Protein AF-0000000078981268 (afdb_homodimer)

Organism: Ruegeria pomeroyi (strain ATCC 700808 / DSM 15171 / DSS-3) (NCBI:txid246200)

Radius of gyration: 31.89 Å; Cα contacts (8 Å, |Δi|>4): 2009; chains: 2; bounding box: 50×105×68 Å

Foldseek 3Di:
DAALVVQQVLLLVLAAAFDKDKDFLVPQAQFWFDFKDWQAAAVVNAKWFQAFAKFAAPVQDFAFQKAFADEEWEAVRADADAADPRHIHGYHGNTHRHHPGQAGQHHVQWDDDVRMIGGHDGRDPDRSIDGIRNPHGTGDIDGDGDRQHPVNSVVCVSSVNRIGIGGDAFEEEEEEEEPQEDDPPDDGDPRHDYQDQLVLLCVVSVSLRHHYHYDDHFYLDLVSLVVSVVVCPPGQEYEYAALQDPDPRSSNVVSQVVQPWDKDDAAYQEPPWGGKIWTDGPSHTYIYTYNQRQNSNVCSLSHVSLSSCNNRVHRSDADKDKAFEQAKDAWDAQGWYFFFWADDPRYIYGDPDRDSNCVVSNVVGQKTWIDHGRGHIDDGGDMTIIGGD/DAALVVQQVLLLVLAAAFDKDKDFLVPQAQFWFDFKDWFAAAVVNAKWFQAWAKFAAPVQDFAFQKAFADEEWEAVRADPDAADPRHIHGYHGNTHRHHPGQAGQHHVQWDDDVRMIGGHDGRDPDRSIDGIRNVHGTGDIDGDGDRQHPVNSVVCVSSVNRMGIGGDAFEEEEEEEEPQEDDPPDDGDPRHDYQDQLVLLCVVSVSLRHHYHYDDHFYQDLVSLVVSVVVCPPGQEYEYEALQDDDPRSSNVVSQVVQPWDKDDAAYQEPPWGGKIWTDGPSHTYIYTYNQRQNSNVCSLSHVSLSSCNNRVHRSDADKDKAFEQAKDAWDAQGWYFFFWADDPRYIYGDPDRDSNCVVSNVVGQKTWIDHGRGHIDDGGDMTIIGGD

Structure (mmCIF, N/CA/C/O backbone):
data_AF-0000000078981268-model_v1
#
loop_
_entity.id
_entity.type
_entity.pdbx_description
1 polymer 'Molybdopterin molybdenumtransferase'
#
loop_
_atom_site.group_PDB
_atom_site.id
_atom_site.type_symbol
_atom_site.label_atom_id
_atom_site.label_alt_id
_atom_site.label_comp_id
_atom_site.label_asym_id
_atom_site.label_entity_id
_atom_site.label_seq_id
_atom_site.pdbx_PDB_ins_code
_atom_site.Cartn_x
_atom_site.Cartn_y
_atom_site.Cartn_z
_atom_site.occupancy
_atom_site.B_iso_or_equiv
_atom_site.auth_seq_id
_atom_site.auth_comp_id
_atom_site.auth_asym_id
_atom_site.auth_atom_id
_atom_site.pdbx_PDB_model_num
ATOM 1 N N . MET A 1 1 ? -15.375 20.984 24.359 1 88.44 1 MET A N 1
ATOM 2 C CA . MET A 1 1 ? -14.734 20.188 23.328 1 88.44 1 MET A CA 1
ATOM 3 C C . MET A 1 1 ? -15.164 18.734 23.406 1 88.44 1 MET A C 1
ATOM 5 O O . MET A 1 1 ? -15.266 18.172 24.5 1 88.44 1 MET A O 1
ATOM 9 N N . ILE A 1 2 ? -15.438 18.141 22.281 1 93.19 2 ILE A N 1
ATOM 10 C CA . ILE A 1 2 ? -15.852 16.75 22.266 1 93.19 2 ILE A CA 1
ATOM 11 C C . ILE A 1 2 ? -14.625 15.844 22.203 1 93.19 2 ILE A C 1
ATOM 13 O O . ILE A 1 2 ? -13.523 16.297 21.875 1 93.19 2 ILE A O 1
ATOM 17 N N . THR A 1 3 ? -14.836 14.594 22.547 1 95.81 3 THR A N 1
ATOM 18 C CA . THR A 1 3 ? -13.742 13.625 22.531 1 95.81 3 THR A CA 1
ATOM 19 C C . THR A 1 3 ? -13.445 13.188 21.094 1 95.81 3 THR A C 1
ATOM 21 O O . THR A 1 3 ? -14.25 13.422 20.188 1 95.81 3 THR A O 1
ATOM 24 N N . VAL A 1 4 ? -12.312 12.57 20.906 1 96.69 4 VAL A N 1
ATOM 25 C CA . VAL A 1 4 ? -11.938 12.039 19.609 1 96.69 4 VAL A CA 1
ATOM 26 C C . VAL A 1 4 ? -12.953 10.992 19.156 1 96.69 4 VAL A C 1
ATOM 28 O O . VAL A 1 4 ? -13.383 10.984 18 1 96.69 4 VAL A O 1
ATOM 31 N N . GLU A 1 5 ? -13.336 10.125 20.078 1 95.75 5 GLU A N 1
ATOM 32 C CA . GLU A 1 5 ? -14.305 9.07 19.781 1 95.75 5 GLU A CA 1
ATOM 33 C C . GLU A 1 5 ? -15.648 9.656 19.344 1 95.75 5 GLU A C 1
ATOM 35 O O . GLU A 1 5 ? -16.25 9.188 18.375 1 95.75 5 GLU A O 1
ATOM 40 N N . GLU A 1 6 ? -16.078 10.656 20.062 1 96.06 6 GLU A N 1
ATOM 41 C CA . GLU A 1 6 ? -17.328 11.32 19.719 1 96.06 6 GLU A CA 1
ATOM 42 C C . GLU A 1 6 ? -17.25 11.992 18.344 1 96.06 6 GLU A C 1
ATOM 44 O O . GLU A 1 6 ? -18.172 11.891 17.547 1 96.06 6 GLU A O 1
ATOM 49 N N . ALA A 1 7 ? -16.141 12.703 18.141 1 96.44 7 ALA A N 1
ATOM 50 C CA . ALA A 1 7 ? -15.938 13.359 16.844 1 96.44 7 ALA A CA 1
ATOM 51 C C . ALA A 1 7 ? -15.969 12.344 15.711 1 96.44 7 ALA A C 1
ATOM 53 O O . ALA A 1 7 ? -16.625 12.57 14.688 1 96.44 7 ALA A O 1
ATOM 54 N N . ARG A 1 8 ? -15.312 11.219 15.859 1 96.38 8 ARG A N 1
ATOM 55 C CA . ARG A 1 8 ? -15.273 10.18 14.836 1 96.38 8 ARG A CA 1
ATOM 56 C C . ARG A 1 8 ? -16.672 9.648 14.547 1 96.38 8 ARG A C 1
ATOM 58 O O . ARG A 1 8 ? -17.031 9.438 13.391 1 96.38 8 ARG A O 1
ATOM 65 N N . SER A 1 9 ? -17.422 9.367 15.609 1 96.38 9 SER A N 1
ATOM 66 C CA . SER A 1 9 ? -18.781 8.883 15.445 1 96.38 9 SER A CA 1
ATOM 67 C C . SER A 1 9 ? -19.625 9.859 14.617 1 96.38 9 SER A C 1
ATOM 69 O O . SER A 1 9 ? -20.328 9.445 13.695 1 96.38 9 SER A O 1
ATOM 71 N N . LEU A 1 10 ? -19.5 11.117 14.961 1 95.69 10 LEU A N 1
ATOM 72 C CA . LEU A 1 10 ? -20.25 12.148 14.25 1 95.69 10 LEU A CA 1
ATOM 73 C C . LEU A 1 10 ? -19.812 12.227 12.789 1 95.69 10 LEU A C 1
ATOM 75 O O . LEU A 1 10 ? -20.656 12.398 11.898 1 95.69 10 LEU A O 1
ATOM 79 N N . LEU A 1 11 ? -18.562 12.156 12.562 1 96.94 11 LEU A N 1
ATOM 80 C CA . LEU A 1 11 ? -18.047 12.203 11.203 1 96.94 11 LEU A CA 1
ATOM 81 C C . LEU A 1 11 ? -18.516 11 10.391 1 96.94 11 LEU A C 1
ATOM 83 O O . LEU A 1 11 ? -18.891 11.148 9.227 1 96.94 11 LEU A O 1
ATOM 87 N N . LEU A 1 12 ? -18.484 9.805 11.016 1 97.69 12 LEU A N 1
ATOM 88 C CA . LEU A 1 12 ? -18.906 8.586 10.328 1 97.69 12 LEU A CA 1
ATOM 89 C C . LEU A 1 12 ? -20.391 8.664 9.969 1 97.69 12 LEU A C 1
ATOM 91 O O . LEU A 1 12 ? -20.812 8.086 8.969 1 97.69 12 LEU A O 1
ATOM 95 N N . ASP A 1 13 ? -21.172 9.438 10.742 1 96.5 13 ASP A N 1
ATOM 96 C CA . ASP A 1 13 ? -22.594 9.609 10.484 1 96.5 13 ASP A CA 1
ATOM 97 C C . ASP A 1 13 ? -22.828 10.438 9.227 1 96.5 13 ASP A C 1
ATOM 99 O O . ASP A 1 13 ? -23.922 10.438 8.672 1 96.5 13 ASP A O 1
ATOM 103 N N . LEU A 1 14 ? -21.812 11.125 8.75 1 96.12 14 LEU A N 1
ATOM 104 C CA . LEU A 1 14 ? -21.969 12.016 7.609 1 96.12 14 LEU A CA 1
ATOM 105 C C . LEU A 1 14 ? -21.859 11.242 6.301 1 96.12 14 LEU A C 1
ATOM 107 O O . LEU A 1 14 ? -22.188 11.766 5.23 1 96.12 14 LEU A O 1
ATOM 111 N N . VAL A 1 15 ? -21.406 9.977 6.34 1 97.75 15 VAL A N 1
ATOM 112 C CA . VAL A 1 15 ? -21.109 9.266 5.098 1 97.75 15 VAL A CA 1
ATOM 113 C C . VAL A 1 15 ? -21.734 7.875 5.133 1 97.75 15 VAL A C 1
ATOM 115 O O . VAL A 1 15 ? -22.109 7.387 6.199 1 97.75 15 VAL A O 1
ATOM 118 N N . GLU A 1 16 ? -21.875 7.281 4.016 1 97.75 16 GLU A N 1
ATOM 119 C CA . GLU A 1 16 ? -22.391 5.934 3.807 1 97.75 16 GLU A CA 1
ATOM 120 C C . GLU A 1 16 ? -21.641 5.215 2.691 1 97.75 16 GLU A C 1
ATOM 122 O O . GLU A 1 16 ? -20.984 5.852 1.871 1 97.75 16 GLU A O 1
ATOM 127 N N . PRO A 1 17 ? -21.688 3.869 2.707 1 98.44 17 PRO A N 1
ATOM 128 C CA . PRO A 1 17 ? -21.031 3.15 1.606 1 98.44 17 PRO A CA 1
ATOM 129 C C . PRO A 1 17 ? -21.531 3.609 0.234 1 98.44 17 PRO A C 1
ATOM 131 O O . PRO A 1 17 ? -22.719 3.828 0.042 1 98.44 17 PRO A O 1
ATOM 134 N N . LEU A 1 18 ? -20.609 3.793 -0.643 1 98.56 18 LEU A N 1
ATOM 135 C CA . LEU A 1 18 ? -20.938 4.246 -1.992 1 98.56 18 LEU A CA 1
ATOM 136 C C . LEU A 1 18 ? -21.422 3.086 -2.855 1 98.56 18 LEU A C 1
ATOM 138 O O . LEU A 1 18 ? -21.359 1.929 -2.438 1 98.56 18 LEU A O 1
ATOM 142 N N . GLY A 1 19 ? -21.891 3.449 -4.016 1 98.44 19 GLY A N 1
ATOM 143 C CA . GLY A 1 19 ? -22.391 2.445 -4.938 1 98.44 19 GLY A CA 1
ATOM 144 C C . GLY A 1 19 ? -21.297 1.583 -5.535 1 98.44 19 GLY A C 1
ATOM 145 O O . GLY A 1 19 ? -20.109 1.821 -5.297 1 98.44 19 GLY A O 1
ATOM 146 N N . ALA A 1 20 ? -21.703 0.53 -6.223 1 98.31 20 ALA A N 1
ATOM 147 C CA . ALA A 1 20 ? -20.781 -0.404 -6.867 1 98.31 20 ALA A CA 1
ATOM 148 C C . ALA A 1 20 ? -20.609 -0.078 -8.344 1 98.31 20 ALA A C 1
ATOM 150 O O . ALA A 1 20 ? -21.484 0.565 -8.945 1 98.31 20 ALA A O 1
ATOM 151 N N . GLU A 1 21 ? -19.484 -0.415 -8.828 1 98.56 21 GLU A N 1
ATOM 152 C CA . GLU A 1 21 ? -19.203 -0.387 -10.258 1 98.56 21 GLU A CA 1
ATOM 153 C C . GLU A 1 21 ? -18.438 -1.633 -10.695 1 98.56 21 GLU A C 1
ATOM 155 O O . GLU A 1 21 ? -17.953 -2.402 -9.859 1 98.56 21 GLU A O 1
ATOM 160 N N . GLU A 1 22 ? -18.391 -1.881 -12.031 1 98.5 22 GLU A N 1
ATOM 161 C CA . GLU A 1 22 ? -17.625 -2.998 -12.57 1 98.5 22 GLU A CA 1
ATOM 162 C C . GLU A 1 22 ? -16.234 -2.551 -13.008 1 98.5 22 GLU A C 1
ATOM 164 O O . GLU A 1 22 ? -16.094 -1.56 -13.727 1 98.5 22 GLU A O 1
ATOM 169 N N . ALA A 1 23 ? -15.297 -3.201 -12.523 1 98.62 23 ALA A N 1
ATOM 170 C CA . ALA A 1 23 ? -13.93 -2.961 -12.977 1 98.62 23 ALA A CA 1
ATOM 171 C C . ALA A 1 23 ? -13.375 -4.184 -13.703 1 98.62 23 ALA A C 1
ATOM 173 O O . ALA A 1 23 ? -13.625 -5.32 -13.297 1 98.62 23 ALA A O 1
ATOM 174 N N . PRO A 1 24 ? -12.609 -3.918 -14.867 1 98.75 24 PRO A N 1
ATOM 175 C CA . PRO A 1 24 ? -11.875 -5.062 -15.406 1 98.75 24 PRO A 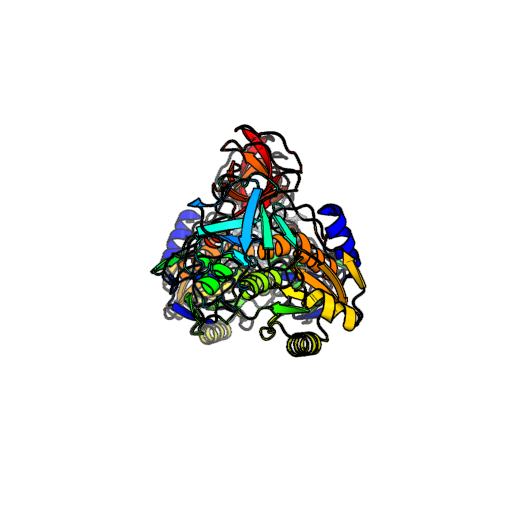CA 1
ATOM 176 C C . PRO A 1 24 ? -10.992 -5.742 -14.367 1 98.75 24 PRO A C 1
ATOM 178 O O . PRO A 1 24 ? -10.398 -5.066 -13.516 1 98.75 24 PRO A O 1
ATOM 181 N N . LEU A 1 25 ? -10.891 -7.027 -14.398 1 98.81 25 LEU 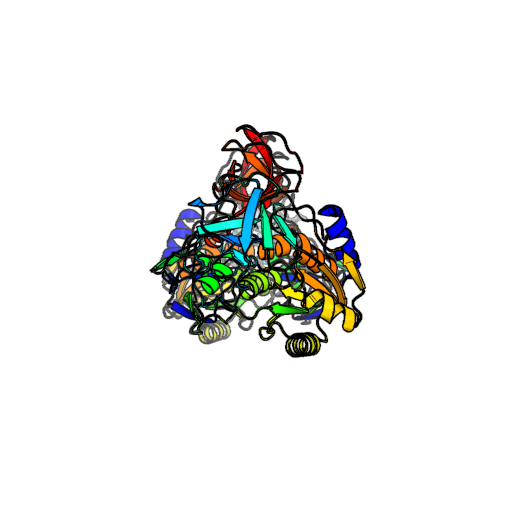A N 1
ATOM 182 C CA . LEU A 1 25 ? -10.086 -7.809 -13.469 1 98.81 25 LEU A CA 1
ATOM 183 C C . LEU A 1 25 ? -8.672 -7.246 -13.367 1 98.81 25 LEU A C 1
ATOM 185 O O . LEU A 1 25 ? -8.133 -7.09 -12.266 1 98.81 25 LEU A O 1
ATOM 189 N N . ALA A 1 26 ? -8.117 -6.824 -14.477 1 98.25 26 ALA A N 1
ATOM 190 C CA . ALA A 1 26 ? -6.734 -6.355 -14.562 1 98.25 26 ALA A CA 1
ATOM 191 C C . ALA A 1 26 ? -6.551 -5.047 -13.797 1 98.25 26 ALA A C 1
ATOM 193 O O . ALA A 1 26 ? -5.422 -4.641 -13.508 1 98.25 26 ALA A O 1
ATOM 194 N N . GLU A 1 27 ? -7.66 -4.379 -13.445 1 98.06 27 GLU A N 1
ATOM 195 C CA . GLU A 1 27 ? -7.613 -3.09 -12.766 1 98.06 27 GLU A CA 1
ATOM 196 C C . GLU A 1 27 ? -8.242 -3.174 -11.383 1 98.06 27 GLU A C 1
ATOM 198 O O . GLU A 1 27 ? -8.547 -2.148 -10.766 1 98.06 27 GLU A O 1
ATOM 203 N N . SER A 1 28 ? -8.43 -4.371 -10.898 1 98.62 28 SER A N 1
ATOM 204 C CA . SER A 1 28 ? -9.227 -4.539 -9.695 1 98.62 28 SER A CA 1
ATOM 205 C C . SER A 1 28 ? -8.352 -4.555 -8.445 1 98.62 28 SER A C 1
ATOM 207 O O . SER A 1 28 ? -8.852 -4.418 -7.328 1 98.62 28 SER A O 1
ATOM 209 N N . ALA A 1 29 ? -7.023 -4.715 -8.625 1 98.62 29 ALA A N 1
ATOM 210 C CA . ALA A 1 29 ? -6.129 -4.773 -7.469 1 98.62 29 ALA A CA 1
ATOM 211 C C . ALA A 1 29 ? -6.223 -3.496 -6.637 1 98.62 29 ALA A C 1
ATOM 213 O O . ALA A 1 29 ? -6.227 -2.391 -7.184 1 98.62 29 ALA A O 1
ATOM 214 N N . GLY A 1 30 ? -6.328 -3.623 -5.289 1 98.25 30 GLY A N 1
ATOM 215 C CA . GLY A 1 30 ? -6.387 -2.48 -4.395 1 98.25 30 GLY A CA 1
ATOM 216 C C . GLY A 1 30 ? -7.777 -1.888 -4.27 1 98.25 30 GLY A C 1
ATOM 217 O O . GLY A 1 30 ? -8.031 -1.065 -3.385 1 98.25 30 GLY A O 1
ATOM 218 N N . ARG A 1 31 ? -8.68 -2.297 -5.152 1 98.75 31 ARG A N 1
ATOM 219 C CA . ARG A 1 31 ? -10.078 -1.877 -5.047 1 98.75 31 ARG A CA 1
ATOM 220 C C . ARG A 1 31 ? -10.82 -2.701 -4 1 98.75 31 ARG A C 1
ATOM 222 O O . ARG A 1 31 ? -10.305 -3.715 -3.521 1 98.75 31 ARG A O 1
ATOM 229 N N . VAL A 1 32 ? -11.992 -2.246 -3.574 1 98.88 32 VAL A N 1
ATOM 230 C CA . VAL A 1 32 ? -12.773 -2.939 -2.555 1 98.88 32 VAL A CA 1
ATOM 231 C C . VAL A 1 32 ? -13.914 -3.711 -3.209 1 98.88 32 VAL A C 1
ATOM 233 O O . VAL A 1 32 ? -14.742 -3.127 -3.908 1 98.88 32 VAL A O 1
ATOM 236 N N . LEU A 1 33 ? -13.891 -5.043 -3.057 1 98.88 33 LEU A N 1
ATOM 237 C CA . LEU A 1 33 ? -14.984 -5.875 -3.551 1 98.88 33 LEU A CA 1
ATOM 238 C C . LEU A 1 33 ? -16.328 -5.418 -2.977 1 98.88 33 LEU A C 1
ATOM 240 O O . LEU A 1 33 ? -16.469 -5.277 -1.76 1 98.88 33 LEU A O 1
ATOM 244 N N . ALA A 1 34 ? -17.359 -5.18 -3.777 1 98.62 34 ALA A N 1
ATOM 245 C CA . ALA A 1 34 ? -18.609 -4.543 -3.357 1 98.62 34 ALA A CA 1
ATOM 246 C C . ALA A 1 34 ? -19.672 -5.582 -3.021 1 98.62 34 ALA A C 1
ATOM 248 O O . ALA A 1 34 ? -20.594 -5.309 -2.252 1 98.62 34 ALA A O 1
ATOM 249 N N . ARG A 1 35 ? -19.641 -6.711 -3.646 1 98.31 35 ARG A N 1
ATOM 250 C CA . ARG A 1 35 ? -20.562 -7.82 -3.387 1 98.31 35 ARG A CA 1
ATOM 251 C C . ARG A 1 35 ? -19.875 -9.164 -3.604 1 98.31 35 ARG A C 1
ATOM 253 O O . ARG A 1 35 ? -18.875 -9.25 -4.336 1 98.31 35 ARG A O 1
ATOM 260 N N . ASP A 1 36 ? -20.406 -10.18 -3.004 1 98.62 36 ASP A N 1
ATOM 261 C CA . ASP A 1 36 ? -19.859 -11.523 -3.15 1 98.62 36 ASP A CA 1
ATOM 262 C C . ASP A 1 36 ? -19.75 -11.914 -4.621 1 98.62 36 ASP A C 1
ATOM 264 O O . ASP A 1 36 ? -20.625 -11.578 -5.422 1 98.62 36 ASP A O 1
ATOM 268 N N . VAL A 1 37 ? -18.703 -12.555 -4.953 1 98.62 37 VAL A N 1
ATOM 269 C CA . VAL A 1 37 ? -18.5 -13.078 -6.301 1 98.62 37 VAL A CA 1
ATOM 270 C C . VAL A 1 37 ? -18.375 -14.602 -6.246 1 98.62 37 VAL A C 1
ATOM 272 O O . VAL A 1 37 ? -17.672 -15.141 -5.387 1 98.62 37 VAL A O 1
ATOM 275 N N . ALA A 1 38 ? -19.031 -15.273 -7.098 1 98.69 38 ALA A N 1
ATOM 276 C CA . ALA A 1 38 ? -19.062 -16.734 -7.105 1 98.69 38 ALA A CA 1
ATOM 277 C C . ALA A 1 38 ? -18.281 -17.281 -8.289 1 98.69 38 ALA A C 1
ATOM 279 O O . ALA A 1 38 ? -18.344 -16.75 -9.398 1 98.69 38 ALA A O 1
ATOM 280 N N . ALA A 1 39 ? -17.578 -18.375 -8.016 1 98.62 39 ALA A N 1
ATOM 281 C CA . ALA A 1 39 ? -16.828 -19.078 -9.07 1 98.62 39 ALA A CA 1
ATOM 282 C C . ALA A 1 39 ? -17.781 -19.562 -10.164 1 98.62 39 ALA A C 1
ATOM 284 O O . ALA A 1 39 ? -18.875 -20.062 -9.875 1 98.62 39 ALA A O 1
ATOM 285 N N . THR A 1 40 ? -17.391 -19.5 -11.398 1 98 40 THR A N 1
ATOM 286 C CA . THR A 1 40 ? -18.219 -19.922 -12.516 1 98 40 THR A CA 1
ATOM 287 C C . THR A 1 40 ? -17.719 -21.219 -13.109 1 98 40 THR A C 1
ATOM 289 O O . THR A 1 40 ? -18.219 -21.688 -14.133 1 98 40 THR A O 1
ATOM 292 N N . ARG A 1 41 ? -16.766 -21.797 -12.492 1 97 41 ARG A N 1
ATOM 293 C CA . ARG A 1 41 ? -16.203 -23.078 -12.898 1 97 41 ARG A CA 1
ATOM 294 C C . ARG A 1 41 ? -15.5 -23.781 -11.734 1 97 41 ARG A C 1
ATOM 296 O O . ARG A 1 41 ? -15.156 -23.125 -10.742 1 97 41 ARG A O 1
ATOM 303 N N . ASP A 1 42 ? -15.234 -25.047 -11.914 1 97.75 42 ASP A N 1
ATOM 304 C CA . ASP A 1 42 ? -14.43 -25.797 -10.953 1 97.75 42 ASP A CA 1
ATOM 305 C C . ASP A 1 42 ? -12.938 -25.547 -11.18 1 97.75 42 ASP A C 1
ATOM 307 O O . ASP A 1 42 ? -12.523 -25.203 -12.281 1 97.75 42 ASP A O 1
ATOM 311 N N . GLN A 1 43 ? -12.125 -25.672 -10.133 1 97.69 43 GLN A N 1
ATOM 312 C CA . GLN A 1 43 ? -10.672 -25.594 -10.258 1 97.69 43 GLN A CA 1
ATOM 313 C C . GLN A 1 43 ? -9.992 -26.734 -9.516 1 97.69 43 GLN A C 1
ATOM 315 O O . GLN A 1 43 ? -10.102 -26.844 -8.289 1 97.69 43 GLN A O 1
ATOM 320 N N . PRO A 1 44 ? -9.273 -27.625 -10.258 1 97.38 44 PRO A N 1
ATOM 321 C CA . PRO A 1 44 ? -9.281 -27.688 -11.727 1 97.38 44 PRO A CA 1
ATOM 322 C C . PRO A 1 44 ? -10.609 -28.203 -12.281 1 97.38 44 PRO A C 1
ATOM 324 O O . PRO A 1 44 ? -11.406 -28.781 -11.539 1 97.38 44 PRO A O 1
ATOM 327 N N . PRO A 1 45 ? -10.875 -27.938 -13.5 1 97.69 45 PRO A N 1
ATOM 328 C CA . PRO A 1 45 ? -12.156 -28.344 -14.086 1 97.69 45 PRO A CA 1
ATOM 329 C C . PRO A 1 45 ? -12.211 -29.828 -14.406 1 97.69 45 PRO A C 1
ATOM 331 O O . PRO A 1 45 ? -13.266 -30.359 -14.781 1 97.69 45 PRO A O 1
ATOM 334 N N . PHE A 1 46 ? -11.164 -30.578 -14.305 1 97.44 46 PHE A N 1
ATOM 335 C CA . PHE A 1 46 ? -11 -32.031 -14.508 1 97.44 46 PHE A CA 1
ATOM 336 C C . PHE A 1 46 ? -9.961 -32.594 -13.547 1 97.44 46 PHE A C 1
ATOM 338 O O . PHE A 1 46 ? -9.18 -31.844 -12.961 1 97.44 46 PHE A O 1
ATOM 345 N N . ALA A 1 47 ? -10.062 -33.875 -13.375 1 97.75 47 ALA A N 1
ATOM 346 C CA . ALA A 1 47 ? -8.977 -34.5 -12.641 1 97.75 47 ALA A CA 1
ATOM 347 C C . ALA A 1 47 ? -7.656 -34.375 -13.398 1 97.75 47 ALA A C 1
ATOM 349 O O . ALA A 1 47 ? -7.578 -34.719 -14.578 1 97.75 47 ALA A O 1
ATOM 350 N N . ALA A 1 48 ? -6.668 -33.844 -12.695 1 97.19 48 ALA A N 1
ATOM 351 C CA . ALA A 1 48 ? -5.414 -33.531 -13.375 1 97.19 48 ALA A CA 1
ATOM 352 C C . ALA A 1 48 ? -4.238 -34.219 -12.703 1 97.19 48 ALA A C 1
ATOM 354 O O . ALA A 1 48 ? -4.227 -34.406 -11.484 1 97.19 48 ALA A O 1
ATOM 355 N N . ALA A 1 49 ? -3.275 -34.594 -13.547 1 96.38 49 ALA A N 1
ATOM 356 C CA . ALA A 1 49 ? -2.045 -35.188 -13 1 96.38 49 ALA A CA 1
ATOM 357 C C . ALA A 1 49 ? -1.283 -34.156 -12.172 1 96.38 49 ALA A C 1
ATOM 359 O O . ALA A 1 49 ? -1.13 -33 -12.586 1 96.38 49 ALA A O 1
ATOM 360 N N . SER A 1 50 ? -0.79 -34.531 -11.008 1 94.38 50 SER A N 1
ATOM 361 C CA . SER A 1 50 ? -0.023 -33.625 -10.164 1 94.38 50 SER A CA 1
ATOM 362 C C . SER A 1 50 ? 1.477 -33.844 -10.32 1 94.38 50 SER A C 1
ATOM 364 O O . SER A 1 50 ? 2.287 -33.094 -9.773 1 94.38 50 SER A O 1
ATOM 366 N N . MET A 1 51 ? 1.82 -34.844 -11.07 1 92.56 51 MET A N 1
ATOM 367 C CA . MET A 1 51 ? 3.203 -35.219 -11.352 1 92.56 51 MET A CA 1
ATOM 368 C C . MET A 1 51 ? 3.346 -35.75 -12.781 1 92.56 51 MET A C 1
ATOM 370 O O . MET A 1 51 ? 2.377 -36.25 -13.359 1 92.56 51 MET A O 1
ATOM 374 N N . ASP A 1 52 ? 4.57 -35.625 -13.266 1 93.06 52 ASP A N 1
ATOM 375 C CA . ASP A 1 52 ? 4.875 -36.312 -14.516 1 93.06 52 ASP A CA 1
ATOM 376 C C . ASP A 1 52 ? 4.977 -37.844 -14.297 1 93.06 52 ASP A C 1
ATOM 378 O O . ASP A 1 52 ? 5.539 -38.281 -13.297 1 93.06 52 ASP A O 1
ATOM 382 N N . GLY A 1 53 ? 4.418 -38.594 -15.234 1 96.62 53 GLY A N 1
ATOM 383 C CA . GLY A 1 53 ? 4.488 -40.031 -15.094 1 96.62 53 GLY A CA 1
ATOM 384 C C . GLY A 1 53 ? 3.615 -40.781 -16.094 1 96.62 53 GLY A C 1
ATOM 385 O O . GLY A 1 53 ? 3.648 -40.5 -17.281 1 96.62 53 GLY A O 1
ATOM 386 N N . TYR A 1 54 ? 3.016 -41.781 -15.57 1 97.88 54 TYR A N 1
ATOM 387 C CA . TYR A 1 54 ? 2.184 -42.656 -16.391 1 97.88 54 TYR A CA 1
ATOM 388 C C . TYR A 1 54 ? 0.855 -42.938 -15.703 1 97.88 54 TYR A C 1
ATOM 390 O O . TYR A 1 54 ? 0.83 -43.406 -14.555 1 97.88 54 TYR A O 1
ATOM 398 N N . ALA A 1 55 ? -0.226 -42.656 -16.438 1 98.56 55 ALA A N 1
ATOM 399 C CA . ALA A 1 55 ? -1.57 -42.938 -15.922 1 98.56 55 ALA A CA 1
ATOM 400 C C . ALA A 1 55 ? -1.954 -44.375 -16.125 1 98.56 55 ALA A C 1
ATOM 402 O O . ALA A 1 55 ? -1.875 -44.906 -17.25 1 98.56 55 ALA A O 1
ATOM 403 N N . VAL A 1 56 ? -2.377 -45.031 -15.047 1 98.25 56 VAL A N 1
ATOM 404 C CA . VAL A 1 56 ? -2.693 -46.438 -15.055 1 98.25 56 VAL A CA 1
ATOM 405 C C . VAL A 1 56 ? -3.891 -46.719 -14.148 1 98.25 56 VAL A C 1
ATOM 407 O O . VAL A 1 56 ? -4.402 -45.812 -13.5 1 98.25 56 VAL A O 1
ATOM 410 N N . LYS A 1 57 ? -4.375 -48 -14.266 1 97.62 57 LYS A N 1
ATOM 411 C CA . LYS A 1 57 ? -5.371 -48.438 -13.305 1 97.62 57 LYS A CA 1
ATOM 412 C C . LYS A 1 57 ? -4.727 -48.781 -11.961 1 97.62 57 LYS A C 1
ATOM 414 O O . LYS A 1 57 ? -3.803 -49.594 -11.906 1 97.62 57 LYS A O 1
ATOM 419 N N . SER A 1 58 ? -5.207 -48.219 -10.945 1 96.69 58 SER A N 1
ATOM 420 C CA . SER A 1 58 ? -4.613 -48.344 -9.617 1 96.69 58 SER A CA 1
ATOM 421 C C . SER A 1 58 ? -4.543 -49.812 -9.195 1 96.69 58 SER A C 1
ATOM 423 O O . SER A 1 58 ? -3.598 -50.219 -8.516 1 96.69 58 SER A O 1
ATOM 425 N N . ALA A 1 59 ? -5.523 -50.594 -9.578 1 95.5 59 ALA A N 1
ATOM 426 C CA . ALA A 1 59 ? -5.641 -51.969 -9.18 1 95.5 59 ALA A CA 1
ATOM 427 C C . ALA A 1 59 ? -4.453 -52.781 -9.672 1 95.5 59 ALA A C 1
ATOM 429 O O . ALA A 1 59 ? -4.191 -53.875 -9.172 1 95.5 59 ALA A O 1
ATOM 430 N N . GLU A 1 60 ? -3.752 -52.25 -10.633 1 96 60 GLU A N 1
ATOM 431 C CA . GLU A 1 60 ? -2.67 -53 -11.266 1 96 60 GLU A CA 1
ATOM 432 C C . GLU A 1 60 ? -1.306 -52.5 -10.828 1 96 60 GLU A C 1
ATOM 434 O O . GLU A 1 60 ? -0.271 -52.969 -11.297 1 96 60 GLU A O 1
ATOM 439 N N . VAL A 1 61 ? -1.294 -51.531 -10.023 1 95.62 61 VAL A N 1
ATOM 440 C CA . VAL A 1 61 ? -0.057 -50.844 -9.656 1 95.62 61 VAL A CA 1
ATOM 441 C C . VAL A 1 61 ? 0.691 -51.656 -8.602 1 95.62 61 VAL A C 1
ATOM 443 O O . VAL A 1 61 ? 0.246 -51.75 -7.457 1 95.62 61 VAL A O 1
ATOM 446 N N . GLU A 1 62 ? 1.73 -52.25 -8.883 1 94.31 62 GLU A N 1
ATOM 447 C CA . GLU A 1 62 ? 2.662 -52.938 -8.008 1 94.31 62 GLU A CA 1
ATOM 448 C C . GLU A 1 62 ? 4.07 -52.969 -8.594 1 94.31 62 GLU A C 1
ATOM 450 O O . GLU A 1 62 ? 4.242 -52.812 -9.805 1 94.31 62 GLU A O 1
ATOM 455 N N . ARG A 1 63 ? 4.965 -53.156 -7.738 1 95.06 63 ARG A N 1
ATOM 456 C CA . ARG A 1 63 ? 6.344 -53.219 -8.211 1 95.06 63 ARG A CA 1
ATOM 457 C C . ARG A 1 63 ? 6.504 -54.312 -9.273 1 95.06 63 ARG A C 1
ATOM 459 O O . ARG A 1 63 ? 5.957 -55.406 -9.141 1 95.06 63 ARG A O 1
ATOM 466 N N . HIS A 1 64 ? 7.203 -53.969 -10.32 1 95.38 64 HIS A N 1
ATOM 467 C CA . HIS A 1 64 ? 7.586 -54.844 -11.43 1 95.38 64 HIS A CA 1
ATOM 468 C C . HIS A 1 64 ? 6.422 -55.062 -12.391 1 95.38 64 HIS A C 1
ATOM 470 O O . HIS A 1 64 ? 6.562 -55.75 -13.398 1 95.38 64 HIS A O 1
ATOM 476 N N . ALA A 1 65 ? 5.238 -54.469 -12.094 1 96.69 65 ALA A N 1
ATOM 477 C CA . ALA A 1 65 ? 4.148 -54.531 -13.062 1 96.69 65 ALA A CA 1
ATOM 478 C C . ALA A 1 65 ? 4.555 -53.844 -14.375 1 96.69 65 ALA A C 1
ATOM 480 O O . ALA A 1 65 ? 5.301 -52.875 -14.367 1 96.69 65 ALA A O 1
ATOM 481 N N . MET A 1 66 ? 4.055 -54.375 -15.469 1 97.88 66 MET A N 1
ATOM 482 C CA . MET A 1 66 ? 4.371 -53.844 -16.797 1 97.88 66 MET A CA 1
ATOM 483 C C . MET A 1 66 ? 3.117 -53.344 -17.5 1 97.88 66 MET A C 1
ATOM 485 O O . MET A 1 66 ? 2.039 -53.906 -17.344 1 97.88 66 MET A O 1
ATOM 489 N N . PHE A 1 67 ? 3.277 -52.281 -18.188 1 98.44 67 PHE A N 1
ATOM 490 C CA . PHE A 1 67 ? 2.168 -51.688 -18.922 1 98.44 67 PHE A CA 1
ATOM 491 C C . PHE A 1 67 ? 2.596 -51.312 -20.328 1 98.44 67 PHE A C 1
ATOM 493 O O . PHE A 1 67 ? 3.73 -50.875 -20.547 1 98.44 67 PHE A O 1
ATOM 500 N N . LYS A 1 68 ? 1.729 -51.406 -21.312 1 98.56 68 LYS A N 1
ATOM 501 C CA . LYS A 1 68 ? 1.929 -50.906 -22.656 1 98.56 68 LYS A CA 1
ATOM 502 C C . LYS A 1 68 ? 1.485 -49.438 -22.75 1 98.56 68 LYS A C 1
ATOM 504 O O . LYS A 1 68 ? 0.332 -49.125 -22.453 1 98.56 68 LYS A O 1
ATOM 509 N N . VAL A 1 69 ? 2.346 -48.594 -23.109 1 98.69 69 VAL A N 1
ATOM 510 C CA . VAL A 1 69 ? 2.016 -47.156 -23.281 1 98.69 69 VAL A CA 1
ATOM 511 C C . VAL A 1 69 ? 1.235 -46.969 -24.578 1 98.69 69 VAL A C 1
ATOM 513 O O . VAL A 1 69 ? 1.743 -47.25 -25.656 1 98.69 69 VAL A O 1
ATOM 516 N N . ILE A 1 70 ? 0 -46.438 -24.484 1 98.44 70 ILE A N 1
ATOM 517 C CA . ILE A 1 70 ? -0.882 -46.406 -25.641 1 98.44 70 ILE A CA 1
ATOM 518 C C . ILE A 1 70 ? -1.075 -45 -26.125 1 98.44 70 ILE A C 1
ATOM 520 O O . ILE A 1 70 ? -1.745 -44.75 -27.141 1 98.44 70 ILE A O 1
ATOM 524 N N . GLY A 1 71 ? -0.508 -44.031 -25.484 1 97.69 71 GLY A N 1
ATOM 525 C CA . GLY A 1 71 ? -0.642 -42.656 -25.875 1 97.69 71 GLY A CA 1
ATOM 526 C C . GLY A 1 71 ? -0.01 -41.688 -24.875 1 97.69 71 GLY A C 1
ATOM 527 O O . GLY A 1 71 ? 0.83 -42.094 -24.062 1 97.69 71 GLY A O 1
ATOM 528 N N . GLU A 1 72 ? -0.296 -40.406 -25.062 1 96.75 72 GLU A N 1
ATOM 529 C CA . GLU A 1 72 ? 0.256 -39.312 -24.234 1 96.75 72 GLU A CA 1
ATOM 530 C C . GLU A 1 72 ? -0.801 -38.281 -23.922 1 96.75 72 GLU A C 1
ATOM 532 O O . GLU A 1 72 ? -1.705 -38.031 -24.719 1 96.75 72 GLU A O 1
ATOM 537 N N . ALA A 1 73 ? -0.758 -37.75 -22.797 1 96.44 73 ALA A N 1
ATOM 538 C CA . ALA A 1 73 ? -1.601 -36.625 -22.359 1 96.44 73 ALA A CA 1
ATOM 539 C C . ALA A 1 73 ? -0.758 -35.5 -21.797 1 96.44 73 ALA A C 1
ATOM 541 O O . ALA A 1 73 ? 0.165 -35.719 -21 1 96.44 73 ALA A O 1
ATOM 542 N N . ALA A 1 74 ? -1.021 -34.312 -22.219 1 93.81 74 ALA A N 1
ATOM 543 C CA . ALA A 1 74 ? -0.357 -33.094 -21.75 1 93.81 74 ALA A CA 1
ATOM 544 C C . ALA A 1 74 ? -1.372 -32 -21.453 1 93.81 74 ALA A C 1
ATOM 546 O O . ALA A 1 74 ? -2.555 -32.125 -21.766 1 93.81 74 ALA A O 1
ATOM 547 N N . ALA A 1 75 ? -0.909 -30.984 -20.766 1 91.81 75 ALA A N 1
ATOM 548 C CA . ALA A 1 75 ? -1.773 -29.844 -20.516 1 91.81 75 ALA A CA 1
ATOM 549 C C . ALA A 1 75 ? -2.33 -29.281 -21.812 1 91.81 75 ALA A C 1
ATOM 551 O O . ALA A 1 75 ? -1.575 -29 -22.75 1 91.81 75 ALA A O 1
ATOM 552 N N . GLY A 1 76 ? -3.605 -29.234 -21.906 1 94.19 76 GLY A N 1
ATOM 553 C CA . GLY A 1 76 ? -4.266 -28.734 -23.094 1 94.19 76 GLY A CA 1
ATOM 554 C C . GLY A 1 76 ? -4.48 -29.797 -24.156 1 94.19 76 GLY A C 1
ATOM 555 O O . GLY A 1 76 ? -5.105 -29.547 -25.188 1 94.19 76 GLY A O 1
ATOM 556 N N . HIS A 1 77 ? -3.939 -30.984 -23.875 1 94.81 77 HIS A N 1
ATOM 557 C CA . HIS A 1 77 ? -4.016 -32.094 -24.828 1 94.81 77 HIS A CA 1
ATOM 558 C C . HIS A 1 77 ? -4.402 -33.375 -24.125 1 94.81 77 HIS A C 1
ATOM 560 O O . HIS A 1 77 ? -3.549 -34.219 -23.859 1 94.81 77 HIS A O 1
ATOM 566 N N . ARG A 1 78 ? -5.66 -33.594 -24 1 96 78 ARG A N 1
ATOM 567 C CA . ARG A 1 78 ? -6.152 -34.812 -23.359 1 96 78 ARG A CA 1
ATOM 568 C C . ARG A 1 78 ? -5.934 -36.031 -24.234 1 96 78 ARG A C 1
ATOM 570 O O . ARG A 1 78 ? -5.82 -35.906 -25.453 1 96 78 ARG A O 1
ATOM 577 N N . PHE A 1 79 ? -5.766 -37.156 -23.547 1 97 79 PHE A N 1
ATOM 578 C CA . PHE A 1 79 ? -5.824 -38.406 -24.266 1 97 79 PHE A CA 1
ATOM 579 C C . PHE A 1 79 ? -7.27 -38.844 -24.484 1 97 79 PHE A C 1
ATOM 581 O O . PHE A 1 79 ? -8.023 -39.031 -23.531 1 97 79 PHE A O 1
ATOM 588 N N . ASP A 1 80 ? -7.715 -39.031 -25.719 1 94.62 80 ASP A N 1
ATOM 589 C CA . ASP A 1 80 ? -9.109 -39.281 -26.047 1 94.62 80 ASP A CA 1
ATOM 590 C C . ASP A 1 80 ? -9.445 -40.75 -25.875 1 94.62 80 ASP A C 1
ATOM 592 O O . ASP A 1 80 ? -10.617 -41.125 -25.719 1 94.62 80 ASP A O 1
ATOM 596 N N . GLY A 1 81 ? -8.539 -41.562 -25.672 1 95.5 81 GLY A N 1
ATOM 597 C CA . GLY A 1 81 ? -8.805 -42.969 -25.516 1 95.5 81 GLY A CA 1
ATOM 598 C C . GLY A 1 81 ? -9.086 -43.375 -24.078 1 95.5 81 GLY A C 1
ATOM 599 O O . GLY A 1 81 ? -9.25 -42.531 -23.219 1 95.5 81 GLY A O 1
ATOM 600 N N . GLN A 1 82 ? -9.336 -44.656 -23.922 1 97.31 82 GLN A N 1
ATOM 601 C CA . GLN A 1 82 ? -9.555 -45.281 -22.609 1 97.31 82 GLN A CA 1
ATOM 602 C C . GLN A 1 82 ? -8.398 -46.188 -22.219 1 97.31 82 GLN A C 1
ATOM 604 O O . GLN A 1 82 ? -7.93 -46.969 -23.047 1 97.31 82 GLN A O 1
ATOM 609 N N . VAL A 1 83 ? -7.969 -46 -21.047 1 98.31 83 VAL A N 1
ATOM 610 C CA . VAL A 1 83 ? -6.906 -46.875 -20.531 1 98.31 83 VAL A CA 1
ATOM 611 C C . VAL A 1 83 ? -7.5 -48.188 -20.062 1 98.31 83 VAL A C 1
ATOM 613 O O . VAL A 1 83 ? -8.32 -48.219 -19.141 1 98.31 83 VAL A O 1
ATOM 616 N N . GLY A 1 84 ? -7.125 -49.219 -20.719 1 97.56 84 GLY A N 1
ATOM 617 C CA . GLY A 1 84 ? -7.551 -50.562 -20.344 1 97.56 84 GLY A CA 1
ATOM 618 C C . GLY A 1 84 ? -6.543 -51.281 -19.453 1 97.56 84 GLY A C 1
ATOM 619 O O . GLY A 1 84 ? -5.512 -50.688 -19.094 1 97.56 84 GLY A O 1
ATOM 620 N N . PRO A 1 85 ? -6.934 -52.562 -19.078 1 97.31 85 PRO A N 1
ATOM 621 C CA . PRO A 1 85 ? -5.98 -53.375 -18.312 1 97.31 85 PRO A CA 1
ATOM 622 C C . PRO A 1 85 ? -4.633 -53.531 -19.016 1 97.31 85 PRO A C 1
ATOM 624 O O . PRO A 1 85 ? -4.586 -53.719 -20.234 1 97.31 85 PRO A O 1
ATOM 627 N N . GLY A 1 86 ? -3.607 -53.375 -18.234 1 98.06 86 GLY A N 1
ATOM 628 C CA . GLY A 1 86 ? -2.268 -53.562 -18.766 1 98.06 86 GLY A CA 1
ATOM 629 C C . GLY A 1 86 ? -1.805 -52.375 -19.625 1 98.06 86 GLY A C 1
ATOM 630 O O . GLY A 1 86 ? -0.768 -52.469 -20.281 1 98.06 86 GLY A O 1
ATOM 631 N N . GLN A 1 87 ? -2.545 -51.281 -19.672 1 98.5 87 GLN A N 1
ATOM 632 C CA . GLN A 1 87 ? -2.219 -50.125 -20.5 1 98.5 87 GLN A CA 1
ATOM 633 C C . GLN A 1 87 ? -1.884 -48.906 -19.656 1 98.5 87 GLN A C 1
ATOM 635 O O . GLN A 1 87 ? -2.275 -48.844 -18.484 1 98.5 87 GLN A O 1
ATOM 640 N N . ALA A 1 88 ? -1.126 -48.031 -20.203 1 98.62 88 ALA A N 1
ATOM 641 C CA . ALA A 1 88 ? -0.738 -46.781 -19.578 1 98.62 88 ALA A CA 1
ATOM 642 C C . ALA A 1 88 ? -0.746 -45.625 -20.578 1 98.62 88 ALA A C 1
ATOM 644 O O . ALA A 1 88 ? -0.621 -45.875 -21.781 1 98.62 88 ALA A O 1
ATOM 645 N N . VAL A 1 89 ? -0.968 -44.5 -20.156 1 98.56 89 VAL A N 1
ATOM 646 C CA . VAL A 1 89 ? -0.804 -43.25 -20.938 1 98.56 89 VAL A CA 1
ATOM 647 C C . VAL A 1 89 ? 0.288 -42.406 -20.312 1 98.56 89 VAL A C 1
ATOM 649 O O . VAL A 1 89 ? 0.267 -42.125 -19.109 1 98.56 89 VAL A O 1
ATOM 652 N N . ARG A 1 90 ? 1.35 -42.062 -21.156 1 97.75 90 ARG A N 1
ATOM 653 C CA . ARG A 1 90 ? 2.293 -41.062 -20.688 1 97.75 90 ARG A CA 1
ATOM 654 C C . ARG A 1 90 ? 1.576 -39.75 -20.359 1 97.75 90 ARG A C 1
ATOM 656 O O . ARG A 1 90 ? 0.796 -39.25 -21.172 1 97.75 90 ARG A O 1
ATOM 663 N N . ILE A 1 91 ? 1.771 -39.219 -19.141 1 97.12 91 ILE A N 1
ATOM 664 C CA . ILE A 1 91 ? 0.998 -38.031 -18.734 1 97.12 91 ILE A CA 1
ATOM 665 C C . ILE A 1 91 ? 1.914 -37.031 -18.062 1 97.12 91 ILE A C 1
ATOM 667 O O . ILE A 1 91 ? 2.809 -37.406 -17.297 1 97.12 91 ILE A O 1
ATOM 671 N N . PHE A 1 92 ? 1.686 -35.75 -18.328 1 93.5 92 PHE A N 1
ATOM 672 C CA . PHE A 1 92 ? 2.459 -34.656 -17.75 1 93.5 92 PHE A CA 1
ATOM 673 C C . PHE A 1 92 ? 1.625 -33.875 -16.734 1 93.5 92 PHE A C 1
ATOM 675 O O . PHE A 1 92 ? 0.394 -33.938 -16.766 1 93.5 92 PHE A O 1
ATOM 682 N N . THR A 1 93 ? 2.355 -33.188 -15.852 1 92.12 93 THR A N 1
ATOM 683 C CA . THR A 1 93 ? 1.71 -32.406 -14.805 1 92.12 93 THR A CA 1
ATOM 684 C C . THR A 1 93 ? 0.687 -31.438 -15.406 1 92.12 93 THR A C 1
ATOM 686 O O . THR A 1 93 ? 0.967 -30.766 -16.406 1 92.12 93 THR A O 1
ATOM 689 N N . GLY A 1 94 ? -0.468 -31.484 -14.844 1 92.88 94 GLY A N 1
ATOM 690 C CA . GLY A 1 94 ? -1.504 -30.547 -15.266 1 92.88 94 GLY A CA 1
ATOM 691 C C . GLY A 1 94 ? -2.432 -31.141 -16.312 1 92.88 94 GLY A C 1
ATOM 692 O O . GLY A 1 94 ? -3.506 -30.594 -16.578 1 92.88 94 GLY A O 1
ATOM 693 N N . ALA A 1 95 ? -2.072 -32.25 -16.922 1 95.56 95 ALA A N 1
ATOM 694 C CA . ALA A 1 95 ? -2.881 -32.875 -17.953 1 95.56 95 ALA A CA 1
ATOM 695 C C . ALA A 1 95 ? -4.113 -33.562 -17.375 1 95.56 95 ALA A C 1
ATOM 697 O O . ALA A 1 95 ? -4.051 -34.125 -16.281 1 95.56 95 ALA A O 1
ATOM 698 N N . PRO A 1 96 ? -5.219 -33.562 -18.125 1 97.75 96 PRO A N 1
ATOM 699 C CA . PRO A 1 96 ? -6.371 -34.344 -17.688 1 97.75 96 PRO A CA 1
ATOM 700 C C . PRO A 1 96 ? -6.07 -35.844 -17.609 1 97.75 96 PRO A C 1
ATOM 702 O O . PRO A 1 96 ? -5.465 -36.406 -18.531 1 97.75 96 PRO A O 1
ATOM 705 N N . VAL A 1 97 ? -6.5 -36.438 -16.547 1 98.31 97 VAL A N 1
ATOM 706 C CA . VAL A 1 97 ? -6.328 -37.875 -16.406 1 98.31 97 VAL A CA 1
ATOM 707 C C . VAL A 1 97 ? -7.219 -38.594 -17.406 1 98.31 97 VAL A C 1
ATOM 709 O O . VAL A 1 97 ? -8.414 -38.312 -17.516 1 98.31 97 VAL A O 1
ATOM 712 N N . PRO A 1 98 ? -6.656 -39.531 -18.109 1 98.19 98 PRO A N 1
ATOM 713 C CA . PRO A 1 98 ? -7.453 -40.25 -19.094 1 98.19 98 PRO A CA 1
ATOM 714 C C . PRO A 1 98 ? -8.539 -41.125 -18.469 1 98.19 98 PRO A C 1
ATOM 716 O O . PRO A 1 98 ? -8.383 -41.594 -17.344 1 98.19 98 PRO A O 1
ATOM 719 N N . ASP A 1 99 ? -9.609 -41.312 -19.281 1 97.56 99 ASP A N 1
ATOM 720 C CA . ASP A 1 99 ? -10.641 -42.25 -18.844 1 97.56 99 ASP A CA 1
ATOM 721 C C . ASP A 1 99 ? -10.047 -43.656 -18.594 1 97.56 99 ASP A C 1
ATOM 723 O O . ASP A 1 99 ? -9.203 -44.125 -19.359 1 97.56 99 ASP A O 1
ATOM 727 N N . GLY A 1 100 ? -10.453 -44.188 -17.484 1 97.81 100 GLY A N 1
ATOM 728 C CA . GLY A 1 100 ? -10.008 -45.531 -17.156 1 97.81 100 GLY A CA 1
ATOM 729 C C . GLY A 1 100 ? -8.828 -45.562 -16.219 1 97.81 100 GLY A C 1
ATOM 730 O O . GLY A 1 100 ? -8.523 -46.594 -15.625 1 97.81 100 GLY A O 1
ATOM 731 N N . ALA A 1 101 ? -8.102 -44.531 -16.109 1 98.19 101 ALA A N 1
ATOM 732 C CA . ALA A 1 101 ? -6.965 -44.438 -15.203 1 98.19 101 ALA A CA 1
ATOM 733 C C . ALA A 1 101 ? -7.348 -43.719 -13.914 1 98.19 101 ALA A C 1
ATOM 735 O O . ALA A 1 101 ? -8.172 -42.812 -13.93 1 98.19 101 ALA A O 1
ATOM 736 N N . ASP A 1 102 ? -6.75 -44.156 -12.805 1 98 102 ASP A N 1
ATOM 737 C CA . ASP A 1 102 ? -7.023 -43.5 -11.523 1 98 102 ASP A CA 1
ATOM 738 C C . ASP A 1 102 ? -5.762 -43.438 -10.664 1 98 102 ASP A C 1
ATOM 740 O O . ASP A 1 102 ? -5.844 -43.281 -9.445 1 98 102 ASP A O 1
ATOM 744 N N . PHE A 1 103 ? -4.668 -43.625 -11.297 1 98 103 PHE A N 1
ATOM 745 C CA . PHE A 1 103 ? -3.371 -43.562 -10.641 1 98 103 PHE A CA 1
ATOM 746 C C . PHE A 1 103 ? -2.295 -43.094 -11.617 1 98 103 PHE A C 1
ATOM 748 O O . PHE A 1 103 ? -2.279 -43.5 -12.773 1 98 103 PHE A O 1
ATOM 755 N N . VAL A 1 104 ? -1.418 -42.25 -11.188 1 98.19 104 VAL A N 1
ATOM 756 C CA . VAL A 1 104 ? -0.255 -41.844 -11.969 1 98.19 104 VAL A CA 1
ATOM 757 C C . VAL A 1 104 ? 1.023 -42.312 -11.273 1 98.19 104 VAL A C 1
ATOM 759 O O . VAL A 1 104 ? 1.355 -41.844 -10.188 1 98.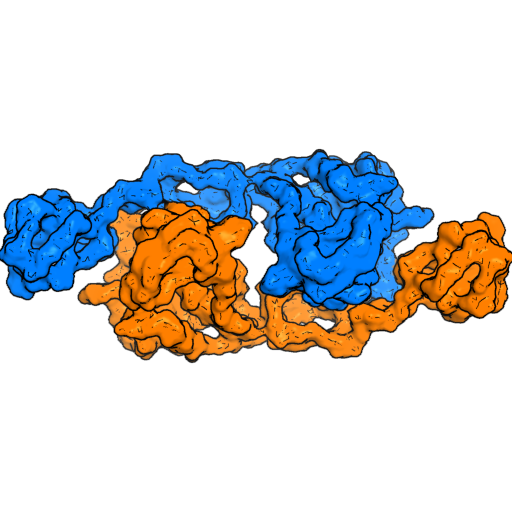19 104 VAL A O 1
ATOM 762 N N . VAL A 1 105 ? 1.693 -43.219 -11.859 1 97.62 105 VAL A N 1
ATOM 763 C CA . VAL A 1 105 ? 3.018 -43.625 -11.391 1 97.62 105 VAL A CA 1
ATOM 764 C C . VAL A 1 105 ? 4.051 -42.594 -11.844 1 97.62 105 VAL A C 1
ATOM 766 O O . VAL A 1 105 ? 4.184 -42.312 -13.039 1 97.62 105 VAL A O 1
ATOM 769 N N . ILE A 1 106 ? 4.73 -42.094 -10.906 1 96.06 106 ILE A N 1
ATOM 770 C CA . ILE A 1 106 ? 5.645 -41 -11.242 1 96.06 106 ILE A CA 1
ATOM 771 C C . ILE A 1 106 ? 6.773 -41.531 -12.125 1 96.06 106 ILE A C 1
ATOM 773 O O . ILE A 1 106 ? 7.191 -42.688 -11.984 1 96.06 106 ILE A O 1
ATOM 777 N N . GLN A 1 107 ? 7.27 -40.719 -13.008 1 94.5 107 GLN A N 1
ATOM 778 C CA . GLN A 1 107 ? 8.234 -41.156 -14.016 1 94.5 107 GLN A CA 1
ATOM 779 C C . GLN A 1 107 ? 9.516 -41.688 -13.359 1 94.5 107 GLN A C 1
ATOM 781 O O . GLN A 1 107 ? 10.172 -42.562 -13.906 1 94.5 107 GLN A O 1
ATOM 786 N N . GLU A 1 108 ? 9.852 -41.156 -12.141 1 92.81 108 GLU A N 1
ATOM 787 C CA . GLU A 1 108 ? 11.062 -41.594 -11.438 1 92.81 108 GLU A CA 1
ATOM 788 C C . GLU A 1 108 ? 10.977 -43.062 -11.016 1 92.81 108 GLU A C 1
ATOM 790 O O . GLU A 1 108 ? 12 -43.688 -10.789 1 92.81 108 GLU A O 1
ATOM 795 N N . ASP A 1 109 ? 9.836 -43.594 -10.984 1 95.56 109 ASP A N 1
ATOM 796 C CA . ASP A 1 109 ? 9.625 -44.938 -10.484 1 95.56 109 ASP A CA 1
ATOM 797 C C . ASP A 1 109 ? 9.383 -45.906 -11.641 1 95.56 109 ASP A C 1
ATOM 799 O O . ASP A 1 109 ? 8.875 -47 -11.43 1 95.56 109 ASP A O 1
ATOM 803 N N . VAL A 1 110 ? 9.695 -45.5 -12.836 1 96.69 110 VAL A N 1
ATOM 804 C CA . VAL A 1 110 ? 9.375 -46.344 -13.992 1 96.69 110 VAL A CA 1
ATOM 805 C C . VAL A 1 110 ? 10.586 -46.438 -14.922 1 96.69 110 VAL A C 1
ATOM 807 O O . VAL A 1 110 ? 11.352 -45.469 -15.039 1 96.69 110 VAL A O 1
ATOM 810 N N . SER A 1 111 ? 10.789 -47.531 -15.422 1 96.88 111 SER A N 1
ATOM 811 C CA . SER A 1 111 ? 11.68 -47.688 -16.562 1 96.88 111 SER A CA 1
ATOM 812 C C . SER A 1 111 ? 10.898 -47.906 -17.859 1 96.88 111 SER A C 1
ATOM 814 O O . SER A 1 111 ? 9.859 -48.562 -17.844 1 96.88 111 SER A O 1
ATOM 816 N N . ARG A 1 112 ? 11.352 -47.312 -18.922 1 96.88 112 ARG A N 1
ATOM 817 C CA . ARG A 1 112 ? 10.633 -47.469 -20.203 1 96.88 112 ARG A CA 1
ATOM 818 C C . ARG A 1 112 ? 11.555 -48 -21.281 1 96.88 112 ARG A C 1
ATOM 820 O O . ARG A 1 112 ? 12.695 -47.562 -21.422 1 96.88 112 ARG A O 1
ATOM 827 N N . SER A 1 113 ? 11.141 -49 -21.953 1 96 113 SER A N 1
ATOM 828 C CA . SER A 1 113 ? 11.742 -49.531 -23.172 1 96 113 SER A CA 1
ATOM 829 C C . SER A 1 113 ? 10.727 -49.594 -24.312 1 96 113 SER A C 1
ATOM 831 O O . SER A 1 113 ? 9.852 -50.469 -24.328 1 96 113 SER A O 1
ATOM 833 N N . GLY A 1 114 ? 10.883 -48.625 -25.25 1 95.81 114 GLY A N 1
ATOM 834 C CA . GLY A 1 114 ? 9.867 -48.531 -26.281 1 95.81 114 GLY A CA 1
ATOM 835 C C . GLY A 1 114 ? 8.5 -48.125 -25.75 1 95.81 114 GLY A C 1
ATOM 836 O O . GLY A 1 114 ? 8.359 -47.125 -25.062 1 95.81 114 GLY A O 1
ATOM 837 N N . ASP A 1 115 ? 7.543 -49.031 -25.984 1 97.31 115 ASP A N 1
ATOM 838 C CA . ASP A 1 115 ? 6.18 -48.719 -25.547 1 97.31 115 ASP A CA 1
ATOM 839 C C . ASP A 1 115 ? 5.836 -49.531 -24.281 1 97.31 115 ASP A C 1
ATOM 841 O O . ASP A 1 115 ? 4.668 -49.625 -23.906 1 97.31 115 ASP A O 1
ATOM 845 N N . LEU A 1 116 ? 6.82 -50.062 -23.75 1 97.88 116 LEU A N 1
ATOM 846 C CA . LEU A 1 116 ? 6.605 -50.844 -22.531 1 97.88 116 LEU A CA 1
ATOM 847 C C . LEU A 1 116 ? 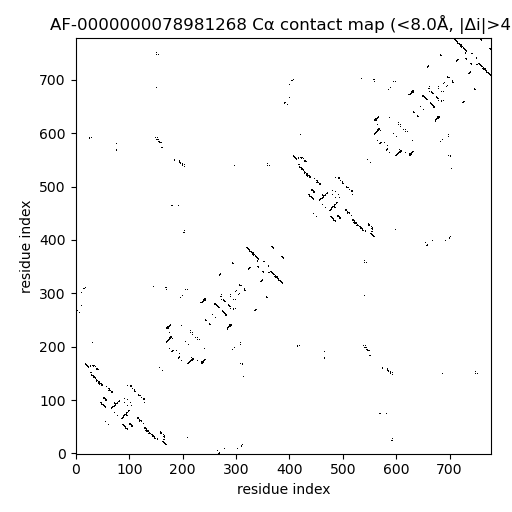7.262 -50.188 -21.328 1 97.88 116 LEU A C 1
ATOM 849 O O . LEU A 1 116 ? 8.43 -49.812 -21.391 1 97.88 116 LEU A O 1
ATOM 853 N N . ILE A 1 117 ? 6.484 -49.969 -20.266 1 98 117 ILE A N 1
ATOM 854 C CA . ILE A 1 117 ? 7.047 -49.438 -19.031 1 98 117 ILE A CA 1
ATOM 855 C C . ILE A 1 117 ? 6.977 -50.5 -17.922 1 98 117 ILE A C 1
ATOM 857 O O . ILE A 1 117 ? 6.094 -51.344 -17.938 1 98 117 ILE A O 1
ATOM 861 N N . THR A 1 118 ? 7.898 -50.469 -17.031 1 98 118 THR A N 1
ATOM 862 C CA . THR A 1 118 ? 7.945 -51.312 -15.844 1 98 118 THR A CA 1
ATOM 863 C C . THR A 1 118 ? 8.07 -50.469 -14.586 1 98 118 THR A C 1
ATOM 865 O O . THR A 1 118 ? 8.891 -49.531 -14.531 1 98 118 THR A O 1
ATOM 868 N N . ILE A 1 119 ? 7.238 -50.656 -13.641 1 97.5 119 ILE A N 1
ATOM 869 C CA . ILE A 1 119 ? 7.352 -49.969 -12.359 1 97.5 119 ILE A CA 1
ATOM 870 C C . ILE A 1 119 ? 8.547 -50.531 -11.586 1 97.5 119 ILE A C 1
ATOM 872 O O . ILE A 1 119 ? 8.594 -51.719 -11.25 1 97.5 119 ILE A O 1
ATOM 876 N N . THR A 1 120 ? 9.477 -49.656 -11.281 1 96.75 120 THR A N 1
ATOM 877 C CA . THR A 1 120 ? 10.734 -50.125 -10.703 1 96.75 120 THR A CA 1
ATOM 878 C C . THR A 1 120 ? 10.711 -50 -9.188 1 96.75 120 THR A C 1
ATOM 880 O O . THR A 1 120 ? 11.32 -50.812 -8.484 1 96.75 120 THR A O 1
ATOM 883 N N . ASP A 1 121 ? 10.117 -48.969 -8.734 1 92.56 121 ASP A N 1
ATOM 884 C CA . ASP A 1 121 ? 10.086 -48.688 -7.301 1 92.56 121 ASP A CA 1
ATOM 885 C C . ASP A 1 121 ? 8.656 -48.781 -6.762 1 92.56 121 ASP A C 1
ATOM 887 O O . ASP A 1 121 ? 7.691 -48.688 -7.527 1 92.56 121 ASP A O 1
ATOM 891 N N . ALA A 1 122 ? 8.5 -49.094 -5.465 1 86.12 122 ALA A N 1
ATOM 892 C CA . ALA A 1 122 ? 7.172 -49.156 -4.859 1 86.12 122 ALA A CA 1
ATOM 893 C C . ALA A 1 122 ? 6.457 -47.812 -4.969 1 86.12 122 ALA A C 1
ATOM 895 O O . ALA A 1 122 ? 6.941 -46.812 -4.461 1 86.12 122 ALA A O 1
ATOM 896 N N . PRO A 1 123 ? 5.387 -47.969 -5.719 1 83.62 123 PRO A N 1
ATOM 897 C CA . PRO A 1 123 ? 4.645 -46.719 -5.82 1 83.62 123 PRO A CA 1
ATOM 898 C C . PRO A 1 123 ? 3.939 -46.344 -4.523 1 83.62 123 PRO A C 1
ATOM 900 O O . PRO A 1 123 ? 3.523 -47.219 -3.764 1 83.62 123 PRO A O 1
ATOM 903 N N . GLY A 1 124 ? 4.199 -45.406 -3.799 1 82.69 124 GLY A N 1
ATOM 904 C CA . GLY A 1 124 ? 3.549 -44.906 -2.594 1 82.69 124 GLY A CA 1
ATOM 905 C C . GLY A 1 124 ? 2.037 -44.875 -2.697 1 82.69 124 GLY A C 1
ATOM 906 O O . GLY A 1 124 ? 1.464 -45.469 -3.613 1 82.69 124 GLY A O 1
ATOM 907 N N . ASP A 1 125 ? 1.236 -44.469 -1.671 1 87.69 125 ASP A N 1
ATOM 908 C CA . ASP A 1 125 ? -0.219 -44.5 -1.554 1 87.69 125 ASP A CA 1
ATOM 909 C C . ASP A 1 125 ? -0.835 -43.281 -2.234 1 87.69 125 ASP A C 1
ATOM 911 O O . ASP A 1 125 ? -2.049 -43.219 -2.445 1 87.69 125 ASP A O 1
ATOM 915 N N . LYS A 1 126 ? -0.084 -42.375 -2.691 1 93.19 126 LYS A N 1
ATOM 916 C CA . LYS A 1 126 ? -0.604 -41.156 -3.34 1 93.19 126 LYS A CA 1
ATOM 917 C C . LYS A 1 126 ? -0.958 -41.438 -4.797 1 93.19 126 LYS A C 1
ATOM 919 O O . LYS A 1 126 ? -0.157 -42 -5.543 1 93.19 126 LYS A O 1
ATOM 924 N N . THR A 1 127 ? -2.115 -41.062 -5.16 1 96.19 127 THR A N 1
ATOM 925 C CA . THR A 1 127 ? -2.57 -41.344 -6.523 1 96.19 127 THR A CA 1
ATOM 926 C C . THR A 1 127 ? -1.867 -40.406 -7.516 1 96.19 127 THR A C 1
ATOM 928 O O . THR A 1 127 ? -1.898 -40.656 -8.727 1 96.19 127 THR A O 1
ATOM 931 N N . ASN A 1 128 ? -1.301 -39.219 -7.016 1 96.62 128 ASN A N 1
ATOM 932 C CA . ASN A 1 128 ? -0.668 -38.188 -7.828 1 96.62 128 ASN A CA 1
ATOM 933 C C . ASN A 1 128 ? -1.655 -37.562 -8.812 1 96.62 128 ASN A C 1
ATOM 935 O O . ASN A 1 128 ? -1.289 -37.25 -9.945 1 96.62 128 ASN A O 1
ATOM 939 N N . ILE A 1 129 ? -2.877 -37.531 -8.414 1 97.56 129 ILE A N 1
ATOM 940 C CA . ILE A 1 129 ? -3.971 -36.938 -9.156 1 97.56 129 ILE A CA 1
ATOM 941 C C . ILE A 1 129 ? -4.625 -35.844 -8.297 1 97.56 129 ILE A C 1
ATOM 943 O O . ILE A 1 129 ? -4.895 -36.062 -7.113 1 97.56 129 ILE A O 1
ATOM 947 N N . ARG A 1 130 ? -4.75 -34.656 -8.828 1 96.62 130 ARG A N 1
ATOM 948 C CA . ARG A 1 130 ? -5.57 -33.594 -8.234 1 96.62 130 ARG A CA 1
ATOM 949 C C . ARG A 1 130 ? -7.023 -33.719 -8.68 1 96.62 130 ARG A C 1
ATOM 951 O O . ARG A 1 130 ? -7.332 -33.562 -9.867 1 96.62 130 ARG A O 1
ATOM 958 N N . PRO A 1 131 ? -7.879 -34.031 -7.727 1 97.06 131 PRO A N 1
ATOM 959 C CA . PRO A 1 131 ? -9.281 -34.156 -8.117 1 97.06 131 PRO A CA 1
ATOM 960 C C . PRO A 1 131 ? -9.867 -32.875 -8.672 1 97.06 131 PRO A C 1
ATOM 962 O O . PRO A 1 131 ? -9.445 -31.781 -8.273 1 97.06 131 PRO A O 1
ATOM 965 N N . ALA A 1 132 ? -10.828 -33.062 -9.602 1 97.25 132 ALA A N 1
ATOM 966 C CA . ALA A 1 132 ? -11.57 -31.875 -10.062 1 97.25 132 ALA A CA 1
ATOM 967 C C . ALA A 1 132 ? -12.195 -31.125 -8.883 1 97.25 132 ALA A C 1
ATOM 969 O O . ALA A 1 132 ? -12.727 -31.75 -7.961 1 97.25 132 ALA A O 1
ATOM 970 N N . GLY A 1 133 ? -12.031 -29.812 -8.875 1 98.12 133 GLY A N 1
ATOM 971 C CA . GLY A 1 133 ? -12.695 -28.984 -7.887 1 98.12 133 GLY A CA 1
ATOM 972 C C . GLY A 1 133 ? -12 -28.969 -6.539 1 98.12 133 GLY A C 1
ATOM 973 O O . GLY A 1 133 ? -12.547 -28.469 -5.555 1 98.12 133 GLY A O 1
ATOM 974 N N . VAL A 1 134 ? -10.859 -29.516 -6.48 1 97.69 134 VAL A N 1
ATOM 975 C CA . VAL A 1 134 ? -10.188 -29.641 -5.188 1 97.69 134 VAL A CA 1
ATOM 976 C C . VAL A 1 134 ? -9.891 -28.25 -4.621 1 97.69 134 VAL A C 1
ATOM 978 O O . VAL A 1 134 ? -9.914 -28.062 -3.406 1 97.69 134 VAL A O 1
ATOM 981 N N . ASP A 1 135 ? -9.586 -27.297 -5.461 1 98.25 135 ASP A N 1
ATOM 982 C CA . ASP A 1 135 ? -9.359 -25.938 -4.984 1 98.25 135 ASP A CA 1
ATOM 983 C C . ASP A 1 135 ? -10.672 -25.234 -4.641 1 98.25 135 ASP A C 1
ATOM 985 O O . ASP A 1 135 ? -10.844 -24.734 -3.525 1 98.25 135 ASP A O 1
ATOM 989 N N . PHE A 1 136 ? -11.484 -25.172 -5.621 1 98.31 136 PHE A N 1
ATOM 990 C CA . PHE A 1 136 ? -12.828 -24.656 -5.391 1 98.31 136 PHE A CA 1
ATOM 991 C C . PHE A 1 136 ? -13.797 -25.188 -6.434 1 98.31 136 PHE A C 1
ATOM 993 O O . PHE A 1 136 ? -13.383 -25.719 -7.469 1 98.31 136 PHE A O 1
ATOM 1000 N N . ARG A 1 137 ? -15.07 -25.094 -6.145 1 98.25 137 ARG A N 1
ATOM 1001 C CA . ARG A 1 137 ? -16.141 -25.547 -7.035 1 98.25 137 ARG A CA 1
ATOM 1002 C C . ARG A 1 137 ? -17 -24.375 -7.496 1 98.25 137 ARG A C 1
ATOM 1004 O O . ARG A 1 137 ? -16.969 -23.297 -6.891 1 98.25 137 ARG A O 1
ATOM 1011 N N . ILE A 1 138 ? -17.688 -24.641 -8.57 1 98 138 ILE A N 1
ATOM 1012 C CA . ILE A 1 138 ? -18.656 -23.672 -9.062 1 98 138 ILE A CA 1
ATOM 1013 C C . ILE A 1 138 ? -19.562 -23.219 -7.914 1 98 138 ILE A C 1
ATOM 1015 O O . ILE A 1 138 ? -20.016 -24.031 -7.113 1 98 138 ILE A O 1
ATOM 1019 N N . GLY A 1 139 ? -19.688 -21.922 -7.766 1 98.19 139 GLY A N 1
ATOM 1020 C CA . GLY A 1 139 ? -20.594 -21.391 -6.754 1 98.19 139 GLY A CA 1
ATOM 1021 C C . GLY A 1 139 ? -19.875 -20.969 -5.48 1 98.19 139 GLY A C 1
ATOM 1022 O O . GLY A 1 139 ? -20.422 -20.234 -4.664 1 98.19 139 GLY A O 1
ATOM 1023 N N . GLN A 1 140 ? -18.672 -21.453 -5.305 1 97.94 140 GLN A N 1
ATOM 1024 C CA . GLN A 1 140 ? -17.922 -20.969 -4.156 1 97.94 140 GLN A CA 1
ATOM 1025 C C . GLN A 1 140 ? -17.688 -19.469 -4.238 1 97.94 140 GLN A C 1
ATOM 1027 O O . GLN A 1 140 ? -17.328 -18.938 -5.297 1 97.94 140 GLN A O 1
ATOM 1032 N N . THR A 1 141 ? -17.828 -18.781 -3.111 1 98.12 141 THR A N 1
ATOM 1033 C CA . THR A 1 141 ? -17.859 -17.328 -3.18 1 98.12 141 THR A CA 1
ATOM 1034 C C . THR A 1 141 ? -16.609 -16.719 -2.537 1 98.12 141 THR A C 1
ATOM 1036 O O . THR A 1 141 ? -16.016 -17.328 -1.641 1 98.12 141 THR A O 1
ATOM 1039 N N . LEU A 1 142 ? -16.109 -15.688 -3.068 1 98.31 142 LEU A N 1
ATOM 1040 C CA . LEU A 1 142 ? -15.273 -14.711 -2.369 1 98.31 142 LEU A CA 1
ATOM 1041 C C . LEU A 1 142 ? -16.125 -13.594 -1.771 1 98.31 142 LEU A C 1
ATOM 1043 O O . LEU A 1 142 ? -16.844 -12.898 -2.496 1 98.31 142 LEU A O 1
ATOM 1047 N N . SER A 1 143 ? -16 -13.422 -0.468 1 98.31 143 SER A N 1
ATOM 1048 C CA . SER A 1 143 ? -16.953 -12.57 0.238 1 98.31 143 SER A CA 1
ATOM 1049 C C . SER A 1 143 ? -16.5 -11.109 0.215 1 98.31 143 SER A C 1
ATOM 1051 O O . SER A 1 143 ? -15.305 -10.82 0.251 1 98.31 143 SER A O 1
ATOM 1053 N N . ALA A 1 144 ? -17.391 -10.219 0.152 1 98.19 144 ALA A N 1
ATOM 1054 C CA . ALA A 1 144 ? -17.234 -8.773 0.29 1 98.19 144 ALA A CA 1
ATOM 1055 C C . ALA A 1 144 ? -17.656 -8.305 1.678 1 98.19 144 ALA A C 1
ATOM 1057 O O . ALA A 1 144 ? -18.406 -9 2.373 1 98.19 144 ALA A O 1
ATOM 1058 N N . PRO A 1 145 ? -17.266 -7.184 2.113 1 98.38 145 PRO A N 1
ATOM 1059 C CA . PRO A 1 145 ? -16.312 -6.309 1.439 1 98.38 145 PRO A CA 1
ATOM 1060 C C . PRO A 1 145 ? -14.859 -6.664 1.769 1 98.38 145 PRO A C 1
ATOM 1062 O O . PRO A 1 145 ? -14.57 -7.133 2.873 1 98.38 145 PRO A O 1
ATOM 1065 N N . ARG A 1 146 ? -13.961 -6.473 0.855 1 97.94 146 ARG A N 1
ATOM 1066 C CA . ARG A 1 146 ? -12.539 -6.648 1.123 1 97.94 146 ARG A CA 1
ATOM 1067 C C . ARG A 1 146 ? -11.695 -5.914 0.089 1 97.94 146 ARG A C 1
ATOM 1069 O O . ARG A 1 146 ? -12.094 -5.785 -1.07 1 97.94 146 ARG A O 1
ATOM 1076 N N . VAL A 1 147 ? -10.586 -5.43 0.496 1 98.31 147 VAL A N 1
ATOM 1077 C CA . VAL A 1 147 ? -9.602 -4.922 -0.448 1 98.31 147 VAL A CA 1
ATOM 1078 C C . VAL A 1 147 ? -8.984 -6.082 -1.225 1 98.31 147 VAL A C 1
ATOM 1080 O O . VAL A 1 147 ? -8.539 -7.07 -0.632 1 98.31 147 VAL A O 1
ATOM 1083 N N . LEU A 1 148 ? -8.914 -5.984 -2.486 1 98.75 148 LEU A N 1
ATOM 1084 C CA . LEU A 1 148 ? -8.43 -7.086 -3.316 1 98.75 148 LEU A CA 1
ATOM 1085 C C . LEU A 1 148 ? -6.91 -7.082 -3.391 1 98.75 148 LEU A C 1
ATOM 1087 O O . LEU A 1 148 ? -6.316 -6.191 -4 1 98.75 148 LEU A O 1
ATOM 1091 N N . ARG A 1 149 ? -6.32 -8.023 -2.785 1 98.44 149 ARG A N 1
ATOM 1092 C CA . ARG A 1 149 ? -4.887 -8.289 -2.855 1 98.44 149 ARG A CA 1
ATOM 1093 C C . ARG A 1 149 ? -4.531 -9.055 -4.125 1 98.44 149 ARG A C 1
ATOM 1095 O O . ARG A 1 149 ? -5.414 -9.586 -4.805 1 98.44 149 ARG A O 1
ATOM 1102 N N . PRO A 1 150 ? -3.232 -9.125 -4.461 1 98.81 150 PRO A N 1
ATOM 1103 C CA . PRO A 1 150 ? -2.799 -9.883 -5.637 1 98.81 150 PRO A CA 1
ATOM 1104 C C . PRO A 1 150 ? -3.311 -11.32 -5.637 1 98.81 150 PRO A C 1
ATOM 1106 O O . PRO A 1 150 ? -3.744 -11.828 -6.676 1 98.81 150 PRO A O 1
ATOM 1109 N N . GLU A 1 151 ? -3.332 -11.969 -4.473 1 98.56 151 GLU A N 1
ATOM 1110 C CA . GLU A 1 151 ? -3.771 -13.352 -4.344 1 98.56 151 GLU A CA 1
ATOM 1111 C C . GLU A 1 151 ? -5.258 -13.492 -4.652 1 98.56 151 GLU A C 1
ATOM 1113 O O . GLU A 1 151 ? -5.68 -14.461 -5.289 1 98.56 151 GLU A O 1
ATOM 1118 N N . GLU A 1 152 ? -6.02 -12.531 -4.219 1 98.75 152 GLU A N 1
ATOM 1119 C CA . GLU A 1 152 ? -7.453 -12.562 -4.488 1 98.75 152 GLU A CA 1
ATOM 1120 C C . GLU A 1 152 ? -7.746 -12.258 -5.953 1 98.75 152 GLU A C 1
ATOM 1122 O O . GLU A 1 152 ? -8.688 -12.812 -6.531 1 98.75 152 GLU A O 1
ATOM 1127 N N . VAL A 1 153 ? -6.957 -11.383 -6.551 1 98.88 153 VAL A N 1
ATOM 1128 C CA . VAL A 1 153 ? -7.098 -11.109 -7.977 1 98.88 153 VAL A CA 1
ATOM 1129 C C . VAL A 1 153 ? -6.828 -12.375 -8.781 1 98.88 153 VAL A C 1
ATOM 1131 O O . VAL A 1 153 ? -7.574 -12.703 -9.703 1 98.88 153 VAL A O 1
ATOM 1134 N N . ALA A 1 154 ? -5.777 -13.117 -8.398 1 98.81 154 ALA A N 1
ATOM 1135 C CA . ALA A 1 154 ? -5.48 -14.391 -9.047 1 98.81 154 ALA A CA 1
ATOM 1136 C C . ALA A 1 154 ? -6.633 -15.375 -8.875 1 98.81 154 ALA A C 1
ATOM 1138 O O . ALA A 1 154 ? -6.996 -16.078 -9.82 1 98.81 154 ALA A O 1
ATOM 1139 N N . LEU A 1 155 ? -7.156 -15.43 -7.68 1 98.81 155 LEU A N 1
ATOM 1140 C CA . LEU A 1 155 ? -8.273 -16.328 -7.398 1 98.81 155 LEU A CA 1
ATOM 1141 C C . LEU A 1 155 ? -9.477 -15.977 -8.258 1 98.81 155 LEU A C 1
ATOM 1143 O O . LEU A 1 155 ? -10.094 -16.859 -8.867 1 98.81 155 LEU A O 1
ATOM 1147 N N . LEU A 1 156 ? -9.805 -14.688 -8.336 1 98.88 156 LEU A N 1
ATOM 1148 C CA . LEU A 1 156 ? -10.93 -14.242 -9.156 1 98.88 156 LEU A CA 1
ATOM 1149 C C . LEU A 1 156 ? -10.719 -14.625 -10.617 1 98.88 156 LEU A C 1
ATOM 1151 O O . LEU A 1 156 ? -11.664 -15.023 -11.297 1 98.88 156 LEU A O 1
ATOM 1155 N N . ALA A 1 157 ? -9.5 -14.461 -11.086 1 98.81 157 ALA A N 1
ATOM 1156 C CA . ALA A 1 157 ? -9.18 -14.906 -12.445 1 98.81 157 ALA A CA 1
ATOM 1157 C C . ALA A 1 157 ? -9.484 -16.391 -12.617 1 98.81 157 ALA A C 1
ATOM 1159 O O . ALA A 1 157 ? -10.188 -16.781 -13.555 1 98.81 157 ALA A O 1
ATOM 1160 N N . SER A 1 158 ? -8.992 -17.188 -11.695 1 98.44 158 SER A N 1
ATOM 1161 C CA . SER A 1 158 ? -9.18 -18.641 -11.758 1 98.44 158 SER A CA 1
ATOM 1162 C C . SER A 1 158 ? -10.664 -19 -11.703 1 98.44 158 SER A C 1
ATOM 1164 O O . SER A 1 158 ? -11.07 -20.031 -12.25 1 98.44 158 SER A O 1
ATOM 1166 N N . MET A 1 159 ? -11.445 -18.172 -11.055 1 98.62 159 MET A N 1
ATOM 1167 C CA . MET A 1 159 ? -12.891 -18.359 -10.945 1 98.62 159 MET A CA 1
ATOM 1168 C C . MET A 1 159 ? -13.586 -17.922 -12.234 1 98.62 159 MET A C 1
ATOM 1170 O O . MET A 1 159 ? -14.812 -18.031 -12.352 1 98.62 159 MET A O 1
ATOM 1174 N N . ASN A 1 160 ? -12.836 -17.422 -13.188 1 98.62 160 ASN A N 1
ATOM 1175 C CA . ASN A 1 160 ? -13.289 -16.969 -14.492 1 98.62 160 ASN A CA 1
ATOM 1176 C C . ASN A 1 160 ? -14.172 -15.727 -14.375 1 98.62 160 ASN A C 1
ATOM 1178 O O . ASN A 1 160 ? -15.234 -15.656 -14.992 1 98.62 160 ASN A O 1
ATOM 1182 N N . ILE A 1 161 ? -13.695 -14.797 -13.578 1 98.69 161 ILE A N 1
ATOM 1183 C CA . ILE A 1 161 ? -14.375 -13.523 -13.375 1 98.69 161 ILE A CA 1
ATOM 1184 C C . ILE A 1 161 ? -13.625 -12.414 -14.109 1 98.69 161 ILE A C 1
ATOM 1186 O O . ILE A 1 161 ? -12.617 -11.906 -13.625 1 98.69 161 ILE A O 1
ATOM 1190 N N . PRO A 1 162 ? -14.086 -11.984 -15.289 1 98.5 162 PRO A N 1
ATOM 1191 C CA . PRO A 1 162 ? -13.344 -10.984 -16.062 1 98.5 162 PRO A CA 1
ATOM 1192 C C . PRO A 1 162 ? -13.594 -9.562 -15.586 1 98.5 162 PRO A C 1
ATOM 1194 O O . PRO A 1 162 ? -12.797 -8.664 -15.859 1 98.5 162 PRO A O 1
ATOM 1197 N N . ARG A 1 163 ? -14.75 -9.367 -14.992 1 98.69 163 ARG A N 1
ATOM 1198 C CA . ARG A 1 163 ? -15.133 -8.078 -14.406 1 98.69 163 ARG A CA 1
ATOM 1199 C C . ARG A 1 163 ? -15.555 -8.242 -12.953 1 98.69 163 ARG A C 1
ATOM 1201 O O . ARG A 1 163 ? -16.281 -9.172 -12.609 1 98.69 163 ARG A O 1
ATOM 1208 N N . VAL A 1 164 ? -15.117 -7.398 -12.117 1 98.81 164 VAL A N 1
ATOM 1209 C CA . VAL A 1 164 ? -15.273 -7.531 -10.672 1 98.81 164 VAL A CA 1
ATOM 1210 C C . VAL A 1 164 ? -16.125 -6.379 -10.141 1 98.81 164 VAL A C 1
ATOM 1212 O O . VAL A 1 164 ? -15.859 -5.211 -10.445 1 98.81 164 VAL A O 1
ATOM 1215 N N . PRO A 1 165 ? -17.188 -6.703 -9.406 1 98.88 165 PRO A N 1
ATOM 1216 C CA . PRO A 1 165 ? -17.922 -5.617 -8.734 1 98.88 165 PRO A CA 1
ATOM 1217 C C . PRO A 1 165 ? -17.125 -4.988 -7.594 1 98.88 165 PRO A C 1
ATOM 1219 O O . PRO A 1 165 ? -16.844 -5.656 -6.594 1 98.88 165 PRO A O 1
ATOM 1222 N N . VAL A 1 166 ? -16.797 -3.729 -7.746 1 98.88 166 VAL A N 1
ATOM 1223 C CA . VAL A 1 166 ? -16 -3.033 -6.734 1 98.88 166 VAL A CA 1
ATOM 1224 C C . VAL A 1 166 ? -16.734 -1.765 -6.297 1 98.88 166 VAL A C 1
ATOM 1226 O O . VAL A 1 166 ? -17.609 -1.273 -7 1 98.88 166 VAL A O 1
ATOM 1229 N N . ARG A 1 167 ? -16.391 -1.284 -5.125 1 98.81 167 ARG A N 1
ATOM 1230 C CA . ARG A 1 167 ? -16.938 -0.019 -4.637 1 98.81 167 ARG A CA 1
ATOM 1231 C C . ARG A 1 167 ? -16.375 1.156 -5.438 1 98.81 167 ARG A C 1
ATOM 1233 O O . ARG A 1 167 ? -15.188 1.205 -5.73 1 98.81 167 ARG A O 1
ATOM 1240 N N . ARG A 1 168 ? -17.312 2.035 -5.809 1 98.5 168 ARG A N 1
ATOM 1241 C CA . ARG A 1 168 ? -16.828 3.281 -6.395 1 98.5 168 ARG A CA 1
ATOM 1242 C C . ARG A 1 168 ? -15.836 3.975 -5.465 1 98.5 168 ARG A C 1
ATOM 1244 O O . ARG A 1 168 ? -16.031 4.008 -4.25 1 98.5 168 ARG A O 1
ATOM 1251 N N . GLN A 1 169 ? -14.773 4.473 -6.023 1 98.75 169 GLN A N 1
ATOM 1252 C CA . GLN A 1 169 ? -13.812 5.215 -5.219 1 98.75 169 GLN A CA 1
ATOM 1253 C C . GLN A 1 169 ? -14.367 6.574 -4.805 1 98.75 169 GLN A C 1
ATOM 1255 O O . GLN A 1 169 ? -14.852 7.336 -5.645 1 98.75 169 GLN A O 1
ATOM 1260 N N . PRO A 1 170 ? -14.305 6.902 -3.498 1 98.88 170 PRO A N 1
ATOM 1261 C CA . PRO A 1 170 ? -14.773 8.227 -3.078 1 98.88 170 PRO A CA 1
ATOM 1262 C C . PRO A 1 170 ? -13.984 9.359 -3.725 1 98.88 170 PRO A C 1
ATOM 1264 O O . PRO A 1 170 ? -12.75 9.32 -3.76 1 98.88 170 PRO A O 1
ATOM 1267 N N . VAL A 1 171 ? -14.703 10.289 -4.25 1 98.81 171 VAL A N 1
ATOM 1268 C CA . VAL A 1 171 ? -14.086 11.508 -4.766 1 98.81 171 VAL A CA 1
ATOM 1269 C C . VAL A 1 171 ? -13.969 12.539 -3.648 1 98.81 171 VAL A C 1
ATOM 1271 O O . VAL A 1 171 ? -14.984 12.992 -3.105 1 98.81 171 VAL A O 1
ATOM 1274 N N . VAL A 1 172 ? -12.742 12.922 -3.266 1 98.88 172 VAL A N 1
ATOM 1275 C CA . VAL A 1 172 ? -12.469 13.898 -2.213 1 98.88 172 VAL A CA 1
ATOM 1276 C C . VAL A 1 172 ? -11.977 15.203 -2.832 1 98.88 172 VAL A C 1
ATOM 1278 O O . VAL A 1 172 ? -10.984 15.219 -3.561 1 98.88 172 VAL A O 1
ATOM 1281 N N . ALA A 1 173 ? -12.68 16.297 -2.584 1 98.75 173 ALA A N 1
ATOM 1282 C CA . ALA A 1 173 ? -12.227 17.625 -3.002 1 98.75 173 ALA A CA 1
ATOM 1283 C C . ALA A 1 173 ? -11.438 18.312 -1.89 1 98.75 173 ALA A C 1
ATOM 1285 O O . ALA A 1 173 ? -11.93 18.453 -0.77 1 98.75 173 ALA A O 1
ATOM 1286 N N . LEU A 1 174 ? -10.234 18.688 -2.17 1 98.62 174 LEU A N 1
ATOM 1287 C CA . LEU A 1 174 ? -9.398 19.391 -1.212 1 98.62 174 LEU A CA 1
ATOM 1288 C C . LEU A 1 174 ? -9.328 20.875 -1.539 1 98.62 174 LEU A C 1
ATOM 1290 O O . LEU A 1 174 ? -8.969 21.266 -2.654 1 98.62 174 LEU A O 1
ATOM 1294 N N . ILE A 1 175 ? -9.656 21.703 -0.564 1 97.56 175 ILE A N 1
ATOM 1295 C CA . ILE A 1 175 ? -9.602 23.156 -0.692 1 97.56 175 ILE A CA 1
ATOM 1296 C C . ILE A 1 175 ? -8.641 23.734 0.344 1 97.56 175 ILE A C 1
ATOM 1298 O O . ILE A 1 175 ? -8.938 23.75 1.541 1 97.56 175 ILE A O 1
ATOM 1302 N N . SER A 1 176 ? -7.527 24.141 -0.159 1 97 176 SER A N 1
ATOM 1303 C CA . SER A 1 176 ? -6.641 24.906 0.714 1 97 176 SER A CA 1
ATOM 1304 C C . SER A 1 176 ? -7.094 26.359 0.826 1 97 176 SER A C 1
ATOM 1306 O O . SER A 1 176 ? -7.43 26.984 -0.179 1 97 176 SER A O 1
ATOM 1308 N N . THR A 1 177 ? -7.113 26.812 2.066 1 94.44 177 THR A N 1
ATOM 1309 C CA . THR A 1 177 ? -7.531 28.203 2.281 1 94.44 177 THR A CA 1
ATOM 1310 C C . THR A 1 177 ? -6.43 29 2.98 1 94.44 177 THR A C 1
ATOM 1312 O O . THR A 1 177 ? -5.766 28.484 3.883 1 94.44 177 THR A O 1
ATOM 1315 N N . GLY A 1 178 ? -6.32 30.25 2.459 1 93.69 178 GLY A N 1
ATOM 1316 C CA . GLY A 1 178 ? -5.379 31.125 3.125 1 93.69 178 GLY A CA 1
ATOM 1317 C C . GLY A 1 178 ? -4.688 32.094 2.174 1 93.69 178 GLY A C 1
ATOM 1318 O O . GLY A 1 178 ? -4.227 31.688 1.103 1 93.69 178 GLY A O 1
ATOM 1319 N N . ASP A 1 179 ? -4.562 33.344 2.611 1 94.06 179 ASP A N 1
ATOM 1320 C CA . ASP A 1 179 ? -3.863 34.375 1.832 1 94.06 179 ASP A CA 1
ATOM 1321 C C . ASP A 1 179 ? -2.361 34.094 1.791 1 94.06 179 ASP A C 1
ATOM 1323 O O . ASP A 1 179 ? -1.663 34.562 0.889 1 94.06 179 ASP A O 1
ATOM 1327 N N . GLU A 1 180 ? -1.955 33.344 2.768 1 96.19 180 GLU A N 1
ATOM 1328 C CA . GLU A 1 180 ? -0.521 33.125 2.922 1 96.19 180 GLU A CA 1
ATOM 1329 C C . GLU A 1 180 ? -0.033 32.031 1.979 1 96.19 180 GLU A C 1
ATOM 1331 O O . GLU A 1 180 ? 1.173 31.859 1.787 1 96.19 180 GLU A O 1
ATOM 1336 N N . LEU A 1 181 ? -0.881 31.297 1.337 1 97.5 181 LEU A N 1
ATOM 1337 C CA . LEU A 1 181 ? -0.499 30.062 0.668 1 97.5 181 LEU A CA 1
ATOM 1338 C C . LEU A 1 181 ? -0.188 30.312 -0.804 1 97.5 181 LEU A C 1
ATOM 1340 O O . LEU A 1 181 ? -0.874 31.094 -1.463 1 97.5 181 LEU A O 1
ATOM 1344 N N . VAL A 1 182 ? 0.838 29.688 -1.26 1 98.06 182 VAL A N 1
ATOM 1345 C CA . VAL A 1 182 ? 1.129 29.578 -2.684 1 98.06 182 VAL A CA 1
ATOM 1346 C C . VAL A 1 182 ? 1.46 28.125 -3.023 1 98.06 182 VAL A C 1
ATOM 1348 O O . VAL A 1 182 ? 1.721 27.312 -2.131 1 98.06 182 VAL A O 1
ATOM 1351 N N . MET A 1 183 ? 1.369 27.719 -4.312 1 98.19 183 MET A N 1
ATOM 1352 C CA . MET A 1 183 ? 1.6 26.344 -4.746 1 98.19 183 MET A CA 1
ATOM 1353 C C . MET A 1 183 ? 3.092 26.047 -4.828 1 98.19 183 MET A C 1
ATOM 1355 O O . MET A 1 183 ? 3.898 26.938 -5.082 1 98.19 183 MET A O 1
ATOM 1359 N N . PRO A 1 184 ? 3.451 24.766 -4.586 1 98.31 184 PRO A N 1
ATOM 1360 C CA . PRO A 1 184 ? 4.848 24.391 -4.828 1 98.31 184 PRO A CA 1
ATOM 1361 C C . PRO A 1 184 ? 5.332 24.797 -6.223 1 98.31 184 PRO A C 1
ATOM 1363 O O . PRO A 1 184 ? 4.629 24.562 -7.211 1 98.31 184 PRO A O 1
ATOM 1366 N N . GLY A 1 185 ? 6.496 25.344 -6.27 1 98.06 185 GLY A N 1
ATOM 1367 C CA . GLY A 1 185 ? 7.051 25.781 -7.543 1 98.06 185 GLY A CA 1
ATOM 1368 C C . GLY A 1 185 ? 6.891 27.281 -7.781 1 98.06 185 GLY A C 1
ATOM 1369 O O . GLY A 1 185 ? 7.574 27.844 -8.633 1 98.06 185 GLY A O 1
ATOM 1370 N N . GLU A 1 186 ? 5.996 27.953 -7.043 1 97.62 186 GLU A N 1
ATOM 1371 C CA . GLU A 1 186 ? 5.816 29.391 -7.141 1 97.62 186 GLU A CA 1
ATOM 1372 C C . GLU A 1 186 ? 6.871 30.141 -6.324 1 97.62 186 GLU A C 1
ATOM 1374 O O . GLU A 1 186 ? 7.637 29.516 -5.582 1 97.62 186 GLU A O 1
ATOM 1379 N N . THR A 1 187 ? 6.914 31.453 -6.52 1 97.5 187 THR A N 1
ATOM 1380 C CA . THR A 1 187 ? 7.762 32.344 -5.73 1 97.5 187 THR A CA 1
ATOM 1381 C C . THR A 1 187 ? 6.957 33.031 -4.629 1 97.5 187 THR A C 1
ATOM 1383 O O . THR A 1 187 ? 6.203 33.969 -4.891 1 97.5 187 THR A O 1
ATOM 1386 N N . PRO A 1 188 ? 7.137 32.562 -3.434 1 97.56 188 PRO A N 1
ATOM 1387 C CA . PRO A 1 188 ? 6.336 33.156 -2.348 1 97.56 188 PRO A CA 1
ATOM 1388 C C . PRO A 1 188 ? 6.723 34.594 -2.025 1 97.56 188 PRO A C 1
ATOM 1390 O O . PRO A 1 188 ? 7.898 34.938 -2.092 1 97.56 188 PRO A O 1
ATOM 1393 N N . GLY A 1 189 ? 5.68 35.438 -1.712 1 95.62 189 GLY A N 1
ATOM 1394 C CA . GLY A 1 189 ? 5.938 36.719 -1.135 1 95.62 189 GLY A CA 1
ATOM 1395 C C . GLY A 1 189 ? 6.52 36.656 0.263 1 95.62 189 GLY A C 1
ATOM 1396 O O . GLY A 1 189 ? 6.746 35.562 0.795 1 95.62 189 GLY A O 1
ATOM 1397 N N . PRO A 1 190 ? 6.797 37.812 0.88 1 94.12 190 PRO A N 1
ATOM 1398 C CA . PRO A 1 190 ? 7.512 37.844 2.158 1 94.12 190 PRO A CA 1
ATOM 1399 C C . PRO A 1 190 ? 6.699 37.281 3.312 1 94.12 190 PRO A C 1
ATOM 1401 O O . PRO A 1 190 ? 7.262 36.906 4.348 1 94.12 190 PRO A O 1
ATOM 1404 N N . ASP A 1 191 ? 5.418 37.219 3.18 1 95.69 191 ASP A N 1
ATOM 1405 C CA . ASP A 1 191 ? 4.59 36.719 4.266 1 95.69 191 ASP A CA 1
ATOM 1406 C C . ASP A 1 191 ? 3.82 35.469 3.834 1 95.69 191 ASP A C 1
ATOM 1408 O O . ASP A 1 191 ? 2.746 35.188 4.363 1 95.69 191 ASP A O 1
ATOM 1412 N N . GLN A 1 192 ? 4.348 34.781 2.779 1 97 192 GLN A N 1
ATOM 1413 C CA . GLN A 1 192 ? 3.652 33.625 2.234 1 97 192 GLN A CA 1
ATOM 1414 C C . GLN A 1 192 ? 4.449 32.344 2.469 1 97 192 GLN A C 1
ATOM 1416 O O . GLN A 1 192 ? 5.66 32.406 2.701 1 97 192 GLN A O 1
ATOM 1421 N N . ILE A 1 193 ? 3.74 31.25 2.508 1 97.19 193 ILE A N 1
ATOM 1422 C CA . ILE A 1 193 ? 4.309 29.922 2.68 1 97.19 193 ILE A CA 1
ATOM 1423 C C . ILE A 1 193 ? 3.756 28.984 1.61 1 97.19 193 ILE A C 1
ATOM 1425 O O . ILE A 1 193 ? 2.807 29.328 0.903 1 97.19 193 ILE A O 1
ATOM 1429 N N . ILE A 1 194 ? 4.398 27.812 1.443 1 98 194 ILE A N 1
ATOM 1430 C CA . ILE A 1 194 ? 4.031 26.844 0.412 1 98 194 ILE A CA 1
ATOM 1431 C C . ILE A 1 194 ? 2.9 25.953 0.918 1 98 194 ILE A C 1
ATOM 1433 O O . ILE A 1 194 ? 2.922 25.5 2.066 1 98 194 ILE A O 1
ATOM 1437 N N . ALA A 1 195 ? 1.884 25.75 0.084 1 97.5 195 ALA A N 1
ATOM 1438 C CA . ALA A 1 195 ? 0.833 24.781 0.389 1 97.5 195 ALA A CA 1
ATOM 1439 C C . ALA A 1 195 ? 1.382 23.359 0.382 1 97.5 195 ALA A C 1
ATOM 1441 O O . ALA A 1 195 ? 1.729 22.828 -0.674 1 97.5 195 ALA A O 1
ATOM 1442 N N . SER A 1 196 ? 1.483 22.75 1.532 1 98.06 196 SER A N 1
ATOM 1443 C CA . SER A 1 196 ? 2.068 21.406 1.638 1 98.06 196 SER A CA 1
ATOM 1444 C C . SER A 1 196 ? 1.013 20.375 1.998 1 98.06 196 SER A C 1
ATOM 1446 O O . SER A 1 196 ? 1.024 19.266 1.469 1 98.06 196 SER A O 1
ATOM 1448 N N . ASN A 1 197 ? 0.024 20.766 2.807 1 97.5 197 ASN A N 1
ATOM 1449 C CA . ASN A 1 197 ? -0.982 19.844 3.332 1 97.5 197 ASN A CA 1
ATOM 1450 C C . ASN A 1 197 ? -1.743 19.141 2.209 1 97.5 197 ASN A C 1
ATOM 1452 O O . ASN A 1 197 ? -1.998 17.938 2.281 1 97.5 197 ASN A O 1
ATOM 1456 N N . THR A 1 198 ? -2.043 19.922 1.232 1 98 198 THR A N 1
ATOM 1457 C CA . THR A 1 198 ? -2.842 19.453 0.107 1 98 198 THR A CA 1
ATOM 1458 C C . THR A 1 198 ? -2.189 18.234 -0.542 1 98 198 THR A C 1
ATOM 1460 O O . THR A 1 198 ? -2.863 17.234 -0.83 1 98 198 THR A O 1
ATOM 1463 N N . PHE A 1 199 ? -0.938 18.234 -0.675 1 98.69 199 PHE A N 1
ATOM 1464 C CA . PHE A 1 199 ? -0.223 17.172 -1.388 1 98.69 199 PHE A CA 1
ATOM 1465 C C . PHE A 1 199 ? -0.054 15.945 -0.506 1 98.69 199 PHE A C 1
ATOM 1467 O O . PHE A 1 199 ? -0.164 14.812 -0.984 1 98.69 199 PHE A O 1
ATOM 1474 N N . GLY A 1 200 ? 0.245 16.141 0.787 1 98.81 200 GLY A N 1
ATOM 1475 C CA . GLY A 1 200 ? 0.307 15.023 1.719 1 98.81 200 GLY A CA 1
ATOM 1476 C C . GLY A 1 200 ? -1.016 14.289 1.865 1 98.81 200 GLY A C 1
ATOM 1477 O O . GLY A 1 200 ? -1.06 13.062 1.823 1 98.81 200 GLY A O 1
ATOM 1478 N N . LEU A 1 201 ? -2.057 15.086 2 1 98.94 201 LEU A N 1
ATOM 1479 C CA . LEU A 1 201 ? -3.387 14.508 2.174 1 98.94 201 LEU A CA 1
ATOM 1480 C C . LEU A 1 201 ? -3.842 13.797 0.905 1 98.94 201 LEU A C 1
ATOM 1482 O O . LEU A 1 201 ? -4.453 12.734 0.973 1 98.94 201 LEU A O 1
ATOM 1486 N N . LYS A 1 202 ? -3.564 14.445 -0.268 1 98.88 202 LYS A N 1
ATOM 1487 C CA . LYS A 1 202 ? -3.867 13.773 -1.528 1 98.88 202 LYS A CA 1
ATOM 1488 C C . LYS A 1 202 ? -3.219 12.391 -1.584 1 98.88 202 LYS A C 1
ATOM 1490 O O . LYS A 1 202 ? -3.883 11.398 -1.886 1 98.88 202 LYS A O 1
ATOM 1495 N N . ALA A 1 203 ? -1.938 12.352 -1.304 1 98.88 203 ALA A N 1
ATOM 1496 C CA . ALA A 1 203 ? -1.195 11.094 -1.324 1 98.88 203 ALA A CA 1
ATOM 1497 C C . ALA A 1 203 ? -1.804 10.078 -0.358 1 98.88 203 ALA A C 1
ATOM 1499 O O . ALA A 1 203 ? -1.979 8.914 -0.705 1 98.88 203 ALA A O 1
ATOM 1500 N N . LEU A 1 204 ? -2.135 10.531 0.871 1 98.81 204 LEU A N 1
ATOM 1501 C CA . LEU A 1 204 ? -2.686 9.68 1.919 1 98.81 204 LEU A CA 1
ATOM 1502 C C . LEU A 1 204 ? -4.023 9.086 1.49 1 98.81 204 LEU A C 1
ATOM 1504 O O . LEU A 1 204 ? -4.242 7.879 1.618 1 98.81 204 LEU A O 1
ATOM 1508 N N . PHE A 1 205 ? -4.898 9.938 0.92 1 98.88 205 PHE A N 1
ATOM 1509 C CA . PHE A 1 205 ? -6.25 9.516 0.585 1 98.88 205 PHE A CA 1
ATOM 1510 C C . PHE A 1 205 ? -6.242 8.594 -0.634 1 98.88 205 PHE A C 1
ATOM 1512 O O . PHE A 1 205 ? -6.973 7.605 -0.676 1 98.88 205 PHE A O 1
ATOM 1519 N N . GLU A 1 206 ? -5.398 8.93 -1.607 1 98.75 206 GLU A N 1
ATOM 1520 C CA . GLU A 1 206 ? -5.324 8.086 -2.797 1 98.75 206 GLU A CA 1
ATOM 1521 C C . GLU A 1 206 ? -4.75 6.711 -2.463 1 98.75 206 GLU A C 1
ATOM 1523 O O . GLU A 1 206 ? -5.184 5.699 -3.018 1 98.75 206 GLU A O 1
ATOM 1528 N N . ALA A 1 207 ? -3.826 6.672 -1.545 1 97.94 207 ALA A N 1
ATOM 1529 C CA . ALA A 1 207 ? -3.264 5.398 -1.103 1 97.94 207 ALA A CA 1
ATOM 1530 C C . ALA A 1 207 ? -4.312 4.555 -0.388 1 97.94 207 ALA A C 1
ATOM 1532 O O . ALA A 1 207 ? -4.113 3.357 -0.172 1 97.94 207 ALA A O 1
ATOM 1533 N N . ASN A 1 208 ? -5.41 5.18 0.002 1 97.94 208 ASN A N 1
ATOM 1534 C CA . ASN A 1 208 ? -6.441 4.477 0.754 1 97.94 208 ASN A CA 1
ATOM 1535 C C . ASN A 1 208 ? -7.754 4.418 -0.02 1 97.94 208 ASN A C 1
ATOM 1537 O O . ASN A 1 208 ? -8.828 4.367 0.578 1 97.94 208 ASN A O 1
ATOM 1541 N N . GLY A 1 209 ? -7.68 4.484 -1.336 1 98.12 209 GLY A N 1
ATOM 1542 C CA . GLY A 1 209 ? -8.766 4.059 -2.203 1 98.12 209 GLY A CA 1
ATOM 1543 C C . GLY A 1 209 ? -9.617 5.211 -2.695 1 98.12 209 GLY A C 1
ATOM 1544 O O . GLY A 1 209 ? -10.656 4.996 -3.328 1 98.12 209 GLY A O 1
ATOM 1545 N N . ALA A 1 210 ? -9.195 6.496 -2.457 1 98.75 210 ALA A N 1
ATOM 1546 C CA . ALA A 1 210 ? -9.977 7.648 -2.904 1 98.75 210 ALA A CA 1
ATOM 1547 C C . ALA A 1 210 ? -9.422 8.211 -4.211 1 98.75 210 ALA A C 1
ATOM 1549 O O . ALA A 1 210 ? -8.305 7.879 -4.613 1 98.75 210 ALA A O 1
ATOM 1550 N N . ARG A 1 211 ? -10.227 8.922 -4.926 1 98.62 211 ARG A N 1
ATOM 1551 C CA . ARG A 1 211 ? -9.812 9.859 -5.965 1 98.62 211 ARG A CA 1
ATOM 1552 C C . ARG A 1 211 ? -9.859 11.297 -5.453 1 98.62 211 ARG A C 1
ATOM 1554 O O . ARG A 1 211 ? -10.867 11.734 -4.902 1 98.62 211 ARG A O 1
ATOM 1561 N N . VAL A 1 212 ? -8.75 12.031 -5.652 1 98.81 212 VAL A N 1
ATOM 1562 C CA . VAL A 1 212 ? -8.672 13.352 -5.023 1 98.81 212 VAL A CA 1
ATOM 1563 C C . VAL A 1 212 ? -8.68 14.438 -6.098 1 98.81 212 VAL A C 1
ATOM 1565 O O . VAL A 1 212 ? -7.941 14.352 -7.078 1 98.81 212 VAL A O 1
ATOM 1568 N N . ARG A 1 213 ? -9.531 15.398 -5.977 1 98.5 213 ARG A N 1
ATOM 1569 C CA . ARG A 1 213 ? -9.531 16.641 -6.734 1 98.5 213 ARG A CA 1
ATOM 1570 C C . ARG A 1 213 ? -8.875 17.766 -5.945 1 98.5 213 ARG A C 1
ATOM 1572 O O . ARG A 1 213 ? -9.414 18.234 -4.938 1 98.5 213 ARG A O 1
ATOM 1579 N N . VAL A 1 214 ? -7.766 18.109 -6.375 1 98.5 214 VAL A N 1
ATOM 1580 C CA . VAL A 1 214 ? -7.117 19.281 -5.77 1 98.5 214 VAL A CA 1
ATOM 1581 C C . VAL A 1 214 ? -7.66 20.562 -6.395 1 98.5 214 VAL A C 1
ATOM 1583 O O . VAL A 1 214 ? -7.473 20.797 -7.59 1 98.5 214 VAL A O 1
ATOM 1586 N N . LEU A 1 215 ? -8.32 21.375 -5.617 1 98.31 215 LEU A N 1
ATOM 1587 C CA . LEU A 1 215 ? -8.914 22.609 -6.117 1 98.31 215 LEU A CA 1
ATOM 1588 C C . LEU A 1 215 ? -7.965 23.781 -5.91 1 98.31 215 LEU A C 1
ATOM 1590 O O . LEU A 1 215 ? -7 23.688 -5.148 1 98.31 215 LEU A O 1
ATOM 1594 N N . PRO A 1 216 ? -8.195 24.922 -6.602 1 96.94 216 PRO A N 1
ATOM 1595 C CA . PRO A 1 216 ? -7.359 26.094 -6.406 1 96.94 216 PRO A CA 1
ATOM 1596 C C . PRO A 1 216 ? -7.402 26.625 -4.973 1 96.94 216 PRO A C 1
ATOM 1598 O O . PRO A 1 216 ? -8.414 26.453 -4.281 1 96.94 216 PRO A O 1
ATOM 1601 N N . ILE A 1 217 ? -6.328 27.203 -4.566 1 97.31 217 ILE A N 1
ATOM 1602 C CA . ILE A 1 217 ? -6.277 27.812 -3.25 1 97.31 217 ILE A CA 1
ATOM 1603 C C . ILE A 1 217 ? -7.344 28.906 -3.154 1 97.31 217 ILE A C 1
ATOM 1605 O O . ILE A 1 217 ? -7.465 29.75 -4.047 1 97.31 217 ILE A O 1
ATOM 1609 N N . ALA A 1 218 ? -8.148 28.859 -2.123 1 96 218 ALA A N 1
ATOM 1610 C CA . ALA A 1 218 ? -9.133 29.906 -1.852 1 96 218 ALA A CA 1
ATOM 1611 C C . ALA A 1 218 ? -8.547 30.969 -0.929 1 96 218 ALA A C 1
ATOM 1613 O O . ALA A 1 218 ? -8.203 30.688 0.219 1 96 218 ALA A O 1
ATOM 1614 N N . ARG A 1 219 ? -8.539 32.188 -1.439 1 93.44 219 ARG A N 1
ATOM 1615 C CA . ARG A 1 219 ? -8.133 33.312 -0.599 1 93.44 219 ARG A CA 1
ATOM 1616 C C . ARG A 1 219 ? -9.125 33.531 0.537 1 93.44 219 ARG A C 1
ATOM 1618 O O . ARG A 1 219 ? -10.195 32.906 0.558 1 93.44 219 ARG A O 1
ATOM 1625 N N . ASP A 1 220 ? -8.727 34.375 1.508 1 90.62 220 ASP A N 1
ATOM 1626 C CA . ASP A 1 220 ? -9.578 34.594 2.674 1 90.62 220 ASP A CA 1
ATOM 1627 C C . ASP A 1 220 ? -10.648 35.625 2.377 1 90.62 220 ASP A C 1
ATOM 1629 O O . ASP A 1 220 ? -10.742 36.656 3.066 1 90.62 220 ASP A O 1
ATOM 1633 N N . THR A 1 221 ? -11.414 35.344 1.377 1 92 221 THR A N 1
ATOM 1634 C CA . THR A 1 221 ? -12.57 36.156 1.016 1 92 221 THR A CA 1
ATOM 1635 C C . THR A 1 221 ? -13.805 35.312 0.81 1 92 221 THR A C 1
ATOM 1637 O O . THR A 1 221 ? -13.688 34.125 0.44 1 92 221 THR A O 1
ATOM 1640 N N . ARG A 1 222 ? -14.891 35.906 1.115 1 93.06 222 ARG A N 1
ATOM 1641 C CA . ARG A 1 222 ? -16.156 35.188 0.899 1 93.06 222 ARG A CA 1
ATOM 1642 C C . ARG A 1 222 ? -16.281 34.719 -0.544 1 93.06 222 ARG A C 1
ATOM 1644 O O . ARG A 1 222 ? -16.641 33.562 -0.795 1 93.06 222 ARG A O 1
ATOM 1651 N N . ALA A 1 223 ? -15.969 35.562 -1.505 1 95.81 223 ALA A N 1
ATOM 1652 C CA . ALA A 1 223 ? -16.109 35.25 -2.924 1 95.81 223 ALA A CA 1
ATOM 1653 C C . ALA A 1 223 ? -15.242 34.062 -3.309 1 95.81 223 ALA A C 1
ATOM 1655 O O . ALA A 1 223 ? -15.695 33.156 -4.027 1 95.81 223 ALA A O 1
ATOM 1656 N N . ALA A 1 224 ? -14.055 34 -2.883 1 95.19 224 ALA A N 1
ATOM 1657 C CA . ALA A 1 224 ? -13.133 32.906 -3.189 1 95.19 224 ALA A CA 1
ATOM 1658 C C . ALA A 1 224 ? -13.641 31.594 -2.605 1 95.19 224 ALA A C 1
ATOM 1660 O O . ALA A 1 224 ? -13.578 30.547 -3.264 1 95.19 224 ALA A O 1
ATOM 1661 N N . LEU A 1 225 ? -14.148 31.641 -1.437 1 93.75 225 LEU A N 1
ATOM 1662 C CA . LEU A 1 225 ? -14.633 30.438 -0.774 1 93.75 225 LEU A CA 1
ATOM 1663 C C . LEU A 1 225 ? -15.898 29.922 -1.449 1 93.75 225 LEU A C 1
ATOM 1665 O O . LEU A 1 225 ? -16.062 28.703 -1.645 1 93.75 225 LEU A O 1
ATOM 1669 N N . VAL A 1 226 ? -16.781 30.828 -1.749 1 94.81 226 VAL A N 1
ATOM 1670 C CA . VAL A 1 226 ? -18 30.453 -2.449 1 94.81 226 VAL A CA 1
ATOM 1671 C C . VAL A 1 226 ? -17.641 29.75 -3.766 1 94.81 226 VAL A C 1
ATOM 1673 O O . VAL A 1 226 ? -18.188 28.703 -4.094 1 94.81 226 VAL A O 1
ATOM 1676 N N . THR A 1 227 ? -16.703 30.344 -4.496 1 96.75 227 THR A N 1
ATOM 1677 C CA . THR A 1 227 ? -16.25 29.766 -5.754 1 96.75 227 THR A CA 1
ATOM 1678 C C . THR A 1 227 ? -15.656 28.375 -5.523 1 96.75 227 THR A C 1
ATOM 1680 O O . THR A 1 227 ? -15.93 27.438 -6.285 1 96.75 227 THR A O 1
ATOM 1683 N N . ALA A 1 228 ? -14.844 28.219 -4.531 1 96 228 ALA A N 1
ATOM 1684 C CA . ALA A 1 228 ? -14.219 26.938 -4.219 1 96 228 ALA A CA 1
ATOM 1685 C C . ALA A 1 228 ? -15.266 25.875 -3.918 1 96 228 ALA A C 1
ATOM 1687 O O . ALA A 1 228 ? -15.164 24.734 -4.387 1 96 228 ALA A O 1
ATOM 1688 N N . PHE A 1 229 ? -16.266 26.234 -3.178 1 94.62 229 PHE A N 1
ATOM 1689 C CA . PHE A 1 229 ? -17.328 25.297 -2.842 1 94.62 229 PHE A CA 1
ATOM 1690 C C . PHE A 1 229 ? -18.109 24.906 -4.082 1 94.62 229 PHE A C 1
ATOM 1692 O O . PHE A 1 229 ? -18.578 23.766 -4.203 1 94.62 229 PHE A O 1
ATOM 1699 N N . GLU A 1 230 ? -18.281 25.859 -4.957 1 95.75 230 GLU A N 1
ATOM 1700 C CA . GLU A 1 230 ? -18.938 25.562 -6.227 1 95.75 230 GLU A CA 1
ATOM 1701 C C . GLU A 1 230 ? -18.141 24.547 -7.043 1 95.75 230 GLU A C 1
ATOM 1703 O O . GLU A 1 230 ? -18.688 23.609 -7.602 1 95.75 230 GLU A O 1
ATOM 1708 N N . LEU A 1 231 ? -16.875 24.734 -7.09 1 97.31 231 LEU A N 1
ATOM 1709 C CA . LEU A 1 231 ? -16 23.844 -7.832 1 97.31 231 LEU A CA 1
ATOM 1710 C C . LEU A 1 231 ? -15.977 22.453 -7.203 1 97.31 231 LEU A C 1
ATOM 1712 O O . LEU A 1 231 ? -15.648 21.469 -7.867 1 97.31 231 LEU A O 1
ATOM 1716 N N . ALA A 1 232 ? -16.266 22.359 -5.879 1 97.06 232 ALA A N 1
ATOM 1717 C CA . ALA A 1 232 ? -16.219 21.094 -5.137 1 97.06 232 ALA A CA 1
ATOM 1718 C C . ALA A 1 232 ? -17.484 20.281 -5.367 1 97.06 232 ALA A C 1
ATOM 1720 O O . ALA A 1 232 ? -17.562 19.125 -4.945 1 97.06 232 ALA A O 1
ATOM 1721 N N . ARG A 1 233 ? -18.469 20.844 -6.016 1 95.56 233 ARG A N 1
ATOM 1722 C CA . ARG A 1 233 ? -19.734 20.141 -6.227 1 95.56 233 ARG A CA 1
ATOM 1723 C C . ARG A 1 233 ? -19.516 18.797 -6.891 1 95.56 233 ARG A C 1
ATOM 1725 O O . ARG A 1 233 ? -18.656 18.656 -7.766 1 95.56 233 ARG A O 1
ATOM 1732 N N . GLY A 1 234 ? -20.297 17.797 -6.461 1 96.06 234 GLY A N 1
ATOM 1733 C CA . GLY A 1 234 ? -20.203 16.453 -7.016 1 96.06 234 GLY A CA 1
ATOM 1734 C C . GLY A 1 234 ? -19.234 15.562 -6.266 1 96.06 234 GLY A C 1
ATOM 1735 O O . GLY A 1 234 ? -19.203 14.352 -6.48 1 96.06 234 GLY A O 1
ATOM 1736 N N . ALA A 1 235 ? -18.391 16.125 -5.371 1 98.06 235 ALA A N 1
ATOM 1737 C CA . ALA A 1 235 ? -17.5 15.312 -4.547 1 98.06 235 ALA A CA 1
ATOM 1738 C C . ALA A 1 235 ? -18.281 14.531 -3.5 1 98.06 235 ALA A C 1
ATOM 1740 O O . ALA A 1 235 ? -19.391 14.93 -3.107 1 98.06 235 ALA A O 1
ATOM 1741 N N . ASP A 1 236 ? -17.734 13.414 -3.096 1 98.62 236 ASP A N 1
ATOM 1742 C CA . ASP A 1 236 ? -18.344 12.617 -2.035 1 98.62 236 ASP A CA 1
ATOM 1743 C C . ASP A 1 236 ? -17.969 13.156 -0.657 1 98.62 236 ASP A C 1
ATOM 1745 O O . ASP A 1 236 ? -18.641 12.859 0.336 1 98.62 236 ASP A O 1
ATOM 1749 N N . LEU A 1 237 ? -16.891 13.938 -0.582 1 98.5 237 LEU A N 1
ATOM 1750 C CA . LEU A 1 237 ? -16.391 14.57 0.631 1 98.5 237 LEU A CA 1
ATOM 1751 C C . LEU A 1 237 ? -15.594 15.828 0.295 1 98.5 237 LEU A C 1
ATOM 1753 O O . LEU A 1 237 ? -14.727 15.805 -0.584 1 98.5 237 LEU A O 1
ATOM 1757 N N . VAL A 1 238 ? -15.938 16.922 0.925 1 97.75 238 VAL A N 1
ATOM 1758 C CA . VAL A 1 238 ? -15.211 18.188 0.771 1 97.75 238 VAL A CA 1
ATOM 1759 C C . VAL A 1 238 ? -14.359 18.438 2.01 1 97.75 238 VAL A C 1
ATOM 1761 O O . VAL A 1 238 ? -14.852 18.359 3.139 1 97.75 238 VAL A O 1
ATOM 1764 N N . ILE A 1 239 ? -13.102 18.688 1.794 1 97.94 239 ILE A N 1
ATOM 1765 C CA . ILE A 1 239 ? -12.188 18.984 2.896 1 97.94 239 ILE A CA 1
ATOM 1766 C C . ILE A 1 239 ? -11.57 20.359 2.703 1 97.94 239 ILE A C 1
ATOM 1768 O O . ILE A 1 239 ? -10.961 20.641 1.666 1 97.94 239 ILE A O 1
ATOM 1772 N N . THR A 1 240 ? -11.766 21.188 3.643 1 96 240 THR A N 1
ATOM 1773 C CA . THR A 1 240 ? -11.031 22.453 3.684 1 96 240 THR A CA 1
ATOM 1774 C C . THR A 1 240 ? -9.828 22.344 4.617 1 96 240 THR A C 1
ATOM 1776 O O . THR A 1 240 ? -9.898 21.688 5.656 1 96 240 THR A O 1
ATOM 1779 N N . ILE A 1 241 ? -8.781 22.875 4.199 1 95.5 241 ILE A N 1
ATOM 1780 C CA . ILE A 1 241 ? -7.539 22.859 4.969 1 95.5 241 ILE A CA 1
ATOM 1781 C C . ILE A 1 241 ? -7.172 24.297 5.367 1 95.5 241 ILE A C 1
ATOM 1783 O O . ILE A 1 241 ? -6.879 25.125 4.508 1 95.5 241 ILE A O 1
ATOM 1787 N N . GLY A 1 242 ? -7.129 24.453 6.578 1 88.38 242 GLY A N 1
ATOM 1788 C CA . GLY A 1 242 ? -6.93 25.812 7.07 1 88.38 242 GLY A CA 1
ATOM 1789 C C . GLY A 1 242 ? -8.227 26.547 7.336 1 88.38 242 GLY A C 1
ATOM 1790 O O . GLY A 1 242 ? -9.305 26.062 6.969 1 88.38 242 GLY A O 1
ATOM 1791 N N . GLY A 1 243 ? -8.266 27.609 8.008 1 70.31 243 GLY A N 1
ATOM 1792 C CA . GLY A 1 243 ? -9.422 28.469 8.234 1 70.31 243 GLY A CA 1
ATOM 1793 C C . GLY A 1 243 ? -10.312 27.984 9.359 1 70.31 243 GLY A C 1
ATOM 1794 O O . GLY A 1 243 ? -11.406 28.531 9.562 1 70.31 243 GLY A O 1
ATOM 1795 N N . ALA A 1 244 ? -9.914 26.891 10 1 57.97 244 ALA A N 1
ATOM 1796 C CA . ALA A 1 244 ? -10.781 26.328 11.031 1 57.97 244 ALA A CA 1
ATOM 1797 C C . ALA A 1 244 ? -10.508 26.969 12.391 1 57.97 244 ALA A C 1
ATOM 1799 O O . ALA A 1 244 ? -11.102 26.594 13.398 1 57.97 244 ALA A O 1
ATOM 1800 N N . SER A 1 245 ? -9.578 27.828 12.539 1 58.62 245 SER A N 1
ATOM 1801 C CA . SER A 1 245 ? -9.219 28.328 13.867 1 58.62 245 SER A CA 1
ATOM 1802 C C . SER A 1 245 ? -10.07 29.531 14.258 1 58.62 245 SER A C 1
ATOM 1804 O O . SER A 1 245 ? -10.688 30.172 13.398 1 58.62 245 SER A O 1
ATOM 1806 N N . VAL A 1 246 ? -10.398 29.562 15.617 1 48.38 246 VAL A N 1
ATOM 1807 C CA . VAL A 1 246 ? -11.344 30.25 16.484 1 48.38 246 VAL A CA 1
ATOM 1808 C C . VAL A 1 246 ? -11.406 31.734 16.109 1 48.38 246 VAL A C 1
ATOM 1810 O O . VAL A 1 246 ? -12.328 32.438 16.516 1 48.38 246 VAL A O 1
ATOM 1813 N N . GLY A 1 247 ? -10.336 32.344 15.836 1 47.5 247 GLY A N 1
ATOM 1814 C CA . GLY A 1 247 ? -10.57 33.75 16.062 1 47.5 247 GLY A CA 1
ATOM 1815 C C . GLY A 1 247 ? -11.656 34.344 15.188 1 47.5 247 GLY A C 1
ATOM 1816 O O . GLY A 1 247 ? -12.484 33.594 14.641 1 47.5 247 GLY A O 1
ATOM 1817 N N . ASP A 1 248 ? -11.938 35.625 15.211 1 44.94 248 ASP A N 1
ATOM 1818 C CA . ASP A 1 248 ? -12.867 36.469 14.438 1 44.94 248 ASP A CA 1
ATOM 1819 C C . ASP A 1 248 ? -12.836 36.062 12.961 1 44.94 248 ASP A C 1
ATOM 1821 O O . ASP A 1 248 ? -13.641 36.562 12.164 1 44.94 248 ASP A O 1
ATOM 1825 N N . HIS A 1 249 ? -11.984 35.156 12.539 1 52.44 249 HIS A N 1
ATOM 1826 C CA . HIS A 1 249 ? -11.727 35.031 11.109 1 52.44 249 HIS A CA 1
ATOM 1827 C C . HIS A 1 249 ? -12.062 33.625 10.625 1 52.44 249 HIS A C 1
ATOM 1829 O O . HIS A 1 249 ? -11.508 33.156 9.633 1 52.44 249 HIS A O 1
ATOM 1835 N N . ASP A 1 250 ? -12.984 32.906 11.336 1 73.06 250 ASP A N 1
ATOM 1836 C CA . ASP A 1 250 ? -13.266 31.609 10.711 1 73.06 250 ASP A CA 1
ATOM 1837 C C . ASP A 1 250 ? -14.156 31.781 9.484 1 73.06 250 ASP A C 1
ATOM 1839 O O . ASP A 1 250 ? -15.359 31.5 9.539 1 73.06 250 ASP A O 1
ATOM 1843 N N . LEU A 1 251 ? -13.648 32.344 8.586 1 81.06 251 LEU A N 1
ATOM 1844 C CA . LEU A 1 251 ? -14.312 32.688 7.332 1 81.06 251 LEU A CA 1
ATOM 1845 C C . LEU A 1 251 ? -14.914 31.453 6.684 1 81.06 251 LEU A C 1
ATOM 1847 O O . LEU A 1 251 ? -16 31.516 6.098 1 81.06 251 LEU A O 1
ATOM 1851 N N . VAL A 1 252 ? -14.312 30.344 6.918 1 85.5 252 VAL A N 1
ATOM 1852 C CA . VAL A 1 252 ? -14.797 29.094 6.316 1 85.5 252 VAL A CA 1
ATOM 1853 C C . VAL A 1 252 ? -16.125 28.703 6.961 1 85.5 252 VAL A C 1
ATOM 1855 O O . VAL A 1 252 ? -17.094 28.375 6.262 1 85.5 252 VAL A O 1
ATOM 1858 N N . ALA A 1 253 ? -16.109 28.719 8.273 1 84.25 253 ALA A N 1
ATOM 1859 C CA . ALA A 1 253 ? -17.344 28.375 8.984 1 84.25 253 ALA A CA 1
ATOM 1860 C C . ALA A 1 253 ? -18.484 29.328 8.625 1 84.25 253 ALA A C 1
ATOM 1862 O O . ALA A 1 253 ? -19.609 28.891 8.422 1 84.25 253 ALA A O 1
ATOM 1863 N N . GLN A 1 254 ? -18.141 30.547 8.562 1 85.44 254 GLN A N 1
ATOM 1864 C CA . GLN A 1 254 ? -19.141 31.547 8.242 1 85.44 254 GLN A CA 1
ATOM 1865 C C . GLN A 1 254 ? -19.719 31.328 6.844 1 85.44 254 GLN A C 1
ATOM 1867 O O . GLN A 1 254 ? -20.938 31.297 6.664 1 85.44 254 GLN A O 1
ATOM 1872 N N . VAL A 1 255 ? -18.828 31.188 5.898 1 86.94 255 VAL A N 1
ATOM 1873 C CA . VAL A 1 255 ? -19.25 31.031 4.512 1 86.94 255 VAL A CA 1
ATOM 1874 C C . VAL A 1 255 ? -20 29.719 4.34 1 86.94 255 VAL A C 1
ATOM 1876 O O . VAL A 1 255 ? -21.031 29.672 3.672 1 86.94 255 VAL A O 1
ATOM 1879 N N . ALA A 1 256 ? -19.531 28.703 4.965 1 85.56 256 ALA A N 1
ATOM 1880 C CA . ALA A 1 256 ? -20.219 27.422 4.918 1 85.56 256 ALA A CA 1
ATOM 1881 C C . ALA A 1 256 ? -21.625 27.516 5.508 1 85.56 256 ALA A C 1
ATOM 1883 O O . ALA A 1 256 ? -22.562 26.938 4.973 1 85.56 256 ALA A O 1
ATOM 1884 N N . GLY A 1 257 ? -21.719 28.203 6.586 1 84.19 257 GLY A N 1
ATOM 1885 C CA . GLY A 1 257 ? -23.016 28.438 7.199 1 84.19 257 GLY A CA 1
ATOM 1886 C C . GLY A 1 257 ? -23.984 29.172 6.281 1 84.19 257 GLY A C 1
ATOM 1887 O O . GLY A 1 257 ? -25.156 28.797 6.184 1 84.19 257 GLY A O 1
ATOM 1888 N N . GLU A 1 258 ? -23.469 30.141 5.645 1 85.94 258 GLU A N 1
ATOM 1889 C CA . GLU A 1 258 ? -24.266 30.891 4.695 1 85.94 258 GLU A CA 1
ATOM 1890 C C . GLU A 1 258 ? -24.75 30.016 3.547 1 85.94 258 GLU A C 1
ATOM 1892 O O . GLU A 1 258 ? -25.812 30.25 2.973 1 85.94 258 GLU A O 1
ATOM 1897 N N . LEU A 1 259 ? -23.953 29.062 3.299 1 86.62 259 LEU A N 1
ATOM 1898 C CA . LEU A 1 259 ? -24.281 28.156 2.205 1 86.62 259 LEU A CA 1
ATOM 1899 C C . LEU A 1 259 ? -25.141 27 2.697 1 86.62 259 LEU A C 1
ATOM 1901 O O . LEU A 1 259 ? -25.422 26.062 1.947 1 86.62 259 LEU A O 1
ATOM 1905 N N . GLY A 1 260 ? -25.453 27.016 4.07 1 82.44 260 GLY A N 1
ATOM 1906 C CA . GLY A 1 260 ? -26.438 26.062 4.586 1 82.44 260 GLY A CA 1
ATOM 1907 C C . GLY A 1 260 ? -25.797 24.906 5.332 1 82.44 260 GLY A C 1
ATOM 1908 O O . GLY A 1 260 ? -26.453 23.875 5.551 1 82.44 260 GLY A O 1
ATOM 1909 N N . MET A 1 261 ? -24.562 25.141 5.668 1 81.81 261 MET A N 1
ATOM 1910 C CA . MET A 1 261 ? -23.938 24.047 6.402 1 81.81 261 MET A CA 1
ATOM 1911 C C . MET A 1 261 ? -24.547 23.906 7.789 1 81.81 261 MET A C 1
ATOM 1913 O O . MET A 1 261 ? -24.703 24.891 8.508 1 81.81 261 MET A O 1
ATOM 1917 N N . GLU A 1 262 ? -24.969 22.672 8.086 1 77.56 262 GLU A N 1
ATOM 1918 C CA . GLU A 1 262 ? -25.312 22.266 9.453 1 77.56 262 GLU A CA 1
ATOM 1919 C C . GLU A 1 262 ? -24.078 21.734 10.18 1 77.56 262 GLU A C 1
ATOM 1921 O O . GLU A 1 262 ? -23.625 20.625 9.93 1 77.56 262 GLU A O 1
ATOM 1926 N N . GLN A 1 263 ? -23.469 22.656 10.969 1 74.31 263 GLN A N 1
ATOM 1927 C CA . GLN A 1 263 ? -22.234 22.297 11.664 1 74.31 263 GLN A CA 1
ATOM 1928 C C . GLN A 1 263 ? -22.516 21.25 12.742 1 74.31 263 GLN A C 1
ATOM 1930 O O . GLN A 1 263 ? -23.438 21.391 13.539 1 74.31 263 GLN A O 1
ATOM 1935 N N . SER A 1 264 ? -21.688 20.25 12.703 1 69.56 264 SER A N 1
ATOM 1936 C CA . SER A 1 264 ? -21.844 19.172 13.688 1 69.56 264 SER A CA 1
ATOM 1937 C C . SER A 1 264 ? -21.078 19.484 14.961 1 69.56 264 SER A C 1
ATOM 1939 O O . SER A 1 264 ? -21.594 19.328 16.062 1 69.56 264 SER A O 1
ATOM 1941 N N . PHE A 1 265 ? -19.875 19.875 14.859 1 72.38 265 PHE A N 1
ATOM 1942 C CA . PHE A 1 265 ? -19.047 20.266 16 1 72.38 265 PHE A CA 1
ATOM 1943 C C . PHE A 1 265 ? -17.859 21.125 15.547 1 72.38 265 PHE A C 1
ATOM 1945 O O . PHE A 1 265 ? -17.625 21.266 14.352 1 72.38 265 PHE A O 1
ATOM 1952 N N . TYR A 1 266 ? -17.375 21.891 16.656 1 75.94 266 TYR A N 1
ATOM 1953 C CA . TYR A 1 266 ? -16.25 22.75 16.297 1 75.94 266 TYR A CA 1
ATOM 1954 C C . TYR A 1 266 ? -15.117 22.594 17.312 1 75.94 266 TYR A C 1
ATOM 1956 O O . TYR A 1 266 ? -15.266 22.969 18.484 1 75.94 266 TYR A O 1
ATOM 1964 N N . LYS A 1 267 ? -14.359 21.641 17.516 1 88.44 267 LYS A N 1
ATOM 1965 C CA . LYS A 1 267 ? -13.18 21.438 18.359 1 88.44 267 LYS A CA 1
ATOM 1966 C C . LYS A 1 267 ? -13.188 20.047 18.984 1 88.44 267 LYS A C 1
ATOM 1968 O O . LYS A 1 267 ? -14.203 19.609 19.531 1 88.44 267 LYS A O 1
ATOM 1973 N N . VAL A 1 268 ? -12.055 19.469 18.828 1 94.12 268 VAL A N 1
ATOM 1974 C CA . VAL A 1 268 ? -11.883 18.125 19.359 1 94.12 268 VAL A CA 1
ATOM 1975 C C . VAL A 1 268 ? -10.812 18.141 20.453 1 94.12 268 VAL A C 1
ATOM 1977 O O . VAL A 1 268 ? -9.797 18.828 20.328 1 94.12 268 VAL A O 1
ATOM 1980 N N . ARG A 1 269 ? -11.039 17.422 21.516 1 95.31 269 ARG A N 1
ATOM 1981 C CA . ARG A 1 269 ? -10.117 17.344 22.641 1 95.31 269 ARG A CA 1
ATOM 1982 C C . ARG A 1 269 ? -8.914 16.469 22.297 1 95.31 269 ARG A C 1
ATOM 1984 O O . ARG A 1 269 ? -8.742 15.398 22.875 1 95.31 269 ARG A O 1
ATOM 1991 N N . MET A 1 270 ? -8.078 16.984 21.344 1 96.69 270 MET A N 1
ATOM 1992 C CA . MET A 1 270 ? -6.898 16.234 20.922 1 96.69 270 MET A CA 1
ATOM 1993 C C . MET A 1 270 ? -5.742 17.172 20.594 1 96.69 270 MET A C 1
ATOM 1995 O O . MET A 1 270 ? -5.938 18.391 20.484 1 96.69 270 MET A O 1
ATOM 1999 N N . ARG A 1 271 ? -4.609 16.641 20.531 1 96.12 271 ARG A N 1
ATOM 2000 C CA . ARG A 1 271 ? -3.43 17.328 20.031 1 96.12 271 ARG A CA 1
ATOM 2001 C C . ARG A 1 271 ? -2.531 16.375 19.25 1 96.12 271 ARG A C 1
ATOM 2003 O O . ARG A 1 271 ? -2.312 15.242 19.672 1 96.12 271 ARG A O 1
ATOM 2010 N N . PRO A 1 272 ? -1.989 16.797 18.203 1 96.12 272 PRO A N 1
ATOM 2011 C CA . PRO A 1 272 ? -2.457 17.984 17.484 1 96.12 272 PRO A CA 1
ATOM 2012 C C . PRO A 1 272 ? -3.824 17.781 16.844 1 96.12 272 PRO A C 1
ATOM 2014 O O . PRO A 1 272 ? -4.34 16.656 16.812 1 96.12 272 PRO A O 1
ATOM 2017 N N . GLY A 1 273 ? -4.461 18.859 16.375 1 93.38 273 GLY A N 1
ATOM 2018 C CA . GLY A 1 273 ? -5.668 18.703 15.586 1 93.38 273 GLY A CA 1
ATOM 2019 C C . GLY A 1 273 ? -6.914 19.219 16.281 1 93.38 273 GLY A C 1
ATOM 2020 O O . GLY A 1 273 ? -8.031 18.812 15.945 1 93.38 273 GLY A O 1
ATOM 2021 N N . LYS A 1 274 ? -6.746 20.078 17.234 1 91.56 274 LYS A N 1
ATOM 2022 C CA . LYS A 1 274 ? -7.848 20.609 18.031 1 91.56 274 LYS A CA 1
ATOM 2023 C C . LYS A 1 274 ? -8.914 21.25 17.141 1 91.56 274 LYS A C 1
ATOM 2025 O O . LYS A 1 274 ? -10.094 20.922 17.25 1 91.56 274 LYS A O 1
ATOM 2030 N N . PRO A 1 275 ? -8.508 22.172 16.312 1 89.06 275 PRO A N 1
ATOM 2031 C CA . PRO A 1 275 ? -9.547 22.766 15.469 1 89.06 275 PRO A CA 1
ATOM 2032 C C . PRO A 1 275 ? -10.023 21.828 14.367 1 89.06 275 PRO A C 1
ATOM 2034 O O . PRO A 1 275 ? -9.219 21.391 13.531 1 89.06 275 PRO A O 1
ATOM 2037 N N . LEU A 1 276 ? -11.227 21.391 14.359 1 90.94 276 LEU A N 1
ATOM 2038 C CA . LEU A 1 276 ? -11.875 20.516 13.383 1 90.94 276 LEU A CA 1
ATOM 2039 C C . LEU A 1 276 ? -13.375 20.797 13.312 1 90.94 276 LEU A C 1
ATOM 2041 O O . LEU A 1 276 ? -14.039 20.891 14.344 1 90.94 276 LEU A O 1
ATOM 2045 N N . MET A 1 277 ? -13.844 21.062 12.188 1 89.56 277 MET A N 1
ATOM 2046 C CA . MET A 1 277 ? -15.281 21.25 12.016 1 89.56 277 MET A CA 1
ATOM 2047 C C . MET A 1 277 ? -15.844 20.266 11 1 89.56 277 MET A C 1
ATOM 2049 O O . MET A 1 277 ? -15.109 19.75 10.156 1 89.56 277 MET A O 1
ATOM 2053 N N . ALA A 1 278 ? -17.094 19.953 11.141 1 92.12 278 ALA A N 1
ATOM 2054 C CA . ALA A 1 278 ? -17.719 19.031 10.211 1 92.12 278 ALA A CA 1
ATOM 2055 C C . ALA A 1 278 ? -19.203 19.359 10.023 1 92.12 278 ALA A C 1
ATOM 2057 O O . ALA A 1 278 ? -19.828 19.938 10.914 1 92.12 278 ALA A O 1
ATOM 2058 N N . GLY A 1 279 ? -19.688 19 8.906 1 91.56 279 GLY A N 1
ATOM 2059 C CA . GLY A 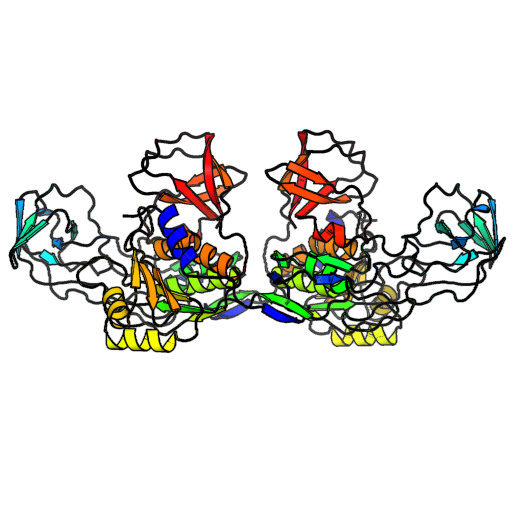1 279 ? -21.094 19.156 8.57 1 91.56 279 GLY A CA 1
ATOM 2060 C C . GLY A 1 279 ? -21.406 18.797 7.133 1 91.56 279 GLY A C 1
ATOM 2061 O O . GLY A 1 279 ? -20.797 17.906 6.562 1 91.56 279 GLY A O 1
ATOM 2062 N N . ARG A 1 280 ? -22.5 19.375 6.66 1 92.38 280 ARG A N 1
ATOM 2063 C CA . ARG A 1 280 ? -22.906 19.203 5.266 1 92.38 280 ARG A CA 1
ATOM 2064 C C . ARG A 1 280 ? -23.094 20.562 4.578 1 92.38 280 ARG A C 1
ATOM 2066 O O . ARG A 1 280 ? -23.609 21.5 5.172 1 92.38 280 ARG A O 1
ATOM 2073 N N . ILE A 1 281 ? -22.578 20.578 3.404 1 88.62 281 ILE A N 1
ATOM 2074 C CA . ILE A 1 281 ? -22.781 21.766 2.576 1 88.62 281 ILE A CA 1
ATOM 2075 C C . ILE A 1 281 ? -23.406 21.344 1.242 1 88.62 281 ILE A C 1
ATOM 2077 O O . ILE A 1 281 ? -22.812 20.578 0.49 1 88.62 281 ILE A O 1
ATOM 2081 N N . GLY A 1 282 ? -24.594 21.844 0.887 1 85.31 282 GLY A N 1
ATOM 2082 C CA . GLY A 1 282 ? -25.281 21.406 -0.316 1 85.31 282 GLY A CA 1
ATOM 2083 C C . GLY A 1 282 ? -25.453 19.906 -0.388 1 85.31 282 GLY A C 1
ATOM 2084 O O . GLY A 1 282 ? -25.266 19.297 -1.445 1 85.31 282 GLY A O 1
ATOM 2085 N N . GLY A 1 283 ? -25.594 19.312 0.768 1 88.5 283 GLY A N 1
ATOM 2086 C CA . GLY A 1 283 ? -25.797 17.875 0.83 1 88.5 283 GLY A CA 1
ATOM 2087 C C . GLY A 1 283 ? -24.5 17.078 0.896 1 88.5 283 GLY A C 1
ATOM 2088 O O . GLY A 1 283 ? -24.5 15.891 1.21 1 88.5 283 GLY A O 1
ATOM 2089 N N . MET A 1 284 ? -23.406 17.75 0.665 1 92.81 284 MET A N 1
ATOM 2090 C CA . MET A 1 284 ? -22.125 17.062 0.674 1 92.81 284 MET A CA 1
ATOM 2091 C C . MET A 1 284 ? -21.5 17.109 2.064 1 92.81 284 MET A C 1
ATOM 2093 O O . MET A 1 284 ? -21.469 18.156 2.713 1 92.81 284 MET A O 1
ATOM 2097 N N . PRO A 1 285 ? -21 15.969 2.508 1 96.06 285 PRO A N 1
ATOM 2098 C CA . PRO A 1 285 ? -20.219 16.031 3.746 1 96.06 285 PRO A CA 1
ATOM 2099 C C . PRO A 1 285 ? -18.984 16.922 3.621 1 96.06 285 PRO A C 1
ATOM 2101 O O . PRO A 1 285 ? -18.312 16.906 2.582 1 96.06 285 PRO A O 1
ATOM 2104 N N . MET A 1 286 ? -18.766 17.672 4.66 1 95.12 286 MET A N 1
ATOM 2105 C CA . MET A 1 286 ? -17.625 18.578 4.68 1 95.12 286 MET A CA 1
ATOM 2106 C C . MET A 1 286 ? -16.859 18.484 6 1 95.12 286 MET A C 1
ATOM 2108 O O . MET A 1 286 ? -17.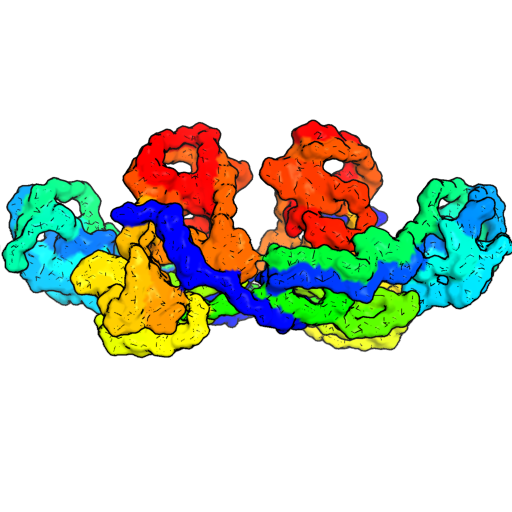484 18.375 7.062 1 95.12 286 MET A O 1
ATOM 2112 N N . VAL A 1 287 ? -15.57 18.438 5.922 1 96.06 287 VAL A N 1
ATOM 2113 C CA . VAL A 1 287 ? -14.703 18.484 7.094 1 96.06 287 VAL A CA 1
ATOM 2114 C C . VAL A 1 287 ? -13.695 19.625 6.941 1 96.06 287 VAL A C 1
ATOM 2116 O O . VAL A 1 287 ? -13.055 19.75 5.895 1 96.06 287 VAL A O 1
ATOM 2119 N N . GLY A 1 288 ? -13.633 20.484 7.926 1 95 288 GLY A N 1
ATOM 2120 C CA . GLY A 1 288 ? -12.602 21.5 8 1 95 288 GLY A CA 1
ATOM 2121 C C . GLY A 1 288 ? -11.43 21.109 8.883 1 95 288 GLY A C 1
ATOM 2122 O O . GLY A 1 288 ? -11.586 20.953 10.094 1 95 288 GLY A O 1
ATOM 2123 N N . LEU A 1 289 ? -10.258 20.969 8.258 1 95.88 289 LEU A N 1
ATOM 2124 C CA . LEU A 1 289 ? -9.055 20.547 8.977 1 95.88 289 LEU A CA 1
ATOM 2125 C C . LEU A 1 289 ? -8.211 21.766 9.375 1 95.88 289 LEU A C 1
ATOM 2127 O O . LEU A 1 289 ? -8.328 22.828 8.781 1 95.88 289 LEU A O 1
ATOM 2131 N N . PRO A 1 290 ? -7.352 21.562 10.422 1 93.31 290 PRO A N 1
ATOM 2132 C CA . PRO A 1 290 ? -6.41 22.625 10.766 1 93.31 290 PRO A CA 1
ATOM 2133 C C . PRO A 1 290 ? -5.418 22.922 9.641 1 93.31 290 PRO A C 1
ATOM 2135 O O . PRO A 1 290 ? -5.191 22.078 8.773 1 93.31 290 PRO A O 1
ATOM 2138 N N . GLY A 1 291 ? -4.863 24.094 9.75 1 92.75 291 GLY A N 1
ATOM 2139 C CA . GLY A 1 291 ? -3.9 24.5 8.734 1 92.75 291 GLY A CA 1
ATOM 2140 C C . GLY A 1 291 ? -2.488 24.031 9.039 1 92.75 291 GLY A C 1
ATOM 2141 O O . GLY A 1 291 ? -1.646 23.969 8.141 1 92.75 291 GLY A O 1
ATOM 2142 N N . ASN A 1 292 ? -2.203 23.812 10.367 1 93.25 292 ASN A N 1
ATOM 2143 C CA . ASN A 1 292 ? -0.88 23.297 10.711 1 93.25 292 ASN A CA 1
ATOM 2144 C C . ASN A 1 292 ? -0.611 21.953 10.047 1 93.25 292 ASN A C 1
ATOM 2146 O O . ASN A 1 292 ? -1.451 21.062 10.094 1 93.25 292 ASN A O 1
ATOM 2150 N N . PRO A 1 293 ? 0.544 21.828 9.477 1 95.62 293 PRO A N 1
ATOM 2151 C CA . PRO A 1 293 ? 0.793 20.672 8.602 1 95.62 293 PRO A CA 1
ATOM 2152 C C . PRO A 1 293 ? 0.644 19.344 9.32 1 95.62 293 PRO A C 1
ATOM 2154 O O . PRO A 1 293 ? -0.06 18.453 8.844 1 95.62 293 PRO A O 1
ATOM 2157 N N . VAL A 1 294 ? 1.29 19.188 10.469 1 97.56 294 VAL A N 1
ATOM 2158 C CA . VAL A 1 294 ? 1.229 17.922 11.195 1 97.56 294 VAL A CA 1
ATOM 2159 C C . VAL A 1 294 ? -0.195 17.672 11.688 1 97.56 294 VAL A C 1
ATOM 2161 O O . VAL A 1 294 ? -0.692 16.547 11.633 1 97.56 294 VAL A O 1
ATOM 2164 N N . SER A 1 295 ? -0.846 18.75 12.125 1 96.81 295 SER A N 1
ATOM 2165 C CA . SER A 1 295 ? -2.23 18.625 12.578 1 96.81 295 SER A CA 1
ATOM 2166 C C . SER A 1 295 ? -3.129 18.109 11.461 1 96.81 295 SER A C 1
ATOM 2168 O O . SER A 1 295 ? -3.951 17.219 11.68 1 96.81 295 SER A O 1
ATOM 2170 N N . ALA A 1 296 ? -2.959 18.656 10.281 1 97.31 296 ALA A N 1
ATOM 2171 C CA . ALA A 1 296 ? -3.777 18.25 9.141 1 97.31 296 ALA A CA 1
ATOM 2172 C C . ALA A 1 296 ? -3.572 16.781 8.82 1 97.31 296 ALA A C 1
ATOM 2174 O O . ALA A 1 296 ? -4.539 16.047 8.625 1 97.31 296 ALA A O 1
ATOM 2175 N N . MET A 1 297 ? -2.338 16.344 8.797 1 98.56 297 MET A N 1
ATOM 2176 C CA . MET A 1 297 ? -2.016 14.953 8.469 1 98.56 297 MET A CA 1
ATOM 2177 C C . MET A 1 297 ? -2.557 14.008 9.531 1 98.56 297 MET A C 1
ATOM 2179 O O . MET A 1 297 ? -3.15 12.977 9.203 1 98.56 297 MET A O 1
ATOM 2183 N N . VAL A 1 298 ? -2.375 14.367 10.789 1 98.5 298 VAL A N 1
ATOM 2184 C CA . VAL A 1 298 ? -2.85 13.531 11.883 1 98.5 298 VAL A CA 1
ATOM 2185 C C . VAL A 1 298 ? -4.371 13.406 11.82 1 98.5 298 VAL A C 1
ATOM 2187 O O . VAL A 1 298 ? -4.918 12.312 11.969 1 98.5 298 VAL A O 1
ATOM 2190 N N . CYS A 1 299 ? -5.035 14.531 11.547 1 98.06 299 CYS A N 1
ATOM 2191 C CA . CYS A 1 299 ? -6.488 14.484 11.406 1 98.06 299 CYS A CA 1
ATOM 2192 C C . CYS A 1 299 ? -6.887 13.633 10.203 1 98.06 299 CYS A C 1
ATOM 2194 O O . CYS A 1 299 ? -7.926 12.969 10.234 1 98.06 299 CYS A O 1
ATOM 2196 N N . GLY A 1 300 ? -6.07 13.68 9.133 1 98.5 300 GLY A N 1
ATOM 2197 C CA . GLY A 1 300 ? -6.289 12.781 8.008 1 98.5 300 GLY A CA 1
ATOM 2198 C C . GLY A 1 300 ? -6.328 11.312 8.414 1 98.5 300 GLY A C 1
ATOM 2199 O O . GLY A 1 300 ? -7.227 10.578 8.008 1 98.5 300 GLY A O 1
ATOM 2200 N N . TYR A 1 301 ? -5.406 10.922 9.242 1 98.5 301 TYR A N 1
ATOM 2201 C CA . TYR A 1 301 ? -5.305 9.539 9.695 1 98.5 301 TYR A CA 1
ATOM 2202 C C . TYR A 1 301 ? -6.453 9.188 10.633 1 98.5 301 TYR A C 1
ATOM 2204 O O . TYR A 1 301 ? -7.062 8.125 10.508 1 98.5 301 TYR A O 1
ATOM 2212 N N . ILE A 1 302 ? -6.766 10.117 11.547 1 98.25 302 ILE A N 1
ATOM 2213 C CA . ILE A 1 302 ? -7.613 9.797 12.688 1 98.25 302 ILE A CA 1
ATOM 2214 C C . ILE A 1 302 ? -9.086 9.93 12.297 1 98.25 302 ILE A C 1
ATOM 2216 O O . ILE A 1 302 ? -9.938 9.203 12.812 1 98.25 302 ILE A O 1
ATOM 2220 N N . PHE A 1 303 ? -9.359 10.82 11.352 1 98.12 303 PHE A N 1
ATOM 2221 C CA . PHE A 1 303 ? -10.766 11.133 11.109 1 98.12 303 PHE A CA 1
ATOM 2222 C C . PHE A 1 303 ? -11.141 10.836 9.656 1 98.12 303 PHE A C 1
ATOM 2224 O O . PHE A 1 303 ? -12.164 10.203 9.398 1 98.12 303 PHE A O 1
ATOM 2231 N N . ILE A 1 304 ? -10.344 11.234 8.68 1 98.75 304 ILE A N 1
ATOM 2232 C CA . ILE A 1 304 ? -10.75 11.156 7.277 1 98.75 304 ILE A CA 1
ATOM 2233 C C . ILE A 1 304 ? -10.633 9.711 6.789 1 98.75 304 ILE A C 1
ATOM 2235 O O . ILE A 1 304 ? -11.516 9.219 6.086 1 98.75 304 ILE A O 1
ATOM 2239 N N . LEU A 1 305 ? -9.516 9.008 7.121 1 98.75 305 LEU A N 1
ATOM 2240 C CA . LEU A 1 305 ? -9.359 7.625 6.68 1 98.75 305 LEU A CA 1
ATOM 2241 C C . LEU A 1 305 ? -10.523 6.766 7.148 1 98.75 305 LEU A C 1
ATOM 2243 O O . LEU A 1 305 ? -11.086 5.992 6.371 1 98.75 305 LEU A O 1
ATOM 2247 N N . PRO A 1 306 ? -10.961 6.879 8.414 1 98.75 306 PRO A N 1
ATOM 2248 C CA . PRO A 1 306 ? -12.148 6.137 8.828 1 98.75 306 PRO A CA 1
ATOM 2249 C C . PRO A 1 306 ? -13.375 6.457 7.977 1 98.75 306 PRO A C 1
ATOM 2251 O O . PRO A 1 306 ? -14.156 5.559 7.652 1 98.75 306 PRO A O 1
ATOM 2254 N N . MET A 1 307 ? -13.539 7.73 7.637 1 98.75 307 MET A N 1
ATOM 2255 C CA . MET A 1 307 ? -14.656 8.109 6.773 1 98.75 307 MET A CA 1
ATOM 2256 C C . MET A 1 307 ? -14.547 7.43 5.414 1 98.75 307 MET A C 1
ATOM 2258 O O . MET A 1 307 ? -15.539 6.926 4.883 1 98.75 307 MET A O 1
ATOM 2262 N N . LEU A 1 308 ? -13.359 7.441 4.836 1 98.81 308 LEU A N 1
ATOM 2263 C CA . LEU A 1 308 ? -13.133 6.789 3.553 1 98.81 308 LEU A CA 1
ATOM 2264 C C . LEU A 1 308 ? -13.438 5.297 3.641 1 98.81 308 LEU A C 1
ATOM 2266 O O . LEU A 1 308 ? -14.07 4.738 2.744 1 98.81 308 LEU A O 1
ATOM 2270 N N . ARG A 1 309 ? -12.945 4.66 4.715 1 98.75 309 ARG A N 1
ATOM 2271 C CA . ARG A 1 309 ? -13.211 3.236 4.902 1 98.75 309 ARG A CA 1
ATOM 2272 C C . ARG A 1 309 ? -14.719 2.967 4.945 1 98.75 309 ARG A C 1
ATOM 2274 O O . ARG A 1 309 ? -15.195 2.01 4.332 1 98.75 309 ARG A O 1
ATOM 2281 N N . ARG A 1 310 ? -15.438 3.818 5.648 1 98.75 310 ARG A N 1
ATOM 2282 C CA . ARG A 1 310 ? -16.891 3.684 5.695 1 98.75 310 ARG A CA 1
ATOM 2283 C C . ARG A 1 310 ? -17.5 3.801 4.301 1 98.75 310 ARG A C 1
ATOM 2285 O O . ARG A 1 310 ? -18.344 2.996 3.922 1 98.75 310 ARG A O 1
ATOM 2292 N N . MET A 1 311 ? -17.078 4.758 3.539 1 98.81 311 MET A N 1
ATOM 2293 C CA . MET A 1 311 ? -17.594 4.969 2.188 1 98.81 311 MET A CA 1
ATOM 2294 C C . MET A 1 311 ? -17.297 3.771 1.297 1 98.81 311 MET A C 1
ATOM 2296 O O . MET A 1 311 ? -18.016 3.504 0.338 1 98.81 311 MET A O 1
ATOM 2300 N N . LEU A 1 312 ? -16.281 3.014 1.617 1 98.81 312 LEU A N 1
ATOM 2301 C CA . LEU A 1 312 ? -15.859 1.848 0.846 1 98.81 312 LEU A CA 1
ATOM 2302 C C . LEU A 1 312 ? -16.453 0.569 1.435 1 98.81 312 LEU A C 1
ATOM 2304 O O . LEU A 1 312 ? -16.109 -0.533 1.002 1 98.81 312 LEU A O 1
ATOM 2308 N N . ASP A 1 313 ? -17.219 0.714 2.471 1 98.5 313 ASP A N 1
ATOM 2309 C CA . ASP A 1 313 ? -17.906 -0.382 3.141 1 98.5 313 ASP A CA 1
ATOM 2310 C C . ASP A 1 313 ? -16.938 -1.256 3.922 1 98.5 313 ASP A C 1
ATOM 2312 O O . ASP A 1 313 ? -17.109 -2.473 4.004 1 98.5 313 ASP A O 1
ATOM 2316 N N . LEU A 1 314 ? -15.867 -0.71 4.324 1 98.5 314 LEU A N 1
ATOM 2317 C CA . LEU A 1 314 ? -14.883 -1.376 5.172 1 98.5 314 LEU A CA 1
ATOM 2318 C C . LEU A 1 314 ? -15.07 -0.984 6.633 1 98.5 314 LEU A C 1
ATOM 2320 O O . LEU A 1 314 ? -15.766 -0.007 6.938 1 98.5 314 LEU A O 1
ATOM 2324 N N . ASP A 1 315 ? -14.516 -1.776 7.535 1 97.88 315 ASP A N 1
ATOM 2325 C CA . ASP A 1 315 ? -14.508 -1.411 8.945 1 97.88 315 ASP A CA 1
ATOM 2326 C C . ASP A 1 315 ? -13.805 -0.075 9.164 1 97.88 315 ASP A C 1
ATOM 2328 O O . ASP A 1 315 ? -12.617 0.061 8.867 1 97.88 315 ASP A O 1
ATOM 2332 N N . PRO A 1 316 ? -14.492 0.914 9.664 1 98 316 PRO A N 1
ATOM 2333 C CA . PRO A 1 316 ? -13.906 2.246 9.82 1 98 316 PRO A CA 1
ATOM 2334 C C . PRO A 1 316 ? -12.969 2.344 11.023 1 98 316 PRO A C 1
ATOM 2336 O O . PRO A 1 316 ? -12.273 3.35 11.188 1 98 316 PRO A O 1
ATOM 2339 N N . GLU A 1 317 ? -12.898 1.397 11.828 1 95.12 317 GLU A N 1
ATOM 2340 C CA . GLU A 1 317 ? -12.07 1.453 13.031 1 95.12 317 GLU A CA 1
ATOM 2341 C C . GLU A 1 317 ? -10.586 1.483 12.672 1 95.12 317 GLU A C 1
ATOM 2343 O O . GLU A 1 317 ? -10.141 0.746 11.789 1 95.12 317 GLU A O 1
ATOM 2348 N N . ILE A 1 318 ? -9.891 2.371 13.328 1 90.69 318 ILE A N 1
ATOM 2349 C CA . ILE A 1 318 ? -8.445 2.424 13.133 1 90.69 318 ILE A CA 1
ATOM 2350 C C . ILE A 1 318 ? -7.781 1.239 13.828 1 90.69 318 ILE A C 1
ATOM 2352 O O . ILE A 1 318 ? -8.188 0.854 14.93 1 90.69 318 ILE A O 1
ATOM 2356 N N . ALA A 1 319 ? -6.793 0.691 13.242 1 89.62 319 ALA A N 1
ATOM 2357 C CA . ALA A 1 319 ? -6.105 -0.475 13.789 1 89.62 319 ALA A CA 1
ATOM 2358 C C . ALA A 1 319 ? -4.879 -0.06 14.594 1 89.62 319 ALA A C 1
ATOM 2360 O O . ALA A 1 319 ? -3.779 0.06 14.047 1 89.62 319 ALA A O 1
ATOM 2361 N N . LEU A 1 320 ? -5.141 0.128 15.891 1 95.06 320 LEU A N 1
ATOM 2362 C CA . LEU A 1 320 ? -4.02 0.435 16.781 1 95.06 320 LEU A CA 1
ATOM 2363 C C . LEU A 1 320 ? -3.203 -0.818 17.078 1 95.06 320 LEU A C 1
ATOM 2365 O O . LEU A 1 320 ? -3.756 -1.916 17.172 1 95.06 320 LEU A O 1
ATOM 2369 N N . ARG A 1 321 ? -1.915 -0.657 17.156 1 95 321 ARG A N 1
ATOM 2370 C CA . ARG A 1 321 ? -0.991 -1.714 17.547 1 95 321 ARG A CA 1
ATOM 2371 C C . ARG A 1 321 ? -0.325 -1.385 18.875 1 95 321 ARG A C 1
ATOM 2373 O O . ARG A 1 321 ? -0.494 -0.284 19.406 1 95 321 ARG A O 1
ATOM 2380 N N . GLU A 1 322 ? 0.316 -2.352 19.438 1 95.94 322 GLU A N 1
ATOM 2381 C CA . GLU A 1 322 ? 1.005 -2.156 20.703 1 95.94 322 GLU A CA 1
ATOM 2382 C C . GLU A 1 322 ? 2.516 -2.303 20.547 1 95.94 322 GLU A C 1
ATOM 2384 O O . GLU A 1 322 ? 2.982 -3.023 19.656 1 95.94 322 GLU A O 1
ATOM 2389 N N . ALA A 1 323 ? 3.219 -1.625 21.25 1 96.62 323 ALA A N 1
ATOM 2390 C CA . ALA A 1 323 ? 4.676 -1.709 21.328 1 96.62 323 ALA A CA 1
ATOM 2391 C C . ALA A 1 323 ? 5.168 -1.374 22.734 1 96.62 323 ALA A C 1
ATOM 2393 O O . ALA A 1 323 ? 4.406 -0.872 23.562 1 96.62 323 ALA A O 1
ATOM 2394 N N . VAL A 1 324 ? 6.422 -1.65 22.953 1 97.75 324 VAL A N 1
ATOM 2395 C CA . VAL A 1 324 ? 7.035 -1.408 24.25 1 97.75 324 VAL A CA 1
ATOM 2396 C C . VAL A 1 324 ? 7.832 -0.108 24.219 1 97.75 324 VAL A C 1
ATOM 2398 O O . VAL A 1 324 ? 8.648 0.1 23.312 1 97.75 324 VAL A O 1
ATOM 2401 N N . LEU A 1 325 ? 7.656 0.702 25.203 1 98.38 325 LEU A N 1
ATOM 2402 C CA . LEU A 1 325 ? 8.344 1.988 25.25 1 98.38 325 LEU A CA 1
ATOM 2403 C C . LEU A 1 325 ? 9.844 1.798 25.469 1 98.38 325 LEU A C 1
ATOM 2405 O O . LEU A 1 325 ? 10.258 1.06 26.359 1 98.38 325 LEU A O 1
ATOM 2409 N N . SER A 1 326 ? 10.617 2.439 24.672 1 98.31 326 SER A N 1
ATOM 2410 C CA . SER A 1 326 ? 12.07 2.355 24.812 1 98.31 326 SER A CA 1
ATOM 2411 C C . SER A 1 326 ? 12.641 3.625 25.438 1 98.31 326 SER A C 1
ATOM 2413 O O . SER A 1 326 ? 13.844 3.721 25.672 1 98.31 326 SER A O 1
ATOM 2415 N N . ALA A 1 327 ? 11.852 4.68 25.656 1 97.94 327 ALA A N 1
ATOM 2416 C CA . ALA A 1 327 ? 12.172 5.906 26.375 1 97.94 327 ALA A CA 1
ATOM 2417 C C . ALA A 1 327 ? 10.992 6.359 27.234 1 97.94 327 ALA A C 1
ATOM 2419 O O . ALA A 1 327 ? 9.836 6.188 26.859 1 97.94 327 ALA A O 1
ATOM 2420 N N . PRO A 1 328 ? 11.266 6.926 28.359 1 97.56 328 PRO A N 1
ATOM 2421 C CA . PRO A 1 328 ? 10.164 7.324 29.234 1 97.56 328 PRO A CA 1
ATOM 2422 C C . PRO A 1 328 ? 9.359 8.5 28.688 1 97.56 328 PRO A C 1
ATOM 2424 O O . PRO A 1 328 ? 9.852 9.242 27.828 1 97.56 328 PRO A O 1
ATOM 2427 N N . LEU A 1 329 ? 8.133 8.617 29.094 1 97.56 329 LEU A N 1
ATOM 2428 C CA . LEU A 1 329 ? 7.27 9.742 28.766 1 97.56 329 LEU A CA 1
ATOM 2429 C C . LEU A 1 329 ? 6.777 10.43 30.031 1 97.56 329 LEU A C 1
ATOM 2431 O O . LEU A 1 329 ? 6.445 9.766 31.016 1 97.56 329 LEU A O 1
ATOM 2435 N N . GLY A 1 330 ? 6.762 11.703 30.047 1 97.44 330 GLY A N 1
ATOM 2436 C CA . GLY A 1 330 ? 6.125 12.43 31.141 1 97.44 330 GLY A CA 1
ATOM 2437 C C . GLY A 1 330 ? 4.613 12.336 31.109 1 97.44 330 GLY A C 1
ATOM 2438 O O . GLY A 1 330 ? 4.039 11.734 30.203 1 97.44 330 GLY A O 1
ATOM 2439 N N . PRO A 1 331 ? 3.994 12.867 32.125 1 97.62 331 PRO A N 1
ATOM 2440 C CA . PRO A 1 331 ? 2.529 12.859 32.125 1 97.62 331 PRO A CA 1
ATOM 2441 C C . PRO A 1 331 ? 1.929 13.625 30.953 1 97.62 331 PRO A C 1
ATOM 2443 O O . PRO A 1 331 ? 2.543 14.57 30.438 1 97.62 331 PRO A O 1
ATOM 2446 N N . ASN A 1 332 ? 0.818 13.141 30.531 1 97.06 332 ASN A N 1
ATOM 2447 C CA . ASN A 1 332 ? 0.114 13.805 29.453 1 97.06 332 ASN A CA 1
ATOM 2448 C C . ASN A 1 332 ? -0.847 14.867 29.969 1 97.06 332 ASN A C 1
ATOM 2450 O O . ASN A 1 332 ? -1.217 14.852 31.141 1 97.06 332 ASN A O 1
ATOM 2454 N N . GLY A 1 333 ? -1.196 15.797 29.125 1 95.38 333 GLY A N 1
ATOM 2455 C CA . GLY A 1 333 ? -2.18 16.828 29.438 1 95.38 333 GLY A CA 1
ATOM 2456 C C . GLY A 1 333 ? -3.609 16.359 29.234 1 95.38 333 GLY A C 1
ATOM 2457 O O . GLY A 1 333 ? -3.869 15.156 29.141 1 95.38 333 GLY A O 1
ATOM 2458 N N . PRO A 1 334 ? -4.551 17.328 29.188 1 95.44 334 PRO A N 1
ATOM 2459 C CA . PRO A 1 334 ? -5.98 17.016 29.188 1 95.44 334 PRO A CA 1
ATOM 2460 C C . PRO A 1 334 ? -6.488 16.562 27.828 1 95.44 334 PRO A C 1
ATOM 2462 O O . PRO A 1 334 ? -7.645 16.156 27.703 1 95.44 334 PRO A O 1
ATOM 2465 N N . ARG A 1 335 ? -5.699 16.609 26.844 1 97 335 ARG A N 1
ATOM 2466 C CA . ARG A 1 335 ? -6.137 16.234 25.5 1 97 335 ARG A CA 1
ATOM 2467 C C . ARG A 1 335 ? -5.504 14.922 25.078 1 97 335 ARG A C 1
ATOM 2469 O O . ARG A 1 335 ? -4.363 14.625 25.438 1 97 335 ARG A O 1
ATOM 2476 N N . GLU A 1 336 ? -6.32 14.125 24.312 1 97.69 336 GLU A N 1
ATOM 2477 C CA . GLU A 1 336 ? -5.727 12.945 23.672 1 97.69 336 GLU A CA 1
ATOM 2478 C C . GLU A 1 336 ? -4.59 13.336 22.734 1 97.69 336 GLU A C 1
ATOM 2480 O O . GLU A 1 336 ? -4.734 14.258 21.938 1 97.69 336 GLU A O 1
ATOM 2485 N N . HIS A 1 337 ? -3.441 12.695 22.984 1 98.31 337 HIS A N 1
ATOM 2486 C CA . HIS A 1 337 ? -2.244 13.125 22.266 1 98.31 337 HIS A CA 1
ATOM 2487 C C . HIS A 1 337 ? -1.784 12.062 21.266 1 98.31 337 HIS A C 1
ATOM 2489 O O . HIS A 1 337 ? -1.677 10.883 21.625 1 98.31 337 HIS A O 1
ATOM 2495 N N . TYR A 1 338 ? -1.602 12.398 20.047 1 98.5 338 TYR A N 1
ATOM 2496 C CA . TYR A 1 338 ? -0.998 11.562 19.016 1 98.5 338 TYR A CA 1
ATOM 2497 C C . TYR A 1 338 ? 0.43 12.008 18.719 1 98.5 338 TYR A C 1
ATOM 2499 O O . TYR A 1 338 ? 0.653 12.883 17.891 1 98.5 338 TYR A O 1
ATOM 2507 N N . MET A 1 339 ? 1.352 11.344 19.328 1 98.69 339 MET A N 1
ATOM 2508 C CA . MET A 1 339 ? 2.748 11.766 19.312 1 98.69 339 MET A CA 1
ATOM 2509 C C . MET A 1 339 ? 3.506 11.117 18.156 1 98.69 339 MET A C 1
ATOM 2511 O O . MET A 1 339 ? 3.404 9.906 17.953 1 98.69 339 MET A O 1
ATOM 2515 N N . ARG A 1 340 ? 4.254 11.93 17.438 1 98.75 340 ARG A N 1
ATOM 2516 C CA . ARG A 1 340 ? 5.141 11.359 16.422 1 98.75 340 ARG A CA 1
ATOM 2517 C C . ARG A 1 340 ? 6.188 10.453 17.062 1 98.75 340 ARG A C 1
ATOM 2519 O O . ARG A 1 340 ? 6.895 10.867 17.984 1 98.75 340 ARG A O 1
ATOM 2526 N N . ALA A 1 341 ? 6.258 9.281 16.547 1 98.81 341 ALA A N 1
ATOM 2527 C CA . ALA A 1 341 ? 7.133 8.281 17.156 1 98.81 341 ALA A CA 1
ATOM 2528 C C . ALA A 1 341 ? 7.754 7.371 16.094 1 98.81 341 ALA A C 1
ATOM 2530 O O . ALA A 1 341 ? 7.418 7.465 14.914 1 98.81 341 ALA A O 1
ATOM 2531 N N . GLN A 1 342 ? 8.719 6.715 16.516 1 98.31 342 GLN A N 1
ATOM 2532 C CA . GLN A 1 342 ? 9.359 5.676 15.719 1 98.31 342 GLN A CA 1
ATOM 2533 C C . GLN A 1 342 ? 9.242 4.312 16.391 1 98.31 342 GLN A C 1
ATOM 2535 O O . GLN A 1 342 ? 9.547 4.176 17.578 1 98.31 342 GLN A O 1
ATOM 2540 N N . VAL A 1 343 ? 8.773 3.355 15.664 1 97.56 343 VAL A N 1
ATOM 2541 C CA . VAL A 1 343 ? 8.656 1.993 16.172 1 97.56 343 VAL A CA 1
ATOM 2542 C C . VAL A 1 343 ? 9.57 1.062 15.383 1 97.56 343 VAL A C 1
ATOM 2544 O O . VAL A 1 343 ? 9.617 1.134 14.156 1 97.56 343 VAL A O 1
ATOM 2547 N N . GLU A 1 344 ? 10.32 0.315 16 1 93.62 344 GLU A N 1
ATOM 2548 C CA . GLU A 1 344 ? 11.211 -0.683 15.422 1 93.62 344 GLU A CA 1
ATOM 2549 C C . GLU A 1 344 ? 11.312 -1.92 16.312 1 93.62 344 GLU A C 1
ATOM 2551 O O . GLU A 1 344 ? 11.586 -1.812 17.516 1 93.62 344 GLU A O 1
ATOM 2556 N N . ASN A 1 345 ? 11.086 -3.113 15.758 1 88.88 345 ASN A N 1
ATOM 2557 C CA . ASN A 1 345 ? 11.227 -4.391 16.453 1 88.88 345 ASN A CA 1
ATOM 2558 C C . ASN A 1 345 ? 10.414 -4.418 17.75 1 88.88 345 AS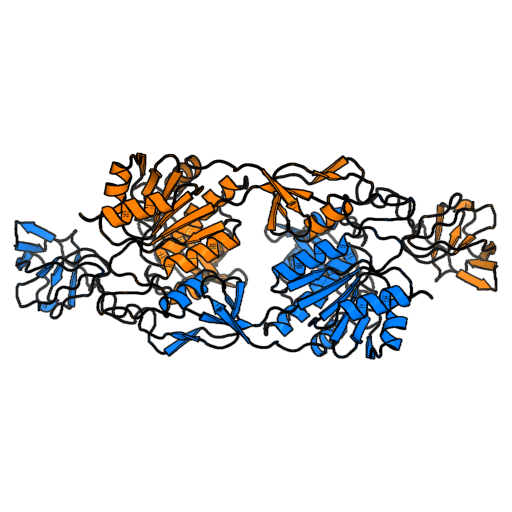N A C 1
ATOM 2560 O O . ASN A 1 345 ? 10.93 -4.809 18.797 1 88.88 345 ASN A O 1
ATOM 2564 N N . GLY A 1 346 ? 9.289 -3.84 17.688 1 91.12 346 GLY A N 1
ATOM 2565 C CA . GLY A 1 346 ? 8.367 -3.906 18.812 1 91.12 346 GLY A CA 1
ATOM 2566 C C . GLY A 1 346 ? 8.641 -2.854 19.859 1 91.12 346 GLY A C 1
ATOM 2567 O O . GLY A 1 346 ? 7.949 -2.793 20.875 1 91.12 346 GLY A O 1
ATOM 2568 N N . GLN A 1 347 ? 9.625 -2.023 19.625 1 97.12 347 GLN A N 1
ATOM 2569 C CA . GLN A 1 347 ? 9.961 -0.935 20.531 1 97.12 347 GLN A CA 1
ATOM 2570 C C . GLN A 1 347 ? 9.586 0.419 19.938 1 97.12 347 GLN A C 1
ATOM 2572 O O . GLN A 1 347 ? 9.742 0.636 18.734 1 97.12 347 GLN A O 1
ATOM 2577 N N . ILE A 1 348 ? 9.125 1.347 20.828 1 98.38 348 ILE A N 1
ATOM 2578 C CA . ILE A 1 348 ? 8.656 2.629 20.312 1 98.38 348 ILE A CA 1
ATOM 2579 C C . ILE A 1 348 ? 9.203 3.762 21.172 1 98.38 348 ILE A C 1
ATOM 2581 O O . ILE A 1 348 ? 9.289 3.633 22.406 1 98.38 348 ILE A O 1
ATOM 2585 N N . ALA A 1 349 ? 9.602 4.801 20.578 1 98.62 349 ALA A N 1
ATOM 2586 C CA . ALA A 1 349 ? 10.023 6.043 21.219 1 98.62 349 ALA A CA 1
ATOM 2587 C C . ALA A 1 349 ? 9.477 7.262 20.484 1 98.62 349 ALA A C 1
ATOM 2589 O O . ALA A 1 349 ? 9.414 7.273 19.25 1 98.62 349 ALA A O 1
ATOM 2590 N N . THR A 1 350 ? 9.133 8.258 21.203 1 98.44 350 THR A N 1
ATOM 2591 C CA . THR A 1 350 ? 8.625 9.484 20.609 1 98.44 350 THR A CA 1
ATOM 2592 C C . THR A 1 350 ? 9.773 10.422 20.234 1 98.44 350 THR A C 1
ATOM 2594 O O . THR A 1 350 ? 10.867 10.32 20.797 1 98.44 350 THR A O 1
ATOM 2597 N N . PHE A 1 351 ? 9.523 11.219 19.266 1 98 351 PHE A N 1
ATOM 2598 C CA . PHE A 1 351 ? 10.438 12.328 19 1 98 351 PHE A CA 1
ATOM 2599 C C . PHE A 1 351 ? 10.352 13.367 20.109 1 98 351 PHE A C 1
ATOM 2601 O O . PHE A 1 351 ? 9.297 13.531 20.734 1 98 351 PHE A O 1
ATOM 2608 N N . GLY A 1 352 ? 11.422 14.047 20.328 1 95.25 352 GLY A N 1
ATOM 2609 C CA . GLY A 1 352 ? 11.484 15.031 21.406 1 95.25 352 GLY A CA 1
ATOM 2610 C C . GLY A 1 352 ? 10.609 16.234 21.156 1 95.25 352 GLY A C 1
ATOM 2611 O O . GLY A 1 352 ? 9.93 16.719 22.062 1 95.25 352 GLY A O 1
ATOM 2612 N N . ASP A 1 353 ? 10.68 16.734 19.969 1 94.88 353 ASP A N 1
ATOM 2613 C CA . ASP A 1 353 ? 9.883 17.906 19.609 1 94.88 353 ASP A CA 1
ATOM 2614 C C . ASP A 1 353 ? 8.562 17.484 18.969 1 94.88 353 ASP A C 1
ATOM 2616 O O . ASP A 1 353 ? 8.539 16.828 17.938 1 94.88 353 ASP A O 1
ATOM 2620 N N . GLN A 1 354 ? 7.484 17.859 19.625 1 95.44 354 GLN A N 1
ATOM 2621 C CA . GLN A 1 354 ? 6.148 17.453 19.203 1 95.44 354 GLN A CA 1
ATOM 2622 C C . GLN A 1 354 ? 5.348 18.641 18.688 1 95.44 354 GLN A C 1
ATOM 2624 O O . GLN A 1 354 ? 4.117 18.609 18.672 1 95.44 354 GLN A O 1
ATOM 2629 N N . ASP A 1 355 ? 6.066 19.672 18.281 1 94.38 355 ASP A N 1
ATOM 2630 C CA . ASP A 1 355 ? 5.375 20.812 17.719 1 94.38 355 ASP A CA 1
ATOM 2631 C C . ASP A 1 355 ? 4.609 20.422 16.453 1 94.38 355 ASP A C 1
ATOM 2633 O O . ASP A 1 355 ? 5.121 19.672 15.617 1 94.38 355 ASP A O 1
ATOM 2637 N N . SER A 1 356 ? 3.396 20.938 16.281 1 92.81 356 SER A N 1
ATOM 2638 C CA . SER A 1 356 ? 2.459 20.5 15.25 1 92.81 356 SER A CA 1
ATOM 2639 C C . SER A 1 356 ? 2.822 21.078 13.891 1 92.81 356 SER A C 1
ATOM 2641 O O . SER A 1 356 ? 2.123 20.828 12.898 1 92.81 356 SER A O 1
ATOM 2643 N N . SER A 1 357 ? 3.908 21.781 13.742 1 93.62 357 SER A N 1
ATOM 2644 C CA . SER A 1 357 ? 4.297 22.375 12.469 1 93.62 357 SER A CA 1
ATOM 2645 C C . SER A 1 357 ? 5.488 21.656 11.852 1 93.62 357 SER A C 1
ATOM 2647 O O . SER A 1 357 ? 5.867 21.922 10.711 1 93.62 357 SER A O 1
ATOM 2649 N N . LEU A 1 358 ? 6.047 20.719 12.586 1 97 358 LEU A N 1
ATOM 2650 C CA . LEU A 1 358 ? 7.324 20.156 12.172 1 97 358 LEU A CA 1
ATOM 2651 C C . LEU A 1 358 ? 7.113 18.953 11.25 1 97 358 LEU A C 1
ATOM 2653 O O . LEU A 1 358 ? 7.172 17.812 11.695 1 97 358 LEU A O 1
ATOM 2657 N N . LEU A 1 359 ? 7.012 19.266 9.961 1 97.56 359 LEU A N 1
ATOM 2658 C CA . LEU A 1 359 ? 6.812 18.25 8.938 1 97.56 359 LEU A CA 1
ATOM 2659 C C . LEU A 1 359 ? 8.039 17.344 8.82 1 97.56 359 LEU A C 1
ATOM 2661 O O . LEU A 1 359 ? 7.914 16.156 8.523 1 97.56 359 LEU A O 1
ATOM 2665 N N . SER A 1 360 ? 9.203 17.906 9.055 1 98.12 360 SER A N 1
ATOM 2666 C CA . SER A 1 360 ? 10.43 17.125 8.984 1 98.12 360 SER A CA 1
ATOM 2667 C C . SER A 1 360 ? 10.422 15.977 9.984 1 98.12 360 SER A C 1
ATOM 2669 O O . SER A 1 360 ? 10.898 14.883 9.688 1 98.12 360 SER A O 1
ATOM 2671 N N . ILE A 1 361 ? 9.828 16.25 11.133 1 98.25 361 ILE A N 1
ATOM 2672 C CA . ILE A 1 361 ? 9.727 15.219 12.156 1 98.25 361 ILE A CA 1
ATOM 2673 C C . ILE A 1 361 ? 8.672 14.195 11.75 1 98.25 361 ILE A C 1
ATOM 2675 O O . ILE A 1 361 ? 8.891 12.984 11.883 1 98.25 361 ILE A O 1
ATOM 2679 N N . LEU A 1 362 ? 7.57 14.68 11.266 1 98.5 362 LEU A N 1
ATOM 2680 C CA . LEU A 1 362 ? 6.527 13.766 10.812 1 98.5 362 LEU A CA 1
ATOM 2681 C C . LEU A 1 362 ? 7.047 12.844 9.719 1 98.5 362 LEU A C 1
ATOM 2683 O O . LEU A 1 362 ? 6.73 11.656 9.695 1 98.5 362 LEU A O 1
ATOM 2687 N N . ALA A 1 363 ? 7.844 13.367 8.812 1 98.12 363 ALA A N 1
ATOM 2688 C CA . ALA A 1 363 ? 8.391 12.594 7.699 1 98.12 363 ALA A CA 1
ATOM 2689 C C . ALA A 1 363 ? 9.32 11.492 8.203 1 98.12 363 ALA A C 1
ATOM 2691 O O . ALA A 1 363 ? 9.516 10.477 7.527 1 98.12 363 ALA A O 1
ATOM 2692 N N . GLN A 1 364 ? 9.875 11.688 9.352 1 97.81 364 GLN A N 1
ATOM 2693 C CA . GLN A 1 364 ? 10.766 10.695 9.945 1 97.81 364 GLN A CA 1
ATOM 2694 C C . GLN A 1 364 ? 9.977 9.656 10.734 1 97.81 364 GLN A C 1
ATOM 2696 O O . GLN A 1 364 ? 10.453 8.539 10.961 1 97.81 364 GLN A O 1
ATOM 2701 N N . ALA A 1 365 ? 8.82 10 11.188 1 98.5 365 ALA A N 1
ATOM 2702 C CA . ALA A 1 365 ? 8 9.141 12.039 1 98.5 365 ALA A CA 1
ATOM 2703 C C . ALA A 1 365 ? 7.367 8.008 11.234 1 98.5 365 ALA A C 1
ATOM 2705 O O . ALA A 1 365 ? 7.105 8.164 10.039 1 98.5 365 ALA A O 1
ATOM 2706 N N . ASN A 1 366 ? 7.156 6.887 11.867 1 98.12 366 ASN A N 1
ATOM 2707 C CA . ASN A 1 366 ? 6.387 5.805 11.258 1 98.12 366 ASN A CA 1
ATOM 2708 C C . ASN A 1 366 ? 5.246 5.355 12.164 1 98.12 366 ASN A C 1
ATOM 2710 O O . ASN A 1 366 ? 4.641 4.309 11.938 1 98.12 366 ASN A O 1
ATOM 2714 N N . ALA A 1 367 ? 5.02 6.141 13.195 1 98.5 367 ALA A N 1
ATOM 2715 C CA . ALA A 1 367 ? 3.969 5.828 14.156 1 98.5 367 ALA A CA 1
ATOM 2716 C C . ALA A 1 367 ? 3.438 7.094 14.828 1 98.5 367 ALA A C 1
ATOM 2718 O O . ALA A 1 367 ? 4.164 8.086 14.961 1 98.5 367 ALA A O 1
ATOM 2719 N N . LEU A 1 368 ? 2.168 7.082 15.172 1 98.75 368 LEU A N 1
ATOM 2720 C CA . LEU A 1 368 ? 1.571 8.023 16.125 1 98.75 368 LEU A CA 1
ATOM 2721 C C . LEU A 1 368 ? 1.257 7.332 17.438 1 98.75 368 LEU A C 1
ATOM 2723 O O . LEU A 1 368 ? 0.302 6.555 17.531 1 98.75 368 LEU A O 1
ATOM 2727 N N . LEU A 1 369 ? 2.076 7.535 18.438 1 98.69 369 LEU A N 1
ATOM 2728 C CA . LEU A 1 369 ? 1.813 6.996 19.766 1 98.69 369 LEU A CA 1
ATOM 2729 C C . LEU A 1 369 ? 0.618 7.688 20.406 1 98.69 369 LEU A C 1
ATOM 2731 O O . LEU A 1 369 ? 0.589 8.914 20.516 1 98.69 369 LEU A O 1
ATOM 2735 N N . MET A 1 370 ? -0.333 6.965 20.797 1 98.31 370 MET A N 1
ATOM 2736 C CA . MET A 1 370 ? -1.568 7.516 21.344 1 98.31 370 MET A CA 1
ATOM 2737 C C . MET A 1 370 ? -1.512 7.582 22.875 1 98.31 370 MET A C 1
ATOM 2739 O O . MET A 1 370 ? -1.248 6.574 23.531 1 98.31 370 MET A O 1
ATOM 2743 N N . ARG A 1 371 ? -1.707 8.797 23.391 1 97.69 371 ARG A N 1
ATOM 2744 C CA . ARG A 1 371 ? -1.809 9.031 24.828 1 97.69 371 ARG A CA 1
ATOM 2745 C C . ARG A 1 371 ? -3.213 9.484 25.219 1 97.69 371 ARG A C 1
ATOM 2747 O O . ARG A 1 371 ? -3.699 10.5 24.719 1 97.69 371 ARG A O 1
ATOM 2754 N N . PRO A 1 372 ? -3.85 8.703 26.094 1 96.81 372 PRO A N 1
ATOM 2755 C CA . PRO A 1 372 ? -5.145 9.195 26.562 1 96.81 372 PRO A CA 1
ATOM 2756 C C . PRO A 1 372 ? -5.031 10.492 27.359 1 96.81 372 PRO A C 1
ATOM 2758 O O . PRO A 1 372 ? -3.941 10.844 27.828 1 96.81 372 PRO A O 1
ATOM 2761 N N . PRO A 1 373 ? -6.195 11.195 27.422 1 97.12 373 PRO A N 1
ATOM 2762 C CA . PRO A 1 373 ? -6.191 12.383 28.266 1 97.12 373 PRO A CA 1
ATOM 2763 C C . PRO A 1 373 ? -5.773 12.078 29.703 1 97.12 373 PRO A C 1
ATOM 2765 O O . PRO A 1 373 ? -6.184 11.055 30.266 1 97.12 373 PRO A O 1
ATOM 2768 N N . GLU A 1 374 ? -4.855 12.906 30.25 1 97.31 374 GLU A N 1
ATOM 2769 C CA . GLU A 1 374 ? -4.418 12.836 31.641 1 97.31 374 GLU A CA 1
ATOM 2770 C C . GLU A 1 374 ? -3.66 11.547 31.922 1 97.31 374 GLU A C 1
ATOM 2772 O O . GLU A 1 374 ? -3.686 11.039 33.062 1 97.31 374 GLU A O 1
ATOM 2777 N N . ASP A 1 375 ? -3.133 10.992 30.891 1 96.69 375 ASP A N 1
ATOM 2778 C CA . ASP A 1 375 ? -2.316 9.797 31.062 1 96.69 375 ASP A CA 1
ATOM 2779 C C . ASP A 1 375 ? -1.142 10.055 32 1 96.69 375 ASP A C 1
ATOM 2781 O O . ASP A 1 375 ? -0.494 11.102 31.922 1 96.69 375 ASP A O 1
ATOM 2785 N N . SER A 1 376 ? -0.9 9.102 32.938 1 97.44 376 SER A N 1
ATOM 2786 C CA . SER A 1 376 ? 0.23 9.227 33.844 1 97.44 376 SER A CA 1
ATOM 2787 C C . SER A 1 376 ? 1.556 9.039 33.125 1 97.44 376 SER A C 1
ATOM 2789 O O . SER A 1 376 ? 1.578 8.641 31.953 1 97.44 376 SER A O 1
ATOM 2791 N N . ALA A 1 377 ? 2.6 9.461 33.781 1 98.12 377 ALA A N 1
ATOM 2792 C CA . ALA A 1 377 ? 3.926 9.172 33.25 1 98.12 377 ALA A CA 1
ATOM 2793 C C . ALA A 1 377 ? 4.078 7.684 32.938 1 98.12 377 ALA A C 1
ATOM 2795 O O . ALA A 1 377 ? 3.512 6.84 33.656 1 98.12 377 ALA A O 1
ATOM 2796 N N . ARG A 1 378 ? 4.766 7.406 31.906 1 97.69 378 ARG A N 1
ATOM 2797 C CA . ARG A 1 378 ? 4.992 6.023 31.5 1 97.69 378 ARG A CA 1
ATOM 2798 C C . ARG A 1 378 ? 6.477 5.676 31.531 1 97.69 378 ARG A C 1
ATOM 2800 O O . ARG A 1 378 ? 7.32 6.469 31.109 1 97.69 378 ARG A O 1
ATOM 2807 N N . ALA A 1 379 ? 6.77 4.488 32 1 98.06 379 ALA A N 1
ATOM 2808 C CA . ALA A 1 379 ? 8.156 4.051 32.156 1 98.06 379 ALA A CA 1
ATOM 2809 C C . ALA A 1 379 ? 8.594 3.184 30.984 1 98.06 379 ALA A C 1
ATOM 2811 O O . ALA A 1 379 ? 7.754 2.658 30.25 1 98.06 379 ALA A O 1
ATOM 2812 N N . ILE A 1 380 ? 9.875 3.154 30.828 1 97.88 380 ILE A N 1
ATOM 2813 C CA . ILE A 1 380 ? 10.469 2.221 29.875 1 97.88 380 ILE A CA 1
ATOM 2814 C C . ILE A 1 380 ? 9.945 0.812 30.141 1 97.88 380 ILE A C 1
ATOM 2816 O O . ILE A 1 380 ? 9.844 0.389 31.297 1 97.88 380 ILE A O 1
ATOM 2820 N N . GLY A 1 381 ? 9.578 0.104 29.078 1 97.94 381 GLY A N 1
ATOM 2821 C CA . GLY A 1 381 ? 9.125 -1.269 29.219 1 97.94 381 GLY A CA 1
ATOM 2822 C C . GLY A 1 381 ? 7.613 -1.403 29.203 1 97.94 381 GLY A C 1
ATOM 2823 O O . GLY A 1 381 ? 7.086 -2.502 29.031 1 97.94 381 GLY A O 1
ATOM 2824 N N . GLU A 1 382 ? 6.918 -0.346 29.438 1 97.88 382 GLU A N 1
ATOM 2825 C CA . GLU A 1 382 ? 5.457 -0.389 29.422 1 97.88 382 GLU A CA 1
ATOM 2826 C C . GLU A 1 382 ? 4.926 -0.508 28 1 97.88 382 GLU A C 1
ATOM 2828 O O . GLU A 1 382 ? 5.539 -0.001 27.047 1 97.88 382 GLU A O 1
ATOM 2833 N N . ARG A 1 383 ? 3.807 -1.161 27.891 1 96.94 383 ARG A N 1
ATOM 2834 C CA . ARG A 1 383 ? 3.139 -1.278 26.594 1 96.94 383 ARG A CA 1
ATOM 2835 C C . ARG A 1 383 ? 2.277 -0.053 26.312 1 96.94 383 ARG A C 1
ATOM 2837 O O . ARG A 1 383 ? 1.59 0.45 27.203 1 96.94 383 ARG A O 1
ATOM 2844 N N . VAL A 1 384 ? 2.395 0.459 25.156 1 97.75 384 VAL A N 1
ATOM 2845 C CA . VAL A 1 384 ? 1.596 1.598 24.703 1 97.75 384 VAL A CA 1
ATOM 2846 C C . VAL A 1 384 ? 0.964 1.292 23.359 1 97.75 384 VAL A C 1
ATOM 2848 O O . VAL A 1 384 ? 1.377 0.354 22.672 1 97.75 384 VAL A O 1
ATOM 2851 N N . ARG A 1 385 ? -0.085 2.016 23.125 1 97.62 385 ARG A N 1
ATOM 2852 C CA . ARG A 1 385 ? -0.781 1.849 21.844 1 97.62 385 ARG A CA 1
ATOM 2853 C C . ARG A 1 385 ? -0.328 2.895 20.828 1 97.62 385 ARG A C 1
ATOM 2855 O O . ARG A 1 385 ? -0.054 4.039 21.203 1 97.62 385 ARG A O 1
ATOM 2862 N N . TYR A 1 386 ? -0.23 2.461 19.531 1 98.31 386 TYR A N 1
ATOM 2863 C CA . TYR A 1 386 ? 0.172 3.395 18.484 1 98.31 386 TYR A CA 1
ATOM 2864 C C . TYR A 1 386 ? -0.526 3.07 17.172 1 98.31 386 TYR A C 1
ATOM 2866 O O . TYR A 1 386 ? -1.025 1.958 16.984 1 98.31 386 TYR A O 1
ATOM 2874 N N . LEU A 1 387 ? -0.671 4.07 16.359 1 98.19 387 LEU A N 1
ATOM 2875 C CA . LEU A 1 387 ? -1.133 3.943 14.984 1 98.19 387 LEU A CA 1
ATOM 2876 C C . LEU A 1 387 ? 0.044 3.939 14.016 1 98.19 387 LEU A C 1
ATOM 2878 O O . LEU A 1 387 ? 0.794 4.914 13.938 1 98.19 387 LEU A O 1
ATOM 2882 N N . PRO A 1 388 ? 0.251 2.838 13.289 1 97.38 388 PRO A N 1
ATOM 2883 C CA . PRO A 1 388 ? 1.286 2.887 12.258 1 97.38 388 PRO A CA 1
ATOM 2884 C C . PRO A 1 388 ? 0.958 3.877 11.141 1 97.38 388 PRO A C 1
ATOM 2886 O O . PRO A 1 388 ? -0.196 3.975 10.711 1 97.38 388 PRO A O 1
ATOM 2889 N N . ILE A 1 389 ? 1.953 4.629 10.734 1 97.19 389 ILE A N 1
ATOM 2890 C CA . ILE A 1 389 ? 1.73 5.547 9.625 1 97.19 389 ILE A CA 1
ATOM 2891 C C . ILE A 1 389 ? 2.842 5.383 8.586 1 97.19 389 ILE A C 1
ATOM 2893 O O . ILE A 1 389 ? 3.943 4.934 8.914 1 97.19 389 ILE A O 1
ATOM 2897 N N . MET B 1 1 ? 20.547 -28.844 -7.859 1 88.5 1 MET B N 1
ATOM 2898 C CA . MET B 1 1 ? 19.672 -27.703 -7.609 1 88.5 1 MET B CA 1
ATOM 2899 C C . MET B 1 1 ? 20.375 -26.672 -6.73 1 88.5 1 MET B C 1
ATOM 2901 O O . MET B 1 1 ? 21.047 -27.031 -5.766 1 88.5 1 MET B O 1
ATOM 2905 N N . ILE B 1 2 ? 20.234 -25.422 -7.082 1 93.12 2 ILE B N 1
ATOM 2906 C CA . ILE B 1 2 ? 20.875 -24.375 -6.297 1 93.12 2 ILE B CA 1
ATOM 2907 C C . ILE B 1 2 ? 19.938 -23.938 -5.168 1 93.12 2 ILE B C 1
ATOM 2909 O O . ILE B 1 2 ? 18.75 -24.234 -5.184 1 93.12 2 ILE B O 1
ATOM 2913 N N . THR B 1 3 ? 20.531 -23.281 -4.184 1 95.75 3 THR B N 1
ATOM 2914 C CA . THR B 1 3 ? 19.75 -22.797 -3.045 1 95.75 3 THR B CA 1
ATOM 2915 C C . THR B 1 3 ? 18.953 -21.562 -3.42 1 95.75 3 THR B C 1
ATOM 2917 O O . THR B 1 3 ? 19.203 -20.922 -4.449 1 95.75 3 THR B O 1
ATOM 2920 N N . VAL B 1 4 ? 18 -21.219 -2.605 1 96.69 4 VAL B N 1
ATOM 2921 C CA . VAL B 1 4 ? 17.203 -20.016 -2.805 1 96.69 4 VAL B CA 1
ATOM 2922 C C . VAL B 1 4 ? 18.094 -18.781 -2.779 1 96.69 4 VAL B C 1
ATOM 2924 O O . VAL B 1 4 ? 17.969 -17.891 -3.617 1 96.69 4 VAL B O 1
ATOM 2927 N N . GLU B 1 5 ? 19.016 -18.75 -1.817 1 95.75 5 GLU B N 1
ATOM 2928 C CA . GLU B 1 5 ? 19.938 -17.641 -1.675 1 95.75 5 GLU B CA 1
ATOM 2929 C C . GLU B 1 5 ? 20.812 -17.469 -2.922 1 95.75 5 GLU B C 1
ATOM 2931 O O . GLU B 1 5 ? 21 -16.359 -3.408 1 95.75 5 GLU B O 1
ATOM 2936 N N . GLU B 1 6 ? 21.312 -18.578 -3.402 1 96 6 GLU B N 1
ATOM 2937 C CA . GLU B 1 6 ? 22.125 -18.562 -4.613 1 96 6 GLU B CA 1
ATOM 2938 C C . GLU B 1 6 ? 21.312 -18.078 -5.816 1 96 6 GLU B C 1
ATOM 2940 O O . GLU B 1 6 ? 21.781 -17.266 -6.609 1 96 6 GLU B O 1
ATOM 2945 N N . ALA B 1 7 ? 20.125 -18.625 -5.945 1 96.38 7 ALA B N 1
ATOM 2946 C CA . ALA B 1 7 ? 19.234 -18.219 -7.043 1 96.38 7 ALA B CA 1
ATOM 2947 C C . ALA B 1 7 ? 18.969 -16.719 -6.996 1 96.38 7 ALA B C 1
ATOM 2949 O O . ALA B 1 7 ? 19.047 -16.047 -8.023 1 96.38 7 ALA B O 1
ATOM 2950 N N . ARG B 1 8 ? 18.688 -16.188 -5.84 1 96.38 8 ARG B N 1
ATOM 2951 C CA . ARG B 1 8 ? 18.406 -14.766 -5.684 1 96.38 8 ARG B CA 1
ATOM 2952 C C . ARG B 1 8 ? 19.609 -13.922 -6.09 1 96.38 8 ARG B C 1
ATOM 2954 O O . ARG B 1 8 ? 19.469 -12.898 -6.766 1 96.38 8 ARG B O 1
ATOM 2961 N N . SER B 1 9 ? 20.781 -14.328 -5.617 1 96.31 9 SER B N 1
ATOM 2962 C CA . SER B 1 9 ? 22 -13.609 -5.977 1 96.31 9 SER B CA 1
ATOM 2963 C C . SER B 1 9 ? 22.188 -13.547 -7.492 1 96.31 9 SER B C 1
ATOM 2965 O O . SER B 1 9 ? 22.469 -12.484 -8.039 1 96.31 9 SER B O 1
ATOM 2967 N N . LEU B 1 10 ? 21.984 -14.68 -8.133 1 95.69 10 LEU B N 1
ATOM 2968 C CA . LEU B 1 10 ? 22.125 -14.75 -9.586 1 95.69 10 LEU B CA 1
ATOM 2969 C C . LEU B 1 10 ? 21.078 -13.875 -10.273 1 95.69 10 LEU B C 1
ATOM 2971 O O . LEU B 1 10 ? 21.391 -13.203 -11.266 1 95.69 10 LEU B O 1
ATOM 2975 N N . LEU B 1 11 ? 19.906 -13.906 -9.797 1 96.94 11 LEU B N 1
ATOM 2976 C CA . LEU B 1 11 ? 18.828 -13.094 -10.367 1 96.94 11 LEU B CA 1
ATOM 2977 C C . LEU B 1 11 ? 19.125 -11.609 -10.211 1 96.94 11 LEU B C 1
ATOM 2979 O O . LEU B 1 11 ? 18.906 -10.82 -11.133 1 96.94 11 LEU B O 1
ATOM 2983 N N . LEU B 1 12 ? 19.609 -11.219 -8.992 1 97.69 12 LEU B N 1
ATOM 2984 C CA . LEU B 1 12 ? 19.922 -9.82 -8.727 1 97.69 12 LEU B CA 1
ATOM 2985 C C . LEU B 1 12 ? 21.047 -9.328 -9.633 1 97.69 12 LEU B C 1
ATOM 2987 O O . LEU B 1 12 ? 21.094 -8.148 -9.984 1 97.69 12 LEU B O 1
ATOM 2991 N N . ASP B 1 13 ? 21.906 -10.242 -10.086 1 96.44 13 ASP B N 1
ATOM 2992 C CA . ASP B 1 13 ? 23.016 -9.906 -10.977 1 96.44 13 ASP B CA 1
ATOM 2993 C C . ASP B 1 13 ? 22.5 -9.555 -12.375 1 96.44 13 ASP B C 1
ATOM 2995 O O . ASP B 1 13 ? 23.234 -8.961 -13.172 1 96.44 13 ASP B O 1
ATOM 2999 N N . LEU B 1 14 ? 21.281 -9.898 -12.672 1 96.06 14 LEU B N 1
ATOM 3000 C CA . LEU B 1 14 ? 20.734 -9.688 -14.008 1 96.06 14 LEU B CA 1
ATOM 3001 C C . LEU B 1 14 ? 20.219 -8.266 -14.164 1 96.06 14 LEU B C 1
ATOM 3003 O O . LEU B 1 14 ? 19.922 -7.82 -15.273 1 96.06 14 LEU B O 1
ATOM 3007 N N . VAL B 1 15 ? 20.078 -7.508 -13.047 1 97.75 15 VAL B N 1
ATOM 3008 C CA . VAL B 1 15 ? 19.406 -6.211 -13.125 1 97.75 15 VAL B CA 1
ATOM 3009 C C . VAL B 1 15 ? 20.25 -5.152 -12.414 1 97.75 15 VAL B C 1
ATOM 3011 O O . VAL B 1 15 ? 21.141 -5.484 -11.633 1 97.75 15 VAL B O 1
ATOM 3014 N N . GLU B 1 16 ? 20 -3.939 -12.703 1 97.81 16 GLU B N 1
ATOM 3015 C CA . GLU B 1 16 ? 20.641 -2.764 -12.117 1 97.81 16 GLU B CA 1
ATOM 3016 C C . GLU B 1 16 ? 19.625 -1.634 -11.914 1 97.81 16 GLU B C 1
ATOM 3018 O O . GLU B 1 16 ? 18.562 -1.634 -12.531 1 97.81 16 GLU B O 1
ATOM 3023 N N . PRO B 1 17 ? 19.922 -0.701 -10.992 1 98.44 17 PRO B N 1
ATOM 3024 C CA . PRO B 1 17 ? 19.016 0.434 -10.828 1 98.44 17 PRO B CA 1
ATOM 3025 C C . PRO B 1 17 ? 18.75 1.167 -12.141 1 98.44 17 PRO B C 1
ATOM 3027 O O . PRO B 1 17 ? 19.672 1.384 -12.93 1 98.44 17 PRO B O 1
ATOM 3030 N N . LEU B 1 18 ? 17.531 1.478 -12.359 1 98.56 18 LEU B N 1
ATOM 3031 C CA . LEU B 1 18 ? 17.125 2.168 -13.586 1 98.56 18 LEU B CA 1
ATOM 3032 C C . LEU B 1 18 ? 17.406 3.664 -13.477 1 98.56 18 LEU B C 1
ATOM 3034 O O . LEU B 1 18 ? 17.75 4.16 -12.406 1 98.56 18 LEU B O 1
ATOM 3038 N N . GLY B 1 19 ? 17.219 4.316 -14.594 1 98.44 19 GLY B N 1
ATOM 3039 C CA . GLY B 1 19 ? 17.453 5.75 -14.641 1 98.44 19 GLY B CA 1
ATOM 3040 C C . GLY B 1 19 ? 16.406 6.551 -13.898 1 98.44 19 GLY B C 1
ATOM 3041 O O . GLY B 1 19 ? 15.414 5.988 -13.414 1 98.44 19 GLY B O 1
ATOM 3042 N N . ALA B 1 20 ? 16.656 7.832 -13.734 1 98.38 20 ALA B N 1
ATOM 3043 C CA . ALA B 1 20 ? 15.75 8.75 -13.047 1 98.38 20 ALA B CA 1
ATOM 3044 C C . ALA B 1 20 ? 14.891 9.516 -14.039 1 98.38 20 ALA B C 1
ATOM 3046 O O . ALA B 1 20 ? 15.25 9.656 -15.211 1 98.38 20 ALA B O 1
ATOM 3047 N N . GLU B 1 21 ? 13.75 9.867 -13.578 1 98.56 21 GLU B N 1
ATOM 3048 C CA . GLU B 1 21 ? 12.875 10.789 -14.289 1 98.56 21 GLU B CA 1
ATOM 3049 C C . GLU B 1 21 ? 12.25 11.805 -13.336 1 98.56 21 GLU B C 1
ATOM 3051 O O . GLU B 1 21 ? 12.344 11.656 -12.117 1 98.56 21 GLU B O 1
ATOM 3056 N N . GLU B 1 22 ? 11.688 12.898 -13.898 1 98.56 22 GLU B N 1
ATOM 3057 C CA . GLU B 1 22 ? 10.992 13.898 -13.094 1 98.56 22 GLU B CA 1
ATOM 3058 C C . GLU B 1 22 ? 9.492 13.625 -13.047 1 98.56 22 GLU B C 1
ATOM 3060 O O . GLU B 1 22 ? 8.859 13.414 -14.078 1 98.56 22 GLU B O 1
ATOM 3065 N N . ALA B 1 23 ? 9.016 13.555 -11.898 1 98.62 23 ALA B N 1
ATOM 3066 C CA . ALA B 1 23 ? 7.566 13.445 -11.727 1 98.62 23 ALA B CA 1
ATOM 3067 C C . ALA B 1 23 ? 7.004 14.688 -11.039 1 98.62 23 ALA B C 1
ATOM 3069 O O . ALA B 1 23 ? 7.625 15.242 -10.133 1 98.62 23 ALA B O 1
ATOM 3070 N N . PRO B 1 24 ? 5.777 15.156 -11.547 1 98.75 24 PRO B N 1
ATOM 3071 C CA . PRO B 1 24 ? 5.117 16.188 -10.734 1 98.75 24 PRO B CA 1
ATOM 3072 C C . PRO B 1 24 ? 4.93 15.75 -9.281 1 98.75 24 PRO B C 1
ATOM 3074 O O . PRO B 1 24 ? 4.656 14.578 -9.008 1 98.75 24 PRO B O 1
ATOM 3077 N N . LEU B 1 25 ? 5.066 16.641 -8.359 1 98.81 25 LEU B N 1
ATOM 3078 C CA . LEU B 1 25 ? 4.93 16.375 -6.934 1 98.81 25 LEU B CA 1
ATOM 3079 C C . LEU B 1 25 ? 3.623 15.641 -6.645 1 98.81 25 LEU B C 1
ATOM 3081 O O . LEU B 1 25 ? 3.607 14.664 -5.891 1 98.81 25 LEU B O 1
ATOM 3085 N N . ALA B 1 26 ? 2.568 16.016 -7.328 1 98.31 26 ALA B N 1
ATOM 3086 C CA . ALA B 1 26 ? 1.231 15.484 -7.09 1 98.31 26 ALA B CA 1
ATOM 3087 C C . ALA B 1 26 ? 1.152 14.008 -7.488 1 98.31 26 ALA B C 1
ATOM 3089 O O . ALA B 1 26 ? 0.208 13.312 -7.113 1 98.31 26 ALA B O 1
ATOM 3090 N N . GLU B 1 27 ? 2.146 13.523 -8.242 1 98.06 27 GLU B N 1
ATOM 3091 C CA . GLU B 1 27 ? 2.152 12.148 -8.734 1 98.06 27 GLU B CA 1
ATOM 3092 C C . GLU B 1 27 ? 3.332 11.359 -8.164 1 98.06 27 GLU B C 1
ATOM 3094 O O . GLU B 1 27 ? 3.664 10.281 -8.664 1 98.06 27 GLU B O 1
ATOM 3099 N N . SER B 1 28 ? 3.939 11.891 -7.141 1 98.62 28 SER B N 1
ATOM 3100 C CA . SER B 1 28 ? 5.203 11.32 -6.691 1 98.62 28 SER B CA 1
ATOM 3101 C C . SER B 1 28 ? 4.984 10.289 -5.59 1 98.62 28 SER B C 1
ATOM 3103 O O . SER B 1 28 ? 5.887 9.508 -5.27 1 98.62 28 SER B O 1
ATOM 3105 N N . ALA B 1 29 ? 3.771 10.258 -4.992 1 98.62 29 ALA B N 1
ATOM 3106 C CA . ALA B 1 29 ? 3.508 9.32 -3.906 1 98.62 29 ALA B CA 1
ATOM 3107 C C . ALA B 1 29 ? 3.699 7.879 -4.367 1 98.62 29 ALA B C 1
ATOM 3109 O O . ALA B 1 29 ? 3.242 7.5 -5.449 1 98.62 29 ALA B O 1
ATOM 3110 N N . GLY B 1 30 ? 4.418 7.051 -3.561 1 98.25 30 GLY B N 1
ATOM 3111 C CA . GLY B 1 30 ? 4.637 5.648 -3.875 1 98.25 30 GLY B CA 1
ATOM 3112 C C . GLY B 1 30 ? 5.797 5.422 -4.828 1 98.25 30 GLY B C 1
ATOM 3113 O O . GLY B 1 30 ? 6.242 4.289 -5.012 1 98.25 30 GLY B O 1
ATOM 3114 N N . ARG B 1 31 ? 6.277 6.504 -5.445 1 98.75 31 ARG B N 1
ATOM 3115 C CA . ARG B 1 31 ? 7.465 6.41 -6.289 1 98.75 31 ARG B CA 1
ATOM 3116 C C . ARG B 1 31 ? 8.734 6.395 -5.445 1 98.75 31 ARG B C 1
ATOM 3118 O O . ARG B 1 31 ? 8.695 6.66 -4.242 1 98.75 31 ARG B O 1
ATOM 3125 N N . VAL B 1 32 ? 9.867 6.008 -6.031 1 98.88 32 VAL B N 1
ATOM 3126 C CA . VAL B 1 32 ? 11.133 5.926 -5.312 1 98.88 32 VAL B CA 1
ATOM 3127 C C . VAL B 1 32 ? 11.992 7.141 -5.648 1 98.88 32 VAL B C 1
ATOM 3129 O O . VAL B 1 32 ? 12.305 7.387 -6.816 1 98.88 32 VAL B O 1
ATOM 3132 N N . LEU B 1 33 ? 12.305 7.961 -4.629 1 98.88 33 LEU B N 1
ATOM 3133 C CA . LEU B 1 33 ? 13.203 9.094 -4.809 1 98.88 33 LEU B CA 1
ATOM 3134 C C . LEU B 1 33 ? 14.539 8.641 -5.387 1 98.88 33 LEU B C 1
ATOM 3136 O O . LEU B 1 33 ? 15.172 7.723 -4.859 1 98.88 33 LEU B O 1
ATOM 3140 N N . ALA B 1 34 ? 15.062 9.234 -6.457 1 98.62 34 ALA B N 1
ATOM 3141 C CA . ALA B 1 34 ? 16.203 8.742 -7.215 1 98.62 34 ALA B CA 1
ATOM 3142 C C . ALA B 1 34 ? 17.5 9.438 -6.77 1 98.62 34 ALA B C 1
ATOM 3144 O O . ALA B 1 34 ? 18.594 8.898 -6.934 1 98.62 34 ALA B O 1
ATOM 3145 N N . ARG B 1 35 ? 17.406 10.648 -6.32 1 98.31 35 ARG B N 1
ATOM 3146 C CA . ARG B 1 35 ? 18.531 11.406 -5.805 1 98.31 35 ARG B CA 1
ATOM 3147 C C . ARG B 1 35 ? 18.094 12.352 -4.688 1 98.31 35 ARG B C 1
ATOM 3149 O O . ARG B 1 35 ? 16.922 12.734 -4.613 1 98.31 35 ARG B O 1
ATOM 3156 N N . ASP B 1 36 ? 19.031 12.727 -3.875 1 98.62 36 ASP B N 1
ATOM 3157 C CA . ASP B 1 36 ? 18.75 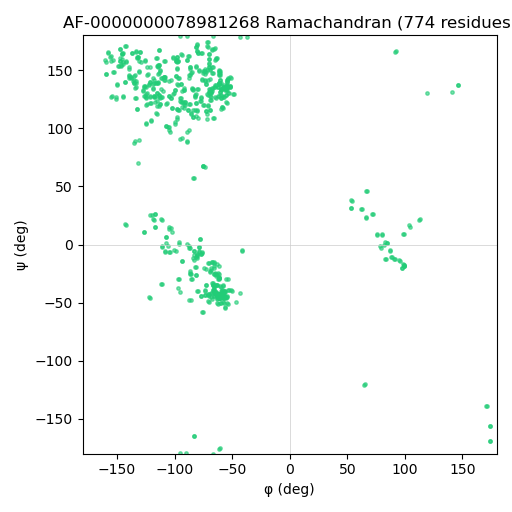13.656 -2.781 1 98.62 36 ASP B CA 1
ATOM 3158 C C . ASP B 1 36 ? 18.094 14.93 -3.297 1 98.62 36 ASP B C 1
ATOM 3160 O O . ASP B 1 36 ? 18.438 15.43 -4.371 1 98.62 36 ASP B O 1
ATOM 3164 N N . VAL B 1 37 ? 17.141 15.406 -2.57 1 98.69 37 VAL B N 1
ATOM 3165 C CA . VAL B 1 37 ? 16.484 16.672 -2.881 1 98.69 37 VAL B CA 1
ATOM 3166 C C . VAL B 1 37 ? 16.688 17.656 -1.736 1 98.69 37 VAL B C 1
ATOM 3168 O O . VAL B 1 37 ? 16.562 17.297 -0.564 1 98.69 37 VAL B O 1
ATOM 3171 N N . ALA B 1 38 ? 17.031 18.844 -2.045 1 98.69 38 ALA B N 1
ATOM 3172 C CA . ALA B 1 38 ? 17.328 19.859 -1.043 1 98.69 38 ALA B CA 1
ATOM 3173 C C . ALA B 1 38 ? 16.234 20.906 -0.983 1 98.69 38 ALA B C 1
ATOM 3175 O O . ALA B 1 38 ? 15.711 21.328 -2.018 1 98.69 38 ALA B O 1
ATOM 3176 N N . ALA B 1 39 ? 15.945 21.328 0.243 1 98.62 39 ALA B N 1
ATOM 3177 C CA . ALA B 1 39 ? 14.969 22.406 0.45 1 98.62 39 ALA B CA 1
ATOM 3178 C C . ALA B 1 39 ? 15.414 23.688 -0.242 1 98.62 39 ALA B C 1
ATOM 3180 O O . ALA B 1 39 ? 16.594 24.047 -0.211 1 98.62 39 ALA B O 1
ATOM 3181 N N . THR B 1 40 ? 14.516 24.422 -0.814 1 98 40 THR B N 1
ATOM 3182 C CA . THR B 1 40 ? 14.836 25.656 -1.524 1 98 40 THR B CA 1
ATOM 3183 C C . THR B 1 40 ? 14.391 26.875 -0.723 1 98 40 THR B C 1
ATOM 3185 O O . THR B 1 40 ? 14.469 28 -1.208 1 98 40 THR B O 1
ATOM 3188 N N . ARG B 1 41 ? 13.938 26.641 0.455 1 97.06 41 ARG B N 1
ATOM 3189 C CA . ARG B 1 41 ? 13.523 27.719 1.361 1 97.06 41 ARG B CA 1
ATOM 3190 C C . ARG B 1 41 ? 13.555 27.25 2.811 1 97.06 41 ARG B C 1
ATOM 3192 O O . ARG B 1 41 ? 13.57 26.031 3.078 1 97.06 41 ARG B O 1
ATOM 3199 N N . ASP B 1 42 ? 13.492 28.203 3.709 1 97.81 42 ASP B N 1
ATOM 3200 C CA . ASP B 1 42 ? 13.344 27.875 5.125 1 97.81 42 ASP B CA 1
ATOM 3201 C C . ASP B 1 42 ? 11.891 27.578 5.477 1 97.81 42 ASP B C 1
ATOM 3203 O O . ASP B 1 42 ? 10.977 28.031 4.781 1 97.81 42 ASP B O 1
ATOM 3207 N N . GLN B 1 43 ? 11.656 26.781 6.512 1 97.62 43 GLN B N 1
ATOM 3208 C CA . GLN B 1 43 ? 10.312 26.531 7.027 1 97.62 43 GLN B CA 1
ATOM 3209 C C . GLN B 1 43 ? 10.273 26.672 8.547 1 97.62 43 GLN B C 1
ATOM 3211 O O . GLN B 1 43 ? 10.922 25.922 9.266 1 97.62 43 GLN B O 1
ATOM 3216 N N . PRO B 1 44 ? 9.477 27.672 9.055 1 97.38 44 PRO B N 1
ATOM 3217 C CA . PRO B 1 44 ? 8.859 28.734 8.266 1 97.38 44 PRO B CA 1
ATOM 3218 C C . PRO B 1 44 ? 9.883 29.734 7.727 1 97.38 44 PRO B C 1
ATOM 3220 O O . PRO B 1 44 ? 11.023 29.766 8.195 1 97.38 44 PRO B O 1
ATOM 3223 N N . PRO B 1 45 ? 9.523 30.453 6.719 1 97.69 45 PRO B N 1
ATOM 3224 C CA . PRO B 1 45 ? 10.469 31.391 6.109 1 97.69 45 PRO B CA 1
ATOM 3225 C C . PRO B 1 45 ? 10.664 32.656 6.945 1 97.69 45 PRO B C 1
ATOM 3227 O O . PRO B 1 45 ? 11.531 33.469 6.637 1 97.69 45 PRO B O 1
ATOM 3230 N N . PHE B 1 46 ? 9.945 32.875 7.984 1 97.44 46 PHE B N 1
ATOM 3231 C CA . PHE B 1 46 ? 10 34 8.938 1 97.44 46 PHE B CA 1
ATOM 3232 C C . PHE B 1 46 ? 9.617 33.5 10.336 1 97.44 46 PHE B C 1
ATOM 3234 O O . PHE B 1 46 ? 9.039 32.438 10.492 1 97.44 46 PHE B O 1
ATOM 3241 N N . ALA B 1 47 ? 10.031 34.312 11.281 1 97.75 47 ALA B N 1
ATOM 3242 C CA . ALA B 1 47 ? 9.516 34 12.625 1 97.75 47 ALA B CA 1
ATOM 3243 C C . ALA B 1 47 ? 8.008 34.188 12.68 1 97.75 47 ALA B C 1
ATOM 3245 O O . ALA B 1 47 ? 7.48 35.219 12.273 1 97.75 47 ALA B O 1
ATOM 3246 N N . ALA B 1 48 ? 7.344 33.125 13.141 1 97.12 48 ALA B N 1
ATOM 3247 C CA . ALA B 1 48 ? 5.883 33.156 13.086 1 97.12 48 ALA B CA 1
ATOM 3248 C C . ALA B 1 48 ? 5.281 32.938 14.477 1 97.12 48 ALA B C 1
ATOM 3250 O O . ALA B 1 48 ? 5.848 32.219 15.297 1 97.12 48 ALA B O 1
ATOM 3251 N N . ALA B 1 49 ? 4.145 33.594 14.68 1 96.38 49 ALA B N 1
ATOM 3252 C CA . ALA B 1 49 ? 3.412 33.344 15.93 1 96.38 49 ALA B CA 1
ATOM 3253 C C . ALA B 1 49 ? 2.914 31.922 16.016 1 96.38 49 ALA B C 1
ATOM 3255 O O . ALA B 1 49 ? 2.379 31.375 15.047 1 96.38 49 ALA B O 1
ATOM 3256 N N . SER B 1 50 ? 3.062 31.281 17.156 1 94.31 50 SER B N 1
ATOM 3257 C CA . SER B 1 50 ? 2.588 29.906 17.328 1 94.31 50 SER B CA 1
ATOM 3258 C C . SER B 1 50 ? 1.249 29.875 18.062 1 94.31 50 SER B C 1
ATOM 3260 O O . SER B 1 50 ? 0.638 28.812 18.203 1 94.31 50 SER B O 1
ATOM 3262 N N . MET B 1 51 ? 0.81 31.031 18.484 1 92.5 51 MET B N 1
ATOM 3263 C CA . MET B 1 51 ? -0.456 31.203 19.188 1 92.5 51 MET B CA 1
ATOM 3264 C C . MET B 1 51 ? -1.102 32.531 18.812 1 92.5 51 MET B C 1
ATOM 3266 O O . MET B 1 51 ? -0.411 33.469 18.422 1 92.5 51 MET B O 1
ATOM 3270 N N . ASP B 1 52 ? -2.422 32.562 19 1 93 52 ASP B N 1
ATOM 3271 C CA . ASP B 1 52 ? -3.102 33.844 18.906 1 93 52 ASP B CA 1
ATOM 3272 C C . ASP B 1 52 ? -2.803 34.719 20.125 1 93 52 ASP B C 1
ATOM 3274 O O . ASP B 1 52 ? -2.764 34.219 21.25 1 93 52 ASP B O 1
ATOM 3278 N N . GLY B 1 53 ? -2.568 36 19.875 1 96.62 53 GLY B N 1
ATOM 3279 C CA . GLY B 1 53 ? -2.289 36.875 20.984 1 96.62 53 GLY B CA 1
ATOM 3280 C C . GLY B 1 53 ? -1.819 38.281 20.562 1 96.62 53 GLY B C 1
ATOM 3281 O O . GLY B 1 53 ? -2.43 38.906 19.688 1 96.62 53 GLY B O 1
ATOM 3282 N N . TYR B 1 54 ? -0.873 38.719 21.281 1 97.88 54 TYR B N 1
ATOM 3283 C CA . TYR B 1 54 ? -0.337 40.062 21.062 1 97.88 54 TYR B CA 1
ATOM 3284 C C . TYR B 1 54 ? 1.188 40.031 21.078 1 97.88 54 TYR B C 1
ATOM 3286 O O . TYR B 1 54 ? 1.799 39.562 22.031 1 97.88 54 TYR B O 1
ATOM 3294 N N . ALA B 1 55 ? 1.76 40.562 19.984 1 98.56 55 ALA B N 1
ATOM 3295 C CA . ALA B 1 55 ? 3.213 40.656 19.875 1 98.56 55 ALA B CA 1
ATOM 3296 C C . ALA B 1 55 ? 3.744 41.875 20.609 1 98.56 55 ALA B C 1
ATOM 3298 O O . ALA B 1 55 ? 3.285 43 20.375 1 98.56 55 ALA B O 1
ATOM 3299 N N . VAL B 1 56 ? 4.711 41.656 21.484 1 98.25 56 VAL B N 1
ATOM 3300 C CA . VAL B 1 56 ? 5.262 42.688 22.328 1 98.25 56 VAL B CA 1
ATOM 3301 C C . VAL B 1 56 ? 6.766 42.5 22.5 1 98.25 56 VAL B C 1
ATOM 3303 O O . VAL B 1 56 ? 7.32 41.5 22.016 1 98.25 56 VAL B O 1
ATOM 3306 N N . LYS B 1 57 ? 7.375 43.531 23.109 1 97.62 57 LYS B N 1
ATOM 3307 C CA . LYS B 1 57 ? 8.766 43.375 23.547 1 97.62 57 LYS B CA 1
ATOM 3308 C C . LYS B 1 57 ? 8.852 42.562 24.828 1 97.62 57 LYS B C 1
ATOM 3310 O O . LYS B 1 57 ? 8.227 42.906 25.828 1 97.62 57 LYS B O 1
ATOM 3315 N N . SER B 1 58 ? 9.617 41.562 24.797 1 96.62 58 SER B N 1
ATOM 3316 C CA . SER B 1 58 ? 9.703 40.594 25.906 1 96.62 58 SER B CA 1
ATOM 3317 C C . SER B 1 58 ? 10.109 41.312 27.188 1 96.62 58 SER B C 1
ATOM 3319 O O . SER B 1 58 ? 9.656 40.938 28.281 1 96.62 58 SER B O 1
ATOM 3321 N N . ALA B 1 59 ? 10.953 42.312 27.062 1 95.5 59 ALA B N 1
ATOM 3322 C CA . ALA B 1 59 ? 11.5 43 28.219 1 95.5 59 ALA B CA 1
ATOM 3323 C C . ALA B 1 59 ? 10.398 43.688 29.031 1 95.5 59 ALA B C 1
ATOM 3325 O O . ALA B 1 59 ? 10.602 44.031 30.188 1 95.5 59 ALA B O 1
ATOM 3326 N N . GLU B 1 60 ? 9.258 43.844 28.422 1 95.94 60 GLU B N 1
ATOM 3327 C CA . GLU B 1 60 ? 8.172 44.594 29.062 1 95.94 60 GLU B CA 1
ATOM 3328 C C . GLU B 1 60 ? 7.062 43.656 29.531 1 95.94 60 GLU B C 1
ATOM 3330 O O . GLU B 1 60 ? 6.043 44.125 30.062 1 95.94 60 GLU B O 1
ATOM 3335 N N . VAL B 1 61 ? 7.227 42.438 29.344 1 95.56 61 VAL B N 1
ATOM 3336 C CA . VAL B 1 61 ? 6.168 41.469 29.609 1 95.56 61 VAL B CA 1
ATOM 3337 C C . VAL B 1 61 ? 6.133 41.156 31.094 1 95.56 61 VAL B C 1
ATOM 3339 O O . VAL B 1 61 ? 7.043 40.5 31.625 1 95.56 61 VAL B O 1
ATOM 3342 N N . GLU B 1 62 ? 5.199 41.531 31.797 1 94.25 62 GLU B N 1
ATOM 3343 C CA . GLU B 1 62 ? 4.902 41.219 33.188 1 94.25 62 GLU B CA 1
ATOM 3344 C C . GLU B 1 62 ? 3.41 41.375 33.5 1 94.25 62 GLU B C 1
ATOM 3346 O O . GLU B 1 62 ? 2.697 42.094 32.75 1 94.25 62 GLU B O 1
ATOM 3351 N N . ARG B 1 63 ? 3.039 40.719 34.5 1 94.94 63 ARG B N 1
ATOM 3352 C CA . ARG B 1 63 ? 1.636 40.844 34.875 1 94.94 63 ARG B CA 1
ATOM 3353 C C . ARG B 1 63 ? 1.236 42.281 35.094 1 94.94 63 ARG B C 1
ATOM 3355 O O . ARG B 1 63 ? 1.987 43.062 35.719 1 94.94 63 ARG B O 1
ATOM 3362 N N . HIS B 1 64 ? 0.105 42.656 34.594 1 95.25 64 HIS B N 1
ATOM 3363 C CA . HIS B 1 64 ? -0.55 43.938 34.75 1 95.25 64 HIS B CA 1
ATOM 3364 C C . HIS B 1 64 ? 0.086 45 33.812 1 95.25 64 HIS B C 1
ATOM 3366 O O . HIS B 1 64 ? -0.349 46.156 33.781 1 95.25 64 HIS B O 1
ATOM 3372 N N . ALA B 1 65 ? 1.143 44.625 33.062 1 96.69 65 ALA B N 1
ATOM 3373 C CA . ALA B 1 65 ? 1.682 45.562 32.062 1 96.69 65 ALA B CA 1
ATOM 3374 C C . ALA B 1 65 ? 0.622 45.906 31.031 1 96.69 65 ALA B C 1
ATOM 3376 O O . ALA B 1 65 ? -0.216 45.094 30.672 1 96.69 65 ALA B O 1
ATOM 3377 N N . MET B 1 66 ? 0.678 47.156 30.562 1 97.88 66 MET B N 1
ATOM 3378 C CA . MET B 1 66 ? -0.285 47.625 29.594 1 97.88 66 MET B CA 1
ATOM 3379 C C . MET B 1 66 ? 0.411 48.031 28.281 1 97.88 66 MET B C 1
ATOM 3381 O O . MET B 1 66 ? 1.538 48.531 28.312 1 97.88 66 MET B O 1
ATOM 3385 N N . PHE B 1 67 ? -0.242 47.75 27.234 1 98.44 67 PHE B N 1
ATOM 3386 C CA . PHE B 1 67 ? 0.296 48.062 25.906 1 98.44 67 PHE B CA 1
ATOM 3387 C C . PHE B 1 67 ? -0.774 48.688 25.031 1 98.44 67 PHE B C 1
ATOM 3389 O O . PHE B 1 67 ? -1.947 48.312 25.109 1 98.44 67 PHE B O 1
ATOM 3396 N N . LYS B 1 68 ? -0.414 49.625 24.172 1 98.56 68 LYS B N 1
ATOM 3397 C CA . LYS B 1 68 ? -1.284 50.156 23.141 1 98.56 68 LYS B CA 1
ATOM 3398 C C . LYS B 1 68 ? -1.218 49.312 21.875 1 98.56 68 LYS B C 1
ATOM 3400 O O . LYS B 1 68 ? -0.139 49.094 21.312 1 98.56 68 LYS B O 1
ATOM 3405 N N . VAL B 1 69 ? -2.305 48.781 21.438 1 98.69 69 VAL B N 1
ATOM 3406 C CA . VAL B 1 69 ? -2.359 48 20.219 1 98.69 69 VAL B CA 1
ATOM 3407 C C . VAL B 1 69 ? -2.279 48.906 19 1 98.69 69 VAL B C 1
ATOM 3409 O O . VAL B 1 69 ? -3.145 49.781 18.797 1 98.69 69 VAL B O 1
ATOM 3412 N N . ILE B 1 70 ? -1.243 48.719 18.141 1 98.44 70 ILE B N 1
ATOM 3413 C CA . ILE B 1 70 ? -0.978 49.688 17.094 1 98.44 70 ILE B CA 1
ATOM 3414 C C . ILE B 1 70 ? -1.299 49.062 15.727 1 98.44 70 ILE B C 1
ATOM 3416 O O . ILE B 1 70 ? -1.197 49.75 14.703 1 98.44 70 ILE B O 1
ATOM 3420 N N . GLY B 1 71 ? -1.702 47.844 15.688 1 97.69 71 GLY B N 1
ATOM 3421 C CA . GLY B 1 71 ? -2.023 47.188 14.43 1 97.69 71 GLY B CA 1
ATOM 3422 C C . GLY B 1 71 ? -2.33 45.719 14.602 1 97.69 71 GLY B C 1
ATOM 3423 O O . GLY B 1 71 ? -2.633 45.25 15.711 1 97.69 71 GLY B O 1
ATOM 3424 N N . GLU B 1 72 ? -2.41 45 13.484 1 96.75 72 GLU B N 1
ATOM 3425 C CA . GLU B 1 72 ? -2.738 43.594 13.445 1 96.75 72 GLU B CA 1
ATOM 3426 C C . GLU B 1 72 ? -1.882 42.844 12.422 1 96.75 72 GLU B C 1
ATOM 3428 O O . GLU B 1 72 ? -1.49 43.406 11.406 1 96.75 72 GLU B O 1
ATOM 3433 N N . ALA B 1 73 ? -1.518 41.688 12.719 1 96.44 73 ALA B N 1
ATOM 3434 C CA . ALA B 1 73 ? -0.809 40.781 11.812 1 96.44 73 ALA B CA 1
ATOM 3435 C C . ALA B 1 73 ? -1.518 39.438 11.719 1 96.44 73 ALA B C 1
ATOM 3437 O O . ALA B 1 73 ? -1.943 38.875 12.727 1 96.44 73 ALA B O 1
ATOM 3438 N N . ALA B 1 74 ? -1.701 38.969 10.531 1 93.81 74 ALA B N 1
ATOM 3439 C CA . ALA B 1 74 ? -2.312 37.656 10.242 1 93.81 74 ALA B CA 1
ATOM 3440 C C . ALA B 1 74 ? -1.504 36.906 9.203 1 93.81 74 ALA B C 1
ATOM 3442 O O . ALA B 1 74 ? -0.584 37.469 8.594 1 93.81 74 ALA B O 1
ATOM 3443 N N . ALA B 1 75 ? -1.805 35.656 9.094 1 91.69 75 ALA B N 1
ATOM 3444 C CA . ALA B 1 75 ? -1.159 34.844 8.047 1 91.69 75 ALA B CA 1
ATOM 3445 C C . ALA B 1 75 ? -1.354 35.469 6.676 1 91.69 75 ALA B C 1
ATOM 3447 O O . ALA B 1 75 ? -2.48 35.781 6.277 1 91.69 75 ALA B O 1
ATOM 3448 N N . GLY B 1 76 ? -0.274 35.75 6.047 1 94.19 76 GLY B N 1
ATOM 3449 C CA . GLY B 1 76 ? -0.317 36.375 4.73 1 94.19 76 GLY B CA 1
ATOM 3450 C C . GLY B 1 76 ? -0.383 37.875 4.785 1 94.19 76 GLY B C 1
ATOM 3451 O O . GLY B 1 76 ? -0.331 38.562 3.748 1 94.19 76 GLY B O 1
ATOM 3452 N N . HIS B 1 77 ? -0.517 38.406 5.992 1 94.81 77 HIS B N 1
ATOM 3453 C CA . HIS B 1 77 ? -0.651 39.844 6.191 1 94.81 77 HIS B CA 1
ATOM 3454 C C . HIS B 1 77 ? 0.25 40.312 7.324 1 94.81 77 HIS B C 1
ATOM 3456 O O . HIS B 1 77 ? -0.217 40.562 8.445 1 94.81 77 HIS B O 1
ATOM 3462 N N . ARG B 1 78 ? 1.438 40.656 7 1 96 78 ARG B N 1
ATOM 3463 C CA . ARG B 1 78 ? 2.391 41.125 7.996 1 96 78 ARG B CA 1
ATOM 3464 C C . ARG B 1 78 ? 2.043 42.531 8.445 1 96 78 ARG B C 1
ATOM 3466 O O . ARG B 1 78 ? 1.378 43.281 7.723 1 96 78 ARG B O 1
ATOM 3473 N N . PHE B 1 79 ? 2.418 42.781 9.688 1 97 79 PHE B N 1
ATOM 3474 C CA . PHE B 1 79 ? 2.404 44.188 10.141 1 97 79 PHE B CA 1
ATOM 3475 C C . PHE B 1 79 ? 3.656 44.906 9.672 1 97 79 PHE B C 1
ATOM 3477 O O . PHE B 1 79 ? 4.773 44.531 10.023 1 97 79 PHE B O 1
ATOM 3484 N N . ASP B 1 80 ? 3.539 45.969 8.914 1 94.69 80 ASP B N 1
ATOM 3485 C CA . ASP B 1 80 ? 4.66 46.688 8.289 1 94.69 80 ASP B CA 1
ATOM 3486 C C . ASP B 1 80 ? 5.328 47.625 9.273 1 94.69 80 ASP B C 1
ATOM 3488 O O . ASP B 1 80 ? 6.492 48 9.094 1 94.69 80 ASP B O 1
ATOM 3492 N N . GLY B 1 81 ? 4.773 47.844 10.344 1 95.62 81 GLY B N 1
ATOM 3493 C CA . GLY B 1 81 ? 5.359 48.781 11.297 1 95.62 81 GLY B CA 1
ATOM 3494 C C . GLY B 1 81 ? 6.309 48.125 12.273 1 95.62 81 GLY B C 1
ATOM 3495 O O . GLY B 1 81 ? 6.676 46.938 12.094 1 95.62 81 GLY B O 1
ATOM 3496 N N . GLN B 1 82 ? 6.844 48.938 13.148 1 97.31 82 GLN B N 1
ATOM 3497 C CA . GLN B 1 82 ? 7.727 48.469 14.219 1 97.31 82 GLN B CA 1
ATOM 3498 C C . GLN B 1 82 ? 7.066 48.625 15.586 1 97.31 82 GLN B C 1
ATOM 3500 O O . GLN B 1 82 ? 6.445 49.656 15.875 1 97.31 82 GLN B O 1
ATOM 3505 N N . VAL B 1 83 ? 7.176 47.594 16.328 1 98.31 83 VAL B N 1
ATOM 3506 C CA . VAL B 1 83 ? 6.633 47.625 17.672 1 98.31 83 VAL B CA 1
ATOM 3507 C C . VAL B 1 83 ? 7.617 48.344 18.609 1 98.31 83 VAL B C 1
ATOM 3509 O O . VAL B 1 83 ? 8.75 47.875 18.797 1 98.31 83 VAL B O 1
ATOM 3512 N N . GLY B 1 84 ? 7.191 49.438 19.109 1 97.56 84 GLY B N 1
ATOM 3513 C CA . GLY B 1 84 ? 7.992 50.188 20.062 1 97.56 84 GLY B CA 1
ATOM 3514 C C . GLY B 1 84 ? 7.633 49.875 21.5 1 97.56 84 GLY B C 1
ATOM 3515 O O . GLY B 1 84 ? 6.777 49.031 21.766 1 97.56 84 GLY B O 1
ATOM 3516 N N . PRO B 1 85 ? 8.391 50.594 22.453 1 97.31 85 PRO B N 1
ATOM 3517 C CA . PRO B 1 85 ? 8.047 50.406 23.859 1 97.31 85 PRO B CA 1
ATOM 3518 C C . PRO B 1 85 ? 6.586 50.75 24.156 1 97.31 85 PRO B C 1
ATOM 3520 O O . PRO B 1 85 ? 6.051 51.719 23.625 1 97.31 85 PRO B O 1
ATOM 3523 N N . GLY B 1 86 ? 6.004 49.906 24.938 1 98 86 GLY B N 1
ATOM 3524 C CA . GLY B 1 86 ? 4.629 50.125 25.344 1 98 86 GLY B CA 1
ATOM 3525 C C . GLY B 1 86 ? 3.623 49.812 24.25 1 98 86 GLY B C 1
ATOM 3526 O O . GLY B 1 86 ? 2.438 50.125 24.391 1 98 86 GLY B O 1
ATOM 3527 N N . GLN B 1 87 ? 4.035 49.219 23.141 1 98.5 87 GLN B N 1
ATOM 3528 C CA . GLN B 1 87 ? 3.162 48.938 22 1 98.5 87 GLN B CA 1
ATOM 3529 C C . GLN B 1 87 ? 3.004 47.438 21.781 1 98.5 87 GLN B C 1
ATOM 3531 O O . GLN B 1 87 ? 3.848 46.656 22.219 1 98.5 87 GLN B O 1
ATOM 3536 N N . ALA B 1 88 ? 1.926 47.094 21.203 1 98.62 88 ALA B N 1
ATOM 3537 C CA . ALA B 1 88 ? 1.619 45.688 20.859 1 98.62 88 ALA B CA 1
ATOM 3538 C C . ALA B 1 88 ? 0.962 45.625 19.484 1 98.62 88 ALA B C 1
ATOM 3540 O O . ALA B 1 88 ? 0.363 46.594 19.016 1 98.62 88 ALA B O 1
ATOM 3541 N N . VAL B 1 89 ? 1.119 44.562 18.828 1 98.56 89 VAL B N 1
ATOM 3542 C CA . VAL B 1 89 ? 0.399 44.219 17.594 1 98.56 89 VAL B CA 1
ATOM 3543 C C . VAL B 1 89 ? -0.452 42.969 17.828 1 98.56 89 VAL B C 1
ATOM 3545 O O . VAL B 1 89 ? 0.045 41.938 18.312 1 98.56 89 VAL B O 1
ATOM 3548 N N . ARG B 1 90 ? -1.81 43.125 17.578 1 97.69 90 ARG B N 1
ATOM 3549 C CA . ARG B 1 90 ? -2.627 41.906 17.547 1 97.69 90 ARG B CA 1
ATOM 3550 C C . ARG B 1 90 ? -2.107 40.906 16.516 1 97.69 90 ARG B C 1
ATOM 3552 O O . ARG B 1 90 ? -1.871 41.281 15.359 1 97.69 90 ARG B O 1
ATOM 3559 N N . ILE B 1 91 ? -1.848 39.656 16.906 1 97.12 91 ILE B N 1
ATOM 3560 C CA . ILE B 1 91 ? -1.221 38.719 15.984 1 97.12 91 ILE B CA 1
ATOM 3561 C C . ILE B 1 91 ? -1.921 37.375 16.078 1 97.12 91 ILE B C 1
ATOM 3563 O O . ILE B 1 91 ? -2.297 36.906 17.156 1 97.12 91 ILE B O 1
ATOM 3567 N N . PHE B 1 92 ? -2.094 36.719 14.922 1 93.5 92 PHE B N 1
ATOM 3568 C CA . PHE B 1 92 ? -2.725 35.406 14.828 1 93.5 92 PHE B CA 1
ATOM 3569 C C . PHE B 1 92 ? -1.696 34.344 14.5 1 93.5 92 PHE B C 1
ATOM 3571 O O . PHE B 1 92 ? -0.618 34.656 13.984 1 93.5 92 PHE B O 1
ATOM 3578 N N . THR B 1 93 ? -2.084 33.094 14.852 1 92.06 93 THR B N 1
ATOM 3579 C CA . THR B 1 93 ? -1.211 31.969 14.609 1 92.06 93 THR B CA 1
ATOM 3580 C C . THR B 1 93 ? -0.768 31.922 13.148 1 92.06 93 THR B C 1
ATOM 3582 O O . THR B 1 93 ? -1.583 32.094 12.242 1 92.06 93 THR B O 1
ATOM 3585 N N . GLY B 1 94 ? 0.502 31.781 12.992 1 92.88 94 GLY B N 1
ATOM 3586 C CA . GLY B 1 94 ? 1.039 31.641 11.648 1 92.88 94 GLY B CA 1
ATOM 3587 C C . GLY B 1 94 ? 1.507 32.969 11.047 1 92.88 94 GLY B C 1
ATOM 3588 O O . GLY B 1 94 ? 2.227 32.969 10.047 1 92.88 94 GLY B O 1
ATOM 3589 N N . ALA B 1 95 ? 1.147 34.062 11.648 1 95.5 95 ALA B N 1
ATOM 3590 C CA . ALA B 1 95 ? 1.518 35.375 11.133 1 95.5 95 ALA B CA 1
ATOM 3591 C C . ALA B 1 95 ? 2.99 35.688 11.406 1 95.5 95 ALA B C 1
ATOM 3593 O O . ALA B 1 95 ? 3.525 35.312 12.445 1 95.5 95 ALA B O 1
ATOM 3594 N N . PRO B 1 96 ? 3.625 36.438 10.5 1 97.69 96 PRO B N 1
ATOM 3595 C CA . PRO B 1 96 ? 4.984 36.906 10.797 1 97.69 96 PRO B CA 1
ATOM 3596 C C . PRO B 1 96 ? 5.043 37.812 12.016 1 97.69 96 PRO B C 1
ATOM 3598 O O . PRO B 1 96 ? 4.211 38.719 12.148 1 97.69 96 PRO B O 1
ATOM 3601 N N . VAL B 1 97 ? 6.004 37.562 12.828 1 98.31 97 VAL B N 1
ATOM 3602 C CA . VAL B 1 97 ? 6.199 38.438 13.992 1 98.31 97 VAL B CA 1
ATOM 3603 C C . VAL B 1 97 ? 6.68 39.812 13.547 1 98.31 97 VAL B C 1
ATOM 3605 O O . VAL B 1 97 ? 7.617 39.906 12.758 1 98.31 97 VAL B O 1
ATOM 3608 N N . PRO B 1 98 ? 6.055 40.844 14.047 1 98.19 98 PRO B N 1
ATOM 3609 C CA . PRO B 1 98 ? 6.457 42.188 13.641 1 98.19 98 PRO B CA 1
ATOM 3610 C C . PRO B 1 98 ? 7.859 42.562 14.125 1 98.19 98 PRO B C 1
ATOM 3612 O O . PRO B 1 98 ? 8.305 42.062 15.164 1 98.19 98 PRO B O 1
ATOM 3615 N N . ASP B 1 99 ? 8.477 43.469 13.328 1 97.56 99 ASP B N 1
ATOM 3616 C CA . ASP B 1 99 ? 9.75 44 13.773 1 97.56 99 ASP B CA 1
ATOM 3617 C C . ASP B 1 99 ? 9.617 44.656 15.141 1 97.56 99 ASP B C 1
ATOM 3619 O O . ASP B 1 99 ? 8.633 45.344 15.414 1 97.56 99 ASP B O 1
ATOM 3623 N N . GLY B 1 100 ? 10.562 44.344 15.977 1 97.81 100 GLY B N 1
ATOM 3624 C CA . GLY B 1 100 ? 10.578 44.969 17.297 1 97.81 100 GLY B CA 1
ATOM 3625 C C . GLY B 1 100 ? 9.961 44.094 18.375 1 97.81 100 GLY B C 1
ATOM 3626 O O . GLY B 1 100 ? 10.156 44.344 19.562 1 97.81 100 GLY B O 1
ATOM 3627 N N . ALA B 1 101 ? 9.172 43.156 18.016 1 98.19 101 ALA B N 1
ATOM 3628 C CA . ALA B 1 101 ? 8.555 42.25 18.969 1 98.19 101 ALA B CA 1
ATOM 3629 C C . ALA B 1 101 ? 9.312 40.938 19.031 1 98.19 101 ALA B C 1
ATOM 3631 O O . ALA B 1 101 ? 9.852 40.469 18.016 1 98.19 101 ALA B O 1
ATOM 3632 N N . ASP B 1 102 ? 9.367 40.344 20.234 1 98 102 ASP B N 1
ATOM 3633 C CA . ASP B 1 102 ? 10.047 39.062 20.391 1 98 102 ASP B CA 1
ATOM 3634 C C . ASP B 1 102 ? 9.305 38.156 21.391 1 98 102 ASP B C 1
ATOM 3636 O O . ASP B 1 102 ? 9.875 37.219 21.922 1 98 102 ASP B O 1
ATOM 3640 N N . PHE B 1 103 ? 8.102 38.531 21.625 1 98 103 PHE B N 1
ATOM 3641 C CA . PHE B 1 103 ? 7.238 37.781 22.531 1 98 103 PHE B CA 1
ATOM 3642 C C . PHE B 1 103 ? 5.773 37.906 22.125 1 98 103 PHE B C 1
ATOM 3644 O O . PHE B 1 103 ? 5.332 39 21.766 1 98 103 PHE B O 1
ATOM 3651 N N . VAL B 1 104 ? 5.031 36.844 22.156 1 98.19 104 VAL B N 1
ATOM 3652 C CA . VAL B 1 104 ? 3.59 36.906 21.938 1 98.19 104 VAL B CA 1
ATOM 3653 C C . VAL B 1 104 ? 2.863 36.469 23.219 1 98.19 104 VAL B C 1
ATOM 3655 O O . VAL B 1 104 ? 2.957 35.312 23.641 1 98.19 104 VAL B O 1
ATOM 3658 N N . VAL B 1 105 ? 2.191 37.406 23.812 1 97.69 105 VAL B N 1
ATOM 3659 C CA . VAL B 1 105 ? 1.312 37.094 24.938 1 97.69 105 VAL B CA 1
ATOM 3660 C C . VAL B 1 105 ? 0.008 36.469 24.422 1 97.69 105 VAL B C 1
ATOM 3662 O O . VAL B 1 105 ? -0.687 37.094 23.609 1 97.69 105 VAL B O 1
ATOM 3665 N N . ILE B 1 106 ? -0.273 35.344 24.891 1 96.06 106 ILE B N 1
ATOM 3666 C CA . ILE B 1 106 ? -1.432 34.656 24.344 1 96.06 106 ILE B CA 1
ATOM 3667 C C . ILE B 1 106 ? -2.707 35.406 24.703 1 96.06 106 ILE B C 1
ATOM 3669 O O . ILE B 1 106 ? -2.789 36.031 25.766 1 96.06 106 ILE B O 1
ATOM 3673 N N . GLN B 1 107 ? -3.678 35.375 23.859 1 94.5 107 GLN B N 1
ATOM 3674 C CA . GLN B 1 107 ? -4.891 36.188 24 1 94.5 107 GLN B CA 1
ATOM 3675 C C . GLN B 1 107 ? -5.617 35.812 25.297 1 94.5 107 GLN B C 1
ATOM 3677 O O . GLN B 1 107 ? -6.27 36.688 25.906 1 94.5 107 GLN B O 1
ATOM 3682 N N . GLU B 1 108 ? -5.477 34.562 25.781 1 92.75 108 GLU B N 1
ATOM 3683 C CA . GLU B 1 108 ? -6.148 34.094 27 1 92.75 108 GLU B CA 1
ATOM 3684 C C . GLU B 1 108 ? -5.613 34.844 28.219 1 92.75 108 GLU B C 1
ATOM 3686 O O . GLU B 1 108 ? -6.289 34.938 29.25 1 92.75 108 GLU B O 1
ATOM 3691 N N . ASP B 1 109 ? -4.5 35.406 28.125 1 95.56 109 ASP B N 1
ATOM 3692 C CA . ASP B 1 109 ? -3.834 36.062 29.25 1 95.56 109 ASP B CA 1
ATOM 3693 C C . ASP B 1 109 ? -3.945 37.562 29.172 1 95.56 109 ASP B C 1
ATOM 3695 O O . ASP B 1 109 ? -3.193 38.281 29.844 1 95.56 109 ASP B O 1
ATOM 3699 N N . VAL B 1 110 ? -4.816 38.062 28.344 1 96.69 110 VAL B N 1
ATOM 3700 C CA . VAL B 1 110 ? -4.887 39.5 28.125 1 96.69 110 VAL B CA 1
ATOM 3701 C C . VAL B 1 110 ? -6.34 39.969 28.188 1 96.69 110 VAL B C 1
ATOM 3703 O O . VAL B 1 110 ? -7.25 39.25 27.797 1 96.69 110 VAL B O 1
ATOM 3706 N N . SER B 1 111 ? -6.52 41.031 28.781 1 96.88 111 SER B N 1
ATOM 3707 C CA . SER B 1 111 ? -7.777 41.781 28.609 1 96.88 111 SER B CA 1
ATOM 3708 C C . SER B 1 111 ? -7.605 42.969 27.703 1 96.88 111 SER B C 1
ATOM 3710 O O . SER B 1 111 ? -6.562 43.625 27.703 1 96.88 111 SER B O 1
ATOM 3712 N N . ARG B 1 112 ? -8.594 43.219 26.891 1 96.81 112 ARG B N 1
ATOM 3713 C CA . ARG B 1 112 ? -8.5 44.344 25.953 1 96.81 112 ARG B CA 1
ATOM 3714 C C . ARG B 1 112 ? -9.68 45.312 26.109 1 96.81 112 ARG B C 1
ATOM 3716 O O . ARG B 1 112 ? -10.828 44.875 26.219 1 96.81 112 ARG B O 1
ATOM 3723 N N . SER B 1 113 ? -9.414 46.531 26.234 1 95.94 113 SER B N 1
ATOM 3724 C CA . SER B 1 113 ? -10.367 47.625 26.172 1 95.94 113 SER B CA 1
ATOM 3725 C C . SER B 1 113 ? -9.969 48.656 25.125 1 95.94 113 SER B C 1
ATOM 3727 O O . SER B 1 113 ? -9.055 49.438 25.344 1 95.94 113 SER B O 1
ATOM 3729 N N . GLY B 1 114 ? -10.703 48.594 23.984 1 95.81 114 GLY B N 1
ATOM 3730 C CA . GLY B 1 114 ? -10.297 49.438 22.875 1 95.81 114 GLY B CA 1
ATOM 3731 C C . GLY B 1 114 ? -8.93 49.062 22.328 1 95.81 114 GLY B C 1
ATOM 3732 O O . GLY B 1 114 ? -8.695 47.938 21.938 1 95.81 114 GLY B O 1
ATOM 3733 N N . ASP B 1 115 ? -8.039 50.031 22.375 1 97.31 115 ASP B N 1
ATOM 3734 C CA . ASP B 1 115 ? -6.703 49.812 21.844 1 97.31 115 ASP B CA 1
ATOM 3735 C C . ASP B 1 115 ? -5.695 49.562 22.953 1 97.31 115 ASP B C 1
ATOM 3737 O O . ASP B 1 115 ? -4.484 49.594 22.734 1 97.31 115 ASP B O 1
ATOM 3741 N N . LEU B 1 116 ? -6.211 49.375 24.078 1 97.88 116 LEU B N 1
ATOM 3742 C CA . LEU B 1 116 ? -5.34 49.125 25.219 1 97.88 116 LEU B CA 1
ATOM 3743 C C . LEU B 1 116 ? -5.516 47.688 25.719 1 97.88 116 LEU B C 1
ATOM 3745 O O . LEU B 1 116 ? -6.641 47.219 25.922 1 97.88 116 LEU B O 1
ATOM 3749 N N . ILE B 1 117 ? -4.402 46.938 25.828 1 97.94 117 ILE B N 1
ATOM 3750 C CA . ILE B 1 117 ? -4.461 45.594 26.406 1 97.94 117 ILE B CA 1
ATOM 3751 C C . ILE B 1 117 ? -3.713 45.594 27.734 1 97.94 117 ILE B C 1
ATOM 3753 O O . ILE B 1 117 ? -2.777 46.344 27.938 1 97.94 117 ILE B O 1
ATOM 3757 N N . THR B 1 118 ? -4.133 44.75 28.625 1 98 118 THR B N 1
ATOM 3758 C CA . THR B 1 118 ? -3.494 44.5 29.906 1 98 118 THR B CA 1
ATOM 3759 C C . THR B 1 118 ? -3.211 43.031 30.094 1 98 118 THR B C 1
ATOM 3761 O O . THR B 1 118 ? -4.082 42.188 29.859 1 98 118 THR B O 1
ATOM 3764 N N . ILE B 1 119 ? -2.031 42.656 30.406 1 97.44 119 ILE B N 1
ATOM 3765 C CA . ILE B 1 119 ? -1.697 41.281 30.703 1 97.44 119 ILE B CA 1
ATOM 3766 C C . ILE B 1 119 ? -2.301 40.875 32.062 1 97.44 119 ILE B C 1
ATOM 3768 O O . ILE B 1 119 ? -1.963 41.469 33.094 1 97.44 119 ILE B O 1
ATOM 3772 N N . THR B 1 120 ? -3.141 39.906 32.031 1 96.75 120 THR B N 1
ATOM 3773 C CA . THR B 1 120 ? -3.902 39.562 33.219 1 96.75 120 THR B CA 1
ATOM 3774 C C . THR B 1 120 ? -3.23 38.438 34 1 96.75 120 THR B C 1
ATOM 3776 O O . THR B 1 120 ? -3.289 38.375 35.219 1 96.75 120 THR B O 1
ATOM 3779 N N . ASP B 1 121 ? -2.734 37.5 33.25 1 92.69 121 ASP B N 1
ATOM 3780 C CA . ASP B 1 121 ? -2.125 36.344 33.875 1 92.69 121 ASP B CA 1
ATOM 3781 C C . ASP B 1 121 ? -0.623 36.281 33.594 1 92.69 121 ASP B C 1
ATOM 3783 O O . ASP B 1 121 ? -0.136 36.938 32.688 1 92.69 121 ASP B O 1
ATOM 3787 N N . ALA B 1 122 ? 0.15 35.656 34.5 1 86.31 122 ALA B N 1
ATOM 3788 C CA . ALA B 1 122 ? 1.592 35.531 34.281 1 86.31 122 ALA B CA 1
ATOM 3789 C C . ALA B 1 122 ? 1.907 34.812 32.969 1 86.31 122 ALA B C 1
ATOM 3791 O O . ALA B 1 122 ? 1.492 33.688 32.75 1 86.31 122 ALA B O 1
ATOM 3792 N N . PRO B 1 123 ? 2.564 35.688 32.188 1 83.31 123 PRO B N 1
ATOM 3793 C CA . PRO B 1 123 ? 2.924 35.031 30.938 1 83.31 123 PRO B CA 1
ATOM 3794 C C . PRO B 1 123 ? 4.043 34 31.078 1 83.31 123 PRO B C 1
ATOM 3796 O O . PRO B 1 123 ? 4.914 34.156 31.938 1 83.31 123 PRO B O 1
ATOM 3799 N N . GLY B 1 124 ? 3.928 32.812 31.016 1 82.81 124 GLY B N 1
ATOM 3800 C CA . GLY B 1 124 ? 4.922 31.734 31.062 1 82.81 124 GLY B CA 1
ATOM 3801 C C . GLY B 1 124 ? 6.207 32.094 30.344 1 82.81 124 GLY B C 1
ATOM 3802 O O . GLY B 1 124 ? 6.434 33.25 30 1 82.81 124 GLY B O 1
ATOM 3803 N N . ASP B 1 125 ? 7.289 31.25 30.281 1 87.69 125 ASP B N 1
ATOM 3804 C CA . ASP B 1 125 ? 8.625 31.453 29.719 1 87.69 125 ASP B CA 1
ATOM 3805 C C . ASP B 1 125 ? 8.633 31.203 28.219 1 87.69 125 ASP B C 1
ATOM 3807 O O . ASP B 1 125 ? 9.594 31.562 27.531 1 87.69 125 ASP B O 1
ATOM 3811 N N . LYS B 1 126 ? 7.59 30.766 27.641 1 93.25 126 LYS B N 1
ATOM 3812 C CA . LYS B 1 126 ? 7.531 30.484 26.203 1 93.25 126 LYS B CA 1
ATOM 3813 C C . LYS B 1 126 ? 7.262 31.766 25.406 1 93.25 126 LYS B C 1
ATOM 3815 O O . LYS B 1 126 ? 6.34 32.5 25.734 1 93.25 126 LYS B O 1
ATOM 3820 N N . THR B 1 127 ? 8.055 31.984 24.453 1 96.19 127 THR B N 1
ATOM 3821 C CA . THR B 1 127 ? 7.906 33.219 23.656 1 96.19 127 THR B CA 1
ATOM 3822 C C . THR B 1 127 ? 6.676 33.125 22.766 1 96.19 127 THR B C 1
ATOM 3824 O O . THR B 1 127 ? 6.219 34.125 22.234 1 96.19 127 THR B O 1
ATOM 3827 N N . ASN B 1 128 ? 6.172 31.844 22.469 1 96.62 128 ASN B N 1
ATOM 3828 C CA . ASN B 1 128 ? 5.059 31.578 21.578 1 96.62 128 ASN B CA 1
ATOM 3829 C C . ASN B 1 128 ? 5.371 32.031 20.141 1 96.62 128 ASN B C 1
ATOM 3831 O O . ASN B 1 128 ? 4.488 32.5 19.438 1 96.62 128 ASN B O 1
ATOM 3835 N N . ILE B 1 129 ? 6.613 31.969 19.812 1 97.56 129 ILE B N 1
ATOM 3836 C CA . ILE B 1 129 ? 7.125 32.281 18.484 1 97.56 129 ILE B CA 1
ATOM 3837 C C . ILE B 1 129 ? 7.863 31.047 17.922 1 97.56 129 ILE B C 1
ATOM 3839 O O . ILE B 1 129 ? 8.664 30.422 18.625 1 97.56 129 ILE B O 1
ATOM 3843 N N . ARG B 1 130 ? 7.508 30.625 16.734 1 96.62 130 ARG B N 1
ATOM 3844 C CA . ARG B 1 130 ? 8.281 29.656 15.984 1 96.62 130 ARG B CA 1
ATOM 3845 C C . ARG B 1 130 ? 9.391 30.328 15.18 1 96.62 130 ARG B C 1
ATOM 3847 O O . ARG B 1 130 ? 9.109 31.109 14.266 1 96.62 130 ARG B O 1
ATOM 3854 N N . PRO B 1 131 ? 10.625 30.062 15.57 1 97 131 PRO B N 1
ATOM 3855 C CA . PRO B 1 131 ? 11.703 30.703 14.828 1 97 131 PRO B CA 1
ATOM 3856 C C . PRO B 1 131 ? 11.727 30.297 13.352 1 97 131 PRO B C 1
ATOM 3858 O O . PRO B 1 131 ? 11.328 29.188 13.008 1 97 131 PRO B O 1
ATOM 3861 N N . ALA B 1 132 ? 12.188 31.25 12.523 1 97.25 132 ALA B N 1
ATOM 3862 C CA . ALA B 1 132 ? 12.406 30.906 11.125 1 97.25 132 ALA B CA 1
ATOM 3863 C C . ALA B 1 132 ? 13.328 29.688 11 1 97.25 132 ALA B C 1
ATOM 3865 O O . ALA B 1 132 ? 14.32 29.578 11.719 1 97.25 132 ALA B O 1
ATOM 3866 N N . GLY B 1 133 ? 12.945 28.734 10.164 1 98.12 133 GLY B N 1
ATOM 3867 C CA . GLY B 1 133 ? 13.797 27.609 9.852 1 98.12 133 GLY B CA 1
ATOM 3868 C C . GLY B 1 133 ? 13.773 26.516 10.914 1 98.12 133 GLY B C 1
ATOM 3869 O O . GLY B 1 133 ? 14.578 25.594 10.875 1 98.12 133 GLY B O 1
ATOM 3870 N N . VAL B 1 134 ? 12.906 26.641 11.828 1 97.69 134 VAL B N 1
ATOM 3871 C CA . VAL B 1 134 ? 12.906 25.688 12.938 1 97.69 134 VAL B CA 1
ATOM 3872 C C . VAL B 1 134 ? 12.617 24.281 12.422 1 97.69 134 VAL B C 1
ATOM 3874 O O . VAL B 1 134 ? 13.133 23.297 12.953 1 97.69 134 VAL B O 1
ATOM 3877 N N . ASP B 1 135 ? 11.797 24.141 11.414 1 98.25 135 ASP B N 1
ATOM 3878 C CA . ASP B 1 135 ? 11.531 22.828 10.836 1 98.25 135 ASP B CA 1
ATOM 3879 C C . ASP B 1 135 ? 12.703 22.359 9.969 1 98.25 135 ASP B C 1
ATOM 3881 O O . ASP B 1 135 ? 13.234 21.266 10.172 1 98.25 135 ASP B O 1
ATOM 3885 N N . PHE B 1 136 ? 12.977 23.172 9.016 1 98.31 136 PHE B N 1
ATOM 3886 C CA . PHE B 1 136 ? 14.156 22.906 8.195 1 98.31 136 PHE B CA 1
ATOM 3887 C C . PHE B 1 136 ? 14.656 24.188 7.543 1 98.31 136 PHE B C 1
ATOM 3889 O O . PHE B 1 136 ? 13.945 25.188 7.504 1 98.31 136 PHE B O 1
ATOM 3896 N N . ARG B 1 137 ? 15.891 24.172 7.094 1 98.31 137 ARG B N 1
ATOM 3897 C CA . ARG B 1 137 ? 16.516 25.312 6.434 1 98.31 137 ARG B CA 1
ATOM 3898 C C . ARG B 1 137 ? 16.844 25 4.98 1 98.31 137 ARG B C 1
ATOM 3900 O O . ARG B 1 137 ? 16.859 23.828 4.582 1 98.31 137 ARG B O 1
ATOM 3907 N N . ILE B 1 138 ? 17.016 26.062 4.266 1 97.94 138 ILE B N 1
ATOM 3908 C CA . ILE B 1 138 ? 17.453 25.938 2.881 1 97.94 138 ILE B CA 1
ATOM 3909 C C . ILE B 1 138 ? 18.656 25 2.811 1 97.94 138 ILE B C 1
ATOM 3911 O O . ILE B 1 138 ? 19.578 25.094 3.631 1 97.94 138 ILE B O 1
ATOM 3915 N N . GLY B 1 139 ? 18.594 24.031 1.934 1 98.19 139 GLY B N 1
ATOM 3916 C CA . GLY B 1 139 ? 19.719 23.125 1.731 1 98.19 139 GLY B CA 1
ATOM 3917 C C . GLY B 1 139 ? 19.578 21.812 2.477 1 98.19 139 GLY B C 1
ATOM 3918 O O . GLY B 1 139 ? 20.266 20.844 2.18 1 98.19 139 GLY B O 1
ATOM 3919 N N . GLN B 1 140 ? 18.688 21.781 3.436 1 97.94 140 GLN B N 1
ATOM 3920 C CA . GLN B 1 140 ? 18.438 20.5 4.086 1 97.94 140 GLN B CA 1
ATOM 3921 C C . GLN B 1 140 ? 17.906 19.469 3.09 1 97.94 140 GLN B C 1
ATOM 3923 O O . GLN B 1 140 ? 17.016 19.781 2.283 1 97.94 140 GLN B O 1
ATOM 3928 N N . THR B 1 141 ? 18.406 18.25 3.189 1 98.12 141 THR B N 1
ATOM 3929 C CA . THR B 1 141 ? 18.125 17.297 2.121 1 98.12 141 THR B CA 1
ATOM 3930 C C . THR B 1 141 ? 17.188 16.188 2.611 1 98.12 141 THR B C 1
ATOM 3932 O O . THR B 1 141 ? 17.188 15.859 3.799 1 98.12 141 THR B O 1
ATOM 3935 N N . LEU B 1 142 ? 16.312 15.742 1.806 1 98.38 142 LEU B N 1
ATOM 3936 C CA . LEU B 1 142 ? 15.688 14.422 1.891 1 98.38 142 LEU B CA 1
ATOM 3937 C C . LEU B 1 142 ? 16.484 13.406 1.078 1 98.38 142 LEU B C 1
ATOM 3939 O O . LEU B 1 142 ? 16.656 13.562 -0.132 1 98.38 142 LEU B O 1
ATOM 3943 N N . SER B 1 143 ? 16.922 12.352 1.752 1 98.31 143 SER B N 1
ATOM 3944 C CA . SER B 1 143 ? 17.891 11.453 1.14 1 98.31 143 SER B CA 1
ATOM 3945 C C . SER B 1 143 ? 17.203 10.383 0.306 1 98.31 143 SER B C 1
ATOM 3947 O O . SER B 1 143 ? 16.109 9.922 0.653 1 98.31 143 SER B O 1
ATOM 3949 N N . ALA B 1 144 ? 17.781 9.984 -0.742 1 98.19 144 ALA B N 1
ATOM 3950 C CA . ALA B 1 144 ? 17.422 8.859 -1.602 1 98.19 144 ALA B CA 1
ATOM 3951 C C . ALA B 1 144 ? 18.312 7.652 -1.328 1 98.19 144 ALA B C 1
ATOM 3953 O O . ALA B 1 144 ? 19.406 7.793 -0.78 1 98.19 144 ALA B O 1
ATOM 3954 N N . PRO B 1 145 ? 17.953 6.492 -1.692 1 98.38 145 PRO B N 1
ATOM 3955 C CA . PRO B 1 145 ? 16.625 6.172 -2.258 1 98.38 145 PRO B CA 1
ATOM 3956 C C . PRO B 1 145 ? 15.578 5.906 -1.186 1 98.38 145 PRO B C 1
ATOM 3958 O O . PRO B 1 145 ? 15.906 5.402 -0.107 1 98.38 145 PRO B O 1
ATOM 3961 N N . ARG B 1 146 ? 14.359 6.23 -1.444 1 97.94 146 ARG B N 1
ATOM 3962 C CA . ARG B 1 146 ? 13.258 5.891 -0.544 1 97.94 146 ARG B CA 1
ATOM 3963 C C . ARG B 1 146 ? 11.922 5.934 -1.27 1 97.94 146 ARG B C 1
ATOM 3965 O O . ARG B 1 146 ? 11.734 6.727 -2.193 1 97.94 146 ARG B O 1
ATOM 3972 N N . VAL B 1 147 ? 11.039 5.094 -0.89 1 98.38 147 VAL B N 1
ATOM 3973 C CA . VAL B 1 147 ? 9.656 5.207 -1.343 1 98.38 147 VAL B CA 1
ATOM 3974 C C . VAL B 1 147 ? 9 6.43 -0.704 1 98.38 147 VAL B C 1
ATOM 3976 O O . VAL B 1 147 ? 9.062 6.609 0.514 1 98.38 147 VAL B O 1
ATOM 3979 N N . LEU B 1 148 ? 8.367 7.234 -1.462 1 98.75 148 LEU B N 1
ATOM 3980 C CA . LEU B 1 148 ? 7.797 8.477 -0.954 1 98.75 148 LEU B CA 1
ATOM 3981 C C . LEU B 1 148 ? 6.426 8.234 -0.331 1 98.75 148 LEU B C 1
ATOM 3983 O O . LEU B 1 148 ? 5.465 7.918 -1.037 1 98.75 148 LEU B O 1
ATOM 3987 N N . ARG B 1 149 ? 6.359 8.344 0.93 1 98.44 149 ARG B N 1
ATOM 3988 C CA . ARG B 1 149 ? 5.125 8.305 1.704 1 98.44 149 ARG B CA 1
ATOM 3989 C C . ARG B 1 149 ? 4.41 9.648 1.672 1 98.44 149 ARG B C 1
ATOM 3991 O O . ARG B 1 149 ? 4.992 10.656 1.268 1 98.44 149 ARG B O 1
ATOM 3998 N N . PRO B 1 150 ? 3.137 9.688 2.104 1 98.81 150 PRO B N 1
ATOM 3999 C CA . PRO B 1 150 ? 2.389 10.945 2.154 1 98.81 150 PRO B CA 1
ATOM 4000 C C . PRO B 1 150 ? 3.119 12.031 2.932 1 98.81 150 PRO B C 1
ATOM 4002 O O . PRO B 1 150 ? 3.141 13.195 2.506 1 98.81 150 PRO B O 1
ATOM 4005 N N . GLU B 1 151 ? 3.775 11.672 4.027 1 98.56 151 GLU B N 1
ATOM 4006 C CA . GLU B 1 151 ? 4.492 12.617 4.875 1 98.56 151 GLU B CA 1
ATOM 4007 C C . GLU B 1 151 ? 5.688 13.219 4.141 1 98.56 151 GLU B C 1
ATOM 4009 O O . GLU B 1 151 ? 5.965 14.414 4.273 1 98.56 151 GLU B O 1
ATOM 4014 N N . GLU B 1 152 ? 6.352 12.398 3.383 1 98.75 152 GLU B N 1
ATOM 4015 C CA . GLU B 1 152 ? 7.496 12.883 2.619 1 98.75 152 GLU B CA 1
ATOM 4016 C C . GLU B 1 152 ? 7.047 13.758 1.45 1 98.75 152 GLU B C 1
ATOM 4018 O O . GLU B 1 152 ? 7.727 14.719 1.091 1 98.75 152 GLU B O 1
ATOM 4023 N N . VAL B 1 153 ? 5.922 13.422 0.851 1 98.88 153 VAL B N 1
ATOM 4024 C CA . VAL B 1 153 ? 5.363 14.25 -0.214 1 98.88 153 VAL B CA 1
ATOM 4025 C C . VAL B 1 153 ? 5.023 15.633 0.333 1 98.88 153 VAL B C 1
ATOM 4027 O O . VAL B 1 153 ? 5.332 16.641 -0.294 1 98.88 153 VAL B O 1
ATOM 4030 N N . ALA B 1 154 ? 4.418 15.672 1.527 1 98.81 154 ALA B N 1
ATOM 4031 C CA . ALA B 1 154 ? 4.121 16.938 2.182 1 98.81 154 ALA B CA 1
ATOM 4032 C C . ALA B 1 154 ? 5.398 17.734 2.457 1 98.81 154 ALA B C 1
ATOM 4034 O O . ALA B 1 154 ? 5.441 18.938 2.258 1 98.81 154 ALA B O 1
ATOM 4035 N N . LEU B 1 155 ? 6.395 17.047 2.939 1 98.81 155 LEU B N 1
ATOM 4036 C CA . LEU B 1 155 ? 7.672 17.688 3.232 1 98.81 155 LEU B CA 1
ATOM 4037 C C . LEU B 1 155 ? 8.281 18.281 1.969 1 98.81 155 LEU B C 1
ATOM 4039 O O . LEU B 1 155 ? 8.727 19.422 1.972 1 98.81 155 LEU B O 1
ATOM 4043 N N . LEU B 1 156 ? 8.273 17.5 0.887 1 98.88 156 LEU B N 1
ATOM 4044 C CA . LEU B 1 156 ? 8.812 17.984 -0.382 1 98.88 156 LEU B CA 1
ATOM 4045 C C . LEU B 1 156 ? 8.062 19.219 -0.857 1 98.88 156 LEU B C 1
ATOM 4047 O O . LEU B 1 156 ? 8.672 20.156 -1.377 1 98.88 156 LEU B O 1
ATOM 4051 N N . ALA B 1 157 ? 6.758 19.203 -0.688 1 98.81 157 ALA B N 1
ATOM 4052 C CA . ALA B 1 157 ? 5.969 20.391 -1.005 1 98.81 157 ALA B CA 1
ATOM 4053 C C . ALA B 1 157 ? 6.445 21.594 -0.201 1 98.81 157 ALA B C 1
ATOM 4055 O O . ALA B 1 157 ? 6.73 22.656 -0.767 1 98.81 157 ALA B O 1
ATOM 4056 N N . SER B 1 158 ? 6.574 21.406 1.083 1 98.44 158 SER B N 1
ATOM 4057 C CA . SER B 1 158 ? 6.992 22.484 1.974 1 98.44 158 SER B CA 1
ATOM 4058 C C . SER B 1 158 ? 8.383 22.984 1.614 1 98.44 158 SER B C 1
ATOM 4060 O O . SER B 1 158 ? 8.703 24.156 1.833 1 98.44 158 SER B O 1
ATOM 4062 N N . MET B 1 159 ? 9.195 22.109 1.052 1 98.62 159 MET B N 1
ATOM 4063 C CA . MET B 1 159 ? 10.539 22.453 0.604 1 98.62 159 MET B CA 1
ATOM 4064 C C . MET B 1 159 ? 10.508 23.188 -0.731 1 98.62 159 MET B C 1
ATOM 4066 O O . MET B 1 159 ? 11.547 23.578 -1.261 1 98.62 159 MET B O 1
ATOM 4070 N N . ASN B 1 160 ? 9.336 23.359 -1.28 1 98.69 160 ASN B N 1
ATOM 4071 C CA . ASN B 1 160 ? 9.062 24.031 -2.543 1 98.69 160 ASN B CA 1
ATOM 4072 C C . ASN B 1 160 ? 9.641 23.266 -3.727 1 98.69 160 ASN B C 1
ATOM 4074 O O . ASN B 1 160 ? 10.289 23.859 -4.594 1 98.69 160 ASN B O 1
ATOM 4078 N N . ILE B 1 161 ? 9.406 21.984 -3.707 1 98.69 161 ILE B N 1
ATOM 4079 C CA . ILE B 1 161 ? 9.836 21.109 -4.777 1 98.69 161 ILE B CA 1
ATOM 4080 C C . ILE B 1 161 ? 8.641 20.703 -5.641 1 98.69 161 ILE B C 1
ATOM 4082 O O . ILE B 1 161 ? 7.863 19.828 -5.27 1 98.69 161 ILE B O 1
ATOM 4086 N N . PRO B 1 162 ? 8.445 21.312 -6.805 1 98.5 162 PRO B N 1
ATOM 4087 C CA . PRO B 1 162 ? 7.262 21.016 -7.613 1 98.5 162 PRO B CA 1
ATOM 4088 C C . PRO B 1 162 ? 7.418 19.75 -8.445 1 98.5 162 PRO B C 1
ATOM 4090 O O . PRO B 1 162 ? 6.418 19.172 -8.883 1 98.5 162 PRO B O 1
ATOM 4093 N N . ARG B 1 163 ? 8.648 19.422 -8.758 1 98.69 163 ARG B N 1
ATOM 4094 C CA . ARG B 1 163 ? 8.977 18.203 -9.492 1 98.69 163 ARG B CA 1
ATOM 4095 C C . ARG B 1 163 ? 10.023 17.375 -8.734 1 98.69 163 ARG B C 1
ATOM 4097 O O . ARG B 1 163 ? 10.992 17.938 -8.211 1 98.69 163 ARG B O 1
ATOM 4104 N N . VAL B 1 164 ? 9.852 16.125 -8.664 1 98.81 164 VAL B N 1
ATOM 4105 C CA . VAL B 1 164 ? 10.648 15.25 -7.82 1 98.81 164 VAL B CA 1
ATOM 4106 C C . VAL B 1 164 ? 11.398 14.242 -8.695 1 98.81 164 VAL B C 1
ATOM 4108 O O . VAL B 1 164 ? 10.805 13.602 -9.562 1 98.81 164 VAL B O 1
ATOM 4111 N N . PRO B 1 165 ? 12.734 14.164 -8.523 1 98.88 165 PRO B N 1
ATOM 4112 C CA . PRO B 1 165 ? 13.453 13.094 -9.219 1 98.88 165 PRO B CA 1
ATOM 4113 C C . PRO B 1 165 ? 13.133 11.711 -8.656 1 98.88 165 PRO B C 1
ATOM 4115 O O . PRO B 1 165 ? 13.445 11.422 -7.5 1 98.88 165 PRO B O 1
ATOM 4118 N N . VAL B 1 166 ? 12.523 10.875 -9.484 1 98.88 166 VAL B N 1
ATOM 4119 C CA . VAL B 1 166 ? 12.148 9.531 -9.047 1 98.88 166 VAL B CA 1
ATOM 4120 C C . VAL B 1 166 ? 12.734 8.492 -10 1 98.88 166 VAL B C 1
ATOM 4122 O O . VAL B 1 166 ? 13.102 8.82 -11.125 1 98.88 166 VAL B O 1
ATOM 4125 N N . ARG B 1 167 ? 12.859 7.281 -9.516 1 98.81 167 ARG B N 1
ATOM 4126 C CA . ARG B 1 167 ? 13.297 6.172 -10.359 1 98.81 167 ARG B CA 1
ATOM 4127 C C . ARG B 1 167 ? 12.234 5.809 -11.383 1 98.81 167 ARG B C 1
ATOM 4129 O O . ARG B 1 167 ? 11.047 5.746 -11.055 1 98.81 167 ARG B O 1
ATOM 4136 N N . ARG B 1 168 ? 12.719 5.645 -12.625 1 98.5 168 ARG B N 1
ATOM 4137 C CA . ARG B 1 168 ? 11.797 5.098 -13.617 1 98.5 168 ARG B CA 1
ATOM 4138 C C . ARG B 1 168 ? 11.195 3.775 -13.133 1 98.5 168 ARG B C 1
ATOM 4140 O O . ARG B 1 168 ? 11.906 2.945 -12.555 1 98.5 168 ARG B O 1
ATOM 4147 N N . GLN B 1 169 ? 9.914 3.611 -13.32 1 98.75 169 GLN B N 1
ATOM 4148 C CA . GLN B 1 169 ? 9.281 2.348 -12.961 1 98.75 169 GLN B CA 1
ATOM 4149 C C . GLN B 1 169 ? 9.688 1.231 -13.922 1 98.75 169 GLN B C 1
ATOM 4151 O O . GLN B 1 169 ? 9.594 1.389 -15.141 1 98.75 169 GLN B O 1
ATOM 4156 N N . PRO B 1 170 ? 10.148 0.085 -13.383 1 98.88 170 PRO B N 1
ATOM 4157 C CA . PRO B 1 170 ? 10.484 -1.031 -14.266 1 98.88 170 PRO B CA 1
ATOM 4158 C C . PRO B 1 170 ? 9.281 -1.517 -15.078 1 98.88 170 PRO B C 1
ATOM 4160 O O . PRO B 1 170 ? 8.195 -1.699 -14.531 1 98.88 170 PRO B O 1
ATOM 4163 N N . VAL B 1 171 ? 9.5 -1.653 -16.344 1 98.81 171 VAL B N 1
ATOM 4164 C CA . VAL B 1 171 ? 8.492 -2.254 -17.219 1 98.81 171 VAL B CA 1
ATOM 4165 C C . VAL B 1 171 ? 8.68 -3.77 -17.25 1 98.81 171 VAL B C 1
ATOM 4167 O O . VAL B 1 171 ? 9.711 -4.262 -17.703 1 98.81 171 VAL B O 1
ATOM 4170 N N . VAL B 1 172 ? 7.688 -4.543 -16.75 1 98.88 172 VAL B N 1
ATOM 4171 C CA . VAL B 1 172 ? 7.723 -6 -16.719 1 98.88 172 VAL B CA 1
ATOM 4172 C C . VAL B 1 172 ? 6.766 -6.566 -17.766 1 98.88 172 VAL B C 1
ATOM 4174 O O . VAL B 1 172 ? 5.57 -6.266 -17.75 1 98.88 172 VAL B O 1
ATOM 4177 N N . ALA B 1 173 ? 7.281 -7.363 -18.688 1 98.75 173 ALA B N 1
ATOM 4178 C CA . ALA B 1 173 ? 6.441 -8.078 -19.656 1 98.75 173 ALA B CA 1
ATOM 4179 C C . ALA B 1 173 ? 6.105 -9.477 -19.156 1 98.75 173 ALA B C 1
ATOM 4181 O O . ALA B 1 173 ? 7.004 -10.258 -18.844 1 98.75 173 ALA B O 1
ATOM 4182 N N . LEU B 1 174 ? 4.855 -9.781 -19.047 1 98.62 174 LEU B N 1
ATOM 4183 C CA . LEU B 1 174 ? 4.398 -11.102 -18.625 1 98.62 174 LEU B CA 1
ATOM 4184 C C . LEU B 1 174 ? 3.906 -11.914 -19.828 1 98.62 174 LEU B C 1
ATOM 4186 O O . LEU B 1 174 ? 3.027 -11.469 -20.562 1 98.62 174 LEU B O 1
ATOM 4190 N N . ILE B 1 175 ? 4.457 -13.094 -19.984 1 97.56 175 ILE B N 1
ATOM 4191 C CA . ILE B 1 175 ? 4.066 -14.016 -21.031 1 97.56 175 ILE B CA 1
ATOM 4192 C C . ILE B 1 175 ? 3.566 -15.32 -20.422 1 97.56 175 ILE B C 1
ATOM 4194 O O . ILE B 1 175 ? 4.352 -16.094 -19.875 1 97.56 175 ILE B O 1
ATOM 4198 N N . SER B 1 176 ? 2.291 -15.477 -20.516 1 97 176 SER B N 1
ATOM 4199 C CA . SER B 1 176 ? 1.75 -16.781 -20.156 1 97 176 SER B CA 1
ATOM 4200 C C . SER B 1 176 ? 1.911 -17.781 -21.312 1 97 176 SER B C 1
ATOM 4202 O O . SER B 1 176 ? 1.644 -17.453 -22.469 1 97 176 SER B O 1
ATOM 4204 N N . THR B 1 177 ? 2.383 -18.953 -20.922 1 94.5 177 THR B N 1
ATOM 4205 C CA . THR B 1 177 ? 2.574 -19.969 -21.953 1 94.5 177 THR B CA 1
ATOM 4206 C C . THR B 1 177 ? 1.76 -21.219 -21.625 1 94.5 177 THR B C 1
ATOM 4208 O O . THR B 1 177 ? 1.669 -21.625 -20.469 1 94.5 177 THR B O 1
ATOM 4211 N N . GLY B 1 178 ? 1.193 -21.75 -22.75 1 93.75 178 GLY B N 1
ATOM 4212 C CA . GLY B 1 178 ? 0.486 -23 -22.578 1 93.75 178 GLY B CA 1
ATOM 4213 C C . GLY B 1 178 ? -0.727 -23.141 -23.484 1 93.75 178 GLY B C 1
ATOM 4214 O O . GLY B 1 178 ? -1.519 -22.203 -23.609 1 93.75 178 GLY B O 1
ATOM 4215 N N . ASP B 1 179 ? -0.9 -24.344 -24.062 1 94.12 179 ASP B N 1
ATOM 4216 C CA . ASP B 1 179 ? -2.057 -24.641 -24.906 1 94.12 179 ASP B CA 1
ATOM 4217 C C . ASP B 1 179 ? -3.336 -24.703 -24.078 1 94.12 179 ASP B C 1
ATOM 4219 O O . ASP B 1 179 ? -4.438 -24.547 -24.609 1 94.12 179 ASP B O 1
ATOM 4223 N N . GLU B 1 180 ? -3.115 -24.969 -22.828 1 96.25 180 GLU B N 1
ATOM 4224 C CA . GLU B 1 180 ? -4.258 -25.188 -21.953 1 96.25 180 GLU B CA 1
ATOM 4225 C C . GLU B 1 180 ? -4.887 -23.875 -21.5 1 96.25 180 GLU B C 1
ATOM 4227 O O . GLU B 1 180 ? -5.996 -23.859 -20.969 1 96.25 180 GLU B O 1
ATOM 4232 N N . LEU B 1 181 ? -4.281 -22.766 -21.734 1 97.5 181 LEU B N 1
ATOM 4233 C CA . LEU B 1 181 ? -4.672 -21.516 -21.078 1 97.5 181 LEU B CA 1
ATOM 4234 C C . LEU B 1 181 ? -5.637 -20.719 -21.953 1 97.5 181 LEU B C 1
ATOM 4236 O O . LEU B 1 181 ? -5.48 -20.672 -23.172 1 97.5 181 LEU B O 1
ATOM 4240 N N . VAL B 1 182 ? -6.617 -20.172 -21.328 1 98.06 182 VAL B N 1
ATOM 4241 C CA . VAL B 1 182 ? -7.473 -19.141 -21.922 1 98.06 182 VAL B CA 1
ATOM 4242 C C . VAL B 1 182 ? -7.621 -17.969 -20.953 1 98.06 182 VAL B C 1
ATOM 4244 O O . VAL B 1 182 ? -7.297 -18.078 -19.781 1 98.06 182 VAL B O 1
ATOM 4247 N N . MET B 1 183 ? -8.031 -16.781 -21.453 1 98.19 183 MET B N 1
ATOM 4248 C CA . MET B 1 183 ? -8.156 -15.586 -20.641 1 98.19 183 MET B CA 1
ATOM 4249 C C . MET B 1 183 ? -9.438 -15.609 -19.812 1 98.19 183 MET B C 1
ATOM 4251 O O . MET B 1 183 ? -10.438 -16.203 -20.234 1 98.19 183 MET B O 1
ATOM 4255 N N . PRO B 1 184 ? -9.398 -14.961 -18.625 1 98.31 184 PRO B N 1
ATOM 4256 C CA . PRO B 1 184 ? -10.664 -14.805 -17.906 1 98.31 184 PRO B CA 1
ATOM 4257 C C . PRO B 1 184 ? -11.766 -14.203 -18.766 1 98.31 184 PRO B C 1
ATOM 4259 O O . PRO B 1 184 ? -11.539 -13.227 -19.469 1 98.31 184 PRO B O 1
ATOM 4262 N N . GLY B 1 185 ? -12.938 -14.773 -18.656 1 98.06 185 GLY B N 1
ATOM 4263 C CA . GLY B 1 185 ? -14.062 -14.289 -19.438 1 98.06 185 GLY B CA 1
ATOM 4264 C C . GLY B 1 185 ? -14.32 -15.125 -20.688 1 98.06 185 GLY B C 1
ATOM 4265 O O . GLY B 1 185 ? -15.406 -15.062 -21.266 1 98.06 185 GLY B O 1
ATOM 4266 N N . GLU B 1 186 ? -13.336 -15.93 -21.125 1 97.56 186 GLU B N 1
ATOM 4267 C CA . GLU B 1 186 ? -13.508 -16.828 -22.266 1 97.56 186 GLU B CA 1
ATOM 4268 C C . GLU B 1 186 ? -14.219 -18.109 -21.859 1 97.56 186 GLU B C 1
ATOM 4270 O O . GLU B 1 186 ? -14.422 -18.359 -20.656 1 97.56 186 GLU B O 1
ATOM 4275 N N . THR B 1 187 ? -14.602 -18.906 -22.859 1 97.44 187 THR B N 1
ATOM 4276 C CA . THR B 1 187 ? -15.172 -20.234 -22.656 1 97.44 187 THR B CA 1
ATOM 4277 C C . THR B 1 187 ? -14.109 -21.312 -22.859 1 97.44 187 THR B C 1
ATOM 4279 O O . THR B 1 187 ? -13.734 -21.609 -24 1 97.44 187 THR B O 1
ATOM 4282 N N . PRO B 1 188 ? -13.672 -21.875 -21.797 1 97.56 188 PRO B N 1
ATOM 4283 C CA . PRO B 1 188 ? -12.602 -22.875 -21.938 1 97.56 188 PRO B CA 1
ATOM 4284 C C . PRO B 1 188 ? -13.078 -24.172 -22.578 1 97.56 188 PRO B C 1
ATOM 4286 O O . PRO B 1 188 ? -14.211 -24.594 -22.359 1 97.56 188 PRO B O 1
ATOM 4289 N N . GLY B 1 189 ? -12.188 -24.75 -23.438 1 95.62 189 GLY B N 1
ATOM 4290 C CA . GLY B 1 189 ? -12.414 -26.109 -23.906 1 95.62 189 GLY B CA 1
ATOM 4291 C C . GLY B 1 189 ? -12.297 -27.156 -22.812 1 95.62 189 GLY B C 1
ATOM 4292 O O . GLY B 1 189 ? -12.047 -26.812 -21.656 1 95.62 189 GLY B O 1
ATOM 4293 N N . PRO B 1 190 ? -12.484 -28.422 -23.141 1 94.12 190 PRO B N 1
ATOM 4294 C CA . PRO B 1 190 ? -12.555 -29.484 -22.141 1 94.12 190 PRO B CA 1
ATOM 4295 C C . PRO B 1 190 ? -11.219 -29.734 -21.438 1 94.12 190 PRO B C 1
ATOM 4297 O O . PRO B 1 190 ? -11.188 -30.312 -20.359 1 94.12 190 PRO B O 1
ATOM 4300 N N . ASP B 1 191 ? -10.156 -29.359 -22.047 1 95.69 191 ASP B N 1
ATOM 4301 C CA . ASP B 1 191 ? -8.852 -29.609 -21.453 1 95.69 191 ASP B CA 1
ATOM 4302 C C . ASP B 1 191 ? -8.125 -28.297 -21.156 1 95.69 191 ASP B C 1
ATOM 4304 O O . ASP B 1 191 ? -6.891 -28.25 -21.125 1 95.69 191 ASP B O 1
ATOM 4308 N N . GLN B 1 192 ? -8.914 -27.188 -21.047 1 97 192 GLN B N 1
ATOM 4309 C CA . GLN B 1 192 ? -8.32 -25.875 -20.859 1 97 192 GLN B CA 1
ATOM 4310 C C . GLN B 1 192 ? -8.664 -25.312 -19.469 1 97 192 GLN B C 1
ATOM 4312 O O . GLN B 1 192 ? -9.625 -25.75 -18.844 1 97 192 GLN B O 1
ATOM 4317 N N . ILE B 1 193 ? -7.805 -24.438 -19 1 97.19 193 ILE B N 1
ATOM 4318 C CA . ILE B 1 193 ? -7.969 -23.75 -17.719 1 97.19 193 ILE B CA 1
ATOM 4319 C C . ILE B 1 193 ? -7.77 -22.25 -17.922 1 97.19 193 ILE B C 1
ATOM 4321 O O . ILE B 1 193 ? -7.316 -21.812 -18.969 1 97.19 193 ILE B O 1
ATOM 4325 N N . ILE B 1 194 ? -8.18 -21.438 -16.922 1 98 194 ILE B N 1
ATOM 4326 C CA . ILE B 1 194 ? -8.117 -19.984 -16.984 1 98 194 ILE B CA 1
ATOM 4327 C C . ILE B 1 194 ? -6.73 -19.5 -16.578 1 98 194 ILE B C 1
ATOM 4329 O O . ILE B 1 194 ? -6.164 -19.984 -15.594 1 98 194 ILE B O 1
ATOM 4333 N N . ALA B 1 195 ? -6.164 -18.594 -17.344 1 97.56 195 ALA B N 1
ATOM 4334 C CA . ALA B 1 195 ? -4.922 -17.922 -16.969 1 97.56 195 ALA B CA 1
ATOM 4335 C C . ALA B 1 195 ? -5.129 -17.047 -15.734 1 97.56 195 ALA B C 1
ATOM 4337 O O . ALA B 1 195 ? -5.797 -16.016 -15.812 1 97.56 195 ALA B O 1
ATOM 4338 N N . SER B 1 196 ? -4.582 -17.438 -14.617 1 98.06 196 SER B N 1
ATOM 4339 C CA . SER B 1 196 ? -4.789 -16.703 -13.375 1 98.06 196 SER B CA 1
ATOM 4340 C C . SER B 1 196 ? -3.502 -16.031 -12.906 1 98.06 196 SER B C 1
ATOM 4342 O O . SER B 1 196 ? -3.525 -14.898 -12.43 1 98.06 196 SER B O 1
ATOM 4344 N N . ASN B 1 197 ? -2.357 -16.672 -13.148 1 97.5 197 ASN B N 1
ATOM 4345 C CA . ASN B 1 197 ? -1.063 -16.219 -12.656 1 97.5 197 ASN B CA 1
ATOM 4346 C C . ASN B 1 197 ? -0.753 -14.797 -13.141 1 97.5 197 ASN B C 1
ATOM 4348 O O . ASN B 1 197 ? -0.264 -13.969 -12.367 1 97.5 197 ASN B O 1
ATOM 4352 N N . THR B 1 198 ? -1.069 -14.594 -14.367 1 98 198 THR B N 1
ATOM 4353 C CA . THR B 1 198 ? -0.768 -13.328 -15.023 1 98 198 THR B CA 1
ATOM 4354 C C . THR B 1 198 ? -1.39 -12.164 -14.258 1 98 198 THR B C 1
ATOM 4356 O O . THR B 1 198 ? -0.735 -11.141 -14.031 1 98 198 THR B O 1
ATOM 4359 N N . PHE B 1 199 ? -2.547 -12.312 -13.773 1 98.69 199 PHE B N 1
ATOM 4360 C CA . PHE B 1 199 ? -3.283 -11.227 -13.141 1 98.69 199 PHE B CA 1
ATOM 4361 C C . PHE B 1 199 ? -2.807 -11.023 -11.703 1 98.69 199 PHE B C 1
ATOM 4363 O O . PHE B 1 199 ? -2.701 -9.883 -11.234 1 98.69 199 PHE B O 1
ATOM 4370 N N . GLY B 1 200 ? -2.531 -12.109 -10.969 1 98.81 200 GLY B N 1
ATOM 4371 C CA . GLY B 1 200 ? -1.958 -12 -9.641 1 98.81 200 GLY B CA 1
ATOM 4372 C C . GLY B 1 200 ? -0.591 -11.344 -9.625 1 98.81 200 GLY B C 1
ATOM 4373 O O . GLY B 1 200 ? -0.33 -10.453 -8.812 1 98.81 200 GLY B O 1
ATOM 4374 N N . LEU B 1 201 ? 0.222 -11.781 -10.562 1 98.94 201 LEU B N 1
ATOM 4375 C CA . LEU B 1 201 ? 1.577 -11.25 -10.648 1 98.94 201 LEU B CA 1
ATOM 4376 C C . LEU B 1 201 ? 1.558 -9.781 -11.078 1 98.94 201 LEU B C 1
ATOM 4378 O O . LEU B 1 201 ? 2.332 -8.977 -10.562 1 98.94 201 LEU B O 1
ATOM 4382 N N . LYS B 1 202 ? 0.674 -9.461 -12.062 1 98.88 202 LYS B N 1
ATOM 4383 C CA . LYS B 1 202 ? 0.517 -8.062 -12.445 1 98.88 202 LYS B CA 1
ATOM 4384 C C . LYS B 1 202 ? 0.19 -7.195 -11.234 1 98.88 202 LYS B C 1
ATOM 4386 O O . LYS B 1 202 ? 0.833 -6.168 -11.008 1 98.88 202 LYS B O 1
ATOM 4391 N N . ALA B 1 203 ? -0.801 -7.617 -10.484 1 98.88 203 ALA B N 1
ATOM 4392 C CA . ALA B 1 203 ? -1.219 -6.879 -9.289 1 98.88 203 ALA B CA 1
ATOM 4393 C C . ALA B 1 203 ? -0.064 -6.73 -8.305 1 98.88 203 ALA B C 1
ATOM 4395 O O . ALA B 1 203 ? 0.162 -5.648 -7.762 1 98.88 203 ALA B O 1
ATOM 4396 N N . LEU B 1 204 ? 0.682 -7.836 -8.07 1 98.81 204 LEU B N 1
ATOM 4397 C CA . LEU B 1 204 ? 1.792 -7.867 -7.125 1 98.81 204 LEU B CA 1
ATOM 4398 C C . LEU B 1 204 ? 2.893 -6.898 -7.547 1 98.81 204 LEU B C 1
ATOM 4400 O O . LEU B 1 204 ? 3.381 -6.113 -6.73 1 98.81 204 LEU B O 1
ATOM 4404 N N . PHE B 1 205 ? 3.244 -6.914 -8.844 1 98.88 205 PHE B N 1
ATOM 4405 C CA . PHE B 1 205 ? 4.367 -6.125 -9.336 1 98.88 205 PHE B CA 1
ATOM 4406 C C . PHE B 1 205 ? 4.004 -4.645 -9.391 1 98.88 205 PHE B C 1
ATOM 4408 O O . PHE B 1 205 ? 4.824 -3.789 -9.047 1 98.88 205 PHE B O 1
ATOM 4415 N N . GLU B 1 206 ? 2.77 -4.363 -9.805 1 98.75 206 GLU B N 1
ATOM 4416 C CA . GLU B 1 206 ? 2.346 -2.967 -9.859 1 98.75 206 GLU B CA 1
ATOM 4417 C C . GLU B 1 206 ? 2.256 -2.363 -8.461 1 98.75 206 GLU B C 1
ATOM 4419 O O . GLU B 1 206 ? 2.59 -1.192 -8.258 1 98.75 206 GLU B O 1
ATOM 4424 N N . ALA B 1 207 ? 1.853 -3.16 -7.5 1 97.94 207 ALA B N 1
ATOM 4425 C CA . ALA B 1 207 ? 1.803 -2.703 -6.113 1 97.94 207 ALA B CA 1
ATOM 4426 C C . ALA B 1 207 ? 3.203 -2.412 -5.582 1 97.94 207 ALA B C 1
ATOM 4428 O O . ALA B 1 207 ? 3.355 -1.774 -4.539 1 97.94 207 ALA B O 1
ATOM 4429 N N . ASN B 1 208 ? 4.215 -2.896 -6.285 1 98 208 ASN B N 1
ATOM 4430 C CA . ASN B 1 208 ? 5.59 -2.734 -5.82 1 98 208 ASN B CA 1
ATOM 4431 C C . ASN B 1 208 ? 6.414 -1.899 -6.797 1 98 208 ASN B C 1
ATOM 4433 O O . ASN B 1 208 ? 7.629 -2.074 -6.895 1 98 208 ASN B O 1
ATOM 4437 N N . GLY B 1 209 ? 5.754 -1.044 -7.555 1 98.19 209 GLY B N 1
ATOM 4438 C CA . GLY B 1 209 ? 6.41 0.064 -8.227 1 98.19 209 GLY B CA 1
ATOM 4439 C C . GLY B 1 209 ? 6.719 -0.222 -9.688 1 98.19 209 GLY B C 1
ATOM 4440 O O . GLY B 1 209 ? 7.398 0.565 -10.352 1 98.19 209 GLY B O 1
ATOM 4441 N N . ALA B 1 210 ? 6.199 -1.356 -10.258 1 98.75 210 ALA B N 1
ATOM 4442 C CA . ALA B 1 210 ? 6.461 -1.688 -11.656 1 98.75 210 ALA B CA 1
ATOM 4443 C C . ALA B 1 210 ? 5.289 -1.278 -12.547 1 98.75 210 ALA B C 1
ATOM 4445 O O . ALA B 1 210 ? 4.195 -0.991 -12.047 1 98.75 210 ALA B O 1
ATOM 4446 N N . ARG B 1 211 ? 5.543 -1.105 -13.805 1 98.62 211 ARG B N 1
ATOM 4447 C CA . ARG B 1 211 ? 4.539 -1.114 -14.859 1 98.62 211 ARG B CA 1
ATOM 4448 C C . ARG B 1 211 ? 4.52 -2.455 -15.586 1 98.62 211 ARG B C 1
ATOM 4450 O O . ARG B 1 211 ? 5.566 -2.943 -16.031 1 98.62 211 ARG B O 1
ATOM 4457 N N . VAL B 1 212 ? 3.32 -3.045 -15.734 1 98.81 212 VAL B N 1
ATOM 4458 C CA . VAL B 1 212 ? 3.273 -4.406 -16.25 1 98.81 212 VAL B CA 1
ATOM 4459 C C . VAL B 1 212 ? 2.594 -4.41 -17.625 1 98.81 212 VAL B C 1
ATOM 4461 O O . VAL B 1 212 ? 1.528 -3.812 -17.797 1 98.81 212 VAL B O 1
ATOM 4464 N N . ARG B 1 213 ? 3.211 -4.992 -18.594 1 98.5 213 ARG B N 1
ATOM 4465 C CA . ARG B 1 213 ? 2.637 -5.32 -19.891 1 98.5 213 ARG B CA 1
ATOM 4466 C C . ARG B 1 213 ? 2.188 -6.777 -19.938 1 98.5 213 ARG B C 1
ATOM 4468 O O . ARG B 1 213 ? 3.018 -7.691 -19.922 1 98.5 213 ARG B O 1
ATOM 4475 N N . VAL B 1 214 ? 0.95 -6.938 -19.953 1 98.5 214 VAL B N 1
ATOM 4476 C CA . VAL B 1 214 ? 0.423 -8.289 -20.125 1 98.5 214 VAL B CA 1
ATOM 4477 C C . VAL B 1 214 ? 0.37 -8.633 -21.609 1 98.5 214 VAL B C 1
ATOM 4479 O O . VAL B 1 214 ? -0.369 -8.008 -22.375 1 98.5 214 VAL B O 1
ATOM 4482 N N . LEU B 1 215 ? 1.137 -9.602 -22.016 1 98.31 215 LEU B N 1
ATOM 4483 C CA . LEU B 1 215 ? 1.194 -9.992 -23.422 1 98.31 215 LEU B CA 1
ATOM 4484 C C . LEU B 1 215 ? 0.227 -11.133 -23.719 1 98.31 215 LEU B C 1
ATOM 4486 O O . LEU B 1 215 ? -0.262 -11.789 -22.781 1 98.31 215 LEU B O 1
ATOM 4490 N N . PRO B 1 216 ? -0.102 -11.383 -25 1 96.94 216 PRO B N 1
ATOM 4491 C CA . PRO B 1 216 ? -0.985 -12.5 -25.344 1 96.94 216 PRO B CA 1
ATOM 4492 C C . PRO B 1 216 ? -0.418 -13.852 -24.922 1 96.94 216 PRO B C 1
ATOM 4494 O O . PRO B 1 216 ? 0.803 -14.023 -24.859 1 96.94 216 PRO B O 1
ATOM 4497 N N . ILE B 1 217 ? -1.283 -14.75 -24.609 1 97.38 217 ILE B N 1
ATOM 4498 C CA . ILE B 1 217 ? -0.871 -16.109 -24.281 1 97.38 217 ILE B CA 1
ATOM 4499 C C . ILE B 1 217 ? -0.107 -16.719 -25.453 1 97.38 217 ILE B C 1
ATOM 4501 O O . ILE B 1 217 ? -0.56 -16.656 -26.594 1 97.38 217 ILE B O 1
ATOM 4505 N N . ALA B 1 218 ? 1.069 -17.234 -25.188 1 96.06 218 ALA B N 1
ATOM 4506 C CA . ALA B 1 218 ? 1.842 -17.953 -26.188 1 96.06 218 ALA B CA 1
ATOM 4507 C C . ALA B 1 218 ? 1.525 -19.453 -26.156 1 96.06 218 ALA B C 1
ATOM 4509 O O . ALA B 1 218 ? 1.786 -20.125 -25.156 1 96.06 218 ALA B O 1
ATOM 4510 N N . ARG B 1 219 ? 1.041 -19.922 -27.281 1 93.44 219 ARG B N 1
ATOM 4511 C CA . ARG B 1 219 ? 0.833 -21.359 -27.406 1 93.44 219 ARG B CA 1
ATOM 4512 C C . ARG B 1 219 ? 2.158 -22.125 -27.359 1 93.44 219 ARG B C 1
ATOM 4514 O O . ARG B 1 219 ? 3.227 -21.5 -27.406 1 93.44 219 ARG B O 1
ATOM 4521 N N . ASP B 1 220 ? 2.072 -23.453 -27.234 1 90.75 220 ASP B N 1
ATOM 4522 C CA . ASP B 1 220 ? 3.279 -24.25 -27.109 1 90.75 220 ASP B CA 1
ATOM 4523 C C . ASP B 1 220 ? 3.885 -24.562 -28.469 1 90.75 220 ASP B C 1
ATOM 4525 O O . ASP B 1 220 ? 4.07 -25.719 -28.828 1 90.75 220 ASP B O 1
ATOM 4529 N N . THR B 1 221 ? 4.172 -23.516 -29.172 1 92.12 221 THR B N 1
ATOM 4530 C CA . THR B 1 221 ? 4.863 -23.609 -30.453 1 92.12 221 THR B CA 1
ATOM 4531 C C . THR B 1 221 ? 6.031 -22.625 -30.5 1 92.12 221 THR B C 1
ATOM 4533 O O . THR B 1 221 ? 5.996 -21.578 -29.844 1 92.12 221 THR B O 1
ATOM 4536 N N . ARG B 1 222 ? 7.004 -23.031 -31.219 1 93.19 222 ARG B N 1
ATOM 4537 C CA . ARG B 1 222 ? 8.156 -22.156 -31.406 1 93.19 222 ARG B CA 1
ATOM 4538 C C . ARG B 1 222 ? 7.719 -20.797 -31.953 1 93.19 222 ARG B C 1
ATOM 4540 O O . ARG B 1 222 ? 8.164 -19.766 -31.453 1 93.19 222 ARG B O 1
ATOM 4547 N N . ALA B 1 223 ? 6.855 -20.781 -32.969 1 95.81 223 ALA B N 1
ATOM 4548 C CA . ALA B 1 223 ? 6.418 -19.547 -33.594 1 95.81 223 ALA B CA 1
ATOM 4549 C C . ALA B 1 223 ? 5.723 -18.625 -32.625 1 95.81 223 ALA B C 1
ATOM 4551 O O . ALA B 1 223 ? 5.98 -17.422 -32.594 1 95.81 223 ALA B O 1
ATOM 4552 N N . ALA B 1 224 ? 4.879 -19.109 -31.797 1 95.25 224 ALA B N 1
ATOM 4553 C CA . ALA B 1 224 ? 4.152 -18.328 -30.797 1 95.25 224 ALA B CA 1
ATOM 4554 C C . ALA B 1 224 ? 5.109 -17.719 -29.766 1 95.25 224 ALA B C 1
ATOM 4556 O O . ALA B 1 224 ? 4.965 -16.562 -29.391 1 95.25 224 ALA B O 1
ATOM 4557 N N . LEU B 1 225 ? 6.055 -18.469 -29.375 1 93.81 225 LEU B N 1
ATOM 4558 C CA . LEU B 1 225 ? 7.012 -18 -28.375 1 93.81 225 LEU B CA 1
ATOM 4559 C C . LEU B 1 225 ? 7.926 -16.938 -28.953 1 93.81 225 LEU B C 1
ATOM 4561 O O . LEU B 1 225 ? 8.211 -15.93 -28.281 1 93.81 225 LEU B O 1
ATOM 4565 N N . VAL B 1 226 ? 8.375 -17.188 -30.141 1 94.88 226 VAL B N 1
ATOM 4566 C CA . VAL B 1 226 ? 9.219 -16.188 -30.797 1 94.88 226 VAL B CA 1
ATOM 4567 C C . VAL B 1 226 ? 8.461 -14.867 -30.906 1 94.88 226 VAL B C 1
ATOM 4569 O O . VAL B 1 226 ? 9.008 -13.805 -30.609 1 94.88 226 VAL B O 1
ATOM 4572 N N . THR B 1 227 ? 7.215 -14.945 -31.328 1 96.75 227 THR B N 1
ATOM 4573 C CA . THR B 1 227 ? 6.375 -13.758 -31.438 1 96.75 227 THR B CA 1
ATOM 4574 C C . THR B 1 227 ? 6.227 -13.078 -30.078 1 96.75 227 THR B C 1
ATOM 4576 O O . THR B 1 227 ? 6.312 -11.852 -29.969 1 96.75 227 THR B O 1
ATOM 4579 N N . ALA B 1 228 ? 5.977 -13.82 -29.047 1 96 228 ALA B N 1
ATOM 4580 C CA . ALA B 1 228 ? 5.816 -13.273 -27.703 1 96 228 ALA B CA 1
ATOM 4581 C C . ALA B 1 228 ? 7.082 -12.547 -27.25 1 96 228 ALA B C 1
ATOM 4583 O O . ALA B 1 228 ? 7.004 -11.453 -26.688 1 96 228 ALA B O 1
ATOM 4584 N N . PHE B 1 229 ? 8.211 -13.117 -27.516 1 94.69 229 PHE B N 1
ATOM 4585 C CA . PHE B 1 229 ? 9.469 -12.492 -27.141 1 94.69 229 PHE B CA 1
ATOM 4586 C C . PHE B 1 229 ? 9.703 -11.211 -27.922 1 94.69 229 PHE B C 1
ATOM 4588 O O . PHE B 1 229 ? 10.266 -10.25 -27.391 1 94.69 229 PHE B O 1
ATOM 4595 N N . GLU B 1 230 ? 9.273 -11.211 -29.156 1 95.75 230 GLU B N 1
ATOM 4596 C CA . GLU B 1 230 ? 9.352 -9.992 -29.953 1 95.75 230 GLU B CA 1
ATOM 4597 C C . GLU B 1 230 ? 8.484 -8.891 -29.359 1 95.75 230 GLU B C 1
ATOM 4599 O O . GLU B 1 230 ? 8.914 -7.738 -29.266 1 95.75 230 GLU B O 1
ATOM 4604 N N . LEU B 1 231 ? 7.328 -9.234 -28.969 1 97.25 231 LEU B N 1
ATOM 4605 C CA . LEU B 1 231 ? 6.402 -8.273 -28.375 1 97.25 231 LEU B CA 1
ATOM 4606 C C . LEU B 1 231 ? 6.934 -7.762 -27.031 1 97.25 231 LEU B C 1
ATOM 4608 O O . LEU B 1 231 ? 6.543 -6.68 -26.578 1 97.25 231 LEU B O 1
ATOM 4612 N N . ALA B 1 232 ? 7.789 -8.555 -26.359 1 97.06 232 ALA B N 1
ATOM 4613 C CA . ALA B 1 232 ? 8.32 -8.211 -25.047 1 97.06 232 ALA B CA 1
ATOM 4614 C C . ALA B 1 232 ? 9.484 -7.238 -25.156 1 97.06 232 ALA B C 1
ATOM 4616 O O . ALA B 1 232 ? 9.969 -6.723 -24.141 1 97.06 232 ALA B O 1
ATOM 4617 N N . ARG B 1 233 ? 9.961 -6.984 -26.344 1 95.5 233 ARG B N 1
ATOM 4618 C CA . ARG B 1 233 ? 11.109 -6.109 -26.531 1 95.5 233 ARG B CA 1
ATOM 4619 C C . ARG B 1 233 ? 10.883 -4.754 -25.875 1 95.5 233 ARG B C 1
ATOM 4621 O O . ARG B 1 233 ? 9.773 -4.223 -25.906 1 95.5 233 ARG B O 1
ATOM 4628 N N . GLY B 1 234 ? 11.961 -4.211 -25.281 1 96.06 234 GLY B N 1
ATOM 4629 C CA . GLY B 1 234 ? 11.898 -2.916 -24.625 1 96.06 234 GLY B CA 1
ATOM 4630 C C . GLY B 1 234 ? 11.547 -3.014 -23.156 1 96.06 234 GLY B C 1
ATOM 4631 O O . GLY B 1 234 ? 11.656 -2.029 -22.422 1 96.06 234 GLY B O 1
ATOM 4632 N N . ALA B 1 235 ? 11.094 -4.191 -22.672 1 98.06 235 ALA B N 1
ATOM 4633 C CA . ALA B 1 235 ? 10.836 -4.379 -21.234 1 98.06 235 ALA B CA 1
ATOM 4634 C C . ALA B 1 235 ? 12.141 -4.414 -20.438 1 98.06 235 ALA B C 1
ATOM 4636 O O . ALA B 1 235 ? 13.195 -4.754 -20.984 1 98.06 235 ALA B O 1
ATOM 4637 N N . ASP B 1 236 ? 12.062 -4.023 -19.203 1 98.62 236 ASP B N 1
ATOM 4638 C CA . ASP B 1 236 ? 13.211 -4.094 -18.297 1 98.62 236 ASP B CA 1
ATOM 4639 C C . ASP B 1 236 ? 13.375 -5.496 -17.719 1 98.62 236 ASP B C 1
ATOM 4641 O O . ASP B 1 236 ? 14.453 -5.855 -17.25 1 98.62 236 ASP B O 1
ATOM 4645 N N . LEU B 1 237 ? 12.32 -6.301 -17.766 1 98.5 237 LEU B N 1
ATOM 4646 C CA . LEU B 1 237 ? 12.281 -7.68 -17.281 1 98.5 237 LEU B CA 1
ATOM 4647 C C . LEU B 1 237 ? 11.195 -8.469 -18 1 98.5 237 LEU B C 1
ATOM 4649 O O . LEU B 1 237 ? 10.055 -8.008 -18.109 1 98.5 237 LEU B O 1
ATOM 4653 N N . VAL B 1 238 ? 11.562 -9.602 -18.562 1 97.75 238 VAL B N 1
ATOM 4654 C CA . VAL B 1 238 ? 10.609 -10.5 -19.203 1 97.75 238 VAL B CA 1
ATOM 4655 C C . VAL B 1 238 ? 10.359 -11.711 -18.312 1 97.75 238 VAL B C 1
ATOM 4657 O O . VAL B 1 238 ? 11.297 -12.344 -17.828 1 97.75 238 VAL B O 1
ATOM 4660 N N . ILE B 1 239 ? 9.109 -11.977 -18.062 1 97.88 239 ILE B N 1
ATOM 4661 C CA . ILE B 1 239 ? 8.742 -13.125 -17.234 1 97.88 239 ILE B CA 1
ATOM 4662 C C . ILE B 1 239 ? 7.836 -14.062 -18.031 1 97.88 239 ILE B C 1
ATOM 4664 O O . ILE B 1 239 ? 6.797 -13.648 -18.547 1 97.88 239 ILE B O 1
ATOM 4668 N N . THR B 1 240 ? 8.258 -15.25 -18.172 1 95.94 240 THR B N 1
ATOM 4669 C CA . THR B 1 240 ? 7.383 -16.297 -18.703 1 95.94 240 THR B CA 1
ATOM 4670 C C . THR B 1 240 ? 6.766 -17.109 -17.562 1 95.94 240 THR B C 1
ATOM 4672 O O . THR B 1 240 ? 7.418 -17.359 -16.547 1 95.94 240 THR B O 1
ATOM 4675 N N . ILE B 1 241 ? 5.551 -17.375 -17.703 1 95.5 241 ILE B N 1
ATOM 4676 C CA . ILE B 1 241 ? 4.809 -18.156 -16.719 1 95.5 241 ILE B CA 1
ATOM 4677 C C . ILE B 1 241 ? 4.379 -19.484 -17.328 1 95.5 241 ILE B C 1
ATOM 4679 O O . ILE B 1 241 ? 3.586 -19.516 -18.266 1 95.5 241 ILE B O 1
ATOM 4683 N N . GLY B 1 242 ? 4.84 -20.453 -16.734 1 88.5 242 GLY B N 1
ATOM 4684 C CA . GLY B 1 242 ? 4.617 -21.766 -17.312 1 88.5 242 GLY B CA 1
ATOM 4685 C C . GLY B 1 242 ? 5.73 -22.219 -18.234 1 88.5 242 GLY B C 1
ATOM 4686 O O . GLY B 1 242 ? 6.613 -21.422 -18.578 1 88.5 242 GLY B O 1
ATOM 4687 N N . GLY B 1 243 ? 5.84 -23.406 -18.625 1 70.5 243 GLY B N 1
ATOM 4688 C CA . GLY B 1 243 ? 6.785 -23.922 -19.594 1 70.5 243 GLY B CA 1
ATOM 4689 C C . GLY B 1 243 ? 8.156 -24.219 -19.016 1 70.5 243 GLY B C 1
ATOM 4690 O O . GLY B 1 243 ? 9.094 -24.531 -19.75 1 70.5 243 GLY B O 1
ATOM 4691 N N . ALA B 1 244 ? 8.32 -23.953 -17.688 1 58.19 244 ALA B N 1
ATOM 4692 C CA . ALA B 1 244 ? 9.641 -24.125 -17.094 1 58.19 244 ALA B CA 1
ATOM 4693 C C . ALA B 1 244 ? 9.859 -25.562 -16.641 1 58.19 244 ALA B C 1
ATOM 4695 O O . ALA B 1 244 ? 10.875 -25.891 -16.031 1 58.19 244 ALA B O 1
ATOM 4696 N N . SER B 1 245 ? 8.938 -26.453 -16.734 1 58.41 245 SER B N 1
ATOM 4697 C CA . SER B 1 245 ? 9.086 -27.781 -16.156 1 58.41 245 SER B CA 1
ATOM 4698 C C . SER B 1 245 ? 9.781 -28.734 -17.125 1 58.41 245 SER B C 1
ATOM 4700 O O . SER B 1 245 ? 9.859 -28.453 -18.328 1 58.41 245 SER B O 1
ATOM 4702 N N . VAL B 1 246 ? 10.492 -29.719 -16.516 1 49.06 246 VAL B N 1
ATOM 4703 C CA . VAL B 1 246 ? 11.555 -30.672 -16.859 1 49.06 246 VAL B CA 1
ATOM 4704 C C . VAL B 1 246 ? 11.227 -31.344 -18.188 1 49.06 246 VAL B C 1
ATOM 4706 O O . VAL B 1 246 ? 12.102 -31.953 -18.812 1 49.06 246 VAL B O 1
ATOM 4709 N N . GLY B 1 247 ? 10.062 -31.844 -18.359 1 47.31 247 GLY B N 1
ATOM 4710 C CA . GLY B 1 247 ? 10.141 -32.906 -19.328 1 47.31 247 GLY B CA 1
ATOM 4711 C C . GLY B 1 247 ? 10.641 -32.469 -20.688 1 47.31 247 GLY B C 1
ATOM 4712 O O . GLY B 1 247 ? 11.273 -31.406 -20.797 1 47.31 247 GLY B O 1
ATOM 4713 N N . ASP B 1 248 ? 10.672 -33.312 -21.688 1 45 248 ASP B N 1
ATOM 4714 C CA . ASP B 1 248 ? 11.031 -33.156 -23.094 1 45 248 ASP B CA 1
ATOM 4715 C C . ASP B 1 248 ? 10.469 -31.844 -23.656 1 45 248 ASP B C 1
ATOM 4717 O O . ASP B 1 248 ? 10.773 -31.469 -24.797 1 45 248 ASP B O 1
ATOM 4721 N N . HIS B 1 249 ? 9.672 -31.094 -22.922 1 52.44 249 HIS B N 1
ATOM 4722 C CA . HIS B 1 249 ? 8.875 -30.047 -23.562 1 52.44 249 HIS B CA 1
ATOM 4723 C C . HIS B 1 249 ? 9.219 -28.672 -23 1 52.44 249 HIS B C 1
ATOM 4725 O O . HIS B 1 249 ? 8.367 -27.781 -22.969 1 52.44 249 HIS B O 1
ATOM 4731 N N . ASP B 1 250 ? 10.438 -28.469 -22.469 1 73.31 250 ASP B N 1
ATOM 4732 C CA . ASP B 1 250 ? 10.648 -27.094 -22.047 1 73.31 250 ASP B CA 1
ATOM 4733 C C . ASP B 1 250 ? 10.852 -26.172 -23.25 1 73.31 250 ASP B C 1
ATOM 4735 O O . ASP B 1 250 ? 11.977 -25.797 -23.562 1 73.31 250 ASP B O 1
ATOM 4739 N N . LEU B 1 251 ? 9.891 -26.047 -23.953 1 81.38 251 LEU B N 1
ATOM 4740 C CA . LEU B 1 251 ? 9.852 -25.281 -25.188 1 81.38 251 LEU B CA 1
ATOM 4741 C C . LEU B 1 251 ? 10.336 -23.844 -24.953 1 81.38 251 LEU B C 1
ATOM 4743 O O . LEU B 1 251 ? 11.023 -23.281 -25.812 1 81.38 251 LEU B O 1
ATOM 4747 N N . VAL B 1 252 ? 10.133 -23.359 -23.781 1 85.62 252 VAL B N 1
ATOM 4748 C CA . VAL B 1 252 ? 10.539 -22 -23.484 1 85.62 252 VAL B CA 1
ATOM 4749 C C . VAL B 1 252 ? 12.062 -21.906 -23.422 1 85.62 252 VAL B C 1
ATOM 4751 O O . VAL B 1 252 ? 12.664 -21.016 -24.016 1 85.62 252 VAL B O 1
ATOM 4754 N N . ALA B 1 253 ? 12.625 -22.828 -22.688 1 84.56 253 ALA B N 1
ATOM 4755 C CA . ALA B 1 253 ? 14.086 -22.844 -22.578 1 84.56 253 ALA B CA 1
ATOM 4756 C C . ALA B 1 253 ? 14.734 -23.031 -23.938 1 84.56 253 ALA B C 1
ATOM 4758 O O . ALA B 1 253 ? 15.734 -22.375 -24.266 1 84.56 253 ALA B O 1
ATOM 4759 N N . GLN B 1 254 ? 14.172 -23.906 -24.688 1 85.62 254 GLN B N 1
ATOM 4760 C CA . GLN B 1 254 ? 14.703 -24.188 -26.016 1 85.62 254 GLN B CA 1
ATOM 4761 C C . GLN B 1 254 ? 14.641 -22.938 -26.906 1 85.62 254 GLN B C 1
ATOM 4763 O O . GLN B 1 254 ? 15.641 -22.562 -27.516 1 85.62 254 GLN B O 1
ATOM 4768 N N . VAL B 1 255 ? 13.484 -22.359 -26.953 1 87 255 VAL B N 1
ATOM 4769 C CA . VAL B 1 255 ? 13.273 -21.203 -27.812 1 87 255 VAL B CA 1
ATOM 4770 C C . VAL B 1 255 ? 14.109 -20.031 -27.328 1 87 255 VAL B C 1
ATOM 4772 O O . VAL B 1 255 ? 14.734 -19.328 -28.125 1 87 255 VAL B O 1
ATOM 4775 N N . ALA B 1 256 ? 14.164 -19.859 -26.062 1 85.69 256 ALA B N 1
ATOM 4776 C CA . ALA B 1 256 ? 14.992 -18.797 -25.484 1 85.69 256 ALA B CA 1
ATOM 4777 C C . ALA B 1 256 ? 16.469 -19.016 -25.844 1 85.69 256 ALA B C 1
ATOM 4779 O O . ALA B 1 256 ? 17.172 -18.062 -26.156 1 85.69 256 ALA B O 1
ATOM 4780 N N . GLY B 1 257 ? 16.906 -20.203 -25.75 1 84.25 257 GLY B N 1
ATOM 4781 C CA . GLY B 1 257 ? 18.266 -20.547 -26.141 1 84.25 257 GLY B CA 1
ATOM 4782 C C . GLY B 1 257 ? 18.562 -20.219 -27.594 1 84.25 257 GLY B C 1
ATOM 4783 O O . GLY B 1 257 ? 19.625 -19.672 -27.906 1 84.25 257 GLY B O 1
ATOM 4784 N N . GLU B 1 258 ? 17.641 -20.562 -28.391 1 86 258 GLU B N 1
ATOM 4785 C CA . GLU B 1 258 ? 17.781 -20.266 -29.812 1 86 258 GLU B CA 1
ATOM 4786 C C . GLU B 1 258 ? 17.875 -18.766 -30.062 1 86 258 GLU B C 1
ATOM 4788 O O . GLU B 1 258 ? 18.5 -18.328 -31.031 1 86 258 GLU B O 1
ATOM 4793 N N . LEU B 1 259 ? 17.25 -18.094 -29.203 1 86.62 259 LEU B N 1
ATOM 4794 C CA . LEU B 1 259 ? 17.234 -16.641 -29.328 1 86.62 259 LEU B CA 1
ATOM 4795 C C . LEU B 1 259 ? 18.438 -16.031 -28.625 1 86.62 259 LEU B C 1
ATOM 4797 O O . LEU B 1 259 ? 18.531 -14.797 -28.531 1 86.62 259 LEU B O 1
ATOM 4801 N N . GLY B 1 260 ? 19.312 -16.922 -27.984 1 82.31 260 GLY B N 1
ATOM 4802 C CA . GLY B 1 260 ? 20.578 -16.438 -27.469 1 82.31 260 GLY B CA 1
ATOM 4803 C C . GLY B 1 260 ? 20.594 -16.281 -25.953 1 82.31 260 GLY B C 1
ATOM 4804 O O . GLY B 1 260 ? 21.453 -15.602 -25.406 1 82.31 260 GLY B O 1
ATOM 4805 N N . MET B 1 261 ? 19.594 -16.906 -25.391 1 81.88 261 MET B N 1
ATOM 4806 C CA . MET B 1 261 ? 19.594 -16.797 -23.938 1 81.88 261 MET B CA 1
ATOM 4807 C C . MET B 1 261 ? 20.75 -17.562 -23.312 1 81.88 261 MET B C 1
ATOM 4809 O O . MET B 1 261 ? 20.984 -18.719 -23.672 1 81.88 261 MET B O 1
ATOM 4813 N N . GLU B 1 262 ? 21.516 -16.844 -22.484 1 77 262 GLU B N 1
ATOM 4814 C CA . GLU B 1 262 ? 22.469 -17.469 -21.578 1 77 262 GLU B CA 1
ATOM 4815 C C . GLU B 1 262 ? 21.797 -17.844 -20.25 1 77 262 GLU B C 1
ATOM 4817 O O . GLU B 1 262 ? 21.516 -16.969 -19.422 1 77 262 GLU B O 1
ATOM 4822 N N . GLN B 1 263 ? 21.422 -19.141 -20.172 1 73.94 263 GLN B N 1
ATOM 4823 C CA . GLN B 1 263 ? 20.719 -19.594 -18.984 1 73.94 263 GLN B CA 1
ATOM 4824 C C . GLN B 1 263 ? 21.641 -19.578 -17.766 1 73.94 263 GLN B C 1
ATOM 4826 O O . GLN B 1 263 ? 22.781 -20.047 -17.812 1 73.94 263 GLN B O 1
ATOM 4831 N N . SER B 1 264 ? 21.125 -18.984 -16.719 1 69.31 264 SER B N 1
ATOM 4832 C CA . SER B 1 264 ? 21.906 -18.906 -15.5 1 69.31 264 SER B CA 1
ATOM 4833 C C . SER B 1 264 ? 21.734 -20.156 -14.648 1 69.31 264 SER B C 1
ATOM 4835 O O . SER B 1 264 ? 22.719 -20.719 -14.141 1 69.31 264 SER B O 1
ATOM 4837 N N . PHE B 1 265 ? 20.578 -20.594 -14.43 1 72.12 265 PHE B N 1
ATOM 4838 C CA . PHE B 1 265 ? 20.281 -21.812 -13.688 1 72.12 265 PHE B CA 1
ATOM 4839 C C . PHE B 1 265 ? 18.875 -22.328 -14.016 1 72.12 265 PHE B C 1
ATOM 4841 O O . PHE B 1 265 ? 18.109 -21.656 -14.695 1 72.12 265 PHE B O 1
ATOM 4848 N N . TYR B 1 266 ? 18.891 -23.703 -13.703 1 75.44 266 TYR B N 1
ATOM 4849 C CA . TYR B 1 266 ? 17.594 -24.312 -13.945 1 75.44 266 TYR B CA 1
ATOM 4850 C C . TYR B 1 266 ? 17.141 -25.141 -12.75 1 75.44 266 TYR B C 1
ATOM 4852 O O . TYR B 1 266 ? 17.844 -26.078 -12.344 1 75.44 266 TYR B O 1
ATOM 4860 N N . LYS B 1 267 ? 16.438 -24.719 -11.742 1 88.38 267 LYS B N 1
ATOM 4861 C CA . LYS B 1 267 ? 15.812 -25.391 -10.609 1 88.38 267 LYS B CA 1
ATOM 4862 C C . LYS B 1 267 ? 16.375 -24.891 -9.281 1 88.38 267 LYS B C 1
ATOM 4864 O O . LYS B 1 267 ? 17.594 -24.766 -9.125 1 88.38 267 LYS B O 1
ATOM 4869 N N . VAL B 1 268 ? 15.484 -24.578 -8.469 1 94.12 268 VAL B N 1
ATOM 4870 C CA . VAL B 1 268 ? 15.836 -24.062 -7.152 1 94.12 268 VAL B CA 1
ATOM 4871 C C . VAL B 1 268 ? 15.375 -25.031 -6.074 1 94.12 268 VAL B C 1
ATOM 4873 O O . VAL B 1 268 ? 14.289 -25.609 -6.176 1 94.12 268 VAL B O 1
ATOM 4876 N N . ARG B 1 269 ? 16.188 -25.234 -5.066 1 95.19 269 ARG B N 1
ATOM 4877 C CA . ARG B 1 269 ? 15.883 -26.141 -3.965 1 95.19 269 ARG B CA 1
ATOM 4878 C C . ARG B 1 269 ? 14.852 -25.531 -3.021 1 95.19 269 ARG B C 1
ATOM 4880 O O . ARG B 1 269 ? 15.164 -25.234 -1.866 1 95.19 269 ARG B O 1
ATOM 4887 N N . MET B 1 270 ? 13.602 -25.391 -3.557 1 96.69 270 MET B N 1
ATOM 4888 C CA . MET B 1 270 ? 12.531 -24.812 -2.76 1 96.69 270 MET B CA 1
ATOM 4889 C C . MET B 1 270 ? 11.188 -25.453 -3.088 1 96.69 270 MET B C 1
ATOM 4891 O O . MET B 1 270 ? 11.07 -26.172 -4.082 1 96.69 270 MET B O 1
ATOM 4895 N N . ARG B 1 271 ? 10.273 -25.266 -2.256 1 96.12 271 ARG B N 1
ATOM 4896 C CA . ARG B 1 271 ? 8.883 -25.625 -2.5 1 96.12 271 ARG B CA 1
ATOM 4897 C C . ARG B 1 271 ? 7.941 -24.594 -1.885 1 96.12 271 ARG B C 1
ATOM 4899 O O . ARG B 1 271 ? 8.156 -24.141 -0.757 1 96.12 271 ARG B O 1
ATOM 4906 N N . PRO B 1 272 ? 6.93 -24.266 -2.537 1 96.12 272 PRO B N 1
ATOM 4907 C CA . PRO B 1 272 ? 6.789 -24.484 -3.979 1 96.12 272 PRO B CA 1
ATOM 4908 C C . PRO B 1 272 ? 7.746 -23.625 -4.805 1 96.12 272 PRO B C 1
ATOM 4910 O O . PRO B 1 272 ? 8.406 -22.734 -4.266 1 96.12 272 PRO B O 1
ATOM 4913 N N . GLY B 1 273 ? 7.895 -23.922 -6.094 1 93.25 273 GLY B N 1
ATOM 4914 C CA . GLY B 1 273 ? 8.633 -23.031 -6.977 1 93.25 273 GLY B CA 1
ATOM 4915 C C . GLY B 1 273 ? 9.93 -23.641 -7.484 1 93.25 273 GLY B C 1
ATOM 4916 O O . GLY B 1 273 ? 10.844 -22.906 -7.879 1 93.25 273 GLY B O 1
ATOM 4917 N N . LYS B 1 274 ? 10.023 -24.922 -7.473 1 91.38 274 LYS B N 1
ATOM 4918 C CA . LYS B 1 274 ? 11.242 -25.625 -7.871 1 91.38 274 LYS B CA 1
ATOM 4919 C C . LYS B 1 274 ? 11.664 -25.234 -9.289 1 91.38 274 LYS B C 1
ATOM 4921 O O . LYS B 1 274 ? 12.812 -24.859 -9.516 1 91.38 274 LYS B O 1
ATOM 4926 N N . PRO B 1 275 ? 10.758 -25.375 -10.219 1 89.06 275 PRO B N 1
ATOM 4927 C CA . PRO B 1 275 ? 11.18 -25 -11.57 1 89.06 275 PRO B CA 1
ATOM 4928 C C . PRO B 1 275 ? 11.305 -23.484 -11.742 1 89.06 275 PRO B C 1
ATOM 4930 O O . PRO B 1 275 ? 10.328 -22.75 -11.555 1 89.06 275 PRO B O 1
ATOM 4933 N N . LEU B 1 276 ? 12.438 -22.953 -11.977 1 91 276 LEU B N 1
ATOM 4934 C CA . LEU B 1 276 ? 12.75 -21.547 -12.211 1 91 276 LEU B CA 1
ATOM 4935 C C . LEU B 1 276 ? 13.977 -21.406 -13.109 1 91 276 LEU B C 1
ATOM 4937 O O . LEU B 1 276 ? 15 -22.047 -12.883 1 91 276 LEU B O 1
ATOM 4941 N N . MET B 1 277 ? 13.859 -20.688 -14.117 1 89.44 277 MET B N 1
ATOM 4942 C CA . MET B 1 277 ? 15 -20.438 -14.992 1 89.44 277 MET B CA 1
ATOM 4943 C C . MET B 1 277 ? 15.242 -18.938 -15.133 1 89.44 277 MET B C 1
ATOM 4945 O O . MET B 1 277 ? 14.336 -18.125 -14.922 1 89.44 277 MET B O 1
ATOM 4949 N N . ALA B 1 278 ? 16.469 -18.578 -15.391 1 92.12 278 ALA B N 1
ATOM 4950 C CA . ALA B 1 278 ? 16.781 -17.172 -15.555 1 92.12 278 ALA B CA 1
ATOM 4951 C C . ALA B 1 278 ? 17.938 -16.969 -16.531 1 92.12 278 ALA B C 1
ATOM 4953 O O . ALA B 1 278 ? 18.766 -17.875 -16.703 1 92.12 278 ALA B O 1
ATOM 4954 N N . GLY B 1 279 ? 17.938 -15.867 -17.125 1 91.5 279 GLY B N 1
ATOM 4955 C CA . GLY B 1 279 ? 19 -15.477 -18.047 1 91.5 279 GLY B CA 1
ATOM 4956 C C . GLY B 1 279 ? 18.703 -14.164 -18.75 1 91.5 279 GLY B C 1
ATOM 4957 O O . GLY B 1 279 ? 18.094 -13.258 -18.188 1 91.5 279 GLY B O 1
ATOM 4958 N N . ARG B 1 280 ? 19.344 -14.008 -19.922 1 92.31 280 ARG B N 1
ATOM 4959 C CA . ARG B 1 280 ? 19.125 -12.844 -20.766 1 92.31 280 ARG B CA 1
ATOM 4960 C C . ARG B 1 280 ? 18.719 -13.258 -22.172 1 92.31 280 ARG B C 1
ATOM 4962 O O . ARG B 1 280 ? 19.25 -14.219 -22.719 1 92.31 280 ARG B O 1
ATOM 4969 N N . ILE B 1 281 ? 17.734 -12.562 -22.625 1 88.69 281 ILE B N 1
ATOM 4970 C CA . ILE B 1 281 ? 17.328 -12.758 -24.016 1 88.69 281 ILE B CA 1
ATOM 4971 C C . ILE B 1 281 ? 17.359 -11.422 -24.75 1 88.69 281 ILE B C 1
ATOM 4973 O O . ILE B 1 281 ? 16.672 -10.469 -24.375 1 88.69 281 ILE B O 1
ATOM 4977 N N . GLY B 1 282 ? 18.141 -11.289 -25.828 1 85.25 282 GLY B N 1
ATOM 4978 C CA . GLY B 1 282 ? 18.297 -10.016 -26.5 1 85.25 282 GLY B CA 1
ATOM 4979 C C . GLY B 1 282 ? 18.719 -8.891 -25.578 1 85.25 282 GLY B C 1
ATOM 4980 O O . GLY B 1 282 ? 18.203 -7.777 -25.672 1 85.25 282 GLY B O 1
ATOM 4981 N N . GLY B 1 283 ? 19.484 -9.25 -24.562 1 88.44 283 GLY B N 1
ATOM 4982 C CA . GLY B 1 283 ? 19.969 -8.266 -23.609 1 88.44 283 GLY B CA 1
ATOM 4983 C C . GLY B 1 283 ? 19.016 -8.023 -22.469 1 88.44 283 GLY B C 1
ATOM 4984 O O . GLY B 1 283 ? 19.391 -7.402 -21.469 1 88.44 283 GLY B O 1
ATOM 4985 N N . MET B 1 284 ? 17.828 -8.531 -22.562 1 92.81 284 MET B N 1
ATOM 4986 C CA . MET B 1 284 ? 16.844 -8.32 -21.516 1 92.81 284 MET B CA 1
ATOM 4987 C C . MET B 1 284 ? 16.891 -9.438 -20.484 1 92.81 284 MET B C 1
ATOM 4989 O O . MET B 1 284 ? 16.953 -10.617 -20.844 1 92.81 284 MET B O 1
ATOM 4993 N N . PRO B 1 285 ? 16.891 -9.062 -19.219 1 96 285 PRO B N 1
ATOM 4994 C CA . PRO B 1 285 ? 16.734 -10.117 -18.219 1 96 285 PRO B CA 1
ATOM 4995 C C . PRO B 1 285 ? 15.422 -10.883 -18.375 1 96 285 PRO B C 1
ATOM 4997 O O . PRO B 1 285 ? 14.383 -10.281 -18.656 1 96 285 PRO B O 1
ATOM 5000 N N . MET B 1 286 ? 15.531 -12.164 -18.203 1 95.12 286 MET B N 1
ATOM 5001 C CA . MET B 1 286 ? 14.359 -13.031 -18.344 1 95.12 286 MET B CA 1
ATOM 5002 C C . MET B 1 286 ? 14.297 -14.031 -17.188 1 95.12 286 MET B C 1
ATOM 5004 O O . MET B 1 286 ? 15.32 -14.586 -16.781 1 95.12 286 MET B O 1
ATOM 5008 N N . VAL B 1 287 ? 13.133 -14.195 -16.625 1 96.06 287 VAL B N 1
ATOM 5009 C CA . VAL B 1 287 ? 12.875 -15.211 -15.617 1 96.06 287 VAL B CA 1
ATOM 5010 C C . VAL B 1 287 ? 11.703 -16.094 -16.047 1 96.06 287 VAL B C 1
ATOM 5012 O O . VAL B 1 287 ? 10.664 -15.578 -16.469 1 96.06 287 VAL B O 1
ATOM 5015 N N . GLY B 1 288 ? 11.914 -17.391 -16.062 1 95 288 GLY B N 1
ATOM 5016 C CA . GLY B 1 288 ? 10.844 -18.344 -16.281 1 95 288 GLY B CA 1
ATOM 5017 C C . GLY B 1 288 ? 10.281 -18.906 -14.984 1 95 288 GLY B C 1
ATOM 5018 O O . GLY B 1 288 ? 10.984 -19.609 -14.258 1 95 288 GLY B O 1
ATOM 5019 N N . LEU B 1 289 ? 9 -18.609 -14.734 1 95.88 289 LEU B N 1
ATOM 5020 C CA . LEU B 1 289 ? 8.344 -19.047 -13.508 1 95.88 289 LEU B CA 1
ATOM 5021 C C . LEU B 1 289 ? 7.547 -20.328 -13.75 1 95.88 289 LEU B C 1
ATOM 5023 O O . LEU B 1 289 ? 7.184 -20.641 -14.883 1 95.88 289 LEU B O 1
ATOM 5027 N N . PRO B 1 290 ? 7.289 -21.078 -12.625 1 93.38 290 PRO B N 1
ATOM 5028 C CA . PRO B 1 290 ? 6.406 -22.234 -12.766 1 93.38 290 PRO B CA 1
ATOM 5029 C C . PRO B 1 290 ? 4.984 -21.844 -13.164 1 93.38 290 PRO B C 1
ATOM 5031 O O . PRO B 1 290 ? 4.57 -20.703 -12.969 1 93.38 290 PRO B O 1
ATOM 5034 N N . GLY B 1 291 ? 4.309 -22.844 -13.68 1 92.88 291 GLY B N 1
ATOM 5035 C CA . GLY B 1 291 ? 2.943 -22.609 -14.117 1 92.88 291 GLY B CA 1
ATOM 5036 C C . GLY B 1 291 ? 1.927 -22.766 -13 1 92.88 291 GLY B C 1
ATOM 5037 O O . GLY B 1 291 ? 0.807 -22.266 -13.094 1 92.88 291 GLY B O 1
ATOM 5038 N N . ASN B 1 292 ? 2.303 -23.594 -11.961 1 93.25 292 ASN B N 1
ATOM 5039 C CA . ASN B 1 292 ? 1.395 -23.734 -10.828 1 93.25 292 ASN B CA 1
ATOM 5040 C C . ASN B 1 292 ? 1.135 -22.406 -10.148 1 93.25 292 ASN B C 1
ATOM 5042 O O . ASN B 1 292 ? 2.072 -21.656 -9.852 1 93.25 292 ASN B O 1
ATOM 5046 N N . PRO B 1 293 ? -0.101 -22.141 -9.883 1 95.62 293 PRO B N 1
ATOM 5047 C CA . PRO B 1 293 ? -0.474 -20.781 -9.469 1 95.62 293 PRO B CA 1
ATOM 5048 C C . PRO B 1 293 ? 0.233 -20.344 -8.188 1 95.62 293 PRO B C 1
ATOM 5050 O O . PRO B 1 293 ? 0.818 -19.25 -8.148 1 95.62 293 PRO B O 1
ATOM 5053 N N . VAL B 1 294 ? 0.203 -21.156 -7.148 1 97.56 294 VAL B N 1
ATOM 5054 C CA . VAL B 1 294 ? 0.821 -20.781 -5.883 1 97.56 294 VAL B CA 1
ATOM 5055 C C . VAL B 1 294 ? 2.336 -20.672 -6.055 1 97.56 294 VAL B C 1
ATOM 5057 O O . VAL B 1 294 ? 2.969 -19.766 -5.516 1 97.56 294 VAL B O 1
ATOM 5060 N N . SER B 1 295 ? 2.885 -21.594 -6.84 1 96.81 295 SER B N 1
ATOM 5061 C CA . SER B 1 295 ? 4.316 -21.562 -7.109 1 96.81 295 SER B CA 1
ATOM 5062 C C . SER B 1 295 ? 4.719 -20.25 -7.777 1 96.81 295 SER B C 1
ATOM 5064 O O . SER B 1 295 ? 5.715 -19.625 -7.395 1 96.81 295 SER B O 1
ATOM 5066 N N . ALA B 1 296 ? 3.945 -19.844 -8.758 1 97.38 296 ALA B N 1
ATOM 5067 C CA . ALA B 1 296 ? 4.242 -18.609 -9.484 1 97.38 296 ALA B CA 1
ATOM 5068 C C . ALA B 1 296 ? 4.211 -17.406 -8.547 1 97.38 296 ALA B C 1
ATOM 5070 O O . ALA B 1 296 ? 5.117 -16.562 -8.57 1 97.38 296 ALA B O 1
ATOM 5071 N N . MET B 1 297 ? 3.205 -17.328 -7.711 1 98.5 297 MET B N 1
ATOM 5072 C CA . MET B 1 297 ? 3.049 -16.203 -6.789 1 98.5 297 MET B CA 1
ATOM 5073 C C . MET B 1 297 ? 4.176 -16.188 -5.766 1 98.5 297 MET B C 1
ATOM 5075 O O . MET B 1 297 ? 4.754 -15.133 -5.492 1 98.5 297 MET B O 1
ATOM 5079 N N . VAL B 1 298 ? 4.504 -17.344 -5.223 1 98.5 298 VAL B N 1
ATOM 5080 C CA . VAL B 1 298 ? 5.566 -17.438 -4.227 1 98.5 298 VAL B CA 1
ATOM 5081 C C . VAL B 1 298 ? 6.895 -17.016 -4.848 1 98.5 298 VAL B C 1
ATOM 5083 O O . VAL B 1 298 ? 7.652 -16.25 -4.246 1 98.5 298 VAL B O 1
ATOM 5086 N N . CYS B 1 299 ? 7.133 -17.469 -6.078 1 98.06 299 CYS B N 1
ATOM 5087 C CA . CYS B 1 299 ? 8.352 -17.062 -6.77 1 98.06 299 CYS B CA 1
ATOM 5088 C C . CYS B 1 299 ? 8.344 -15.555 -7.031 1 98.06 299 CYS B C 1
ATOM 5090 O O . CYS B 1 299 ? 9.398 -14.914 -7.012 1 98.06 299 CYS B O 1
ATOM 5092 N N . GLY B 1 300 ? 7.141 -14.992 -7.309 1 98.5 300 GLY B N 1
ATOM 5093 C CA . GLY B 1 300 ? 7.016 -13.547 -7.414 1 98.5 300 GLY B CA 1
ATOM 5094 C C . GLY B 1 300 ? 7.516 -12.812 -6.188 1 98.5 300 GLY B C 1
ATOM 5095 O O . GLY B 1 300 ? 8.266 -11.836 -6.297 1 98.5 300 GLY B O 1
ATOM 5096 N N . TYR B 1 301 ? 7.156 -13.289 -5.039 1 98.5 301 TYR B N 1
ATOM 5097 C CA . TYR B 1 301 ? 7.539 -12.672 -3.773 1 98.5 301 TYR B CA 1
ATOM 5098 C C . TYR B 1 301 ? 9.023 -12.867 -3.502 1 98.5 301 TYR B C 1
ATOM 5100 O O . TYR B 1 301 ? 9.711 -11.922 -3.096 1 98.5 301 TYR B O 1
ATOM 5108 N N . ILE B 1 302 ? 9.516 -14.078 -3.773 1 98.25 302 ILE B N 1
ATOM 5109 C CA . ILE B 1 302 ? 10.82 -14.492 -3.27 1 98.25 302 ILE B CA 1
ATOM 5110 C C . ILE B 1 302 ? 11.914 -14.023 -4.227 1 98.25 302 ILE B C 1
ATOM 5112 O O . ILE B 1 302 ? 13.031 -13.711 -3.805 1 98.25 302 ILE B O 1
ATOM 5116 N N . PHE B 1 303 ? 11.562 -13.922 -5.512 1 98.12 303 PHE B N 1
ATOM 5117 C CA . PHE B 1 303 ? 12.625 -13.695 -6.484 1 98.12 303 PHE B CA 1
ATOM 5118 C C . PHE B 1 303 ? 12.375 -12.414 -7.266 1 98.12 303 PHE B C 1
ATOM 5120 O O . PHE B 1 303 ? 13.289 -11.594 -7.43 1 98.12 303 PHE B O 1
ATOM 5127 N N . ILE B 1 304 ? 11.164 -12.156 -7.75 1 98.75 304 ILE B N 1
ATOM 5128 C CA . ILE B 1 304 ? 10.922 -11.047 -8.664 1 98.75 304 ILE B CA 1
ATOM 5129 C C . ILE B 1 304 ? 10.891 -9.734 -7.883 1 98.75 304 ILE B C 1
ATOM 5131 O O . ILE B 1 304 ? 11.453 -8.727 -8.32 1 98.75 304 ILE B O 1
ATOM 5135 N N . LEU B 1 305 ? 10.195 -9.695 -6.707 1 98.75 305 LEU B N 1
ATOM 5136 C CA . LEU B 1 305 ? 10.141 -8.461 -5.926 1 98.75 305 LEU B CA 1
ATOM 5137 C C . LEU B 1 305 ? 11.539 -7.969 -5.578 1 98.75 305 LEU B C 1
ATOM 5139 O O . LEU B 1 305 ? 11.836 -6.781 -5.727 1 98.75 305 LEU B O 1
ATOM 5143 N N . PRO B 1 306 ? 12.445 -8.836 -5.133 1 98.75 306 PRO B N 1
ATOM 5144 C CA . PRO B 1 306 ? 13.82 -8.383 -4.898 1 98.75 306 PRO B CA 1
ATOM 5145 C C . PRO B 1 306 ? 14.461 -7.773 -6.145 1 98.75 306 PRO B C 1
ATOM 5147 O O . PRO B 1 306 ? 15.18 -6.777 -6.047 1 98.75 306 PRO B O 1
ATOM 5150 N N . MET B 1 307 ? 14.203 -8.383 -7.305 1 98.75 307 MET B N 1
ATOM 5151 C CA . MET B 1 307 ? 14.727 -7.828 -8.547 1 98.75 307 MET B CA 1
ATOM 5152 C C . MET B 1 307 ? 14.164 -6.43 -8.797 1 98.75 307 MET B C 1
ATOM 5154 O O . MET B 1 307 ? 14.898 -5.523 -9.188 1 98.75 307 MET B O 1
ATOM 5158 N N . LEU B 1 308 ? 12.867 -6.277 -8.602 1 98.81 308 LEU B N 1
ATOM 5159 C CA . LEU B 1 308 ? 12.234 -4.977 -8.773 1 98.81 308 LEU B CA 1
ATOM 5160 C C . LEU B 1 308 ? 12.836 -3.947 -7.824 1 98.81 308 LEU B C 1
ATOM 5162 O O . LEU B 1 308 ? 13.109 -2.811 -8.219 1 98.81 308 LEU B O 1
ATOM 5166 N N . ARG B 1 309 ? 13 -4.348 -6.551 1 98.75 309 ARG B N 1
ATOM 5167 C CA . ARG B 1 309 ? 13.602 -3.445 -5.574 1 98.75 309 ARG B CA 1
ATOM 5168 C C . ARG B 1 309 ? 14.984 -2.996 -6.02 1 98.75 309 ARG B C 1
ATOM 5170 O O . ARG B 1 309 ? 15.328 -1.815 -5.914 1 98.75 309 ARG B O 1
ATOM 5177 N N . ARG B 1 310 ? 15.758 -3.932 -6.535 1 98.75 310 ARG B N 1
ATOM 5178 C CA . ARG B 1 310 ? 17.078 -3.59 -7.051 1 98.75 310 ARG B CA 1
ATOM 5179 C C . ARG B 1 310 ? 16.969 -2.582 -8.195 1 98.75 310 ARG B C 1
ATOM 5181 O O . ARG B 1 310 ? 17.719 -1.597 -8.227 1 98.75 310 ARG B O 1
ATOM 5188 N N . MET B 1 311 ? 16.094 -2.795 -9.109 1 98.81 311 MET B N 1
ATOM 5189 C CA . MET B 1 311 ? 15.906 -1.9 -10.25 1 98.81 311 MET B CA 1
ATOM 5190 C C . MET B 1 311 ? 15.484 -0.51 -9.789 1 98.81 311 MET B C 1
ATOM 5192 O O . MET B 1 311 ? 15.75 0.483 -10.461 1 98.81 311 MET B O 1
ATOM 5196 N N . LEU B 1 312 ? 14.875 -0.411 -8.625 1 98.81 312 LEU B N 1
ATOM 5197 C CA . LEU B 1 312 ? 14.398 0.851 -8.07 1 98.81 312 LEU B CA 1
ATOM 5198 C C . LEU B 1 312 ? 15.422 1.438 -7.102 1 98.81 312 LEU B C 1
ATOM 5200 O O . LEU B 1 312 ? 15.141 2.434 -6.426 1 98.81 312 LEU B O 1
ATOM 5204 N N . ASP B 1 313 ? 16.531 0.774 -6.957 1 98.5 313 ASP B N 1
ATOM 5205 C CA . ASP B 1 313 ? 17.641 1.202 -6.121 1 98.5 313 ASP B CA 1
ATOM 5206 C C . ASP B 1 313 ? 17.297 1.066 -4.637 1 98.5 313 ASP B C 1
ATOM 5208 O O . ASP B 1 313 ? 17.734 1.879 -3.818 1 98.5 313 ASP B O 1
ATOM 5212 N N . LEU B 1 314 ? 16.438 0.206 -4.32 1 98.5 314 LEU B N 1
ATOM 5213 C CA . LEU B 1 314 ? 16.078 -0.117 -2.945 1 98.5 314 LEU B CA 1
ATOM 5214 C C . LEU B 1 314 ? 16.812 -1.37 -2.473 1 98.5 314 LEU B C 1
ATOM 5216 O O . LEU B 1 314 ? 17.344 -2.119 -3.287 1 98.5 314 LEU B O 1
ATOM 5220 N N . ASP B 1 315 ? 16.875 -1.546 -1.169 1 97.88 315 ASP B N 1
ATOM 5221 C CA . ASP B 1 315 ? 17.422 -2.783 -0.62 1 97.88 315 ASP B CA 1
ATOM 5222 C C . ASP B 1 315 ? 16.625 -3.996 -1.115 1 97.88 315 ASP B C 1
ATOM 5224 O O . ASP B 1 315 ? 15.43 -4.113 -0.86 1 97.88 315 ASP B O 1
ATOM 5228 N N . PRO B 1 316 ? 17.266 -4.898 -1.822 1 97.94 316 PRO B N 1
ATOM 5229 C CA . PRO B 1 316 ? 16.562 -6.043 -2.402 1 97.94 316 PRO B CA 1
ATOM 5230 C C . PRO B 1 316 ? 16.25 -7.129 -1.374 1 97.94 316 PRO B C 1
ATOM 5232 O O . PRO B 1 316 ? 15.516 -8.07 -1.672 1 97.94 316 PRO B O 1
ATOM 5235 N N . GLU B 1 317 ? 16.719 -7.043 -0.234 1 95.06 317 GLU B N 1
ATOM 5236 C CA . GLU B 1 317 ? 16.516 -8.078 0.774 1 95.06 317 GLU B CA 1
ATOM 5237 C C . GLU B 1 317 ? 15.055 -8.141 1.204 1 95.06 317 GLU B C 1
ATOM 5239 O O . GLU B 1 317 ? 14.414 -7.109 1.415 1 95.06 317 GLU B O 1
ATOM 5244 N N . ILE B 1 318 ? 14.547 -9.352 1.263 1 90.62 318 ILE B N 1
ATOM 5245 C CA . ILE B 1 318 ? 13.18 -9.531 1.745 1 90.62 318 ILE B CA 1
ATOM 5246 C C . ILE B 1 318 ? 13.141 -9.336 3.26 1 90.62 318 ILE B C 1
ATOM 5248 O O . ILE B 1 318 ? 14.047 -9.766 3.973 1 90.62 318 ILE B O 1
ATOM 5252 N N . ALA B 1 319 ? 12.133 -8.719 3.742 1 89.88 319 ALA B N 1
ATOM 5253 C CA . ALA B 1 319 ? 12 -8.438 5.168 1 89.88 319 ALA B CA 1
ATOM 5254 C C . ALA B 1 319 ? 11.195 -9.523 5.871 1 89.88 319 ALA B C 1
ATOM 5256 O O . ALA B 1 319 ? 9.969 -9.445 5.949 1 89.88 319 ALA B O 1
ATOM 5257 N N . LEU B 1 320 ? 11.938 -10.531 6.375 1 95.06 320 LEU B N 1
ATOM 5258 C CA . LEU B 1 320 ? 11.281 -11.57 7.152 1 95.06 320 LEU B CA 1
ATOM 5259 C C . LEU B 1 320 ? 10.945 -11.078 8.555 1 95.06 320 LEU B C 1
ATOM 5261 O O . LEU B 1 320 ? 11.688 -10.273 9.125 1 95.06 320 LEU B O 1
ATOM 5265 N N . ARG B 1 321 ? 9.812 -11.484 9.039 1 95 321 ARG B N 1
ATOM 5266 C CA . ARG B 1 321 ? 9.383 -11.211 10.406 1 95 321 ARG B CA 1
ATOM 5267 C C . ARG B 1 321 ? 9.312 -12.492 11.227 1 95 321 ARG B C 1
ATOM 5269 O O . ARG B 1 321 ? 9.477 -13.594 10.688 1 95 321 ARG B O 1
ATOM 5276 N N . GLU B 1 322 ? 9.195 -12.336 12.508 1 96 322 GLU B N 1
ATOM 5277 C CA . GLU B 1 322 ? 9.109 -13.492 13.391 1 96 322 GLU B CA 1
ATOM 5278 C C . GLU B 1 322 ? 7.738 -13.57 14.062 1 96 322 GLU B C 1
ATOM 5280 O O . GLU B 1 322 ? 7.082 -12.547 14.266 1 96 322 GLU B O 1
ATOM 5285 N N . ALA B 1 323 ? 7.297 -14.672 14.305 1 96.62 323 ALA B N 1
ATOM 5286 C CA . ALA B 1 323 ? 6.07 -14.953 15.047 1 96.62 323 ALA B CA 1
ATOM 5287 C C . ALA B 1 323 ? 6.191 -16.25 15.828 1 96.62 323 ALA B C 1
ATOM 5289 O O . ALA B 1 323 ? 7.129 -17.031 15.617 1 96.62 323 ALA B O 1
ATOM 5290 N N . VAL B 1 324 ? 5.242 -16.453 16.703 1 97.75 324 VAL B N 1
ATOM 5291 C CA . VAL B 1 324 ? 5.23 -17.656 17.547 1 97.75 324 VAL B CA 1
ATOM 5292 C C . VAL B 1 324 ? 4.258 -18.672 16.969 1 97.75 324 VAL B C 1
ATOM 5294 O O . VAL B 1 324 ? 3.105 -18.344 16.672 1 97.75 324 VAL B O 1
ATOM 5297 N N . LEU B 1 325 ? 4.68 -19.891 16.875 1 98.38 325 LEU B N 1
ATOM 5298 C CA . LEU B 1 325 ? 3.85 -20.953 16.312 1 98.38 325 LEU B CA 1
ATOM 5299 C C . LEU B 1 325 ? 2.664 -21.25 17.234 1 98.38 325 LEU B C 1
ATOM 5301 O O . LEU B 1 325 ? 2.836 -21.438 18.438 1 98.38 325 LEU B O 1
ATOM 5305 N N . SER B 1 326 ? 1.511 -21.281 16.672 1 98.31 326 SER B N 1
ATOM 5306 C CA . SER B 1 326 ? 0.318 -21.609 17.453 1 98.31 326 SER B CA 1
ATOM 5307 C C . SER B 1 326 ? -0.155 -23.031 17.172 1 98.31 326 SER B C 1
ATOM 5309 O O . SER B 1 326 ? -1.131 -23.5 17.766 1 98.31 326 SER B O 1
ATOM 5311 N N . ALA B 1 327 ? 0.428 -23.75 16.203 1 97.94 327 ALA B N 1
ATOM 5312 C CA . ALA B 1 327 ? 0.224 -25.172 15.898 1 97.94 327 ALA B CA 1
ATOM 5313 C C . ALA B 1 327 ? 1.546 -25.844 15.555 1 97.94 327 ALA B C 1
ATOM 5315 O O . ALA B 1 327 ? 2.432 -25.234 14.953 1 97.94 327 ALA B O 1
ATOM 5316 N N . PRO B 1 328 ? 1.679 -27.078 15.922 1 97.62 328 PRO B N 1
ATOM 5317 C CA . PRO B 1 328 ? 2.951 -27.75 15.656 1 97.62 328 PRO B CA 1
ATOM 5318 C C . PRO B 1 328 ? 3.186 -28.016 14.172 1 97.62 328 PRO B C 1
ATOM 5320 O O . PRO B 1 328 ? 2.236 -28.031 13.391 1 97.62 328 PRO B O 1
ATOM 5323 N N . LEU B 1 329 ? 4.418 -28.156 13.797 1 97.56 329 LEU B N 1
ATOM 5324 C CA . LEU B 1 329 ? 4.82 -28.531 12.453 1 97.56 329 LEU B CA 1
ATOM 5325 C C . LEU B 1 329 ? 5.672 -29.797 12.477 1 97.56 329 LEU B C 1
ATOM 5327 O O . LEU B 1 329 ? 6.523 -29.969 13.352 1 97.56 329 LEU B O 1
ATOM 5331 N N . GLY B 1 330 ? 5.43 -30.688 11.586 1 97.44 330 GLY B N 1
ATOM 5332 C CA . GLY B 1 330 ? 6.316 -31.828 11.414 1 97.44 330 GLY B CA 1
ATOM 5333 C C . GLY B 1 330 ? 7.652 -31.453 10.805 1 97.44 330 GLY B C 1
ATOM 5334 O O . GLY B 1 330 ? 7.879 -30.281 10.453 1 97.44 330 GLY B O 1
ATOM 5335 N N . PRO B 1 331 ? 8.539 -32.406 10.727 1 97.62 331 PRO B N 1
ATOM 5336 C CA . PRO B 1 331 ? 9.828 -32.125 10.094 1 97.62 331 PRO B CA 1
ATOM 5337 C C . PRO B 1 331 ? 9.688 -31.719 8.633 1 97.62 331 PRO B C 1
ATOM 5339 O O . PRO B 1 331 ? 8.742 -32.125 7.961 1 97.62 331 PRO B O 1
ATOM 5342 N N . ASN B 1 332 ? 10.57 -30.875 8.242 1 97.06 332 ASN B N 1
ATOM 5343 C CA . ASN B 1 332 ? 10.586 -30.438 6.852 1 97.06 332 ASN B CA 1
ATOM 5344 C C . ASN B 1 332 ? 11.453 -31.344 5.988 1 97.06 332 ASN B C 1
ATOM 5346 O O . ASN B 1 332 ? 12.297 -32.094 6.504 1 97.06 332 ASN B O 1
ATOM 5350 N N . GLY B 1 333 ? 11.211 -31.328 4.711 1 95.31 333 GLY B N 1
ATOM 5351 C CA . GLY B 1 333 ? 12.008 -32.062 3.74 1 95.31 333 GLY B CA 1
ATOM 5352 C C . GLY B 1 333 ? 13.266 -31.328 3.324 1 95.31 333 GLY B C 1
ATOM 5353 O O . GLY B 1 333 ? 13.688 -30.375 3.994 1 95.31 333 GLY B O 1
ATOM 5354 N N . PRO B 1 334 ? 13.883 -31.781 2.205 1 95.44 334 PRO B N 1
ATOM 5355 C CA . PRO B 1 334 ? 15.203 -31.281 1.8 1 95.44 334 PRO B CA 1
ATOM 5356 C C . PRO B 1 334 ? 15.141 -29.922 1.121 1 95.44 334 PRO B C 1
ATOM 5358 O O . PRO B 1 334 ? 16.172 -29.328 0.824 1 95.44 334 PRO B O 1
ATOM 5361 N N . ARG B 1 335 ? 14.008 -29.422 0.875 1 96.94 335 ARG B N 1
ATOM 5362 C CA . ARG B 1 335 ? 13.875 -28.156 0.182 1 96.94 335 ARG B CA 1
ATOM 5363 C C . ARG B 1 335 ? 13.391 -27.062 1.131 1 96.94 335 ARG B C 1
ATOM 5365 O O . ARG B 1 335 ? 12.617 -27.328 2.053 1 96.94 335 ARG B O 1
ATOM 5372 N N . GLU B 1 336 ? 13.922 -25.828 0.883 1 97.62 336 GLU B N 1
ATOM 5373 C CA . GLU B 1 336 ? 13.359 -24.688 1.604 1 97.62 336 GLU B CA 1
ATOM 5374 C C . GLU B 1 336 ? 11.875 -24.516 1.301 1 97.62 336 GLU B C 1
ATOM 5376 O O . GLU B 1 336 ? 11.461 -24.562 0.139 1 97.62 336 GLU B O 1
ATOM 5381 N N . HIS B 1 337 ? 11.102 -24.469 2.387 1 98.31 337 HIS B N 1
ATOM 5382 C CA . HIS B 1 337 ? 9.648 -24.5 2.213 1 98.31 337 HIS B CA 1
ATOM 5383 C C . HIS B 1 337 ? 9.016 -23.172 2.59 1 98.31 337 HIS B C 1
ATOM 5385 O O . HIS B 1 337 ? 9.312 -22.609 3.652 1 98.31 337 HIS B O 1
ATOM 5391 N N . TYR B 1 338 ? 8.25 -22.594 1.743 1 98.5 338 TYR B N 1
ATOM 5392 C CA . TYR B 1 338 ? 7.434 -21.406 2.008 1 98.5 338 TYR B CA 1
ATOM 5393 C C . TYR B 1 338 ? 5.961 -21.797 2.158 1 98.5 338 TYR B C 1
ATOM 5395 O O . TYR B 1 338 ? 5.23 -21.859 1.171 1 98.5 338 TYR B O 1
ATOM 5403 N N . MET B 1 339 ? 5.555 -21.922 3.361 1 98.69 339 MET B N 1
ATOM 5404 C CA . MET B 1 339 ? 4.242 -22.484 3.67 1 98.69 339 MET B CA 1
ATOM 5405 C C . MET B 1 339 ? 3.199 -21.375 3.809 1 98.69 339 MET B C 1
ATOM 5407 O O . MET B 1 339 ? 3.432 -20.391 4.492 1 98.69 339 MET B O 1
ATOM 5411 N N . ARG B 1 340 ? 2.064 -21.578 3.15 1 98.69 340 ARG B N 1
ATOM 5412 C CA . ARG B 1 340 ? 0.955 -20.656 3.365 1 98.69 340 ARG B CA 1
ATOM 5413 C C . ARG B 1 340 ? 0.494 -20.672 4.816 1 98.69 340 ARG B C 1
ATOM 5415 O O . ARG B 1 340 ? 0.202 -21.75 5.363 1 98.69 340 ARG B O 1
ATOM 5422 N N . ALA B 1 341 ? 0.428 -19.516 5.379 1 98.81 341 ALA B N 1
ATOM 5423 C CA . ALA B 1 341 ? 0.127 -19.422 6.805 1 98.81 341 ALA B CA 1
ATOM 5424 C C . ALA B 1 341 ? -0.706 -18.188 7.109 1 98.81 341 ALA B C 1
ATOM 5426 O O . ALA B 1 341 ? -0.947 -17.359 6.227 1 98.81 341 ALA B O 1
ATOM 5427 N N . GLN B 1 342 ? -1.242 -18.203 8.234 1 98.31 342 GLN B N 1
ATOM 5428 C CA . GLN B 1 342 ? -1.95 -17.062 8.781 1 98.31 342 GLN B CA 1
ATOM 5429 C C . GLN B 1 342 ? -1.287 -16.562 10.062 1 98.31 342 GLN B C 1
ATOM 5431 O O . GLN B 1 342 ? -1.008 -17.359 10.969 1 98.31 342 GLN B O 1
ATOM 5436 N N . VAL B 1 343 ? -1.004 -15.305 10.109 1 97.56 343 VAL B N 1
ATOM 5437 C CA . VAL B 1 343 ? -0.41 -14.703 11.297 1 97.56 343 VAL B CA 1
ATOM 5438 C C . VAL B 1 343 ? -1.38 -13.688 11.898 1 97.56 343 VAL B C 1
ATOM 5440 O O . VAL B 1 343 ? -1.983 -12.891 11.172 1 97.56 343 VAL B O 1
ATOM 5443 N N . GLU B 1 344 ? -1.625 -13.742 13.102 1 93.56 344 GLU B N 1
ATOM 5444 C CA . GLU B 1 344 ? -2.469 -12.82 13.859 1 93.56 344 GLU B CA 1
ATOM 5445 C C . GLU B 1 344 ? -1.923 -12.602 15.266 1 93.56 344 GLU B C 1
ATOM 5447 O O . GLU B 1 344 ? -1.658 -13.562 15.992 1 93.56 344 GLU B O 1
ATOM 5452 N N . ASN B 1 345 ? -1.725 -11.344 15.672 1 88.88 345 ASN B N 1
ATOM 5453 C CA . ASN B 1 345 ? -1.296 -10.977 17.016 1 88.88 345 ASN B CA 1
ATOM 5454 C C . ASN B 1 345 ? -0.013 -11.695 17.422 1 88.88 345 ASN B C 1
ATOM 5456 O O . ASN B 1 345 ? 0.075 -12.25 18.516 1 88.88 345 ASN B O 1
ATOM 5460 N N . GLY B 1 346 ? 0.83 -11.844 16.484 1 91.06 346 GLY B N 1
ATOM 5461 C CA . GLY B 1 346 ? 2.145 -12.398 16.766 1 91.06 346 GLY B CA 1
ATOM 5462 C C . GLY B 1 346 ? 2.164 -13.914 16.766 1 91.06 346 GLY B C 1
ATOM 5463 O O . GLY B 1 346 ? 3.209 -14.523 17 1 91.06 346 GLY B O 1
ATOM 5464 N N . GLN B 1 347 ? 1.032 -14.508 16.484 1 97.12 347 GLN B N 1
ATOM 5465 C CA . GLN B 1 347 ? 0.932 -15.961 16.391 1 97.12 347 GLN B CA 1
ATOM 5466 C C . GLN B 1 347 ? 0.734 -16.406 14.938 1 97.12 347 GLN B C 1
ATOM 5468 O O . GLN B 1 347 ? 0.027 -15.75 14.172 1 97.12 347 GLN B O 1
ATOM 5473 N N . ILE B 1 348 ? 1.346 -17.578 14.594 1 98.38 348 ILE B N 1
ATOM 5474 C CA . ILE B 1 348 ? 1.279 -18.016 13.203 1 98.38 348 ILE B CA 1
ATOM 5475 C C . ILE B 1 348 ? 0.956 -19.516 13.148 1 98.38 348 ILE B C 1
ATOM 5477 O O . ILE B 1 348 ? 1.438 -20.297 13.977 1 98.38 348 ILE B O 1
ATOM 5481 N N . ALA B 1 349 ? 0.142 -19.891 12.258 1 98.62 349 ALA B N 1
ATOM 5482 C CA . ALA B 1 349 ? -0.183 -21.281 11.945 1 98.62 349 ALA B CA 1
ATOM 5483 C C . ALA B 1 349 ? -0.267 -21.5 10.438 1 98.62 349 ALA B C 1
ATOM 5485 O O . ALA B 1 349 ? -0.764 -20.641 9.703 1 98.62 349 ALA B O 1
ATOM 5486 N N . THR B 1 350 ? 0.161 -22.625 10 1 98.44 350 THR B N 1
ATOM 5487 C CA . THR B 1 350 ? 0.1 -22.953 8.578 1 98.44 350 THR B CA 1
ATOM 5488 C C . THR B 1 350 ? -1.251 -23.562 8.219 1 98.44 350 THR B C 1
ATOM 5490 O O . THR B 1 350 ? -1.948 -24.094 9.086 1 98.44 350 THR B O 1
ATOM 5493 N N . PHE B 1 351 ? -1.621 -23.375 7.004 1 98 351 PHE B N 1
ATOM 5494 C CA . PHE B 1 351 ? -2.75 -24.141 6.484 1 98 351 PHE B CA 1
ATOM 5495 C C . PHE B 1 351 ? -2.389 -25.609 6.34 1 98 351 PHE B C 1
ATOM 5497 O O . PHE B 1 351 ? -1.224 -25.953 6.125 1 98 351 PHE B O 1
ATOM 5504 N N . GLY B 1 352 ? -3.357 -26.453 6.473 1 95.38 352 GLY B N 1
ATOM 5505 C CA . GLY B 1 352 ? -3.133 -27.891 6.418 1 95.38 352 GLY B CA 1
ATOM 5506 C C . GLY B 1 352 ? -2.715 -28.375 5.043 1 95.38 352 GLY B C 1
ATOM 5507 O O . GLY B 1 352 ? -1.803 -29.203 4.918 1 95.38 352 GLY B O 1
ATOM 5508 N N . ASP B 1 353 ? -3.408 -27.922 4.07 1 94.94 353 ASP B N 1
ATOM 5509 C CA . ASP B 1 353 ? -3.105 -28.312 2.699 1 94.94 353 ASP B CA 1
ATOM 5510 C C . ASP B 1 353 ? -2.139 -27.328 2.043 1 94.94 353 ASP B C 1
ATOM 5512 O O . ASP B 1 353 ? -2.451 -26.141 1.898 1 94.94 353 ASP B O 1
ATOM 5516 N N . GLN B 1 354 ? -0.984 -27.828 1.693 1 95.44 354 GLN B N 1
ATOM 5517 C CA . GLN B 1 354 ? 0.083 -27 1.151 1 95.44 354 GLN B CA 1
ATOM 5518 C C . GLN B 1 354 ? 0.33 -27.297 -0.322 1 95.44 354 GLN B C 1
ATOM 5520 O O . GLN B 1 354 ? 1.413 -27.031 -0.845 1 95.44 354 GLN B O 1
ATOM 5525 N N . ASP B 1 355 ? -0.669 -27.875 -0.951 1 94.44 355 ASP B N 1
ATOM 5526 C CA . ASP B 1 355 ? -0.542 -28.125 -2.383 1 94.44 355 ASP B CA 1
ATOM 5527 C C . ASP B 1 355 ? -0.346 -26.828 -3.16 1 94.44 355 ASP B C 1
ATOM 5529 O O . ASP B 1 355 ? -1.011 -25.828 -2.887 1 94.44 355 ASP B O 1
ATOM 5533 N N . SER B 1 356 ? 0.545 -26.828 -4.145 1 92.81 356 SER B N 1
ATOM 5534 C CA . SER B 1 356 ? 1.008 -25.625 -4.824 1 92.81 356 SER B CA 1
ATOM 5535 C C . SER B 1 356 ? -0.017 -25.141 -5.844 1 92.81 356 SER B C 1
ATOM 5537 O O . SER B 1 356 ? 0.218 -24.156 -6.547 1 92.81 356 SER B O 1
ATOM 5539 N N . SER B 1 357 ? -1.182 -25.734 -5.945 1 93.62 357 SER B N 1
ATOM 5540 C CA . SER B 1 357 ? -2.193 -25.328 -6.918 1 93.62 357 SER B CA 1
ATOM 5541 C C . SER B 1 357 ? -3.367 -24.625 -6.242 1 93.62 357 SER B C 1
ATOM 5543 O O . SER B 1 357 ? -4.254 -24.109 -6.914 1 93.62 357 SER B O 1
ATOM 5545 N N . LEU B 1 358 ? -3.357 -24.609 -4.934 1 97 358 LEU B N 1
ATOM 5546 C CA . LEU B 1 358 ? -4.555 -24.188 -4.219 1 97 358 LEU B CA 1
ATOM 5547 C C . LEU B 1 358 ? -4.539 -22.672 -3.996 1 97 358 LEU B C 1
ATOM 5549 O O . LEU B 1 358 ? -4.168 -22.203 -2.918 1 97 358 LEU B O 1
ATOM 5553 N N . LEU B 1 359 ? -5.082 -21.969 -4.98 1 97.69 359 LEU B N 1
ATOM 5554 C CA . LEU B 1 359 ? -5.156 -20.5 -4.93 1 97.69 359 LEU B CA 1
ATOM 5555 C C . LEU B 1 359 ? -6.105 -20.047 -3.83 1 97.69 359 LEU B C 1
ATOM 5557 O O . LEU B 1 359 ? -5.895 -19 -3.219 1 97.69 359 LEU B O 1
ATOM 5561 N N . SER B 1 360 ? -7.137 -20.828 -3.582 1 98.19 360 SER B N 1
ATOM 5562 C CA . SER B 1 360 ? -8.094 -20.484 -2.535 1 98.19 360 SER B CA 1
ATOM 5563 C C . SER B 1 360 ? -7.414 -20.391 -1.175 1 98.19 360 SER B C 1
ATOM 5565 O O . SER B 1 360 ? -7.746 -19.516 -0.368 1 98.19 360 SER B O 1
ATOM 5567 N N . ILE B 1 361 ? -6.445 -21.266 -0.974 1 98.31 361 ILE B N 1
ATOM 5568 C CA . ILE B 1 361 ? -5.695 -21.25 0.277 1 98.31 361 ILE B CA 1
ATOM 5569 C C . ILE B 1 361 ? -4.742 -20.047 0.298 1 98.31 361 ILE B C 1
ATOM 5571 O O . ILE B 1 361 ? -4.637 -19.359 1.308 1 98.31 361 ILE B O 1
ATOM 5575 N N . LEU B 1 362 ? -4.098 -19.844 -0.809 1 98.56 362 LEU B N 1
ATOM 5576 C CA . LEU B 1 362 ? -3.197 -18.688 -0.882 1 98.56 362 LEU B CA 1
ATOM 5577 C C . LEU B 1 362 ? -3.953 -17.391 -0.635 1 98.56 362 LEU B C 1
ATOM 5579 O O . LEU B 1 362 ? -3.445 -16.5 0.044 1 98.56 362 LEU B O 1
ATOM 5583 N N . ALA B 1 363 ? -5.152 -17.266 -1.152 1 98.12 363 ALA B N 1
ATOM 5584 C CA . ALA B 1 363 ? -5.965 -16.062 -1.003 1 98.12 363 ALA B CA 1
ATOM 5585 C C . ALA B 1 363 ? -6.344 -15.844 0.458 1 98.12 363 ALA B C 1
ATOM 5587 O O . ALA B 1 363 ? -6.613 -14.711 0.868 1 98.12 363 ALA B O 1
ATOM 5588 N N . GLN B 1 364 ? -6.359 -16.891 1.209 1 97.81 364 GLN B N 1
ATOM 5589 C CA . GLN B 1 364 ? -6.684 -16.781 2.627 1 97.81 364 GLN B CA 1
ATOM 5590 C C . GLN B 1 364 ? -5.438 -16.469 3.453 1 97.81 364 GLN B C 1
ATOM 5592 O O . GLN B 1 364 ? -5.543 -15.945 4.566 1 97.81 364 GLN B O 1
ATOM 5597 N N . ALA B 1 365 ? -4.297 -16.781 2.965 1 98.5 365 ALA B N 1
ATOM 5598 C CA . ALA B 1 365 ? -3.035 -16.625 3.684 1 98.5 365 ALA B CA 1
ATOM 5599 C C . ALA B 1 365 ? -2.613 -15.156 3.732 1 98.5 365 ALA B C 1
ATOM 5601 O O . ALA B 1 365 ? -2.941 -14.383 2.832 1 98.5 365 ALA B O 1
ATOM 5602 N N . ASN B 1 366 ? -1.933 -14.781 4.781 1 98.12 366 ASN B N 1
ATOM 5603 C CA . ASN B 1 366 ? -1.312 -13.461 4.852 1 98.12 366 ASN B CA 1
ATOM 5604 C C . ASN B 1 366 ? 0.176 -13.555 5.184 1 98.12 366 ASN B C 1
ATOM 5606 O O . ASN B 1 366 ? 0.809 -12.555 5.52 1 98.12 366 ASN B O 1
ATOM 5610 N N . ALA B 1 367 ? 0.672 -14.773 5.117 1 98.5 367 ALA B N 1
ATOM 5611 C CA . ALA B 1 367 ? 2.078 -15.023 5.422 1 98.5 367 ALA B CA 1
ATOM 5612 C C . ALA B 1 367 ? 2.588 -16.266 4.684 1 98.5 367 ALA B C 1
ATOM 5614 O O . ALA B 1 367 ? 1.818 -17.188 4.395 1 98.5 367 ALA B O 1
ATOM 5615 N N . LEU B 1 368 ? 3.852 -16.25 4.336 1 98.75 368 LEU B N 1
ATOM 5616 C CA . LEU B 1 368 ? 4.609 -17.438 3.957 1 98.75 368 LEU B CA 1
ATOM 5617 C C . LEU B 1 368 ? 5.598 -17.828 5.051 1 98.75 368 LEU B C 1
ATOM 5619 O O . LEU B 1 368 ? 6.625 -17.172 5.223 1 98.75 368 LEU B O 1
ATOM 5623 N N . LEU B 1 369 ? 5.277 -18.828 5.828 1 98.69 369 LEU B N 1
ATOM 5624 C CA . LEU B 1 369 ? 6.195 -19.328 6.844 1 98.69 369 LEU B CA 1
ATOM 5625 C C . LEU B 1 369 ? 7.391 -20.016 6.199 1 98.69 369 LEU B C 1
ATOM 5627 O O . LEU B 1 369 ? 7.219 -20.938 5.395 1 98.69 369 LEU B O 1
ATOM 5631 N N . MET B 1 370 ? 8.531 -19.609 6.508 1 98.31 370 MET B N 1
ATOM 5632 C CA . MET B 1 370 ? 9.75 -20.125 5.891 1 98.31 370 MET B CA 1
ATOM 5633 C C . MET B 1 370 ? 10.352 -21.234 6.738 1 98.31 370 MET B C 1
ATOM 5635 O O . MET B 1 370 ? 10.609 -21.047 7.93 1 98.31 370 MET B O 1
ATOM 5639 N N . ARG B 1 371 ? 10.523 -22.406 6.105 1 97.69 371 ARG B N 1
ATOM 5640 C CA . ARG B 1 371 ? 11.195 -23.562 6.715 1 97.69 371 ARG B CA 1
ATOM 5641 C C . ARG B 1 371 ? 12.508 -23.859 6.004 1 97.69 371 ARG B C 1
ATOM 5643 O O . ARG B 1 371 ? 12.523 -24.125 4.801 1 97.69 371 ARG B O 1
ATOM 5650 N N . PRO B 1 372 ? 13.602 -23.812 6.77 1 96.81 372 PRO B N 1
ATOM 5651 C CA . PRO B 1 372 ? 14.852 -24.219 6.125 1 96.81 372 PRO B CA 1
ATOM 5652 C C . PRO B 1 372 ? 14.844 -25.703 5.73 1 96.81 372 PRO B C 1
ATOM 5654 O O . PRO B 1 372 ? 14.016 -26.469 6.223 1 96.81 372 PRO B O 1
ATOM 5657 N N . PRO B 1 373 ? 15.75 -26 4.762 1 97.06 373 PRO B N 1
ATOM 5658 C CA . PRO B 1 373 ? 15.891 -27.422 4.422 1 97.06 373 PRO B CA 1
ATOM 5659 C C . PRO B 1 373 ? 16.219 -28.281 5.637 1 97.06 373 PRO B C 1
ATOM 5661 O O . PRO B 1 373 ? 17.016 -27.891 6.488 1 97.06 373 PRO B O 1
ATOM 5664 N N . GLU B 1 374 ? 15.484 -29.406 5.762 1 97.38 374 GLU B N 1
ATOM 5665 C CA . GLU B 1 374 ? 15.727 -30.422 6.785 1 97.38 374 GLU B CA 1
ATOM 5666 C C . GLU B 1 374 ? 15.438 -29.875 8.18 1 97.38 374 GLU B C 1
ATOM 5668 O O . GLU B 1 374 ? 16.062 -30.297 9.156 1 97.38 374 GLU B O 1
ATOM 5673 N N . ASP B 1 375 ? 14.625 -28.875 8.211 1 96.75 375 ASP B N 1
ATOM 5674 C CA . ASP B 1 375 ? 14.211 -28.328 9.5 1 96.75 375 ASP B CA 1
ATOM 5675 C C . ASP B 1 375 ? 13.547 -29.391 10.367 1 96.75 375 ASP B C 1
ATOM 5677 O O . ASP B 1 375 ? 12.734 -30.172 9.875 1 96.75 375 ASP B O 1
ATOM 5681 N N . SER B 1 376 ? 13.922 -29.422 11.664 1 97.5 376 SER B N 1
ATOM 5682 C CA . SER B 1 376 ? 13.305 -30.359 12.594 1 97.5 376 SER B CA 1
ATOM 5683 C C . SER B 1 376 ? 11.859 -29.984 12.891 1 97.5 376 SER B C 1
ATOM 5685 O O . SER B 1 376 ? 11.406 -28.891 12.516 1 97.5 376 SER B O 1
ATOM 5687 N N . ALA B 1 377 ? 11.156 -30.953 13.438 1 98.12 377 ALA B N 1
ATOM 5688 C CA . ALA B 1 377 ? 9.82 -30.625 13.922 1 98.12 377 ALA B CA 1
ATOM 5689 C C . ALA B 1 377 ? 9.844 -29.422 14.852 1 98.12 377 ALA B C 1
ATOM 5691 O O . ALA B 1 377 ? 10.812 -29.219 15.586 1 98.12 377 ALA B O 1
ATOM 5692 N N . ARG B 1 378 ? 8.844 -28.641 14.766 1 97.75 378 ARG B N 1
ATOM 5693 C CA . ARG B 1 378 ? 8.742 -27.438 15.594 1 97.75 378 ARG B CA 1
ATOM 5694 C C . ARG B 1 378 ? 7.52 -27.5 16.5 1 97.75 378 ARG B C 1
ATOM 5696 O O . ARG B 1 378 ? 6.441 -27.922 16.078 1 97.75 378 ARG B O 1
ATOM 5703 N N . ALA B 1 379 ? 7.699 -27.078 17.719 1 98.06 379 ALA B N 1
ATOM 5704 C CA . ALA B 1 379 ? 6.637 -27.156 18.719 1 98.06 379 ALA B CA 1
ATOM 5705 C C . ALA B 1 379 ? 5.91 -25.812 18.859 1 98.06 379 ALA B C 1
ATOM 5707 O O . ALA B 1 379 ? 6.43 -24.781 18.438 1 98.06 379 ALA B O 1
ATOM 5708 N N . ILE B 1 380 ? 4.711 -25.938 19.344 1 97.94 380 ILE B N 1
ATOM 5709 C CA . ILE B 1 380 ? 3.959 -24.734 19.703 1 97.94 380 ILE B CA 1
ATOM 5710 C C . ILE B 1 380 ? 4.809 -23.859 20.609 1 97.94 380 ILE B C 1
ATOM 5712 O O . ILE B 1 380 ? 5.484 -24.344 21.516 1 97.94 380 ILE B O 1
ATOM 5716 N N . GLY B 1 381 ? 4.805 -22.547 20.344 1 97.94 381 GLY B N 1
ATOM 5717 C CA . GLY B 1 381 ? 5.539 -21.609 21.188 1 97.94 381 GLY B CA 1
ATOM 5718 C C . GLY B 1 381 ? 6.883 -21.219 20.609 1 97.94 381 GLY B C 1
ATOM 5719 O O . GLY B 1 381 ? 7.48 -20.219 21.047 1 97.94 381 GLY B O 1
ATOM 5720 N N . GLU B 1 382 ? 7.383 -21.969 19.703 1 97.88 382 GLU B N 1
ATOM 5721 C CA . GLU B 1 382 ? 8.664 -21.641 19.078 1 97.88 382 GLU B CA 1
ATOM 5722 C C . GLU B 1 382 ? 8.531 -20.469 18.125 1 97.88 382 GLU B C 1
ATOM 5724 O O . GLU B 1 382 ? 7.484 -20.281 17.5 1 97.88 382 GLU B O 1
ATOM 5729 N N . ARG B 1 383 ? 9.602 -19.734 18.016 1 97 383 ARG B N 1
ATOM 5730 C CA . ARG B 1 383 ? 9.641 -18.625 17.062 1 97 383 ARG B CA 1
ATOM 5731 C C . ARG B 1 383 ? 10.031 -19.109 15.672 1 97 383 ARG B C 1
ATOM 5733 O O . ARG B 1 383 ? 10.922 -19.938 15.531 1 97 383 ARG B O 1
ATOM 5740 N N . VAL B 1 384 ? 9.328 -18.656 14.711 1 97.75 384 VAL B N 1
ATOM 5741 C CA . VAL B 1 384 ? 9.609 -18.984 13.312 1 97.75 384 VAL B CA 1
ATOM 5742 C C . VAL B 1 384 ? 9.633 -17.703 12.477 1 97.75 384 VAL B C 1
ATOM 5744 O O . VAL B 1 384 ? 9.156 -16.656 12.93 1 97.75 384 VAL B O 1
ATOM 5747 N N . ARG B 1 385 ? 10.297 -17.844 11.383 1 97.62 385 ARG B N 1
ATOM 5748 C CA . ARG B 1 385 ? 10.383 -16.703 10.477 1 97.62 385 ARG B CA 1
ATOM 5749 C C . ARG B 1 385 ? 9.344 -16.812 9.367 1 97.62 385 ARG B C 1
ATOM 5751 O O . ARG B 1 385 ? 9.039 -17.906 8.891 1 97.62 385 ARG B O 1
ATOM 5758 N N . TYR B 1 386 ? 8.773 -15.609 8.969 1 98.31 386 TYR B N 1
ATOM 5759 C CA . TYR B 1 386 ? 7.777 -15.609 7.902 1 98.31 386 TYR B CA 1
ATOM 5760 C C . TYR B 1 386 ? 7.879 -14.328 7.074 1 98.31 386 TYR B C 1
ATOM 5762 O O . TYR B 1 386 ? 8.453 -13.336 7.52 1 98.31 386 TYR B O 1
ATOM 5770 N N . LEU B 1 387 ? 7.453 -14.445 5.855 1 98.19 387 LEU B N 1
ATOM 5771 C CA . LEU B 1 387 ? 7.281 -13.312 4.957 1 98.19 387 LEU B CA 1
ATOM 5772 C C . LEU B 1 387 ? 5.824 -12.859 4.926 1 98.19 387 LEU B C 1
ATOM 5774 O O . LEU B 1 387 ? 4.941 -13.625 4.535 1 98.19 387 LEU B O 1
ATOM 5778 N N . PRO B 1 388 ? 5.543 -11.633 5.375 1 97.38 388 PRO B N 1
ATOM 5779 C CA . PRO B 1 388 ? 4.172 -11.148 5.207 1 97.38 388 PRO B CA 1
ATOM 5780 C C . PRO B 1 388 ? 3.773 -11 3.74 1 97.38 388 PRO B C 1
ATOM 5782 O O . PRO B 1 388 ? 4.578 -10.555 2.92 1 97.38 388 PRO B O 1
ATOM 5785 N N . ILE B 1 389 ? 2.574 -11.43 3.428 1 97.12 389 ILE B N 1
ATOM 5786 C CA . ILE B 1 389 ? 2.098 -11.242 2.062 1 97.12 389 ILE B CA 1
ATOM 5787 C C . ILE B 1 389 ? 0.697 -10.633 2.084 1 97.12 389 ILE B C 1
ATOM 5789 O O . ILE B 1 389 ? -0.031 -10.766 3.07 1 97.12 389 ILE B O 1
#

Secondary structure (DSSP, 8-state):
-B-HHHHHHHHHTT--PPPEEEEEGGG-TTSEE-S-EE-SS-BSSS-EESSSEEEE-GGG--TT-EEEEEEEEBTTB---SB--TTEEEEE-TTPBPPBT--EEEEGGGEEEETTEEEE-S---S---EE-TTSSB-TT-EEPSSEE--HHHHHHHHHTT-SEEEEEPPPEEEEEEB-TTEE-TTS---TT-EE--HHHHHHHHHHTTT-EEEEPPPBPSSHHHHHHHHHHTTT-SEEEEES--SSSTT-HHHHHHHHTT----EE-BSEES----EEEEETTEEEEEE-SSHHHHHHHIIIIIHHHHHHHTTS------EEEEESS-B----SSEEEEEEEEETTEEEE-S---TT-HHHHHH--EEEEE-TTPPPB-TT-EEEEEE-/-B-HHHHHHHHHTT--PPPEEEEEGGG-TTSEE-S-EE-SS-BSSS-EESSSEEEE-GGG--TT-EEEEEEEEBTTB---SB--TTEEEEE-TTPBPPBT--EEEEGGGEEEETTEEEE-S---S---EE-TTSSB-TT-EEPSSEE--HHHHHHHHHTT-SEEEEEPPPEEEEEEB-TTEE-TTS---TT-EE--HHHHHHHHHHTTT-EEEEPPPBPSSHHHHHHHHHHTTT-SEEEEES--SSSTT-HHHHHHHHTT----EE-BSEES----EEEEETTEEEEEEPSSHHHHHHHIIIIIHHHHHHHTTS------EEEEESS-B----SSEEEEEEEEETTEEEE-S---TT-HHHHHH--EEEEE-TTPPPB-TT-EEEEEE-

pLDDT: mean 95.24, std 7.09, range [44.94, 98.94]

Nearest PDB structures (foldseek):
  2nqr-assembly1_B  TM=9.118E-01  e=1.335E-40  Escherichia coli
  2nro-assembly1_B  TM=8.727E-01  e=8.231E-40  Escherichia coli
  2nqk-assembly1_B  TM=8.732E-01  e=8.728E-40  Escherichia coli
  1g8l-assembly1_B  TM=8.675E-01  e=1.316E-39  Escherichia coli
  8bve-assembly1_A  TM=7.471E-01  e=8.117E-39  Corynebacterium glutamicum ATCC 13032

InterPro domains:
  IPR001453 MoaB/Mog domain [PF00994] (173-309)
  IPR001453 MoaB/Mog domain [SM00852] (173-310)
  IPR005110 MoeA, N-terminal and linker domain [PF03453] (2-159)
  IPR005111 MoeA, C-terminal, domain IV [PF03454] (323-388)
  IPR036135 MoeA, N-terminal and linker domain superfamily [SSF63882] (1-168)
  IPR036425 MoaB/Mog-like domain superfamily [G3DSA:3.40.980.10] (168-319)
  IPR036425 MoaB/Mog-like domain superfamily [SSF53218] (170-314)
  IPR036688 MoeA, C-terminal, domain IV superfamily [G3DSA:2.40.340.10] (320-384)
  IPR036688 MoeA, C-terminal, domain IV superfamily [SSF63867] (321-388)
  IPR038987 Molybdopterin biosynthesis protein MoeA-like [PTHR10192] (1-388)
  IPR038987 Molybdopterin biosynthesis protein MoeA-like [cd00887] (4-389)

Solvent-accessible surface area (backbone atoms only — not comparable to full-atom values): 38366 Å² total; per-residue (Å²): 114,43,46,59,70,56,50,41,53,56,53,45,68,62,57,57,58,51,60,70,40,77,32,52,44,89,69,34,56,64,37,28,32,54,50,68,46,58,22,74,39,38,32,45,78,46,40,18,24,67,43,47,23,30,33,22,42,54,93,62,68,46,62,67,36,61,29,39,49,77,50,58,20,31,50,42,35,58,38,88,58,70,44,49,91,60,28,23,28,39,31,29,52,59,5,45,61,36,49,62,36,68,23,34,50,44,48,90,33,44,47,73,60,90,51,36,35,31,29,71,40,77,71,72,92,66,40,43,58,42,53,50,28,66,52,38,39,57,62,46,66,51,76,46,61,38,68,29,43,29,47,42,42,17,37,38,17,50,21,46,40,37,59,40,49,21,33,46,59,49,34,36,24,39,33,42,44,38,62,18,53,38,57,42,64,62,84,68,57,98,50,36,47,50,48,16,53,66,48,15,49,44,36,48,41,43,76,66,50,34,43,68,45,81,50,71,73,17,42,86,40,69,69,38,42,52,50,46,54,59,71,39,61,89,35,64,30,39,35,34,34,19,47,40,54,80,61,101,63,28,53,51,58,52,50,39,42,75,58,57,29,53,71,72,50,77,31,33,40,34,35,61,40,29,38,33,32,34,32,30,45,85,84,27,27,33,38,29,30,29,61,44,46,40,14,32,51,50,40,40,61,68,44,48,45,26,37,47,28,32,27,46,52,41,79,40,70,78,75,68,44,73,31,26,26,71,49,66,44,69,60,44,53,83,33,30,32,53,40,48,12,43,65,57,97,56,30,28,39,65,55,90,77,74,62,42,64,33,37,60,57,50,45,68,30,40,24,32,38,53,39,54,52,56,30,68,60,43,55,60,67,41,78,44,45,25,36,76,94,112,42,45,60,68,56,50,41,53,56,53,44,69,61,59,57,57,52,58,70,40,78,32,52,45,88,68,35,57,65,38,28,31,55,49,67,44,58,20,75,38,38,32,46,76,44,41,19,23,68,42,47,22,30,34,22,42,54,93,64,69,45,63,66,36,61,27,38,49,78,50,56,20,31,51,43,36,59,39,88,59,68,42,50,91,60,27,23,28,40,31,30,52,59,5,46,59,36,50,62,37,69,23,36,49,44,47,91,32,44,45,74,60,90,50,37,36,31,28,68,42,78,72,72,91,67,40,44,60,41,54,49,29,69,51,38,38,56,61,46,66,50,75,46,59,38,68,30,43,29,47,43,42,17,37,38,17,50,23,48,39,38,58,40,53,20,32,44,58,49,34,35,25,39,34,41,45,39,62,19,52,39,59,43,64,60,84,68,57,98,50,37,49,50,49,16,54,67,48,17,49,44,36,48,41,42,76,65,49,34,43,70,45,81,50,71,73,20,44,86,40,70,68,38,42,54,50,46,55,59,72,40,61,90,34,63,30,39,34,33,34,18,47,41,54,81,62,100,63,29,55,51,59,52,49,39,40,75,57,57,30,54,73,71,49,74,32,33,39,34,34,60,38,28,37,32,34,33,33,31,45,84,83,26,27,31,37,28,30,28,60,45,46,41,14,29,52,50,40,39,61,70,46,48,46,28,39,47,27,31,28,48,53,42,81,40,71,79,76,68,44,73,30,27,26,72,50,66,42,68,60,45,53,82,34,32,30,55,39,50,13,42,66,57,96,57,29,30,37,67,55,88,77,74,61,45,63,34,37,61,55,49,45,68,30,39,25,31,36,54,38,55,52,56,30,67,59,43,55,62,67,39,77,44,45,26,36,76,92

Sequence (778 aa):
MITVEEARSLLLDLVEPLGAEEAPLAESAGRVLARDVAATRDQPPFAAASMDGYAVKSAEVERHAMFKVIGEAAAGHRFDGQVGPGQAVRIFTGAPVPDGADFVVIQEDVSRSGDLITITDAPGDKTNIRPAGVDFRIGQTLSAPRVLRPEEVALLASMNIPRVPVRRQPVVALISTGDELVMPGETPGPDQIIASNTFGLKALFEANGARVRVLPIARDTRAALVTAFELARGADLVITIGGASVGDHDLVAQVAGELGMEQSFYKVRMRPGKPLMAGRIGGMPMVGLPGNPVSAMVCGYIFILPMLRRMLDLDPEIALREAVLSAPLGPNGPREHYMRAQVENGQIATFGDQDSSLLSILAQANALLMRPPEDSARAIGERVRYLPIMITVEEARSLLLDLVEPLGAEEAPLAESAGRVLARDVAATRDQPPFAAASMDGYAVKSAEVERHAMFKVIGEAAAGHRFDGQVGPGQAVRIFTGAPVPDGADFVVIQEDVSRSGDLITITDAPGDKTNIRPAGVDFRIGQTLSAPRVLRPEEVALLASMNIPRVPVRRQPVVALISTGDELVMPGETPGPDQIIASNTFGLKALFEANGARVRVLPIARDTRAALVTAFELARGADLVITIGGASVGDHDLVAQVAGELGMEQSFYKVRMRPGKPLMAGRIGGMPMVGLPGNPVSAMVCGYIFILPMLRRMLDLDPEIALREAVLSAPLGPNGPREHYMRAQVENGQIATFGDQDSSLLSILAQANALLMRPPEDSARAIGERVRYLPI